Protein 8II9 (pdb70)

InterPro domains:
  IPR008949 Isoprenoid synthase domain superfamily [G3DSA:1.10.600.10] (59-367)
  IPR008949 Isoprenoid synthase domain superfamily [SSF48576] (102-368)

Nearest PDB structures (foldseek):
  8ii9-assembly2_C-3  TM=1.003E+00  e=9.341E-48  Hypoxylon sp. E7406B
  8ijt-assembly2_C-3  TM=1.002E+00  e=6.542E-44  Hypoxylon sp. E7406B
  8ii9-assembly2_B  TM=9.890E-01  e=2.618E-42  Hypoxylon sp. E7406B
  8ii9-assembly1_D-2  TM=9.942E-01  e=1.199E-41  Hypoxylon sp. E7406B
  8ijt-assembly2_B  TM=9.877E-01  e=7.220E-42  Hypoxylon sp. E7406B

Organism: NCBI:txid1489628

Structure (mmCIF, N/CA/C/O backbone):
data_8II9
#
_entry.id   8II9
#
_cell.length_a   45.848
_cell.length_b   86.155
_cell.length_c   102.173
_cell.angle_alpha   77.490
_cell.angle_beta   85.950
_cell.angle_gamma   87.720
#
_symmetry.space_group_name_H-M   'P 1'
#
loop_
_entity.id
_entity.type
_entity.pdbx_description
1 polymer 'Terpene synthase'
2 water water
#
loop_
_atom_site.group_PDB
_atom_site.id
_atom_site.type_symbol
_atom_site.label_atom_id
_atom_site.label_alt_id
_atom_site.label_comp_id
_atom_site.label_asym_id
_atom_site.label_entity_id
_atom_site.label_seq_id
_atom_site.pdbx_PDB_ins_code
_atom_site.Cartn_x
_atom_site.Cartn_y
_atom_site.Cartn_z
_atom_site.occupancy
_atom_site.B_iso_or_equiv
_atom_site.auth_seq_id
_atom_site.auth_comp_id
_atom_site.auth_asym_id
_atom_site.auth_atom_id
_atom_site.pdbx_PDB_model_num
ATOM 1 N N . MET A 1 1 ? -20.230 -1.400 -3.783 1.00 53.60 1 MET A N 1
ATOM 2 C CA . MET A 1 1 ? -18.967 -2.157 -3.633 1.00 56.74 1 MET A CA 1
ATOM 3 C C . MET A 1 1 ? -18.425 -2.672 -4.967 1.00 46.92 1 MET A C 1
ATOM 4 O O . MET A 1 1 ? -19.186 -3.096 -5.829 1.00 49.57 1 MET A O 1
ATOM 9 N N . ARG A 1 2 ? -17.108 -2.620 -5.136 1.00 46.18 2 ARG A N 1
ATOM 10 C CA . ARG A 1 2 ? -16.514 -2.949 -6.426 1.00 48.63 2 ARG A CA 1
ATOM 11 C C . ARG A 1 2 ? -16.713 -4.425 -6.764 1.00 49.11 2 ARG A C 1
ATOM 12 O O . ARG A 1 2 ? -16.485 -5.295 -5.915 1.00 54.89 2 ARG A O 1
ATOM 20 N N . PRO A 1 3 ? -17.106 -4.738 -8.001 1.00 50.41 3 PRO A N 1
ATOM 21 C CA . PRO A 1 3 ? -17.276 -6.143 -8.393 1.00 52.97 3 PRO A CA 1
ATOM 22 C C . PRO A 1 3 ? -15.994 -6.946 -8.230 1.00 53.21 3 PRO A C 1
ATOM 23 O O . PRO A 1 3 ? -14.889 -6.453 -8.476 1.00 55.29 3 PRO A O 1
ATOM 27 N N . ILE A 1 4 ? -16.164 -8.223 -7.897 1.00 52.63 4 ILE A N 1
ATOM 28 C CA . ILE A 1 4 ? -15.061 -9.142 -7.645 1.00 57.01 4 ILE A CA 1
ATOM 29 C C . ILE A 1 4 ? -14.961 -10.082 -8.837 1.00 59.25 4 ILE A C 1
ATOM 30 O O . ILE A 1 4 ? -15.968 -10.641 -9.285 1.00 63.43 4 ILE A O 1
ATOM 35 N N . THR A 1 5 ? -13.768 -10.172 -9.419 1.00 62.94 5 THR A N 1
ATOM 36 C CA . THR A 1 5 ? -13.579 -11.068 -10.555 1.00 67.31 5 THR A CA 1
ATOM 37 C C . THR A 1 5 ? -13.390 -12.526 -10.116 1.00 73.68 5 THR A C 1
ATOM 38 O O . THR A 1 5 ? -14.105 -13.421 -10.584 1.00 73.30 5 THR A O 1
ATOM 42 N N . CYS A 1 6 ? -12.458 -12.773 -9.193 1.00 69.31 6 CYS A N 1
ATOM 43 C CA . CYS A 1 6 ? -12.039 -14.106 -8.786 1.00 60.37 6 CYS A CA 1
ATOM 44 C C . CYS A 1 6 ? -11.773 -14.099 -7.292 1.00 58.67 6 CYS A C 1
ATOM 45 O O . CYS A 1 6 ? -11.698 -13.045 -6.661 1.00 64.46 6 CYS A O 1
ATOM 48 N N . SER A 1 7 ? -11.682 -15.289 -6.719 1.00 57.05 7 SER A N 1
ATOM 49 C CA . SER A 1 7 ? -11.327 -15.446 -5.316 1.00 57.15 7 SER A CA 1
ATOM 50 C C . SER A 1 7 ? -10.507 -16.718 -5.176 1.00 53.01 7 SER A C 1
ATOM 51 O O . SER A 1 7 ? -10.832 -17.742 -5.781 1.00 53.76 7 SER A O 1
ATOM 54 N N . PHE A 1 8 ? -9.421 -16.644 -4.426 1.00 50.54 8 PHE A N 1
ATOM 55 C CA . PHE A 1 8 ? -8.578 -17.811 -4.248 1.00 46.70 8 PHE A CA 1
ATOM 56 C C . PHE A 1 8 ? -7.812 -17.672 -2.948 1.00 49.71 8 PHE A C 1
ATOM 57 O O . PHE A 1 8 ? -7.722 -16.582 -2.366 1.00 42.24 8 PHE A O 1
ATOM 65 N N . ASP A 1 9 ? -7.367 -18.822 -2.447 1.00 44.17 9 ASP A N 1
ATOM 66 C CA . ASP A 1 9 ? -6.449 -18.912 -1.318 1.00 47.38 9 ASP A CA 1
ATOM 67 C C . ASP A 1 9 ? -5.371 -19.934 -1.670 1.00 48.58 9 ASP A C 1
ATOM 68 O O . ASP A 1 9 ? -5.695 -21.119 -1.891 1.00 46.61 9 ASP A O 1
ATOM 73 N N . PRO A 1 10 ? -4.089 -19.551 -1.700 1.00 44.18 10 PRO A N 1
ATOM 74 C CA . PRO A 1 10 ? -3.036 -20.526 -2.048 1.00 48.11 10 PRO A CA 1
ATOM 75 C C . PRO A 1 10 ? -2.971 -21.729 -1.125 1.00 49.97 10 PRO A C 1
ATOM 76 O O . PRO A 1 10 ? -2.763 -22.853 -1.592 1.00 50.87 10 PRO A O 1
ATOM 80 N N . VAL A 1 11 ? -3.036 -21.501 0.190 1.00 43.83 11 VAL A N 1
ATOM 81 C CA . VAL A 1 11 ? -2.875 -22.580 1.163 1.00 42.35 11 VAL A CA 1
ATOM 82 C C . VAL A 1 11 ? -4.129 -23.449 1.228 1.00 47.98 11 VAL A C 1
ATOM 83 O O . VAL A 1 11 ? -4.041 -24.682 1.238 1.00 49.82 11 VAL A O 1
ATOM 87 N N . GLY A 1 12 ? -5.295 -22.841 1.422 1.00 44.12 12 GLY A N 1
ATOM 88 C CA . GLY A 1 12 ? -6.500 -23.632 1.426 1.00 45.52 12 GLY A CA 1
ATOM 89 C C . GLY A 1 12 ? -7.054 -23.926 2.795 1.00 51.07 12 GLY A C 1
ATOM 90 O O . GLY A 1 12 ? -7.952 -24.768 2.907 1.00 52.82 12 GLY A O 1
ATOM 91 N N . ILE A 1 13 ? -6.435 -23.405 3.847 1.00 46.69 13 ILE A N 1
ATOM 92 C CA . ILE A 1 13 ? -6.866 -23.663 5.210 1.00 47.18 13 ILE A CA 1
ATOM 93 C C . ILE A 1 13 ? -7.260 -22.365 5.890 1.00 42.41 13 ILE A C 1
ATOM 94 O O . ILE A 1 13 ? -6.502 -21.394 5.879 1.00 50.33 13 ILE A O 1
ATOM 99 N N . SER A 1 14 ? -8.400 -22.390 6.565 1.00 48.71 14 SER A N 1
ATOM 100 C CA . SER A 1 14 ? -8.895 -21.273 7.352 1.00 44.25 14 SER A CA 1
ATOM 101 C C . SER A 1 14 ? -8.847 -21.659 8.826 1.00 42.74 14 SER A C 1
ATOM 102 O O . SER A 1 14 ? -8.535 -22.803 9.173 1.00 44.28 14 SER A O 1
ATOM 105 N N . PHE A 1 15 ? -9.057 -20.675 9.702 1.00 42.54 15 PHE A N 1
ATOM 106 C CA . PHE A 1 15 ? -8.924 -20.891 11.139 1.00 37.20 15 PHE A CA 1
ATOM 107 C C . PHE A 1 15 ? -9.754 -19.891 11.921 1.00 42.50 15 PHE A C 1
ATOM 108 O O . PHE A 1 15 ? -10.300 -18.924 11.381 1.00 43.78 15 PHE A O 1
ATOM 116 N N . GLN A 1 16 ? -9.854 -20.164 13.215 1.00 39.98 16 GLN A N 1
ATOM 117 C CA . GLN A 1 16 ? -10.495 -19.296 14.185 1.00 44.35 16 GLN A CA 1
ATOM 118 C C . GLN A 1 16 ? -9.584 -19.144 15.394 1.00 43.53 16 GLN A C 1
ATOM 119 O O . GLN A 1 16 ? -8.984 -20.122 15.861 1.00 42.72 16 GLN A O 1
ATOM 125 N N . THR A 1 17 ? -9.515 -17.919 15.914 1.00 41.87 17 THR A N 1
ATOM 126 C CA . THR A 1 17 ? -8.626 -17.628 17.064 1.00 42.93 17 THR A CA 1
ATOM 127 C C . THR A 1 17 ? -9.159 -18.270 18.343 1.00 46.01 17 THR A C 1
ATOM 128 O O . THR A 1 17 ? -10.383 -18.450 18.453 1.00 46.41 17 THR A O 1
ATOM 132 N N . GLU A 1 18 ? -8.260 -18.581 19.274 1.00 52.93 18 GLU A N 1
ATOM 133 C CA . GLU A 1 18 ? -8.656 -19.159 20.582 1.00 59.50 18 GLU A CA 1
ATOM 134 C C . GLU A 1 18 ? -9.519 -18.145 21.332 1.00 62.56 18 GLU A C 1
ATOM 135 O O . GLU A 1 18 ? -10.500 -18.566 21.967 1.00 69.59 18 GLU A O 1
ATOM 141 N N . SER A 1 19 ? -9.174 -16.859 21.249 1.00 54.00 19 SER A N 1
ATOM 142 C CA . SER A 1 19 ? -9.893 -15.834 22.048 1.00 57.20 19 SER A CA 1
ATOM 143 C C . SER A 1 19 ? -10.440 -14.736 21.136 1.00 56.08 19 SER A C 1
ATOM 144 O O . SER A 1 19 ? -9.868 -14.524 20.053 1.00 54.86 19 SER A O 1
ATOM 147 N N . LYS A 1 20 ? -11.534 -14.101 21.555 1.00 52.37 20 LYS A N 1
ATOM 148 C CA . LYS A 1 20 ? -12.174 -13.058 20.716 1.00 57.80 20 LYS A CA 1
ATOM 149 C C . LYS A 1 20 ? -11.205 -11.890 20.544 1.00 54.17 20 LYS A C 1
ATOM 150 O O . LYS A 1 20 ? -10.516 -11.542 21.518 1.00 58.00 20 LYS A O 1
ATOM 156 N N . GLN A 1 21 ? -11.166 -11.314 19.344 1.00 52.19 21 GLN A N 1
ATOM 157 C CA . GLN A 1 21 ? -10.250 -10.180 19.070 1.00 48.02 21 GLN A CA 1
ATOM 158 C C . GLN A 1 21 ? -11.021 -8.870 19.254 1.00 49.21 21 GLN A C 1
ATOM 159 O O . GLN A 1 21 ? -11.346 -8.232 18.243 1.00 46.75 21 GLN A O 1
ATOM 165 N N . GLU A 1 22 ? -11.284 -8.482 20.504 1.00 42.83 22 GLU A N 1
ATOM 166 C CA . GLU A 1 22 ? -12.056 -7.270 20.754 1.00 46.29 22 GLU A CA 1
ATOM 167 C C . GLU A 1 22 ? -11.505 -6.096 19.951 1.00 44.64 22 GLU A C 1
ATOM 168 O O . GLU A 1 22 ? -12.276 -5.260 19.471 1.00 46.32 22 GLU A O 1
ATOM 170 N N . ASN A 1 23 ? -10.174 -5.956 19.913 1.00 37.22 23 ASN A N 1
ATOM 171 C CA . ASN A 1 23 ? -9.501 -4.883 19.179 1.00 44.45 23 ASN A CA 1
ATOM 172 C C . ASN A 1 23 ? -9.836 -4.841 17.683 1.00 46.96 23 ASN A C 1
ATOM 173 O O . ASN A 1 23 ? -9.666 -3.787 17.054 1.00 43.54 23 ASN A O 1
ATOM 178 N N . PHE A 1 24 ? -10.138 -5.988 17.063 1.00 40.25 24 PHE A N 1
ATOM 179 C CA . PHE A 1 24 ? -10.582 -6.025 15.669 1.00 38.99 24 PHE A CA 1
ATOM 180 C C . PHE A 1 24 ? -12.091 -5.887 15.532 1.00 40.69 24 PHE A C 1
ATOM 181 O O . PHE A 1 24 ? -12.606 -5.893 14.411 1.00 39.27 24 PHE A O 1
ATOM 189 N N . GLU A 1 25 ? -12.814 -5.821 16.646 1.00 44.90 25 GLU A N 1
ATOM 190 C CA . GLU A 1 25 ? -14.270 -5.848 16.579 1.00 46.68 25 GLU A CA 1
ATOM 191 C C . GLU A 1 25 ? -14.811 -4.668 15.787 1.00 47.17 25 GLU A C 1
ATOM 192 O O . GLU A 1 25 ? -15.855 -4.791 15.135 1.00 48.21 25 GLU A O 1
ATOM 198 N N . PHE A 1 26 ? -14.107 -3.530 15.806 1.00 43.69 26 PHE A N 1
ATOM 199 C CA . PHE A 1 26 ? -14.601 -2.350 15.098 1.00 44.13 26 PHE A CA 1
ATOM 200 C C . PHE A 1 26 ? -14.825 -2.638 13.617 1.00 45.76 26 PHE A C 1
ATOM 201 O O . PHE A 1 26 ? -15.795 -2.148 13.024 1.00 45.73 26 PHE A O 1
ATOM 209 N N . LEU A 1 27 ? -13.973 -3.474 13.012 1.00 43.71 27 LEU A N 1
ATOM 210 C CA . LEU A 1 27 ? -14.216 -3.866 11.627 1.00 45.25 27 LEU A CA 1
ATOM 211 C C . LEU A 1 27 ? -15.530 -4.623 11.486 1.00 44.79 27 LEU A C 1
ATOM 212 O O . LEU A 1 27 ? -16.305 -4.363 10.554 1.00 41.16 27 LEU A O 1
ATOM 217 N N . ARG A 1 28 ? -15.795 -5.575 12.390 1.00 44.04 28 ARG A N 1
ATOM 218 C CA . ARG A 1 28 ? -17.044 -6.319 12.305 1.00 42.71 28 ARG A CA 1
ATOM 219 C C . ARG A 1 28 ? -18.244 -5.404 12.485 1.00 36.46 28 ARG A C 1
ATOM 220 O O . ARG A 1 28 ? -19.203 -5.477 11.713 1.00 42.06 28 ARG A O 1
ATOM 228 N N . GLU A 1 29 ? -18.194 -4.506 13.471 1.00 36.74 29 GLU A N 1
ATOM 229 C CA . GLU A 1 29 ? -19.315 -3.601 13.702 1.00 43.80 29 GLU A CA 1
ATOM 230 C C . GLU A 1 29 ? -19.573 -2.708 12.494 1.00 47.73 29 GLU A C 1
ATOM 231 O O . GLU A 1 29 ? -20.727 -2.378 12.200 1.00 42.76 29 GLU A O 1
ATOM 233 N N . ALA A 1 30 ? -18.511 -2.318 11.781 1.00 43.39 30 ALA A N 1
ATOM 234 C CA . ALA A 1 30 ? -18.646 -1.386 10.670 1.00 45.52 30 ALA A CA 1
ATOM 235 C C . ALA A 1 30 ? -19.537 -1.952 9.572 1.00 53.89 30 ALA A C 1
ATOM 236 O O . ALA A 1 30 ? -20.089 -1.183 8.765 1.00 51.85 30 ALA A O 1
ATOM 238 N N . ILE A 1 31 ? -19.639 -3.284 9.479 1.00 40.85 31 ILE A N 1
ATOM 239 C CA . ILE A 1 31 ? -20.529 -3.878 8.481 1.00 49.71 31 ILE A CA 1
ATOM 240 C C . ILE A 1 31 ? -21.979 -3.449 8.717 1.00 49.86 31 ILE A C 1
ATOM 241 O O . ILE A 1 31 ? -22.721 -3.169 7.769 1.00 51.43 31 ILE A O 1
ATOM 246 N N . SER A 1 32 ? -22.426 -3.470 9.978 1.00 55.49 32 SER A N 1
ATOM 247 C CA . SER A 1 32 ? -23.826 -3.166 10.294 1.00 57.17 32 SER A CA 1
ATOM 248 C C . SER A 1 32 ? -24.096 -1.666 10.476 1.00 56.12 32 SER A C 1
ATOM 249 O O . SER A 1 32 ? -25.150 -1.174 10.057 1.00 58.62 32 SER A O 1
ATOM 252 N N . ARG A 1 33 ? -23.193 -0.936 11.132 1.00 52.75 33 ARG A N 1
ATOM 253 C CA . ARG A 1 33 ? -23.446 0.444 11.537 1.00 55.32 33 ARG A CA 1
ATOM 254 C C . ARG A 1 33 ? -22.188 1.298 11.353 1.00 56.96 33 ARG A C 1
ATOM 255 O O . ARG A 1 33 ? -21.071 0.787 11.256 1.00 50.71 33 ARG A O 1
ATOM 263 N N . SER A 1 34 ? -22.387 2.616 11.292 1.00 61.53 34 SER A N 1
ATOM 264 C CA . SER A 1 34 ? -21.274 3.556 11.185 1.00 57.76 34 SER A CA 1
ATOM 265 C C . SER A 1 34 ? -20.385 3.528 12.424 1.00 59.16 34 SER A C 1
ATOM 266 O O . SER A 1 34 ? -20.876 3.500 13.557 1.00 63.87 34 SER A O 1
ATOM 269 N N . VAL A 1 35 ? -19.074 3.481 12.203 1.00 54.02 35 VAL A N 1
ATOM 270 C CA . VAL A 1 35 ? -18.087 3.451 13.284 1.00 56.76 35 VAL A CA 1
ATOM 271 C C . VAL A 1 35 ? -17.060 4.531 12.966 1.00 59.17 35 VAL A C 1
ATOM 272 O O . VAL A 1 35 ? -16.851 4.852 11.788 1.00 59.51 35 VAL A O 1
ATOM 276 N N . PRO A 1 36 ? -16.431 5.141 13.968 1.00 61.39 36 PRO A N 1
ATOM 277 C CA . PRO A 1 36 ? -15.513 6.256 13.697 1.00 66.32 36 PRO A CA 1
ATOM 278 C C . PRO A 1 36 ? -14.347 5.857 12.795 1.00 64.30 36 PRO A C 1
ATOM 279 O O . PRO A 1 36 ? -13.699 4.828 13.000 1.00 63.33 36 PRO A O 1
ATOM 283 N N . GLY A 1 37 ? -14.067 6.710 11.807 1.00 61.03 37 GLY A N 1
ATOM 284 C CA . GLY A 1 37 ? -13.009 6.500 10.841 1.00 55.93 37 GLY A CA 1
ATOM 285 C C . GLY A 1 37 ? -13.365 5.677 9.621 1.00 57.79 37 GLY A C 1
ATOM 286 O O . GLY A 1 37 ? -12.572 5.651 8.666 1.00 51.47 37 GLY A O 1
ATOM 287 N N . LEU A 1 38 ? -14.566 5.089 9.571 1.00 53.03 38 LEU A N 1
ATOM 288 C CA . LEU A 1 38 ? -14.974 4.236 8.458 1.00 53.52 38 LEU A CA 1
ATOM 289 C C . LEU A 1 38 ? -16.172 4.804 7.696 1.00 49.16 38 LEU A C 1
ATOM 290 O O . LEU A 1 38 ? -16.763 4.102 6.866 1.00 45.59 38 LEU A O 1
ATOM 295 N N . GLU A 1 39 ? -16.514 6.075 7.922 1.00 52.14 39 GLU A N 1
ATOM 296 C CA . GLU A 1 39 ? -17.681 6.672 7.271 1.00 52.81 39 GLU A CA 1
ATOM 297 C C . GLU A 1 39 ? -17.576 6.620 5.746 1.00 49.13 39 GLU A C 1
ATOM 298 O O . GLU A 1 39 ? -18.598 6.579 5.054 1.00 52.54 39 GLU A O 1
ATOM 304 N N . ASN A 1 40 ? -16.366 6.618 5.207 1.00 45.22 40 ASN A N 1
ATOM 305 C CA . ASN A 1 40 ? -16.150 6.569 3.767 1.00 48.32 40 ASN A CA 1
ATOM 306 C C . ASN A 1 40 ? -16.055 5.146 3.204 1.00 47.46 40 ASN A C 1
ATOM 307 O O . ASN A 1 40 ? -15.736 4.991 2.021 1.00 48.70 40 ASN A O 1
ATOM 312 N N . CYS A 1 41 ? -16.257 4.102 3.999 1.00 42.43 41 CYS A N 1
ATOM 313 C CA . CYS A 1 41 ? -15.990 2.750 3.517 1.00 46.56 41 CYS A CA 1
ATOM 314 C C . CYS A 1 41 ? -17.236 1.882 3.516 1.00 48.13 41 CYS A C 1
ATOM 315 O O . CYS A 1 41 ? -18.120 2.042 4.362 1.00 47.49 41 CYS A O 1
ATOM 318 N N . ASN A 1 42 ? -17.329 1.013 2.511 1.00 47.93 42 ASN A N 1
ATOM 319 C CA . ASN A 1 42 ? -18.153 -0.186 2.624 1.00 43.12 42 ASN A CA 1
ATOM 320 C C . ASN A 1 42 ? -17.330 -1.265 3.317 1.00 43.60 42 ASN A C 1
ATOM 321 O O . ASN A 1 42 ? -16.248 -1.631 2.840 1.00 39.76 42 ASN A O 1
ATOM 326 N N . VAL A 1 43 ? -17.834 -1.765 4.437 1.00 44.39 43 VAL A N 1
ATOM 327 C CA . VAL A 1 43 ? -17.181 -2.815 5.210 1.00 45.24 43 VAL A CA 1
ATOM 328 C C . VAL A 1 43 ? -18.005 -4.085 5.098 1.00 48.43 43 VAL A C 1
ATOM 329 O O . VAL A 1 43 ? -19.223 -4.067 5.316 1.00 48.85 43 VAL A O 1
ATOM 333 N N . PHE A 1 44 ? -17.342 -5.191 4.778 1.00 46.68 44 PHE A N 1
ATOM 334 C CA . PHE A 1 44 ? -18.043 -6.424 4.463 1.00 41.39 44 PHE A CA 1
ATOM 335 C C . PHE A 1 44 ? -17.223 -7.601 4.959 1.00 45.20 44 PHE A C 1
ATOM 336 O O . PHE A 1 44 ? -16.001 -7.509 5.115 1.00 39.88 44 PHE A O 1
ATOM 344 N N . ASP A 1 45 ? -17.908 -8.736 5.158 1.00 44.95 45 ASP A N 1
ATOM 345 C CA . ASP A 1 45 ? -17.232 -9.989 5.463 1.00 41.36 45 ASP A CA 1
ATOM 346 C C . ASP A 1 45 ? -16.995 -10.723 4.156 1.00 45.40 45 ASP A C 1
ATOM 347 O O . ASP A 1 45 ? -17.967 -11.131 3.509 1.00 46.89 45 ASP A O 1
ATOM 352 N N . PRO A 1 46 ? -15.744 -10.914 3.736 1.00 44.02 46 PRO A N 1
ATOM 353 C CA . PRO A 1 46 ? -15.491 -11.530 2.423 1.00 44.02 46 PRO A CA 1
ATOM 354 C C . PRO A 1 46 ? -16.077 -12.924 2.292 1.00 45.95 46 PRO A C 1
ATOM 355 O O . PRO A 1 46 ? -16.377 -13.366 1.176 1.00 46.73 46 PRO A O 1
ATOM 359 N N . ARG A 1 47 ? -16.243 -13.641 3.400 1.00 48.37 47 ARG A N 1
ATOM 360 C CA . ARG A 1 47 ? -16.801 -14.985 3.308 1.00 52.39 47 ARG A CA 1
ATOM 361 C C . ARG A 1 47 ? -18.209 -14.951 2.731 1.00 57.59 47 ARG A C 1
ATOM 362 O O . ARG A 1 47 ? -18.576 -15.822 1.934 1.00 60.00 47 ARG A O 1
ATOM 370 N N . SER A 1 48 ? -19.002 -13.934 3.095 1.00 49.39 48 SER A N 1
ATOM 371 C CA . SER A 1 48 ? -20.330 -13.775 2.508 1.00 56.39 48 SER A CA 1
ATOM 372 C C . SER A 1 48 ? -20.259 -13.595 0.992 1.00 61.16 48 SER A C 1
ATOM 373 O O . SER A 1 48 ? -21.180 -13.994 0.272 1.00 65.34 48 SER A O 1
ATOM 376 N N . LEU A 1 49 ? -19.205 -12.940 0.490 1.00 58.79 49 LEU A N 1
ATOM 377 C CA . LEU A 1 49 ? -19.017 -12.835 -0.956 1.00 56.69 49 LEU A CA 1
ATOM 378 C C . LEU A 1 49 ? -18.506 -14.125 -1.581 1.00 55.04 49 LEU A C 1
ATOM 379 O O . LEU A 1 49 ? -18.408 -14.197 -2.809 1.00 57.30 49 LEU A O 1
ATOM 384 N N . GLY A 1 50 ? -18.109 -15.109 -0.778 1.00 59.72 50 GLY A N 1
ATOM 385 C CA . GLY A 1 50 ? -17.548 -16.341 -1.294 1.00 55.20 50 GLY A CA 1
ATOM 386 C C . GLY A 1 50 ? -16.043 -16.335 -1.407 1.00 52.15 50 GLY A C 1
ATOM 387 O O . GLY A 1 50 ? -15.458 -17.334 -1.847 1.00 52.73 50 GLY A O 1
ATOM 388 N N . VAL A 1 51 ? -15.402 -15.239 -1.051 1.00 52.74 51 VAL A N 1
ATOM 389 C CA . VAL A 1 51 ? -13.947 -15.151 -1.119 1.00 49.73 51 VAL A CA 1
ATOM 390 C C . VAL A 1 51 ? -13.358 -15.897 0.072 1.00 44.48 51 VAL A C 1
ATOM 391 O O . VAL A 1 51 ? -13.817 -15.692 1.203 1.00 44.79 51 VAL A O 1
ATOM 395 N N . PRO A 1 52 ? -12.361 -16.752 -0.124 1.00 45.37 52 PRO A N 1
ATOM 396 C CA . PRO A 1 52 ? -11.740 -17.405 1.038 1.00 44.43 52 PRO A CA 1
ATOM 397 C C . PRO A 1 52 ? -11.062 -16.364 1.918 1.00 48.38 52 PRO A C 1
ATOM 398 O O . PRO A 1 52 ? -10.366 -15.457 1.435 1.00 45.88 52 PRO A O 1
ATOM 402 N N . TRP A 1 53 ? -11.295 -16.480 3.218 1.00 39.91 53 TRP A N 1
ATOM 403 C CA . TRP A 1 53 ? -10.891 -15.460 4.182 1.00 42.63 53 TRP A CA 1
ATOM 404 C C . TRP A 1 53 ? -10.138 -16.121 5.334 1.00 39.67 53 TRP A C 1
ATOM 405 O O . TRP A 1 53 ? -10.633 -16.173 6.466 1.00 41.74 53 TRP A O 1
ATOM 416 N N . PRO A 1 54 ? -8.891 -16.604 5.086 1.00 43.16 54 PRO A N 1
ATOM 417 C CA . PRO A 1 54 ? -8.127 -17.311 6.141 1.00 42.79 54 PRO A CA 1
ATOM 418 C C . PRO A 1 54 ? -7.329 -16.358 7.024 1.00 36.08 54 PRO A C 1
ATOM 419 O O . PRO A 1 54 ? -6.081 -16.353 7.035 1.00 35.11 54 PRO A O 1
ATOM 423 N N . THR A 1 55 ? -8.040 -15.560 7.818 1.00 37.03 55 THR A N 1
ATOM 424 C CA . THR A 1 55 ? -7.388 -14.533 8.614 1.00 31.86 55 THR A CA 1
ATOM 425 C C . THR A 1 55 ? -8.221 -14.250 9.854 1.00 32.21 55 THR A C 1
ATOM 426 O O . THR A 1 55 ? -9.438 -14.477 9.892 1.00 30.63 55 THR A O 1
ATOM 430 N N . SER A 1 56 ? -7.541 -13.700 10.858 1.00 33.20 56 SER A N 1
ATOM 431 C CA . SER A 1 56 ? -8.186 -13.234 12.083 1.00 30.76 56 SER A CA 1
ATOM 432 C C . SER A 1 56 ? -9.044 -11.970 11.870 1.00 40.07 56 SER A C 1
ATOM 433 O O . SER A 1 56 ? -9.946 -11.709 12.679 1.00 33.60 56 SER A O 1
ATOM 436 N N . PHE A 1 57 ? -8.731 -11.118 10.862 1.00 35.57 57 PHE A N 1
ATOM 437 C CA . PHE A 1 57 ? -9.523 -9.901 10.659 1.00 35.49 57 PHE A CA 1
ATOM 438 C C . PHE A 1 57 ? -10.963 -10.275 10.322 1.00 35.54 57 PHE A C 1
ATOM 439 O O . PHE A 1 57 ? -11.199 -11.014 9.349 1.00 34.40 57 PHE A O 1
ATOM 447 N N . PRO A 1 58 ? -11.947 -9.774 11.077 1.00 39.58 58 PRO A N 1
ATOM 448 C CA . PRO A 1 58 ? -13.347 -10.174 10.848 1.00 42.70 58 PRO A CA 1
ATOM 449 C C . PRO A 1 58 ? -13.982 -9.576 9.605 1.00 42.45 58 PRO A C 1
ATOM 450 O O . PRO A 1 58 ? -15.059 -10.042 9.209 1.00 43.48 58 PRO A O 1
ATOM 454 N N . ALA A 1 59 ? -13.459 -8.480 9.066 1.00 39.78 59 ALA A N 1
ATOM 455 C CA . ALA A 1 59 ? -14.058 -7.897 7.872 1.00 39.92 59 ALA A CA 1
ATOM 456 C C . ALA A 1 59 ? -12.981 -7.193 7.061 1.00 36.84 59 ALA A C 1
ATOM 457 O O . ALA A 1 59 ? -11.872 -6.933 7.538 1.00 37.93 59 ALA A O 1
ATOM 459 N N . ALA A 1 60 ? -13.335 -6.865 5.829 1.00 36.80 60 ALA A N 1
ATOM 460 C CA . ALA A 1 60 ? -12.516 -6.027 4.971 1.00 41.32 60 ALA A CA 1
ATOM 461 C C . ALA A 1 60 ? -13.301 -4.761 4.648 1.00 43.76 60 ALA A C 1
ATOM 462 O O . ALA A 1 60 ? -14.536 -4.785 4.540 1.00 42.19 60 ALA A O 1
ATOM 464 N N . ALA A 1 61 ? -12.583 -3.648 4.551 1.00 41.49 61 ALA A N 1
ATOM 465 C CA . ALA A 1 61 ? -13.162 -2.337 4.289 1.00 41.53 61 ALA A CA 1
ATOM 466 C C . ALA A 1 61 ? -12.704 -1.845 2.924 1.00 43.37 61 ALA A C 1
ATOM 467 O O . ALA A 1 61 ? -11.543 -2.022 2.551 1.00 43.76 61 ALA A O 1
ATOM 469 N N . GLN A 1 62 ? -13.623 -1.268 2.164 1.00 36.44 62 GLN A N 1
ATOM 470 C CA . GLN A 1 62 ? -13.301 -0.723 0.861 1.00 38.91 62 GLN A CA 1
ATOM 471 C C . GLN A 1 62 ? -13.907 0.668 0.738 1.00 37.59 62 GLN A C 1
ATOM 472 O O . GLN A 1 62 ? -15.053 0.899 1.150 1.00 38.67 62 GLN A O 1
ATOM 478 N N . SER A 1 63 ? -13.139 1.603 0.183 1.00 37.22 63 SER A N 1
ATOM 479 C CA . SER A 1 63 ? -13.662 2.956 0.033 1.00 36.25 63 SER A CA 1
ATOM 480 C C . SER A 1 63 ? -14.914 2.910 -0.826 1.00 38.86 63 SER A C 1
ATOM 481 O O . SER A 1 63 ? -14.963 2.197 -1.839 1.00 36.06 63 SER A O 1
ATOM 484 N N . LYS A 1 64 ? -15.941 3.668 -0.417 1.00 40.27 64 LYS A N 1
ATOM 485 C CA . LYS A 1 64 ? -17.151 3.707 -1.236 1.00 48.94 64 LYS A CA 1
ATOM 486 C C . LYS A 1 64 ? -16.959 4.533 -2.501 1.00 43.98 64 LYS A C 1
ATOM 487 O O . LYS A 1 64 ? -17.813 4.476 -3.386 1.00 47.62 64 LYS A O 1
ATOM 493 N N . TYR A 1 65 ? -15.854 5.269 -2.621 1.00 43.54 65 TYR A N 1
ATOM 494 C CA . TYR A 1 65 ? -15.632 6.179 -3.742 1.00 48.58 65 TYR A CA 1
ATOM 495 C C . TYR A 1 65 ? -14.725 5.570 -4.813 1.00 49.47 65 TYR A C 1
ATOM 496 O O . TYR A 1 65 ? -13.959 6.283 -5.471 1.00 45.22 65 TYR A O 1
ATOM 505 N N . TRP A 1 66 ? -14.773 4.245 -4.971 1.00 48.10 66 TRP A N 1
ATOM 506 C CA . TRP A 1 66 ? -13.945 3.581 -5.976 1.00 52.21 66 TRP A CA 1
ATOM 507 C C . TRP A 1 66 ? -14.310 3.985 -7.402 1.00 48.79 66 TRP A C 1
ATOM 508 O O . TRP A 1 66 ? -13.476 3.866 -8.309 1.00 43.49 66 TRP A O 1
ATOM 519 N N . LYS A 1 67 ? -15.562 4.378 -7.641 1.00 49.97 67 LYS A N 1
ATOM 520 C CA . LYS A 1 67 ? -15.943 4.749 -9.000 1.00 50.69 67 LYS A CA 1
ATOM 521 C C . LYS A 1 67 ? -15.171 5.974 -9.467 1.00 51.93 67 LYS A C 1
ATOM 522 O O . LYS A 1 67 ? -14.692 6.017 -10.608 1.00 52.14 67 LYS A O 1
ATOM 528 N N . ASP A 1 68 ? -14.997 6.956 -8.575 1.00 51.89 68 ASP A N 1
ATOM 529 C CA . ASP A 1 68 ? -14.182 8.122 -8.890 1.00 53.49 68 ASP A CA 1
ATOM 530 C C . ASP A 1 68 ? -12.737 7.728 -9.143 1.00 55.52 68 ASP A C 1
ATOM 531 O O . ASP A 1 68 ? -12.080 8.281 -10.038 1.00 50.46 68 ASP A O 1
ATOM 536 N N . ALA A 1 69 ? -12.223 6.778 -8.355 1.00 45.49 69 ALA A N 1
ATOM 537 C CA . ALA A 1 69 ? -10.846 6.351 -8.520 1.00 45.88 69 ALA A CA 1
ATOM 538 C C . ALA A 1 69 ? -10.629 5.775 -9.904 1.00 48.50 69 ALA A C 1
ATOM 539 O O . ALA A 1 69 ? -9.575 5.992 -10.517 1.00 49.39 69 ALA A O 1
ATOM 541 N N . GLU A 1 70 ? -11.627 5.046 -10.419 1.00 49.30 70 GLU A N 1
ATOM 542 C CA . GLU A 1 70 ? -11.522 4.514 -11.773 1.00 52.61 70 GLU A CA 1
ATOM 543 C C . GLU A 1 70 ? -11.437 5.629 -12.803 1.00 53.26 70 GLU A C 1
ATOM 544 O O . GLU A 1 70 ? -10.601 5.569 -13.713 1.00 56.37 70 GLU A O 1
ATOM 550 N N . GLU A 1 71 ? -12.280 6.664 -12.668 1.00 49.25 71 GLU A N 1
ATOM 551 C CA . GLU A 1 71 ? -12.203 7.792 -13.593 1.00 55.25 71 GLU A CA 1
ATOM 552 C C . GLU A 1 71 ? -10.851 8.461 -13.492 1.00 54.69 71 GLU A C 1
ATOM 553 O O . GLU A 1 71 ? -10.209 8.741 -14.510 1.00 57.52 71 GLU A O 1
ATOM 559 N N . ALA A 1 72 ? -10.377 8.670 -12.263 1.00 55.50 72 ALA A N 1
ATOM 560 C CA . ALA A 1 72 ? -9.101 9.343 -12.064 1.00 53.45 72 ALA A CA 1
ATOM 561 C C . ALA A 1 72 ? -7.973 8.562 -12.708 1.00 54.04 72 ALA A C 1
ATOM 562 O O . ALA A 1 72 ? -7.165 9.123 -13.456 1.00 53.63 72 ALA A O 1
ATOM 564 N N . ALA A 1 73 ? -7.928 7.251 -12.457 1.00 49.98 73 ALA A N 1
ATOM 565 C CA . ALA A 1 73 ? -6.874 6.430 -13.032 1.00 47.16 73 ALA A CA 1
ATOM 566 C C . ALA A 1 73 ? -6.964 6.408 -14.553 1.00 49.71 73 ALA A C 1
ATOM 567 O O . ALA A 1 73 ? -5.947 6.529 -15.244 1.00 51.05 73 ALA A O 1
ATOM 569 N N . ALA A 1 74 ? -8.180 6.301 -15.094 1.00 53.50 74 ALA A N 1
ATOM 570 C CA . ALA A 1 74 ? -8.360 6.330 -16.544 1.00 55.00 74 ALA A CA 1
ATOM 571 C C . ALA A 1 74 ? -7.956 7.683 -17.137 1.00 57.68 74 ALA A C 1
ATOM 572 O O . ALA A 1 74 ? -7.381 7.743 -18.232 1.00 54.22 74 ALA A O 1
ATOM 574 N N . GLU A 1 75 ? -8.292 8.780 -16.454 1.00 54.67 75 GLU A N 1
ATOM 575 C CA . GLU A 1 75 ? -7.892 10.105 -16.919 1.00 55.59 75 GLU A CA 1
ATOM 576 C C . GLU A 1 75 ? -6.377 10.227 -16.980 1.00 61.15 75 GLU A C 1
ATOM 577 O O . GLU A 1 75 ? -5.814 10.726 -17.965 1.00 61.60 75 GLU A O 1
ATOM 583 N N . LEU A 1 76 ? -5.694 9.810 -15.916 1.00 56.29 76 LEU A N 1
ATOM 584 C CA . LEU A 1 76 ? -4.243 9.897 -15.940 1.00 53.15 76 LEU A CA 1
ATOM 585 C C . LEU A 1 76 ? -3.676 9.025 -17.050 1.00 56.61 76 LEU A C 1
ATOM 586 O O . LEU A 1 76 ? -2.774 9.453 -17.775 1.00 59.39 76 LEU A O 1
ATOM 591 N N . MET A 1 77 ? -4.239 7.828 -17.246 1.00 52.68 77 MET A N 1
ATOM 592 C CA . MET A 1 77 ? -3.738 6.934 -18.290 1.00 59.09 77 MET A CA 1
ATOM 593 C C . MET A 1 77 ? -3.792 7.586 -19.666 1.00 60.61 77 MET A C 1
ATOM 594 O O . MET A 1 77 ? -2.886 7.395 -20.487 1.00 62.50 77 MET A O 1
ATOM 599 N N . ASP A 1 78 ? -4.860 8.335 -19.943 1.00 60.54 78 ASP A N 1
ATOM 600 C CA . ASP A 1 78 ? -4.994 8.992 -21.238 1.00 67.14 78 ASP A CA 1
ATOM 601 C C . ASP A 1 78 ? -3.902 10.036 -21.446 1.00 67.39 78 ASP A C 1
ATOM 602 O O . ASP A 1 78 ? -3.382 10.185 -22.557 1.00 68.55 78 ASP A O 1
ATOM 607 N N . GLN A 1 79 ? -3.550 10.779 -20.392 1.00 65.98 79 GLN A N 1
ATOM 608 C CA . GLN A 1 79 ? -2.433 11.716 -20.493 1.00 66.87 79 GLN A CA 1
ATOM 609 C C . GLN A 1 79 ? -1.112 11.003 -20.769 1.00 66.78 79 GLN A C 1
ATOM 610 O O . GLN A 1 79 ? -0.302 11.477 -21.573 1.00 72.13 79 GLN A O 1
ATOM 616 N N . ILE A 1 80 ? -0.866 9.874 -20.102 1.00 66.20 80 ILE A N 1
ATOM 617 C CA . ILE A 1 80 ? 0.431 9.211 -20.228 1.00 65.93 80 ILE A CA 1
ATOM 618 C C . ILE A 1 80 ? 0.650 8.712 -21.651 1.00 70.59 80 ILE A C 1
ATOM 619 O O . ILE A 1 80 ? 1.737 8.872 -22.220 1.00 70.28 80 ILE A O 1
ATOM 624 N N . VAL A 1 81 ? -0.373 8.082 -22.243 1.00 68.32 81 VAL A N 1
ATOM 625 C CA . VAL A 1 81 ? -0.218 7.550 -23.595 1.00 72.92 81 VAL A CA 1
ATOM 626 C C . VAL A 1 81 ? -0.002 8.677 -24.596 1.00 79.37 81 VAL A C 1
ATOM 627 O O . VAL A 1 81 ? 0.710 8.503 -25.594 1.00 86.81 81 VAL A O 1
ATOM 631 N N . ALA A 1 82 ? -0.622 9.832 -24.365 1.00 79.42 82 ALA A N 1
ATOM 632 C CA . ALA A 1 82 ? -0.437 11.015 -25.202 1.00 75.92 82 ALA A CA 1
ATOM 633 C C . ALA A 1 82 ? 0.997 11.532 -25.133 1.00 75.91 82 ALA A C 1
ATOM 634 O O . ALA A 1 82 ? 1.924 10.904 -25.640 1.00 75.26 82 ALA A O 1
ATOM 636 N N . LYS A 1 100 ? -3.255 -6.768 -27.653 1.00 92.85 100 LYS A N 1
ATOM 637 C CA . LYS A 1 100 ? -3.020 -7.229 -26.258 1.00 94.51 100 LYS A CA 1
ATOM 638 C C . LYS A 1 100 ? -2.582 -6.037 -25.402 1.00 93.18 100 LYS A C 1
ATOM 639 O O . LYS A 1 100 ? -2.578 -6.168 -24.162 1.00 89.11 100 LYS A O 1
ATOM 645 N N . LYS A 1 101 ? -2.241 -4.918 -26.048 1.00 90.61 101 LYS A N 1
ATOM 646 C CA . LYS A 1 101 ? -1.814 -3.702 -25.309 1.00 87.38 101 LYS A CA 1
ATOM 647 C C . LYS A 1 101 ? -2.982 -3.229 -24.446 1.00 85.70 101 LYS A C 1
ATOM 648 O O . LYS A 1 101 ? -2.743 -2.837 -23.290 1.00 88.45 101 LYS A O 1
ATOM 654 N N . ALA A 1 102 ? -4.197 -3.288 -24.991 1.00 85.95 102 ALA A N 1
ATOM 655 C CA . ALA A 1 102 ? -5.393 -2.862 -24.233 1.00 84.96 102 ALA A CA 1
ATOM 656 C C . ALA A 1 102 ? -5.551 -3.768 -23.012 1.00 86.24 102 ALA A C 1
ATOM 657 O O . ALA A 1 102 ? -5.910 -3.256 -21.940 1.00 91.37 102 ALA A O 1
ATOM 659 N N . ALA A 1 103 ? -5.297 -5.066 -23.182 1.00 87.11 103 ALA A N 1
ATOM 660 C CA . ALA A 1 103 ? -5.449 -6.017 -22.060 1.00 85.87 103 ALA A CA 1
ATOM 661 C C . ALA A 1 103 ? -4.466 -5.649 -20.947 1.00 81.34 103 ALA A C 1
ATOM 662 O O . ALA A 1 103 ? -4.869 -5.676 -19.769 1.00 85.95 103 ALA A O 1
ATOM 664 N N . LYS A 1 104 ? -3.236 -5.287 -21.312 1.00 81.87 104 LYS A N 1
ATOM 665 C CA . LYS A 1 104 ? -2.260 -4.845 -20.284 1.00 81.89 104 LYS A CA 1
ATOM 666 C C . LYS A 1 104 ? -2.792 -3.574 -19.621 1.00 77.31 104 LYS A C 1
ATOM 667 O O . LYS A 1 104 ? -2.706 -3.465 -18.385 1.00 76.22 104 LYS A O 1
ATOM 673 N N . ARG A 1 105 ? -3.356 -2.671 -20.423 1.00 76.41 105 ARG A N 1
ATOM 674 C CA . ARG A 1 105 ? -3.878 -1.398 -19.870 1.00 76.20 105 ARG A CA 1
ATOM 675 C C . ARG A 1 105 ? -5.014 -1.720 -18.899 1.00 73.15 105 ARG A C 1
ATOM 676 O O . ARG A 1 105 ? -5.065 -1.100 -17.826 1.00 71.05 105 ARG A O 1
ATOM 684 N N . ARG A 1 106 ? -5.874 -2.675 -19.259 1.00 75.09 106 ARG A N 1
ATOM 685 C CA . ARG A 1 106 ? -7.036 -2.983 -18.392 1.00 73.88 106 ARG A CA 1
ATOM 686 C C . ARG A 1 106 ? -6.539 -3.498 -17.043 1.00 69.35 106 ARG A C 1
ATOM 687 O O . ARG A 1 106 ? -7.083 -3.071 -16.011 1.00 65.59 106 ARG A O 1
ATOM 695 N N . GLU A 1 107 ? -5.526 -4.365 -17.064 1.00 72.66 107 GLU A N 1
ATOM 696 C CA . GLU A 1 107 ? -4.960 -4.897 -15.800 1.00 69.44 107 GLU A CA 1
ATOM 697 C C . GLU A 1 107 ? -4.350 -3.739 -15.012 1.00 62.76 107 GLU A C 1
ATOM 698 O O . GLU A 1 107 ? -4.561 -3.680 -13.790 1.00 58.47 107 GLU A O 1
ATOM 704 N N . LEU A 1 108 ? -3.659 -2.837 -15.710 1.00 64.76 108 LEU A N 1
ATOM 705 C CA . LEU A 1 108 ? -2.982 -1.710 -15.025 1.00 59.14 108 LEU A CA 1
ATOM 706 C C . LEU A 1 108 ? -4.051 -0.871 -14.331 1.00 55.64 108 LEU A C 1
ATOM 707 O O . LEU A 1 108 ? -3.880 -0.561 -13.142 1.00 53.83 108 LEU A O 1
ATOM 712 N N . LEU A 1 109 ? -5.119 -0.540 -15.057 1.00 56.16 109 LEU A N 1
ATOM 713 C CA . LEU A 1 109 ? -6.148 0.305 -14.456 1.00 51.40 109 LEU A CA 1
ATOM 714 C C . LEU A 1 109 ? -6.904 -0.426 -13.351 1.00 55.19 109 LEU A C 1
ATOM 715 O O . LEU A 1 109 ? -7.286 0.187 -12.346 1.00 50.29 109 LEU A O 1
ATOM 720 N N . ASP A 1 110 ? -7.163 -1.727 -13.538 1.00 53.52 110 ASP A N 1
ATOM 721 C CA . ASP A 1 110 ? -7.861 -2.509 -12.519 1.00 53.96 110 ASP A CA 1
ATOM 722 C C . ASP A 1 110 ? -7.041 -2.592 -11.236 1.00 49.79 110 ASP A C 1
ATOM 723 O O . ASP A 1 110 ? -7.574 -2.430 -10.131 1.00 49.84 110 ASP A O 1
ATOM 728 N N . THR A 1 111 ? -5.743 -2.871 -11.365 1.00 46.22 111 THR A N 1
ATOM 729 C CA . THR A 1 111 ? -4.866 -2.914 -10.197 1.00 48.45 111 THR A CA 1
ATOM 730 C C . THR A 1 111 ? -4.715 -1.542 -9.554 1.00 48.47 111 THR A C 1
ATOM 731 O O . THR A 1 111 ? -4.669 -1.430 -8.323 1.00 44.08 111 THR A O 1
ATOM 735 N N . SER A 1 112 ? -4.632 -0.485 -10.373 1.00 49.85 112 SER A N 1
ATOM 736 C CA . SER A 1 112 ? -4.486 0.869 -9.845 1.00 47.63 112 SER A CA 1
ATOM 737 C C . SER A 1 112 ? -5.686 1.279 -9.004 1.00 42.87 112 SER A C 1
ATOM 738 O O . SER A 1 112 ? -5.572 2.167 -8.149 1.00 47.40 112 SER A O 1
ATOM 741 N N . VAL A 1 113 ? -6.857 0.727 -9.281 1.00 42.76 113 VAL A N 1
ATOM 742 C CA . VAL A 1 113 ? -8.014 1.008 -8.441 1.00 48.37 113 VAL A CA 1
ATOM 743 C C . VAL A 1 113 ? -8.120 0.020 -7.281 1.00 43.60 113 VAL A C 1
ATOM 744 O O . VAL A 1 113 ? -8.230 0.416 -6.112 1.00 42.34 113 VAL A O 1
ATOM 748 N N . SER A 1 114 ? -8.031 -1.279 -7.573 1.00 41.98 114 SER A N 1
ATOM 749 C CA . SER A 1 114 ? -8.343 -2.275 -6.552 1.00 40.61 114 SER A CA 1
ATOM 750 C C . SER A 1 114 ? -7.429 -2.149 -5.340 1.00 36.47 114 SER A C 1
ATOM 751 O O . SER A 1 114 ? -7.895 -2.258 -4.196 1.00 35.74 114 SER A O 1
ATOM 754 N N . ALA A 1 115 ? -6.121 -1.944 -5.567 1.00 37.74 115 ALA A N 1
ATOM 755 C CA . ALA A 1 115 ? -5.163 -1.895 -4.460 1.00 34.18 115 ALA A CA 1
ATOM 756 C C . ALA A 1 115 ? -5.415 -0.745 -3.487 1.00 36.32 115 ALA A C 1
ATOM 757 O O . ALA A 1 115 ? -5.637 -1.012 -2.292 1.00 41.36 115 ALA A O 1
ATOM 759 N N . PRO A 1 116 ? -5.384 0.534 -3.895 1.00 41.76 116 PRO A N 1
ATOM 760 C CA . PRO A 1 116 ? -5.591 1.588 -2.884 1.00 36.25 116 PRO A CA 1
ATOM 761 C C . PRO A 1 116 ? -7.003 1.627 -2.319 1.00 32.43 116 PRO A C 1
ATOM 762 O O . PRO A 1 116 ? -7.176 1.964 -1.138 1.00 33.61 116 PRO A O 1
ATOM 766 N N . MET A 1 117 ? -8.025 1.338 -3.127 1.00 26.48 117 MET A N 1
ATOM 767 C CA . MET A 1 117 ? -9.390 1.335 -2.596 1.00 36.63 117 MET A CA 1
ATOM 768 C C . MET A 1 117 ? -9.549 0.322 -1.460 1.00 36.49 117 MET A C 1
ATOM 769 O O . MET A 1 117 ? -10.377 0.522 -0.556 1.00 35.45 117 MET A O 1
ATOM 774 N N . ASN A 1 118 ? -8.820 -0.801 -1.530 1.00 35.86 118 ASN A N 1
ATOM 775 C CA . ASN A 1 118 ? -8.855 -1.803 -0.460 1.00 41.04 118 ASN A CA 1
ATOM 776 C C . ASN A 1 118 ? -7.864 -1.501 0.662 1.00 38.68 118 ASN A C 1
ATOM 777 O O . ASN A 1 118 ? -8.211 -1.622 1.842 1.00 37.04 118 ASN A O 1
ATOM 782 N N . MET A 1 119 ? -6.631 -1.114 0.323 1.00 38.65 119 MET A N 1
ATOM 783 C CA . MET A 1 119 ? -5.627 -0.895 1.360 1.00 34.67 119 MET A CA 1
ATOM 784 C C . MET A 1 119 ? -5.856 0.400 2.131 1.00 40.07 119 MET A C 1
ATOM 785 O O . MET A 1 119 ? -5.457 0.501 3.294 1.00 39.03 119 MET A O 1
ATOM 790 N N . PHE A 1 120 ? -6.420 1.427 1.501 1.00 39.18 120 PHE A N 1
ATOM 791 C CA . PHE A 1 120 ? -6.637 2.705 2.168 1.00 38.61 120 PHE A CA 1
ATOM 792 C C . PHE A 1 120 ? -8.096 3.091 2.003 1.00 43.97 120 PHE A C 1
ATOM 793 O O . PHE A 1 120 ? -8.424 4.072 1.315 1.00 41.34 120 PHE A O 1
ATOM 801 N N . PRO A 1 121 ? -8.999 2.342 2.660 1.00 42.65 121 PRO A N 1
ATOM 802 C CA . PRO A 1 121 ? -10.442 2.488 2.398 1.00 39.08 121 PRO A CA 1
ATOM 803 C C . PRO A 1 121 ? -11.050 3.765 2.938 1.00 38.87 121 PRO A C 1
ATOM 804 O O . PRO A 1 121 ? -12.180 4.098 2.559 1.00 43.10 121 PRO A O 1
ATOM 808 N N . ALA A 1 122 ? -10.410 4.422 3.901 1.00 38.14 122 ALA A N 1
ATOM 809 C CA . ALA A 1 122 ? -10.985 5.628 4.485 1.00 42.35 122 ALA A CA 1
ATOM 810 C C . ALA A 1 122 ? -11.096 6.780 3.484 1.00 43.93 122 ALA A C 1
ATOM 811 O O . ALA A 1 122 ? -11.653 7.826 3.837 1.00 43.98 122 ALA A O 1
ATOM 813 N N . ALA A 1 123 ? -10.601 6.601 2.254 1.00 41.25 123 ALA A N 1
ATOM 814 C CA . ALA A 1 123 ? -10.500 7.680 1.271 1.00 42.25 123 ALA A CA 1
ATOM 815 C C . ALA A 1 123 ? -11.863 8.245 0.888 1.00 46.72 123 ALA A C 1
ATOM 816 O O . ALA A 1 123 ? -12.775 7.494 0.515 1.00 45.62 123 ALA A O 1
ATOM 818 N N . ASN A 1 124 ? -11.988 9.577 0.939 1.00 41.58 124 ASN A N 1
ATOM 819 C CA . ASN A 1 124 ? -13.172 10.215 0.376 1.00 47.33 124 ASN A CA 1
ATOM 820 C C . ASN A 1 124 ? -13.022 10.283 -1.143 1.00 44.98 124 ASN A C 1
ATOM 821 O O . ASN A 1 124 ? -12.034 9.813 -1.715 1.00 46.36 124 ASN A O 1
ATOM 826 N N . ALA A 1 125 ? -13.977 10.925 -1.811 1.00 43.69 125 ALA A N 1
ATOM 827 C CA . ALA A 1 125 ? -13.923 10.977 -3.272 1.00 47.43 125 ALA A CA 1
ATOM 828 C C . ALA A 1 125 ? -12.679 11.693 -3.816 1.00 47.05 125 ALA A C 1
ATOM 829 O O . ALA A 1 125 ? -12.014 11.133 -4.708 1.00 48.86 125 ALA A O 1
ATOM 831 N N . PRO A 1 126 ? -12.311 12.900 -3.365 1.00 43.30 126 PRO A N 1
ATOM 832 C CA . PRO A 1 126 ? -11.093 13.523 -3.927 1.00 47.84 126 PRO A CA 1
ATOM 833 C C . PRO A 1 126 ? -9.824 12.757 -3.605 1.00 47.35 126 PRO A C 1
ATOM 834 O O . PRO A 1 126 ? -8.955 12.576 -4.472 1.00 41.87 126 PRO A O 1
ATOM 838 N N . ARG A 1 127 ? -9.679 12.316 -2.357 1.00 50.39 127 ARG A N 1
ATOM 839 C CA . ARG A 1 127 ? -8.477 11.581 -2.002 1.00 45.71 127 ARG A CA 1
ATOM 840 C C . ARG A 1 127 ? -8.457 10.211 -2.664 1.00 38.19 127 ARG A C 1
ATOM 841 O O . ARG A 1 127 ? -7.381 9.707 -2.994 1.00 42.35 127 ARG A O 1
ATOM 849 N N . ALA A 1 128 ? -9.614 9.604 -2.917 1.00 43.56 128 ALA A N 1
ATOM 850 C CA . ALA A 1 128 ? -9.576 8.354 -3.676 1.00 46.70 128 ALA A CA 1
ATOM 851 C C . ALA A 1 128 ? -8.994 8.594 -5.063 1.00 45.54 128 ALA A C 1
ATOM 852 O O . ALA A 1 128 ? -8.183 7.800 -5.554 1.00 48.77 128 ALA A O 1
ATOM 854 N N . ARG A 1 129 ? -9.378 9.698 -5.703 1.00 49.10 129 ARG A N 1
ATOM 855 C CA . ARG A 1 129 ? -8.833 10.008 -7.020 1.00 45.20 129 ARG A CA 1
ATOM 856 C C . ARG A 1 129 ? -7.322 10.173 -6.956 1.00 41.30 129 ARG A C 1
ATOM 857 O O . ARG A 1 129 ? -6.592 9.628 -7.795 1.00 39.92 129 ARG A O 1
ATOM 865 N N . ILE A 1 130 ? -6.832 10.873 -5.932 1.00 36.92 130 ILE A N 1
ATOM 866 C CA . ILE A 1 130 ? -5.392 11.028 -5.767 1.00 37.86 130 ILE A CA 1
ATOM 867 C C . ILE A 1 130 ? -4.724 9.670 -5.605 1.00 42.64 130 ILE A C 1
ATOM 868 O O . ILE A 1 130 ? -3.721 9.378 -6.273 1.00 38.59 130 ILE A O 1
ATOM 873 N N . MET A 1 131 ? -5.306 8.795 -4.763 1.00 36.98 131 MET A N 1
ATOM 874 C CA . MET A 1 131 ? -4.699 7.499 -4.487 1.00 34.94 131 MET A CA 1
ATOM 875 C C . MET A 1 131 ? -4.591 6.648 -5.746 1.00 33.38 131 MET A C 1
ATOM 876 O O . MET A 1 131 ? -3.559 6.014 -5.993 1.00 38.22 131 MET A O 1
ATOM 881 N N . ALA A 1 132 ? -5.647 6.625 -6.552 1.00 30.11 132 ALA A N 1
ATOM 882 C CA . ALA A 1 132 ? -5.649 5.836 -7.780 1.00 35.47 132 ALA A CA 1
ATOM 883 C C . ALA A 1 132 ? -4.602 6.333 -8.771 1.00 41.85 132 ALA A C 1
ATOM 884 O O . ALA A 1 132 ? -3.941 5.522 -9.435 1.00 40.26 132 ALA A O 1
ATOM 886 N N . LYS A 1 133 ? -4.459 7.666 -8.919 1.00 37.75 133 LYS A N 1
ATOM 887 C CA . LYS A 1 133 ? -3.417 8.194 -9.800 1.00 42.08 133 LYS A CA 1
ATOM 888 C C . LYS A 1 133 ? -2.036 7.821 -9.278 1.00 40.38 133 LYS A C 1
ATOM 889 O O . LYS A 1 133 ? -1.153 7.411 -10.047 1.00 38.79 133 LYS A O 1
ATOM 895 N N . ALA A 1 134 ? -1.825 7.982 -7.963 1.00 34.24 134 ALA A N 1
ATOM 896 C CA . ALA A 1 134 ? -0.559 7.579 -7.361 1.00 42.11 134 ALA A CA 1
ATOM 897 C C . ALA A 1 134 ? -0.293 6.091 -7.577 1.00 43.09 134 ALA A C 1
ATOM 898 O O . ALA A 1 134 ? 0.837 5.694 -7.892 1.00 42.20 134 ALA A O 1
ATOM 900 N N . ALA A 1 135 ? -1.321 5.253 -7.402 1.00 42.45 135 ALA A N 1
ATOM 901 C CA . ALA A 1 135 ? -1.157 3.814 -7.608 1.00 42.74 135 ALA A CA 1
ATOM 902 C C . ALA A 1 135 ? -0.800 3.505 -9.058 1.00 43.11 135 ALA A C 1
ATOM 903 O O . ALA A 1 135 ? 0.052 2.649 -9.326 1.00 45.13 135 ALA A O 1
ATOM 905 N N . LEU A 1 136 ? -1.439 4.194 -10.009 1.00 43.63 136 LEU A N 1
ATOM 906 C CA . LEU A 1 136 ? -1.119 3.980 -11.423 1.00 48.34 136 LEU A CA 1
ATOM 907 C C . LEU A 1 136 ? 0.340 4.293 -11.717 1.00 45.52 136 LEU A C 1
ATOM 908 O O . LEU A 1 136 ? 1.011 3.536 -12.429 1.00 46.38 136 LEU A O 1
ATOM 913 N N . LEU A 1 137 ? 0.837 5.422 -11.193 1.00 46.90 137 LEU A N 1
ATOM 914 C CA . LEU A 1 137 ? 2.231 5.815 -11.389 1.00 42.77 137 LEU A CA 1
ATOM 915 C C . LEU A 1 137 ? 3.193 4.777 -10.822 1.00 44.57 137 LEU A C 1
ATOM 916 O O . LEU A 1 137 ? 4.204 4.440 -11.455 1.00 45.46 137 LEU A O 1
ATOM 921 N N . ILE A 1 138 ? 2.923 4.284 -9.607 1.00 44.69 138 ILE A N 1
ATOM 922 C CA . ILE A 1 138 ? 3.789 3.249 -9.033 1.00 45.96 138 ILE A CA 1
ATOM 923 C C . ILE A 1 138 ? 3.725 1.977 -9.874 1.00 41.46 138 ILE A C 1
ATOM 924 O O . ILE A 1 138 ? 4.754 1.410 -10.251 1.00 42.53 138 ILE A O 1
ATOM 929 N N . PHE A 1 139 ? 2.514 1.532 -10.209 1.00 44.48 139 PHE A N 1
ATOM 930 C CA . PHE A 1 139 ? 2.364 0.272 -10.934 1.00 50.15 139 PHE A CA 1
ATOM 931 C C . PHE A 1 139 ? 2.938 0.361 -12.345 1.00 50.43 139 PHE A C 1
ATOM 932 O O . PHE A 1 139 ? 3.492 -0.617 -12.853 1.00 54.54 139 PHE A O 1
ATOM 940 N N . MET A 1 140 ? 2.809 1.516 -13.005 1.00 53.30 140 MET A N 1
ATOM 941 C CA . MET A 1 140 ? 3.425 1.659 -14.321 1.00 53.50 140 MET A CA 1
ATOM 942 C C . MET A 1 140 ? 4.941 1.577 -14.227 1.00 57.05 140 MET A C 1
ATOM 943 O O . MET A 1 140 ? 5.585 0.904 -15.040 1.00 61.48 140 MET A O 1
ATOM 948 N N . HIS A 1 141 ? 5.518 2.235 -13.224 1.00 50.17 141 HIS A N 1
ATOM 949 C CA . HIS A 1 141 ? 6.989 2.166 -13.035 1.00 55.54 141 HIS A CA 1
ATOM 950 C C . HIS A 1 141 ? 7.398 0.729 -12.711 1.00 61.42 141 HIS A C 1
ATOM 951 O O . HIS A 1 141 ? 8.407 0.265 -13.267 1.00 64.32 141 HIS A O 1
ATOM 958 N N . ASP A 1 142 ? 6.639 0.060 -11.842 1.00 58.79 142 ASP A N 1
ATOM 959 C CA . ASP A 1 142 ? 7.017 -1.307 -11.402 1.00 64.17 142 ASP A CA 1
ATOM 960 C C . ASP A 1 142 ? 7.010 -2.252 -12.604 1.00 66.93 142 ASP A C 1
ATOM 961 O O . ASP A 1 142 ? 7.933 -3.077 -12.708 1.00 70.25 142 ASP A O 1
ATOM 966 N N . ASP A 1 143 ? 6.013 -2.119 -13.478 1.00 62.80 143 ASP A N 1
ATOM 967 C CA . ASP A 1 143 ? 5.957 -2.959 -14.700 1.00 71.63 143 ASP A CA 1
ATOM 968 C C . ASP A 1 143 ? 7.175 -2.644 -15.568 1.00 79.60 143 ASP A C 1
ATOM 969 O O . ASP A 1 143 ? 7.772 -3.591 -16.108 1.00 80.96 143 ASP A O 1
ATOM 974 N N . VAL A 1 144 ? 7.537 -1.363 -15.670 1.00 73.13 144 VAL A N 1
ATOM 975 C CA . VAL A 1 144 ? 8.666 -0.959 -16.559 1.00 78.91 144 VAL A CA 1
ATOM 976 C C . VAL A 1 144 ? 9.943 -1.620 -16.041 1.00 79.29 144 VAL A C 1
ATOM 977 O O . VAL A 1 144 ? 10.722 -2.127 -16.870 1.00 80.98 144 VAL A O 1
ATOM 981 N N . CYS A 1 145 ? 10.128 -1.653 -14.721 1.00 82.43 145 CYS A N 1
ATOM 982 C CA . CYS A 1 145 ? 11.303 -2.383 -14.185 1.00 91.44 145 CYS A CA 1
ATOM 983 C C . CYS A 1 145 ? 11.120 -3.859 -14.548 1.00 98.06 145 CYS A C 1
ATOM 984 O O . CYS A 1 145 ? 9.981 -4.350 -14.420 1.00 94.58 145 CYS A O 1
ATOM 987 N N . GLU A 1 146 ? 12.193 -4.539 -14.960 1.00 101.79 146 GLU A N 1
ATOM 988 C CA . GLU A 1 146 ? 12.076 -5.946 -15.427 1.00 101.38 146 GLU A CA 1
ATOM 989 C C . GLU A 1 146 ? 13.471 -6.481 -15.769 1.00 106.67 146 GLU A C 1
ATOM 990 O O . GLU A 1 146 ? 14.136 -5.837 -16.604 1.00 104.22 146 GLU A O 1
ATOM 996 N N . ASP A 1 171 ? 9.458 13.371 -24.967 1.00 68.97 171 ASP A N 1
ATOM 997 C CA . ASP A 1 171 ? 9.829 14.669 -24.424 1.00 59.85 171 ASP A CA 1
ATOM 998 C C . A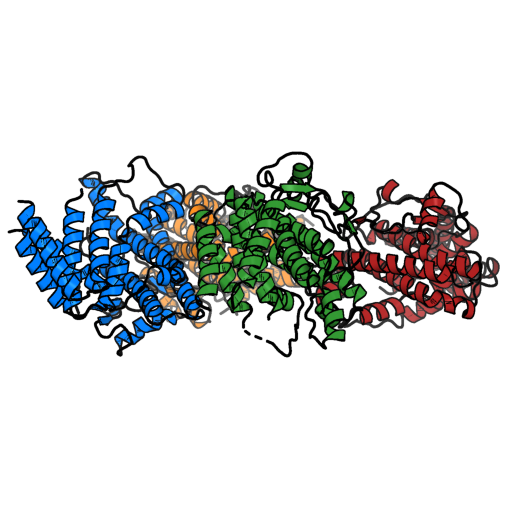SP A 1 171 ? 9.689 14.699 -22.910 1.00 58.30 171 ASP A C 1
ATOM 999 O O . ASP A 1 171 ? 8.582 14.643 -22.381 1.00 65.56 171 ASP A O 1
ATOM 1004 N N . ILE A 1 172 ? 10.818 14.880 -22.226 1.00 55.13 172 ILE A N 1
ATOM 1005 C CA . ILE A 1 172 ? 10.850 14.786 -20.768 1.00 58.19 172 ILE A CA 1
ATOM 1006 C C . ILE A 1 172 ? 9.980 15.871 -20.131 1.00 60.54 172 ILE A C 1
ATOM 1007 O O . ILE A 1 172 ? 9.255 15.615 -19.163 1.00 59.57 172 ILE A O 1
ATOM 1012 N N . LEU A 1 173 ? 10.045 17.100 -20.655 1.00 56.77 173 LEU A N 1
ATOM 1013 C CA . LEU A 1 173 ? 9.275 18.211 -20.087 1.00 58.77 173 LEU A CA 1
ATOM 1014 C C . LEU A 1 173 ? 7.758 17.992 -20.102 1.00 55.70 173 LEU A C 1
ATOM 1015 O O . LEU A 1 173 ? 7.062 18.506 -19.215 1.00 51.59 173 LEU A O 1
ATOM 1020 N N . TRP A 1 174 ? 7.215 17.317 -21.121 1.00 55.46 174 TRP A N 1
ATOM 1021 C CA . TRP A 1 174 ? 5.779 17.020 -21.153 1.00 64.66 174 TRP A CA 1
ATOM 1022 C C . TRP A 1 174 ? 5.400 16.090 -20.008 1.00 63.56 174 TRP A C 1
ATOM 1023 O O . TRP A 1 174 ? 4.473 16.346 -19.233 1.00 60.99 174 TRP A O 1
ATOM 1034 N N . GLN A 1 175 ? 6.154 15.010 -19.911 1.00 59.37 175 GLN A N 1
ATOM 1035 C CA . GLN A 1 175 ? 6.119 13.997 -18.869 1.00 65.49 175 GLN A CA 1
ATOM 1036 C C . GLN A 1 175 ? 6.374 14.563 -17.492 1.00 57.65 175 GLN A C 1
ATOM 1037 O O . GLN A 1 175 ? 5.609 14.278 -16.569 1.00 56.29 175 GLN A O 1
ATOM 1043 N N . ASN A 1 176 ? 7.344 15.464 -17.356 1.00 61.06 176 ASN A N 1
ATOM 1044 C CA . ASN A 1 176 ? 7.545 16.156 -16.090 1.00 59.18 176 ASN A CA 1
ATOM 1045 C C . ASN A 1 176 ? 6.350 17.036 -15.728 1.00 60.42 176 ASN A C 1
ATOM 1046 O O . ASN A 1 176 ? 6.053 17.245 -14.544 1.00 58.67 176 ASN A O 1
ATOM 1051 N N . ARG A 1 177 ? 5.695 17.622 -16.734 1.00 55.61 177 ARG A N 1
ATOM 1052 C CA . ARG A 1 177 ? 4.526 18.447 -16.454 1.00 56.97 177 ARG A CA 1
ATOM 1053 C C . ARG A 1 177 ? 3.386 17.614 -15.879 1.00 57.20 177 ARG A C 1
ATOM 1054 O O . ARG A 1 177 ? 2.726 18.038 -14.925 1.00 56.51 177 ARG A O 1
ATOM 1062 N N . ILE A 1 178 ? 3.152 16.422 -16.435 1.00 54.55 178 ILE A N 1
ATOM 1063 C CA . ILE A 1 178 ? 2.056 15.576 -15.962 1.00 54.05 178 ILE A CA 1
ATOM 1064 C C . ILE A 1 178 ? 2.195 15.312 -14.470 1.00 50.20 178 ILE A C 1
ATOM 1065 O O . ILE A 1 178 ? 1.246 15.495 -13.698 1.00 47.83 178 ILE A O 1
ATOM 1070 N N . PHE A 1 179 ? 3.404 14.954 -14.033 1.00 47.99 179 PHE A N 1
ATOM 1071 C CA . PHE A 1 179 ? 3.627 14.706 -12.612 1.00 50.58 179 PHE A CA 1
ATOM 1072 C C . PHE A 1 179 ? 3.427 15.972 -11.788 1.00 52.41 179 PHE A C 1
ATOM 1073 O O . PHE A 1 179 ? 2.892 15.916 -10.672 1.00 50.04 179 PHE A O 1
ATOM 1081 N N . LYS A 1 180 ? 3.876 17.117 -12.315 1.00 53.30 180 LYS A N 1
ATOM 1082 C CA . LYS A 1 180 ? 3.743 18.389 -11.609 1.00 49.48 180 LYS A CA 1
ATOM 1083 C C . LYS A 1 180 ? 2.280 18.759 -11.387 1.00 48.94 180 LYS A C 1
ATOM 1084 O O . LYS A 1 180 ? 1.927 19.321 -10.343 1.00 45.93 180 LYS A O 1
ATOM 1090 N N . GLU A 1 181 ? 1.418 18.490 -12.373 1.00 47.12 181 GLU A N 1
ATOM 1091 C CA . GLU A 1 181 ? -0.006 18.739 -12.185 1.00 47.99 181 GLU A CA 1
ATOM 1092 C C . GLU A 1 181 ? -0.570 17.828 -11.106 1.00 51.68 181 GLU A C 1
ATOM 1093 O O . GLU A 1 181 ? -1.379 18.259 -10.272 1.00 47.54 181 GLU A O 1
ATOM 1099 N N . PHE A 1 182 ? -0.122 16.565 -11.089 1.00 49.50 182 PHE A N 1
ATOM 1100 C CA . PHE A 1 182 ? -0.541 15.633 -10.049 1.00 43.89 182 PHE A CA 1
ATOM 1101 C C . PHE A 1 182 ? -0.117 16.116 -8.671 1.00 45.76 182 PHE A C 1
ATOM 1102 O O . PHE A 1 182 ? -0.876 15.998 -7.701 1.00 45.18 182 PHE A O 1
ATOM 1110 N N . SER A 1 183 ? 1.091 16.664 -8.558 1.00 44.77 183 SER A N 1
ATOM 1111 C CA . SER A 1 183 ? 1.535 17.177 -7.267 1.00 45.93 183 SER A CA 1
ATOM 1112 C C . SER A 1 183 ? 0.698 18.369 -6.815 1.00 52.27 183 SER A C 1
ATOM 1113 O O . SER A 1 183 ? 0.355 18.479 -5.630 1.00 51.14 183 SER A O 1
ATOM 1116 N N . GLU A 1 184 ? 0.357 19.233 -7.771 1.00 48.62 184 GLU A N 1
ATOM 1117 C CA . GLU A 1 184 ? -0.445 20.438 -7.446 1.00 52.11 184 GLU A CA 1
ATOM 1118 C C . GLU A 1 184 ? -1.807 19.997 -6.903 1.00 47.06 184 GLU A C 1
ATOM 1119 O O . GLU A 1 184 ? -2.212 20.504 -5.844 1.00 50.96 184 GLU A O 1
ATOM 1125 N N . GLU A 1 185 ? -2.478 19.087 -7.607 1.00 44.94 185 GLU A N 1
ATOM 1126 C CA . GLU A 1 185 ? -3.817 18.634 -7.159 1.00 53.21 185 GLU A CA 1
ATOM 1127 C C . GLU A 1 185 ? -3.703 17.942 -5.797 1.00 47.93 185 GLU A C 1
ATOM 1128 O O . GLU A 1 185 ? -4.543 18.219 -4.922 1.00 42.25 185 GLU A O 1
ATOM 1134 N N . THR A 1 186 ? -2.680 17.102 -5.623 1.00 50.36 186 THR A N 1
ATOM 1135 C CA . THR A 1 186 ? -2.491 16.409 -4.326 1.00 50.85 186 THR A CA 1
ATOM 1136 C C . THR A 1 186 ? -2.209 17.438 -3.230 1.00 51.34 186 THR A C 1
ATOM 1137 O O . THR A 1 186 ? -2.823 17.340 -2.151 1.00 45.23 186 THR A O 1
ATOM 1141 N N . ASN A 1 187 ? -1.354 18.418 -3.528 1.00 52.26 187 ASN A N 1
ATOM 1142 C CA . ASN A 1 187 ? -0.985 19.442 -2.515 1.00 50.57 187 ASN A CA 1
ATOM 1143 C C . ASN A 1 187 ? -2.223 20.262 -2.146 1.00 52.23 187 ASN A C 1
ATOM 1144 O O . ASN A 1 187 ? -2.390 20.585 -0.962 1.00 56.65 187 ASN A O 1
ATOM 1149 N N . ARG A 1 188 ? -3.033 20.609 -3.146 1.00 47.41 188 ARG A N 1
ATOM 1150 C CA . ARG A 1 188 ? -4.261 21.386 -2.867 1.00 56.00 188 ARG A CA 1
ATOM 1151 C C . ARG A 1 188 ? -5.213 20.564 -1.993 1.00 55.81 188 ARG A C 1
ATOM 1152 O O . ARG A 1 188 ? -5.772 21.147 -1.049 1.00 57.76 188 ARG A O 1
ATOM 1160 N N . GLU A 1 189 ? -5.392 19.270 -2.284 1.00 53.26 189 GLU A N 1
ATOM 1161 C CA . GLU A 1 189 ? -6.367 18.524 -1.453 1.00 52.14 189 GLU A CA 1
ATOM 1162 C C . GLU A 1 189 ? -5.856 18.479 -0.015 1.00 46.82 189 GLU A C 1
ATOM 1163 O O . GLU A 1 189 ? -6.655 18.738 0.899 1.00 46.93 189 GLU A O 1
ATOM 1169 N N . ASP A 1 190 ? -4.565 18.188 0.171 1.00 48.64 190 ASP A N 1
ATOM 1170 C CA . ASP A 1 190 ? -3.995 18.273 1.539 1.00 53.46 190 ASP A CA 1
ATOM 1171 C C . ASP A 1 190 ? -2.713 19.092 1.469 1.00 53.74 190 ASP A C 1
ATOM 1172 O O . ASP A 1 190 ? -1.727 18.584 0.907 1.00 53.60 190 ASP A O 1
ATOM 1177 N N . PRO A 1 191 ? -2.656 20.297 2.063 1.00 55.07 191 PRO A N 1
ATOM 1178 C CA . PRO A 1 191 ? -1.411 21.061 2.141 1.00 53.81 191 PRO A CA 1
ATOM 1179 C C . PRO A 1 191 ? -0.371 20.355 3.017 1.00 52.09 191 PRO A C 1
ATOM 1180 O O . PRO A 1 191 ? 0.791 20.380 2.674 1.00 51.19 191 PRO A O 1
ATOM 1184 N N . VAL A 1 192 ? -0.815 19.761 4.126 1.00 54.23 192 VAL A N 1
ATOM 1185 C CA . VAL A 1 192 ? 0.133 19.189 5.130 1.00 52.24 192 VAL A CA 1
ATOM 1186 C C . VAL A 1 192 ? 0.701 17.831 4.721 1.00 52.41 192 VAL A C 1
ATOM 1187 O O . VAL A 1 192 ? 1.919 17.677 4.834 1.00 52.35 192 VAL A O 1
ATOM 1191 N N . VAL A 1 193 ? -0.130 16.881 4.289 1.00 51.10 193 VAL A N 1
ATOM 1192 C CA . VAL A 1 193 ? 0.397 15.538 4.053 1.00 45.37 193 VAL A CA 1
ATOM 1193 C C . VAL A 1 193 ? 0.916 15.339 2.633 1.00 44.41 193 VAL A C 1
ATOM 1194 O O . VAL A 1 193 ? 1.840 14.544 2.424 1.00 42.66 193 VAL A O 1
ATOM 1198 N N . GLY A 1 194 ? 0.369 16.069 1.659 1.00 48.17 194 GLY A N 1
ATOM 1199 C CA . GLY A 1 194 ? 0.719 15.930 0.260 1.00 45.39 194 GLY A CA 1
ATOM 1200 C C . GLY A 1 194 ? 2.213 15.902 -0.052 1.00 47.37 194 GLY A C 1
ATOM 1201 O O . GLY A 1 194 ? 2.683 15.054 -0.825 1.00 43.77 194 GLY A O 1
ATOM 1202 N N . PRO A 1 195 ? 2.997 16.834 0.506 1.00 42.35 195 PRO A N 1
ATOM 1203 C CA . PRO A 1 195 ? 4.437 16.786 0.215 1.00 42.78 195 PRO A CA 1
ATOM 1204 C C . PRO A 1 195 ? 5.090 15.476 0.647 1.00 42.89 195 PRO A C 1
ATOM 1205 O O . PRO A 1 195 ? 5.885 14.930 -0.129 1.00 45.09 195 PRO A O 1
ATOM 1209 N N . GLN A 1 196 ? 4.784 14.948 1.849 1.00 41.71 196 GLN A N 1
ATOM 1210 C CA . GLN A 1 196 ? 5.308 13.630 2.239 1.00 41.53 196 GLN A CA 1
ATOM 1211 C C . GLN A 1 196 ? 4.773 12.544 1.316 1.00 39.06 196 GLN A C 1
ATOM 1212 O O . GLN A 1 196 ? 5.483 11.596 0.958 1.00 36.24 196 GLN A O 1
ATOM 1218 N N . PHE A 1 197 ? 3.504 12.666 0.947 1.00 34.99 197 PHE A N 1
ATOM 1219 C CA . PHE A 1 197 ? 2.868 11.688 0.085 1.00 37.21 197 PHE A CA 1
ATOM 1220 C C . PHE A 1 197 ? 3.649 11.538 -1.212 1.00 39.22 197 PHE A C 1
ATOM 1221 O O . PHE A 1 197 ? 4.116 10.442 -1.537 1.00 36.28 197 PHE A O 1
ATOM 1229 N N . LEU A 1 198 ? 3.901 12.665 -1.907 1.00 39.68 198 LEU A N 1
ATOM 1230 C CA . LEU A 1 198 ? 4.689 12.660 -3.142 1.00 37.44 198 LEU A CA 1
ATOM 1231 C C . LEU A 1 198 ? 6.144 12.275 -2.893 1.00 37.91 198 LEU A C 1
ATOM 1232 O O . LEU A 1 198 ? 6.734 11.525 -3.683 1.00 37.36 198 LEU A O 1
ATOM 1237 N N . GLN A 1 199 ? 6.751 12.788 -1.819 1.00 32.65 199 GLN A N 1
ATOM 1238 C CA . GLN A 1 199 ? 8.109 12.365 -1.502 1.00 38.29 199 GLN A CA 1
ATOM 1239 C C . GLN A 1 199 ? 8.164 10.854 -1.304 1.00 45.78 199 GLN A C 1
ATOM 1240 O O . GLN A 1 199 ? 9.175 10.216 -1.623 1.00 42.96 199 GLN A O 1
ATOM 1246 N N . GLY A 1 200 ? 7.091 10.275 -0.761 1.00 45.28 200 GLY A N 1
ATOM 1247 C CA . GLY A 1 200 ? 7.036 8.828 -0.610 1.00 44.41 200 GLY A CA 1
ATOM 1248 C C . GLY A 1 200 ? 7.053 8.111 -1.944 1.00 44.79 200 GLY A C 1
ATOM 1249 O O . GLY A 1 200 ? 7.652 7.042 -2.077 1.00 40.64 200 GLY A O 1
ATOM 1250 N N . ILE A 1 201 ? 6.386 8.683 -2.952 1.00 40.35 201 ILE A N 1
ATOM 1251 C CA . ILE A 1 201 ? 6.474 8.107 -4.291 1.00 45.75 201 ILE A CA 1
ATOM 1252 C C . ILE A 1 201 ? 7.906 8.159 -4.803 1.00 48.10 201 ILE A C 1
ATOM 1253 O O . ILE A 1 201 ? 8.438 7.162 -5.299 1.00 51.99 201 ILE A O 1
ATOM 1258 N N . LEU A 1 202 ? 8.556 9.316 -4.682 1.00 47.91 202 LEU A N 1
ATOM 1259 C CA . LEU A 1 202 ? 9.901 9.451 -5.236 1.00 50.60 202 LEU A CA 1
ATOM 1260 C C . LEU A 1 202 ? 10.899 8.584 -4.486 1.00 51.01 202 LEU A C 1
ATOM 1261 O O . LEU A 1 202 ? 11.807 8.011 -5.097 1.00 56.37 202 LEU A O 1
ATOM 1266 N N . ASN A 1 203 ? 10.762 8.483 -3.162 1.00 50.58 203 ASN A N 1
ATOM 1267 C CA . ASN A 1 203 ? 11.639 7.588 -2.408 1.00 54.31 203 ASN A CA 1
ATOM 1268 C C . ASN A 1 203 ? 11.522 6.156 -2.913 1.00 54.35 203 ASN A C 1
ATOM 1269 O O . ASN A 1 203 ? 12.506 5.405 -2.909 1.00 52.39 203 ASN A O 1
ATOM 1274 N N . TRP A 1 204 ? 10.318 5.752 -3.329 1.00 52.45 204 TRP A N 1
ATOM 1275 C CA . TRP A 1 204 ? 10.132 4.395 -3.824 1.00 57.04 204 TRP A CA 1
ATOM 1276 C C . TRP A 1 204 ? 10.876 4.169 -5.132 1.00 54.98 204 TRP A C 1
ATOM 1277 O O . TRP A 1 204 ? 11.493 3.116 -5.318 1.00 57.58 204 TRP A O 1
ATOM 1288 N N . VAL A 1 205 ? 10.844 5.150 -6.032 1.00 58.51 205 VAL A N 1
ATOM 1289 C CA . VAL A 1 205 ? 11.511 4.941 -7.349 1.00 60.60 205 VAL A CA 1
ATOM 1290 C C . VAL A 1 205 ? 13.008 4.742 -7.080 1.00 62.29 205 VAL A C 1
ATOM 1291 O O . VAL A 1 205 ? 13.604 3.860 -7.714 1.00 63.80 205 VAL A O 1
ATOM 1295 N N . GLU A 1 206 ? 13.574 5.502 -6.139 1.00 59.28 206 GLU A N 1
ATOM 1296 C CA . GLU A 1 206 ? 15.032 5.412 -5.858 1.00 65.71 206 GLU A CA 1
ATOM 1297 C C . GLU A 1 206 ? 15.374 4.009 -5.351 1.00 69.86 206 GLU A C 1
ATOM 1298 O O . GLU A 1 206 ? 16.414 3.472 -5.770 1.00 73.61 206 GLU A O 1
ATOM 1304 N N . HIS A 1 207 ? 14.534 3.444 -4.485 1.00 68.32 207 HIS A N 1
ATOM 1305 C CA . HIS A 1 207 ? 14.785 2.081 -3.955 1.00 66.36 207 HIS A CA 1
ATOM 1306 C C . HIS A 1 207 ? 14.736 1.069 -5.102 1.00 72.65 207 HIS A C 1
ATOM 1307 O O . HIS A 1 207 ? 15.567 0.145 -5.106 1.00 76.69 207 HIS A O 1
ATOM 1314 N N . THR A 1 208 ? 13.809 1.248 -6.043 1.00 72.89 208 THR A N 1
ATOM 1315 C CA . THR A 1 208 ? 13.635 0.256 -7.134 1.00 74.27 208 THR A CA 1
ATOM 1316 C C . THR A 1 208 ? 14.928 0.153 -7.939 1.00 76.10 208 THR A C 1
ATOM 1317 O O . THR A 1 208 ? 15.284 -0.972 -8.327 1.00 78.44 208 THR A O 1
ATOM 1321 N N . ARG A 1 209 ? 15.610 1.279 -8.146 1.00 78.06 209 ARG A N 1
ATOM 1322 C CA . ARG A 1 209 ? 16.875 1.279 -8.925 1.00 81.03 209 ARG A CA 1
ATOM 1323 C C . ARG A 1 209 ? 17.826 0.233 -8.334 1.00 81.49 209 ARG A C 1
ATOM 1324 O O . ARG A 1 209 ? 18.320 -0.610 -9.102 1.00 88.87 209 ARG A O 1
ATOM 1332 N N . LYS A 1 210 ? 18.061 0.284 -7.021 1.00 82.17 210 LYS A N 1
ATOM 1333 C CA . LYS A 1 210 ? 19.018 -0.653 -6.376 1.00 88.19 210 LYS A CA 1
ATOM 1334 C C . LYS A 1 210 ? 18.497 -2.089 -6.498 1.00 91.32 210 LYS A C 1
ATOM 1335 O O . LYS A 1 210 ? 17.279 -2.292 -6.335 1.00 88.80 210 LYS A O 1
ATOM 1337 N N . ALA A 1 211 ? 19.393 -3.043 -6.766 1.00 91.50 211 ALA A N 1
ATOM 1338 C CA . ALA A 1 211 ? 18.988 -4.463 -6.892 1.00 91.46 211 ALA A CA 1
ATOM 1339 C C . ALA A 1 211 ? 19.750 -5.330 -5.889 1.00 90.67 211 ALA A C 1
ATOM 1340 O O . ALA A 1 211 ? 20.987 -5.205 -5.826 1.00 92.89 211 ALA A O 1
ATOM 1342 N N . LEU A 1 212 ? 19.042 -6.178 -5.141 1.00 90.13 212 LEU A N 1
ATOM 1343 C CA . LEU A 1 212 ? 19.741 -7.127 -4.238 1.00 92.67 212 LEU A CA 1
ATOM 1344 C C . LEU A 1 212 ? 20.529 -8.111 -5.106 1.00 92.04 212 LEU A C 1
ATOM 1345 O O . LEU A 1 212 ? 20.018 -8.498 -6.173 1.00 91.65 212 LEU A O 1
ATOM 1347 N N . PRO A 1 213 ? 21.744 -8.530 -4.700 1.00 86.55 213 PRO A N 1
ATOM 1348 C CA . PRO A 1 213 ? 22.561 -9.419 -5.521 1.00 85.88 213 PRO A CA 1
ATOM 1349 C C . PRO A 1 213 ? 21.921 -10.801 -5.713 1.00 85.69 213 PRO A C 1
ATOM 1350 O O . PRO A 1 213 ? 21.338 -11.304 -4.775 1.00 83.73 213 PRO A O 1
ATOM 1354 N N . ALA A 1 214 ? 22.065 -11.380 -6.907 1.00 86.13 214 ALA A N 1
ATOM 1355 C CA . ALA A 1 214 ? 21.549 -12.741 -7.177 1.00 86.01 214 ALA A CA 1
ATOM 1356 C C . ALA A 1 214 ? 22.291 -13.698 -6.248 1.00 85.65 214 ALA A C 1
ATOM 1357 O O . ALA A 1 214 ? 21.661 -14.635 -5.726 1.00 88.86 214 ALA A O 1
ATOM 1359 N N . SER A 1 215 ? 23.579 -13.444 -6.041 1.00 84.29 215 SER A N 1
ATOM 1360 C CA . SER A 1 215 ? 24.423 -14.291 -5.163 1.00 80.75 215 SER A CA 1
ATOM 1361 C C . SER A 1 215 ? 23.871 -14.263 -3.737 1.00 76.78 215 SER A C 1
ATOM 1362 O O . SER A 1 215 ? 23.965 -15.303 -3.061 1.00 72.24 215 SER A O 1
ATOM 1365 N N . MET A 1 216 ? 23.339 -13.129 -3.282 1.00 72.77 216 MET A N 1
ATOM 1366 C CA . MET A 1 216 ? 22.949 -13.003 -1.852 1.00 74.53 216 MET A CA 1
ATOM 1367 C C . MET A 1 216 ? 21.900 -14.044 -1.448 1.00 70.45 216 MET A C 1
ATOM 1368 O O . MET A 1 216 ? 20.999 -14.333 -2.256 1.00 73.67 216 MET A O 1
ATOM 1373 N N . THR A 1 217 ? 22.062 -14.610 -0.246 1.00 60.91 217 THR A N 1
ATOM 1374 C CA . THR A 1 217 ? 21.121 -15.623 0.292 1.00 65.43 217 THR A CA 1
ATOM 1375 C C . THR A 1 217 ? 20.807 -15.243 1.737 1.00 64.05 217 THR A C 1
ATOM 1376 O O . THR A 1 217 ? 21.546 -14.410 2.289 1.00 66.16 217 THR A O 1
ATOM 1380 N N . PHE A 1 218 ? 19.781 -15.846 2.339 1.00 63.03 218 PHE A N 1
ATOM 1381 C CA . PHE A 1 218 ? 19.368 -15.449 3.679 1.00 59.62 218 PHE A CA 1
ATOM 1382 C C . PHE A 1 218 ? 19.574 -16.646 4.591 1.00 60.17 218 PHE A C 1
ATOM 1383 O O . PHE A 1 218 ? 19.143 -17.755 4.262 1.00 60.24 218 PHE A O 1
ATOM 1391 N N . ARG A 1 219 ? 20.295 -16.437 5.693 1.00 63.19 219 ARG A N 1
ATOM 1392 C CA . ARG A 1 219 ? 20.572 -17.524 6.625 1.00 59.58 219 ARG A CA 1
ATOM 1393 C C . ARG A 1 219 ? 19.429 -17.787 7.603 1.00 56.46 219 ARG A C 1
ATOM 1394 O O . ARG A 1 219 ? 19.283 -18.919 8.071 1.00 60.66 219 ARG A O 1
ATOM 1402 N N . SER A 1 220 ? 18.668 -16.763 7.974 1.00 53.58 220 SER A N 1
ATOM 1403 C CA . SER A 1 220 ? 17.582 -16.862 8.945 1.00 49.87 220 SER A CA 1
ATOM 1404 C C . SER A 1 220 ? 16.334 -16.200 8.361 1.00 50.55 220 SER A C 1
ATOM 1405 O O . SER A 1 220 ? 16.433 -15.283 7.536 1.00 49.30 220 SER A O 1
ATOM 1408 N N . PHE A 1 221 ? 15.155 -16.688 8.763 1.00 44.11 221 PHE A N 1
ATOM 1409 C CA . PHE A 1 221 ? 13.897 -16.114 8.263 1.00 47.48 221 PHE A CA 1
ATOM 1410 C C . PHE A 1 221 ? 13.744 -14.653 8.672 1.00 45.82 221 PHE A C 1
ATOM 1411 O O . PHE A 1 221 ? 13.183 -13.836 7.932 1.00 43.73 221 PHE A O 1
ATOM 1419 N N . ASN A 1 222 ? 14.176 -14.348 9.894 1.00 45.27 222 ASN A N 1
ATOM 1420 C CA . ASN A 1 222 ? 14.232 -12.999 10.444 1.00 45.66 222 ASN A CA 1
ATOM 1421 C C . ASN A 1 222 ? 15.087 -12.092 9.555 1.00 59.74 222 ASN A C 1
ATOM 1422 O O . ASN A 1 222 ? 14.723 -10.938 9.280 1.00 52.67 222 ASN A O 1
ATOM 1427 N N . GLU A 1 223 ? 16.217 -12.617 9.061 1.00 52.41 223 GLU A N 1
ATOM 1428 C CA . GLU A 1 223 ? 17.041 -11.884 8.115 1.00 52.95 223 GLU A CA 1
ATOM 1429 C C . GLU A 1 223 ? 16.300 -11.668 6.813 1.00 55.08 223 GLU A C 1
ATOM 1430 O O . GLU A 1 223 ? 16.444 -10.615 6.188 1.00 53.61 223 GLU A O 1
ATOM 1436 N N . TYR A 1 224 ? 15.531 -12.666 6.358 1.00 48.03 224 TYR A N 1
ATOM 1437 C CA . TYR A 1 224 ? 14.736 -12.437 5.155 1.00 49.74 224 TYR A CA 1
ATOM 1438 C C . TYR A 1 224 ? 13.692 -11.358 5.400 1.00 52.20 224 TYR A C 1
ATOM 1439 O O . TYR A 1 224 ? 13.429 -10.517 4.528 1.00 51.07 224 TYR A O 1
ATOM 1448 N N . ILE A 1 225 ? 13.089 -11.368 6.588 1.00 47.68 225 ILE A N 1
ATOM 1449 C CA . ILE A 1 225 ? 12.047 -10.399 6.899 1.00 52.18 225 ILE A CA 1
ATOM 1450 C C . ILE A 1 225 ? 12.602 -8.978 6.852 1.00 48.43 225 ILE A C 1
ATOM 1451 O O . ILE A 1 225 ? 11.977 -8.088 6.278 1.00 44.92 225 ILE A O 1
ATOM 1456 N N . ASP A 1 226 ? 13.790 -8.753 7.427 1.00 50.94 226 ASP A N 1
ATOM 1457 C CA . ASP A 1 226 ? 14.399 -7.421 7.430 1.00 56.34 226 ASP A CA 1
ATOM 1458 C C . ASP A 1 226 ? 14.643 -6.914 6.019 1.00 52.51 226 ASP A C 1
ATOM 1459 O O . ASP A 1 226 ? 14.407 -5.736 5.727 1.00 51.20 226 ASP A O 1
ATOM 1464 N N . TYR A 1 227 ? 15.115 -7.791 5.130 1.00 47.59 227 TYR A N 1
ATOM 1465 C CA . TYR A 1 227 ? 15.288 -7.416 3.731 1.00 54.57 227 TYR A CA 1
ATOM 1466 C C . TYR A 1 227 ? 13.949 -7.131 3.063 1.00 56.46 227 TYR A C 1
ATOM 1467 O O . TYR A 1 227 ? 13.781 -6.105 2.388 1.00 57.39 227 TYR A O 1
ATOM 1476 N N . ARG A 1 228 ? 12.990 -8.046 3.234 1.00 53.58 228 ARG A N 1
ATOM 1477 C CA . ARG A 1 228 ? 11.686 -7.938 2.585 1.00 54.42 228 ARG A CA 1
ATOM 1478 C C . ARG A 1 228 ? 10.936 -6.692 3.032 1.00 47.82 228 ARG A C 1
ATOM 1479 O O . ARG A 1 228 ? 10.201 -6.091 2.245 1.00 51.69 228 ARG A O 1
ATOM 1487 N N . ILE A 1 229 ? 11.079 -6.317 4.305 1.00 47.50 229 ILE A N 1
ATOM 1488 C CA . ILE A 1 229 ? 10.503 -5.075 4.809 1.00 55.74 229 ILE A CA 1
ATOM 1489 C C . ILE A 1 229 ? 11.006 -3.879 4.016 1.00 57.24 229 ILE A C 1
ATOM 1490 O O . ILE A 1 229 ? 10.276 -2.903 3.822 1.00 67.17 229 ILE A O 1
ATOM 1495 N N . GLY A 1 230 ? 12.266 -3.934 3.582 1.00 56.54 230 GLY A N 1
ATOM 1496 C CA . GLY A 1 230 ? 12.844 -2.822 2.802 1.00 64.77 230 GLY A CA 1
ATOM 1497 C C . GLY A 1 230 ? 12.113 -2.647 1.488 1.00 67.80 230 GLY A C 1
ATOM 1498 O O . GLY A 1 230 ? 12.025 -1.506 1.005 1.00 73.28 230 GLY A O 1
ATOM 1499 N N . ASP A 1 231 ? 11.586 -3.740 0.943 1.00 66.65 231 ASP A N 1
ATOM 1500 C CA . ASP A 1 231 ? 10.830 -3.694 -0.337 1.00 73.02 231 ASP A CA 1
ATOM 1501 C C . ASP A 1 231 ? 9.578 -2.826 -0.158 1.00 71.83 231 ASP A C 1
ATOM 1502 O O . ASP A 1 231 ? 9.179 -2.188 -1.124 1.00 74.54 231 ASP A O 1
ATOM 1507 N N . PHE A 1 232 ? 8.918 -2.889 0.997 1.00 74.77 232 PHE A N 1
ATOM 1508 C CA . PHE A 1 232 ? 7.649 -2.137 1.178 1.00 71.43 232 PHE A CA 1
ATOM 1509 C C . PHE A 1 232 ? 7.917 -0.632 1.057 1.00 69.98 232 PHE A C 1
ATOM 1510 O O . PHE A 1 232 ? 8.944 -0.168 1.583 1.00 77.61 232 PHE A O 1
ATOM 1518 N N . ALA A 1 233 ? 7.021 0.104 0.392 1.00 55.71 233 ALA A N 1
ATOM 1519 C CA . ALA A 1 233 ? 7.156 1.576 0.278 1.00 56.96 233 ALA A CA 1
ATOM 1520 C C . ALA A 1 233 ? 6.539 2.211 1.522 1.00 48.02 233 ALA A C 1
ATOM 1521 O O . ALA A 1 233 ? 5.431 2.766 1.416 1.00 42.98 233 ALA A O 1
ATOM 1523 N N . VAL A 1 234 ? 7.250 2.160 2.646 1.00 52.14 234 VAL A N 1
ATOM 1524 C CA . VAL A 1 234 ? 6.674 2.641 3.934 1.00 54.43 234 VAL A CA 1
ATOM 1525 C C . VAL A 1 234 ? 6.361 4.135 3.862 1.00 47.10 234 VAL A C 1
ATOM 1526 O O . VAL A 1 234 ? 5.280 4.523 4.330 1.00 48.94 234 VAL A O 1
ATOM 1530 N N . ASP A 1 235 ? 7.240 4.931 3.254 1.00 49.01 235 ASP A N 1
ATOM 1531 C CA . ASP A 1 235 ? 7.032 6.402 3.277 1.00 48.03 235 ASP A CA 1
ATOM 1532 C C . ASP A 1 235 ? 5.722 6.735 2.562 1.00 40.88 235 ASP A C 1
ATOM 1533 O O . ASP A 1 235 ? 4.965 7.569 3.079 1.00 37.48 235 ASP A O 1
ATOM 1538 N N . PHE A 1 236 ? 5.453 6.065 1.444 1.00 35.69 236 PHE A N 1
ATOM 1539 C CA . PHE A 1 236 ? 4.191 6.307 0.706 1.00 34.54 236 PHE A CA 1
ATOM 1540 C C . PHE A 1 236 ? 3.015 5.741 1.499 1.00 38.06 236 PHE A C 1
ATOM 1541 O O . PHE A 1 236 ? 2.029 6.466 1.693 1.00 33.73 236 PHE A O 1
ATOM 1549 N N . CYS A 1 237 ? 3.123 4.490 1.952 1.00 42.17 237 CYS A N 1
ATOM 1550 C CA . CYS A 1 237 ? 1.983 3.863 2.617 1.00 34.61 237 CYS A CA 1
ATOM 1551 C C . CYS A 1 237 ? 1.645 4.582 3.914 1.00 34.36 237 CYS A C 1
ATOM 1552 O O . CYS A 1 237 ? 0.467 4.803 4.224 1.00 32.33 237 CYS A O 1
ATOM 1555 N N . ASP A 1 238 ? 2.661 4.998 4.669 1.00 30.83 238 ASP A N 1
ATOM 1556 C CA . ASP A 1 238 ? 2.372 5.793 5.856 1.00 36.93 238 ASP A CA 1
ATOM 1557 C C . ASP A 1 238 ? 1.697 7.109 5.490 1.00 41.38 238 ASP A C 1
ATOM 1558 O O . ASP A 1 238 ? 0.702 7.490 6.122 1.00 42.23 238 ASP A O 1
ATOM 1563 N N . ALA A 1 239 ? 2.191 7.799 4.442 1.00 32.99 239 ALA A N 1
ATOM 1564 C CA . ALA A 1 239 ? 1.542 9.038 4.021 1.00 37.26 239 ALA A CA 1
ATOM 1565 C C . ALA A 1 239 ? 0.139 8.763 3.500 1.00 35.53 239 ALA A C 1
ATOM 1566 O O . ALA A 1 239 ? -0.771 9.577 3.696 1.00 37.80 239 ALA A O 1
ATOM 1568 N N . ALA A 1 240 ? -0.044 7.635 2.805 1.00 33.27 240 ALA A N 1
ATOM 1569 C CA . ALA A 1 240 ? -1.355 7.292 2.261 1.00 35.95 240 ALA A CA 1
ATOM 1570 C C . ALA A 1 240 ? -2.388 7.036 3.362 1.00 38.19 240 ALA A C 1
ATOM 1571 O O . ALA A 1 240 ? -3.589 7.242 3.147 1.00 41.27 240 ALA A O 1
ATOM 1573 N N . ILE A 1 241 ? -1.962 6.484 4.504 1.00 37.50 241 ILE A N 1
ATOM 1574 C CA . ILE A 1 241 ? -2.855 6.381 5.660 1.00 40.98 241 ILE A CA 1
ATOM 1575 C C . ILE A 1 241 ? -3.214 7.772 6.182 1.00 43.14 241 ILE A C 1
ATOM 1576 O O . ILE A 1 241 ? -4.395 8.107 6.388 1.00 38.84 241 ILE A O 1
ATOM 1581 N N . LEU A 1 242 ? -2.191 8.608 6.400 1.00 42.22 242 LEU A N 1
ATOM 1582 C CA . LEU A 1 242 ? -2.437 9.964 6.890 1.00 45.30 242 LEU A CA 1
ATOM 1583 C C . LEU A 1 242 ? -3.369 10.712 5.950 1.00 39.41 242 LEU A C 1
ATOM 1584 O O . LEU A 1 242 ? -4.294 11.405 6.395 1.00 44.32 242 LEU A O 1
ATOM 1589 N N . LEU A 1 243 ? -3.158 10.551 4.643 1.00 40.19 243 LEU A N 1
ATOM 1590 C CA . LEU A 1 243 ? -3.977 11.229 3.648 1.00 41.55 243 LEU A CA 1
ATOM 1591 C C . LEU A 1 243 ? -5.427 10.753 3.684 1.00 44.35 243 LEU A C 1
ATOM 1592 O O . LEU A 1 243 ? -6.360 11.566 3.765 1.00 40.38 243 LEU A O 1
ATOM 1597 N N . THR A 1 244 ? -5.639 9.434 3.570 1.00 41.29 244 THR A N 1
ATOM 1598 C CA . THR A 1 244 ? -7.000 8.906 3.496 1.00 36.86 244 THR A CA 1
ATOM 1599 C C . THR A 1 244 ? -7.738 9.079 4.815 1.00 38.42 244 THR A C 1
ATOM 1600 O O . THR A 1 244 ? -8.951 9.311 4.823 1.00 41.71 244 THR A O 1
ATOM 1604 N N . CYS A 1 245 ? -7.050 8.913 5.938 1.00 35.24 245 CYS A N 1
ATOM 1605 C CA . CYS A 1 245 ? -7.712 9.124 7.218 1.00 41.06 245 CYS A CA 1
ATOM 1606 C C . CYS A 1 245 ? -7.829 10.602 7.578 1.00 42.92 245 CYS A C 1
ATOM 1607 O O . CYS A 1 245 ? -8.433 10.923 8.612 1.00 44.93 245 CYS A O 1
ATOM 1610 N N . GLU A 1 246 ? -7.208 11.493 6.799 1.00 44.22 246 GLU A N 1
ATOM 1611 C CA . GLU A 1 246 ? -7.299 12.934 7.028 1.00 44.42 246 GLU A CA 1
ATOM 1612 C C . GLU A 1 246 ? -6.768 13.298 8.414 1.00 37.57 246 GLU A C 1
ATOM 1613 O O . GLU A 1 246 ? -7.429 13.963 9.208 1.00 40.27 246 GLU A O 1
ATOM 1619 N N . ILE A 1 247 ? -5.575 12.793 8.718 1.00 41.02 247 ILE A N 1
ATOM 1620 C CA . ILE A 1 247 ? -4.910 13.054 9.985 1.00 45.95 247 ILE A CA 1
ATOM 1621 C C . ILE A 1 247 ? -3.465 13.449 9.705 1.00 42.43 247 ILE A C 1
ATOM 1622 O O . ILE A 1 247 ? -2.928 13.215 8.620 1.00 43.67 247 ILE A O 1
ATOM 1627 N N . PHE A 1 248 ? -2.840 14.082 10.685 1.00 40.18 248 PHE A N 1
ATOM 1628 C CA . PHE A 1 248 ? -1.428 14.401 10.565 1.00 46.71 248 PHE A CA 1
ATOM 1629 C C . PHE A 1 248 ? -0.685 13.924 11.802 1.00 43.90 248 PHE A C 1
ATOM 1630 O O . PHE A 1 248 ? -1.167 14.089 12.930 1.00 45.91 248 PHE A O 1
ATOM 1638 N N . LEU A 1 249 ? 0.477 13.318 11.576 1.00 36.22 249 LEU A N 1
ATOM 1639 C CA . LEU A 1 249 ? 1.369 12.859 12.631 1.00 47.91 249 LEU A CA 1
ATOM 1640 C C . LEU A 1 249 ? 2.785 13.295 12.283 1.00 48.56 249 LEU A C 1
ATOM 1641 O O . LEU A 1 249 ? 3.240 13.081 11.155 1.00 46.98 249 LEU A O 1
ATOM 1646 N N . THR A 1 250 ? 3.479 13.897 13.243 1.00 51.66 250 THR A N 1
ATOM 1647 C CA . THR A 1 250 ? 4.891 14.159 13.062 1.00 53.10 250 THR A CA 1
ATOM 1648 C C . THR A 1 250 ? 5.643 12.839 13.175 1.00 51.78 250 THR A C 1
ATOM 1649 O O . THR A 1 250 ? 5.095 11.849 13.668 1.00 52.14 250 THR A O 1
ATOM 1653 N N . PRO A 1 251 ? 6.887 12.783 12.691 1.00 55.64 251 PRO A N 1
ATOM 1654 C CA . PRO A 1 251 ? 7.687 11.555 12.882 1.00 54.13 251 PRO A CA 1
ATOM 1655 C C . PRO A 1 251 ? 7.880 11.172 14.343 1.00 53.00 251 PRO A C 1
ATOM 1656 O O . PRO A 1 251 ? 7.955 9.976 14.662 1.00 55.52 251 PRO A O 1
ATOM 1660 N N . ALA A 1 252 ? 7.969 12.150 15.249 1.00 53.41 252 ALA A N 1
ATOM 1661 C CA . ALA A 1 252 ? 8.033 11.829 16.672 1.00 53.89 252 ALA A CA 1
ATOM 1662 C C . ALA A 1 252 ? 6.746 11.169 17.154 1.00 54.87 252 ALA A C 1
ATOM 1663 O O . ALA A 1 252 ? 6.788 10.275 18.008 1.00 58.41 252 ALA A O 1
ATOM 1665 N N . ASP A 1 253 ? 5.586 11.566 16.623 1.00 52.39 253 ASP A N 1
ATOM 1666 C CA . ASP A 1 253 ? 4.326 10.873 17.011 1.00 50.93 253 ASP A CA 1
ATOM 1667 C C . ASP A 1 253 ? 4.387 9.417 16.545 1.00 56.25 253 ASP A C 1
ATOM 1668 O O . ASP A 1 253 ? 3.716 8.577 17.166 1.00 60.66 253 ASP A O 1
ATOM 1673 N N . MET A 1 254 ? 5.245 9.092 15.581 1.00 52.77 254 MET A N 1
ATOM 1674 C CA . MET A 1 254 ? 5.250 7.708 15.036 1.00 54.74 254 MET A CA 1
ATOM 1675 C C . MET A 1 254 ? 6.102 6.768 15.900 1.00 53.74 254 MET A C 1
ATOM 1676 O O . MET A 1 254 ? 5.949 5.546 15.739 1.00 47.77 254 MET A O 1
ATOM 1681 N N . GLU A 1 255 ? 6.922 7.299 16.808 1.00 48.99 255 GLU A N 1
ATOM 1682 C CA . GLU A 1 255 ? 7.868 6.446 17.587 1.00 55.03 255 GLU A CA 1
ATOM 1683 C C . GLU A 1 255 ? 7.139 5.417 18.466 1.00 52.66 255 GLU A C 1
ATOM 1684 O O . GLU A 1 255 ? 7.598 4.264 18.508 1.00 57.84 255 GLU A O 1
ATOM 1690 N N . PRO A 1 256 ? 6.024 5.759 19.146 1.00 56.14 256 PRO A N 1
ATOM 1691 C CA . PRO A 1 256 ? 5.259 4.811 19.972 1.00 54.40 256 PRO A CA 1
ATOM 1692 C C . PRO A 1 256 ? 4.689 3.666 19.126 1.00 48.43 256 PRO A C 1
ATOM 1693 O O . PRO A 1 256 ? 4.637 2.562 19.624 1.00 50.08 256 PRO A O 1
ATOM 1697 N N . LEU A 1 257 ? 4.263 3.951 17.899 1.00 45.89 257 LEU A N 1
ATOM 1698 C CA . LEU A 1 257 ? 3.573 2.962 17.028 1.00 43.06 257 LEU A CA 1
ATOM 1699 C C . LEU A 1 257 ? 4.578 2.086 16.275 1.00 39.93 257 LEU A C 1
ATOM 1700 O O . LEU A 1 257 ? 4.127 1.242 15.485 1.00 41.85 257 LEU A O 1
ATOM 1705 N N . ARG A 1 258 ? 5.879 2.273 16.490 1.00 42.75 258 ARG A N 1
ATOM 1706 C CA . ARG A 1 258 ? 6.887 1.565 15.654 1.00 43.03 258 ARG A CA 1
ATOM 1707 C C . ARG A 1 258 ? 6.779 0.036 15.769 1.00 39.26 258 ARG A C 1
ATOM 1708 O O . ARG A 1 258 ? 6.892 -0.614 14.717 1.00 32.96 258 ARG A O 1
ATOM 1716 N N . LYS A 1 259 ? 6.557 -0.538 16.952 1.00 37.24 259 LYS A N 1
ATOM 1717 C CA . LYS A 1 259 ? 6.451 -2.022 16.970 1.00 35.14 259 LYS A CA 1
ATOM 1718 C C . LYS A 1 259 ? 5.246 -2.476 16.136 1.00 33.05 259 LYS A C 1
ATOM 1719 O O . LYS A 1 259 ? 5.401 -3.432 15.358 1.00 33.62 259 LYS A O 1
ATOM 1725 N N . LEU A 1 260 ? 4.109 -1.787 16.259 1.00 33.01 260 LEU A N 1
ATOM 1726 C CA . LEU A 1 260 ? 2.916 -2.131 15.445 1.00 31.13 260 LEU A CA 1
ATOM 1727 C C . LEU A 1 260 ? 3.254 -1.901 13.975 1.00 39.16 260 LEU A C 1
ATOM 1728 O O . LEU A 1 260 ? 2.880 -2.740 13.142 1.00 38.09 260 LEU A O 1
ATOM 1733 N N . HIS A 1 261 ? 3.962 -0.808 13.690 1.00 38.24 261 HIS A N 1
ATOM 1734 C CA . HIS A 1 261 ? 4.343 -0.478 12.295 1.00 37.25 261 HIS A CA 1
ATOM 1735 C C . HIS A 1 261 ? 5.201 -1.605 11.715 1.00 35.90 261 HIS A C 1
ATOM 1736 O O . HIS A 1 261 ? 4.919 -2.028 10.581 1.00 37.87 261 HIS A O 1
ATOM 1743 N N . ARG A 1 262 ? 6.199 -2.076 12.467 1.00 29.26 262 ARG A N 1
ATOM 1744 C CA . ARG A 1 262 ? 6.980 -3.205 11.960 1.00 38.37 262 ARG A CA 1
ATOM 1745 C C . ARG A 1 262 ? 6.103 -4.447 11.777 1.00 39.23 262 ARG A C 1
ATOM 1746 O O . ARG A 1 262 ? 6.257 -5.200 10.804 1.00 38.67 262 ARG A O 1
ATOM 1754 N N . LEU A 1 263 ? 5.189 -4.695 12.713 1.00 32.90 263 LEU A N 1
ATOM 1755 C CA . LEU A 1 263 ? 4.271 -5.820 12.544 1.00 35.02 263 LEU A CA 1
ATOM 1756 C C . LEU A 1 263 ? 3.424 -5.664 11.288 1.00 35.92 263 LEU A C 1
ATOM 1757 O O . LEU A 1 263 ? 3.215 -6.637 10.552 1.00 32.20 263 LEU A O 1
ATOM 1762 N N . TYR A 1 264 ? 2.928 -4.445 11.019 1.00 34.10 264 TYR A N 1
ATOM 1763 C CA . TYR A 1 264 ? 2.089 -4.251 9.841 1.00 33.53 264 TYR A CA 1
ATOM 1764 C C . TYR A 1 264 ? 2.883 -4.415 8.548 1.00 36.67 264 TYR A C 1
ATOM 1765 O O . TYR A 1 264 ? 2.386 -5.016 7.587 1.00 38.58 264 TYR A O 1
ATOM 1774 N N . MET A 1 265 ? 4.117 -3.902 8.496 1.00 36.11 265 MET A N 1
ATOM 1775 C CA . MET A 1 265 ? 4.951 -4.114 7.313 1.00 40.89 265 MET A CA 1
ATOM 1776 C C . MET A 1 265 ? 5.261 -5.583 7.096 1.00 37.10 265 MET A C 1
ATOM 1777 O O . MET A 1 265 ? 5.281 -6.070 5.956 1.00 38.23 265 MET A O 1
ATOM 1782 N N . THR A 1 266 ? 5.555 -6.298 8.168 1.00 36.62 266 THR A N 1
ATOM 1783 C CA . THR A 1 266 ? 5.814 -7.721 8.033 1.00 35.65 266 THR A CA 1
ATOM 1784 C C . THR A 1 266 ? 4.587 -8.453 7.495 1.00 36.03 266 THR A C 1
ATOM 1785 O O . THR A 1 266 ? 4.683 -9.217 6.518 1.00 30.89 266 THR A O 1
ATOM 1789 N N . HIS A 1 267 ? 3.410 -8.208 8.096 1.00 34.22 267 HIS A N 1
ATOM 1790 C CA . HIS A 1 267 ? 2.208 -8.917 7.645 1.00 36.07 267 HIS A CA 1
ATOM 1791 C C . HIS A 1 267 ? 1.890 -8.564 6.199 1.00 33.91 267 HIS A C 1
ATOM 1792 O O . HIS A 1 267 ? 1.606 -9.447 5.380 1.00 35.32 267 HIS A O 1
ATOM 1799 N N . PHE A 1 268 ? 1.976 -7.276 5.853 1.00 39.32 268 PHE A N 1
ATOM 1800 C CA . PHE A 1 268 ? 1.725 -6.851 4.479 1.00 33.74 268 PHE A CA 1
ATOM 1801 C C . PHE A 1 268 ? 2.672 -7.543 3.512 1.00 29.68 268 PHE A C 1
ATOM 1802 O O . PHE A 1 268 ? 2.247 -8.074 2.476 1.00 31.55 268 PHE A O 1
ATOM 1810 N N . SER A 1 269 ? 3.972 -7.522 3.823 1.00 33.94 269 SER A N 1
ATOM 1811 C CA . SER A 1 269 ? 4.964 -8.093 2.915 1.00 38.85 269 SER A CA 1
ATOM 1812 C C . SER A 1 269 ? 4.820 -9.606 2.797 1.00 37.90 269 SER A C 1
ATOM 1813 O O . SER A 1 269 ? 4.831 -10.153 1.685 1.00 39.31 269 SER A O 1
ATOM 1816 N N . LEU A 1 270 ? 4.696 -10.310 3.931 1.00 34.22 270 LEU A N 1
ATOM 1817 C CA . LEU A 1 270 ? 4.565 -11.763 3.858 1.00 33.89 270 LEU A CA 1
ATOM 1818 C C . LEU A 1 270 ? 3.269 -12.157 3.168 1.00 35.86 270 LEU A C 1
ATOM 1819 O O . LEU A 1 270 ? 3.248 -13.101 2.363 1.00 39.35 270 LEU A O 1
ATOM 1824 N N . THR A 1 271 ? 2.185 -11.418 3.422 1.00 33.88 271 THR A N 1
ATOM 1825 C CA . THR A 1 271 ? 0.958 -11.692 2.685 1.00 33.25 271 THR A CA 1
ATOM 1826 C C . THR A 1 271 ? 1.189 -11.533 1.191 1.00 36.84 271 THR A C 1
ATOM 1827 O O . THR A 1 271 ? 0.784 -12.397 0.406 1.00 32.73 271 THR A O 1
ATOM 1831 N N . ASN A 1 272 ? 1.887 -10.459 0.775 1.00 39.21 272 ASN A N 1
ATOM 1832 C CA . ASN A 1 272 ? 2.149 -10.287 -0.647 1.00 33.68 272 ASN A CA 1
ATOM 1833 C C . ASN A 1 272 ? 2.957 -11.451 -1.205 1.00 37.72 272 ASN A C 1
ATOM 1834 O O . ASN A 1 272 ? 2.649 -11.963 -2.288 1.00 40.66 272 ASN A O 1
ATOM 1839 N N . ASP A 1 273 ? 3.979 -11.900 -0.472 1.00 38.52 273 ASP A N 1
ATOM 1840 C CA . ASP A 1 273 ? 4.752 -13.063 -0.900 1.00 38.51 273 ASP A CA 1
ATOM 1841 C C . ASP A 1 273 ? 3.870 -14.308 -1.038 1.00 44.27 273 ASP A C 1
ATOM 1842 O O . ASP A 1 273 ? 3.953 -15.030 -2.041 1.00 47.41 273 ASP A O 1
ATOM 1847 N N . LEU A 1 274 ? 3.019 -14.584 -0.041 1.00 36.78 274 LEU A N 1
ATOM 1848 C CA . LEU A 1 274 ? 2.216 -15.812 -0.088 1.00 40.25 274 LEU A CA 1
ATOM 1849 C C . LEU A 1 274 ? 1.303 -15.834 -1.312 1.00 44.44 274 LEU A C 1
ATOM 1850 O O . LEU A 1 274 ? 1.236 -16.838 -2.033 1.00 40.52 274 LEU A O 1
ATOM 1855 N N . TYR A 1 275 ? 0.576 -14.737 -1.558 1.00 39.96 275 TYR A N 1
ATOM 1856 C CA . TYR A 1 275 ? -0.387 -14.737 -2.657 1.00 43.74 275 TYR A CA 1
ATOM 1857 C C . TYR A 1 275 ? 0.280 -14.639 -4.019 1.00 48.11 275 TYR A C 1
ATOM 1858 O O . TYR A 1 275 ? -0.278 -15.130 -5.010 1.00 51.01 275 TYR A O 1
ATOM 1867 N N . SER A 1 276 ? 1.446 -14.000 -4.098 1.00 46.60 276 SER A N 1
ATOM 1868 C CA . SER A 1 276 ? 2.128 -13.824 -5.374 1.00 52.65 276 SER A CA 1
ATOM 1869 C C . SER A 1 276 ? 3.019 -15.002 -5.742 1.00 53.13 276 SER A C 1
ATOM 1870 O O . SER A 1 276 ? 3.509 -15.046 -6.871 1.00 59.37 276 SER A O 1
ATOM 1873 N N . PHE A 1 277 ? 3.231 -15.957 -4.834 1.00 47.64 277 PHE A N 1
ATOM 1874 C CA . PHE A 1 277 ? 4.235 -16.988 -5.074 1.00 53.40 277 PHE A CA 1
ATOM 1875 C C . PHE A 1 277 ? 4.018 -17.704 -6.405 1.00 61.19 277 PHE A C 1
ATOM 1876 O O . PHE A 1 277 ? 4.957 -17.847 -7.196 1.00 66.67 277 PHE A O 1
ATOM 1884 N N . ASN A 1 278 ? 2.787 -18.152 -6.681 1.00 55.66 278 ASN A N 1
ATOM 1885 C CA . ASN A 1 278 ? 2.555 -18.911 -7.911 1.00 63.20 278 ASN A CA 1
ATOM 1886 C C . ASN A 1 278 ? 2.835 -18.080 -9.159 1.00 66.66 278 ASN A C 1
ATOM 1887 O O . ASN A 1 278 ? 3.388 -18.594 -10.137 1.00 70.18 278 ASN A O 1
ATOM 1892 N N . LYS A 1 279 ? 2.462 -16.796 -9.151 1.00 68.24 279 LYS A N 1
ATOM 1893 C CA . LYS A 1 279 ? 2.769 -15.937 -10.292 1.00 65.96 279 LYS A CA 1
ATOM 1894 C C . LYS A 1 279 ? 4.272 -15.877 -10.539 1.00 70.36 279 LYS A C 1
ATOM 1895 O O . LYS A 1 279 ? 4.721 -15.884 -11.691 1.00 75.97 279 LYS A O 1
ATOM 1901 N N . GLU A 1 280 ? 5.069 -15.814 -9.469 1.00 68.71 280 GLU A N 1
ATOM 1902 C CA . GLU A 1 280 ? 6.516 -15.715 -9.626 1.00 67.21 280 GLU A CA 1
ATOM 1903 C C . GLU A 1 280 ? 7.123 -16.994 -10.204 1.00 75.45 280 GLU A C 1
ATOM 1904 O O . GLU A 1 280 ? 8.044 -16.923 -11.028 1.00 79.40 280 GLU A O 1
ATOM 1910 N N . VAL A 1 281 ? 6.648 -18.169 -9.777 1.00 70.07 281 VAL A N 1
ATOM 1911 C CA . VAL A 1 281 ? 7.229 -19.418 -10.271 1.00 73.17 281 VAL A CA 1
ATOM 1912 C C . VAL A 1 281 ? 6.964 -19.599 -11.766 1.00 80.34 281 VAL A C 1
ATOM 1913 O O . VAL A 1 281 ? 7.839 -20.071 -12.503 1.00 85.05 281 VAL A O 1
ATOM 1917 N N . VAL A 1 282 ? 5.760 -19.254 -12.241 1.00 79.10 282 VAL A N 1
ATOM 1918 C CA . VAL A 1 282 ? 5.502 -19.343 -13.678 1.00 81.76 282 VAL A CA 1
ATOM 1919 C C . VAL A 1 282 ? 6.364 -18.339 -14.440 1.00 84.69 282 VAL A C 1
ATOM 1920 O O . VAL A 1 282 ? 6.872 -18.640 -15.526 1.00 90.76 282 VAL A O 1
ATOM 1924 N N . ALA A 1 283 ? 6.541 -17.132 -13.889 1.00 82.06 283 ALA A N 1
ATOM 1925 C CA . ALA A 1 283 ? 7.467 -16.166 -14.477 1.00 88.23 283 ALA A CA 1
ATOM 1926 C C . ALA A 1 283 ? 8.892 -16.697 -14.443 1.00 89.92 283 ALA A C 1
ATOM 1927 O O . ALA A 1 283 ? 9.675 -16.473 -15.374 1.00 92.41 283 ALA A O 1
ATOM 1929 N N . GLU A 1 284 ? 9.246 -17.387 -13.357 1.00 89.43 284 GLU A N 1
ATOM 1930 C CA . GLU A 1 284 ? 10.560 -18.009 -13.242 1.00 89.94 284 GLU A CA 1
ATOM 1931 C C . GLU A 1 284 ? 10.793 -19.027 -14.352 1.00 94.65 284 GLU A C 1
ATOM 1932 O O . GLU A 1 284 ? 11.886 -19.096 -14.921 1.00 96.56 284 GLU A O 1
ATOM 1938 N N . GLN A 1 285 ? 9.795 -19.860 -14.643 1.00 94.26 285 GLN A N 1
ATOM 1939 C CA . GLN A 1 285 ? 9.971 -20.853 -15.696 1.00 97.49 285 GLN A CA 1
ATOM 1940 C C . GLN A 1 285 ? 10.148 -20.207 -17.075 1.00 100.64 285 GLN A C 1
ATOM 1941 O O . GLN A 1 285 ? 11.033 -20.611 -17.841 1.00 104.42 285 GLN A O 1
ATOM 1947 N N . GLU A 1 286 ? 9.328 -19.205 -17.417 1.00 100.03 286 GLU A N 1
ATOM 1948 C CA . GLU A 1 286 ? 9.366 -18.649 -18.773 1.00 104.49 286 GLU A CA 1
ATOM 1949 C C . GLU A 1 286 ? 10.552 -17.717 -19.012 1.00 103.31 286 GLU A C 1
ATOM 1950 O O . GLU A 1 286 ? 11.394 -17.991 -19.881 1.00 108.65 286 GLU A O 1
ATOM 1956 N N . THR A 1 287 ? 10.626 -16.612 -18.269 1.00 97.41 287 THR A N 1
ATOM 1957 C CA . THR A 1 287 ? 11.738 -15.662 -18.342 1.00 99.06 287 THR A CA 1
ATOM 1958 C C . THR A 1 287 ? 12.916 -16.005 -17.437 1.00 101.58 287 THR A C 1
ATOM 1959 O O . THR A 1 287 ? 13.917 -15.308 -17.495 1.00 102.75 287 THR A O 1
ATOM 1963 N N . GLY A 1 288 ? 12.870 -17.073 -16.645 1.00 97.91 288 GLY A N 1
ATOM 1964 C CA . GLY A 1 288 ? 14.014 -17.334 -15.832 1.00 95.09 288 GLY A CA 1
ATOM 1965 C C . GLY A 1 288 ? 14.169 -16.387 -14.665 1.00 94.67 288 GLY A C 1
ATOM 1966 O O . GLY A 1 288 ? 15.248 -16.251 -14.088 1.00 93.32 288 GLY A O 1
ATOM 1967 N N . SER A 1 289 ? 13.086 -15.709 -14.341 1.00 94.69 289 SER A N 1
ATOM 1968 C CA . SER A 1 289 ? 12.911 -14.843 -13.191 1.00 92.93 289 SER A CA 1
ATOM 1969 C C . SER A 1 289 ? 13.546 -15.431 -11.906 1.00 88.36 289 SER A C 1
ATOM 1970 O O . SER A 1 289 ? 13.372 -16.613 -11.556 1.00 79.82 289 SER A O 1
ATOM 1973 N N . ALA A 1 290 ? 14.229 -14.580 -11.135 1.00 85.83 290 ALA A N 1
ATOM 1974 C CA . ALA A 1 290 ? 14.533 -15.056 -9.795 1.00 82.98 290 ALA A CA 1
ATOM 1975 C C . ALA A 1 290 ? 13.224 -15.059 -9.006 1.00 75.12 290 ALA A C 1
ATOM 1976 O O . ALA A 1 290 ? 12.313 -14.264 -9.281 1.00 81.59 290 ALA A O 1
ATOM 1978 N N . VAL A 1 291 ? 13.118 -15.977 -8.065 1.00 73.12 291 VAL A N 1
ATOM 1979 C CA . VAL A 1 291 ? 11.985 -16.056 -7.145 1.00 69.77 291 VAL A CA 1
ATOM 1980 C C . VAL A 1 291 ? 12.540 -15.701 -5.767 1.00 65.09 291 VAL A C 1
ATOM 1981 O O . VAL A 1 291 ? 13.127 -16.546 -5.077 1.00 68.91 291 VAL A O 1
ATOM 1985 N N . ILE A 1 292 ? 12.314 -14.460 -5.345 1.00 59.39 292 ILE A N 1
ATOM 1986 C CA . ILE A 1 292 ? 12.715 -13.982 -4.020 1.00 59.65 292 ILE A CA 1
ATOM 1987 C C . ILE A 1 292 ? 11.427 -13.929 -3.208 1.00 57.44 292 ILE A C 1
ATOM 1988 O O . ILE A 1 292 ? 10.725 -12.920 -3.170 1.00 57.38 292 ILE A O 1
ATOM 1993 N N . ASN A 1 293 ? 11.127 -15.024 -2.525 1.00 54.34 293 ASN A N 1
ATOM 1994 C CA . ASN A 1 293 ? 9.842 -15.166 -1.871 1.00 49.75 293 ASN A CA 1
ATOM 1995 C C . ASN A 1 293 ? 10.008 -15.892 -0.545 1.00 47.17 293 ASN A C 1
ATOM 1996 O O . ASN A 1 293 ? 10.804 -16.825 -0.435 1.00 40.90 293 ASN A O 1
ATOM 2001 N N . ALA A 1 294 ? 9.223 -15.476 0.451 1.00 46.60 294 ALA A N 1
ATOM 2002 C CA . ALA A 1 294 ? 9.315 -16.104 1.761 1.00 47.82 294 ALA A CA 1
ATOM 2003 C C . ALA A 1 294 ? 9.026 -17.601 1.680 1.00 45.43 294 ALA A C 1
ATOM 2004 O O . ALA A 1 294 ? 9.614 -18.385 2.433 1.00 44.51 294 ALA A O 1
ATOM 2006 N N . VAL A 1 295 ? 8.151 -18.016 0.755 1.00 48.26 295 VAL A N 1
ATOM 2007 C CA . VAL A 1 295 ? 7.852 -19.438 0.586 1.00 47.11 295 VAL A CA 1
ATOM 2008 C C . VAL A 1 295 ? 9.126 -20.205 0.261 1.00 49.01 295 VAL A C 1
ATOM 2009 O O . VAL A 1 295 ? 9.442 -21.226 0.887 1.00 46.70 295 VAL A O 1
ATOM 2013 N N . ARG A 1 296 ? 9.884 -19.705 -0.718 1.00 47.99 296 ARG A N 1
ATOM 2014 C CA . ARG A 1 296 ? 11.123 -20.354 -1.128 1.00 46.68 296 ARG A CA 1
ATOM 2015 C C . ARG A 1 296 ? 12.156 -20.317 -0.011 1.00 45.90 296 ARG A C 1
ATOM 2016 O O . ARG A 1 296 ? 12.877 -21.299 0.216 1.00 43.31 296 ARG A O 1
ATOM 2024 N N . VAL A 1 297 ? 12.238 -19.198 0.705 1.00 40.43 297 VAL A N 1
ATOM 2025 C CA . VAL A 1 297 ? 13.157 -19.119 1.837 1.00 38.79 297 VAL A CA 1
ATOM 2026 C C . VAL A 1 297 ? 12.789 -20.149 2.896 1.00 40.55 297 VAL A C 1
ATOM 2027 O O . VAL A 1 297 ? 13.659 -20.829 3.458 1.00 41.95 297 VAL A O 1
ATOM 2031 N N . LEU A 1 298 ? 11.494 -20.237 3.231 1.00 42.14 298 LEU A N 1
ATOM 2032 C CA . LEU A 1 298 ? 11.051 -21.210 4.228 1.00 40.68 298 LEU A CA 1
ATOM 2033 C C . LEU A 1 298 ? 11.338 -22.624 3.767 1.00 40.36 298 LEU A C 1
ATOM 2034 O O . LEU A 1 298 ? 11.841 -23.443 4.536 1.00 44.46 298 LEU A O 1
ATOM 2039 N N . GLU A 1 299 ? 11.074 -22.908 2.494 1.00 43.68 299 GLU A N 1
ATOM 2040 C CA . GLU A 1 299 ? 11.350 -24.226 1.944 1.00 42.74 299 GLU A CA 1
ATOM 2041 C C . GLU A 1 299 ? 12.810 -24.615 2.152 1.00 49.24 299 GLU A C 1
ATOM 2042 O O . GLU A 1 299 ? 13.109 -25.734 2.591 1.00 50.50 299 GLU A O 1
ATOM 2048 N N . GLN A 1 300 ? 13.728 -23.673 1.918 1.00 49.10 300 GLN A N 1
ATOM 2049 C CA . GLN A 1 300 ? 15.159 -23.924 2.091 1.00 48.26 300 GLN A CA 1
ATOM 2050 C C . GLN A 1 300 ? 15.552 -24.007 3.565 1.00 45.24 300 GLN A C 1
ATOM 2051 O O . GLN A 1 300 ? 16.257 -24.932 3.976 1.00 49.53 300 GLN A O 1
ATOM 2057 N N . LEU A 1 301 ? 15.132 -23.031 4.370 1.00 45.92 301 LEU A N 1
ATOM 2058 C CA . LEU A 1 301 ? 15.541 -22.985 5.774 1.00 41.20 301 LEU A CA 1
ATOM 2059 C C . LEU A 1 301 ? 14.952 -24.152 6.566 1.00 47.73 301 LEU A C 1
ATOM 2060 O O . LEU A 1 301 ? 15.625 -24.729 7.429 1.00 45.73 301 LEU A O 1
ATOM 2065 N N . VAL A 1 302 ? 13.686 -24.498 6.309 1.00 42.32 302 VAL A N 1
ATOM 2066 C CA . VAL A 1 302 ? 13.041 -25.585 7.040 1.00 47.77 302 VAL A CA 1
ATOM 2067 C C . VAL A 1 302 ? 13.238 -26.949 6.384 1.00 49.51 302 VAL A C 1
ATOM 2068 O O . VAL A 1 302 ? 13.044 -27.976 7.053 1.00 50.83 302 VAL A O 1
ATOM 2072 N N . ASP A 1 303 ? 13.693 -26.993 5.132 1.00 53.13 303 ASP A N 1
ATOM 2073 C CA . ASP A 1 303 ? 13.869 -28.240 4.374 1.00 54.77 303 ASP A CA 1
ATOM 2074 C C . ASP A 1 303 ? 12.574 -29.049 4.348 1.00 52.47 303 ASP A C 1
ATOM 2075 O O . ASP A 1 303 ? 12.465 -30.152 4.893 1.00 52.34 303 ASP A O 1
ATOM 2080 N N . THR A 1 304 ? 11.555 -28.423 3.781 1.00 51.46 304 THR A N 1
ATOM 2081 C CA . THR A 1 304 ? 10.232 -29.006 3.691 1.00 44.42 304 THR A CA 1
ATOM 2082 C C . THR A 1 304 ? 9.734 -28.871 2.261 1.00 46.49 304 THR A C 1
ATOM 2083 O O . THR A 1 304 ? 10.396 -28.284 1.401 1.00 50.43 304 THR A O 1
ATOM 2087 N N . SER A 1 305 ? 8.590 -29.488 1.992 1.00 43.29 305 SER A N 1
ATOM 2088 C CA . SER A 1 305 ? 7.942 -29.351 0.697 1.00 46.74 305 SER A CA 1
ATOM 2089 C C . SER A 1 305 ? 7.490 -27.908 0.455 1.00 44.48 305 SER A C 1
ATOM 2090 O O . SER A 1 305 ? 7.380 -27.096 1.381 1.00 39.21 305 SER A O 1
ATOM 2093 N N . THR A 1 306 ? 7.255 -27.583 -0.820 1.00 45.65 306 THR A N 1
ATOM 2094 C CA . THR A 1 306 ? 6.746 -26.256 -1.161 1.00 52.93 306 THR A CA 1
ATOM 2095 C C . THR A 1 306 ? 5.343 -26.055 -0.598 1.00 50.45 306 THR A C 1
ATOM 2096 O O . THR A 1 306 ? 5.026 -24.989 -0.051 1.00 48.95 306 THR A O 1
ATOM 2100 N N . ARG A 1 307 ? 4.484 -27.070 -0.727 1.00 48.53 307 ARG A N 1
ATOM 2101 C CA . ARG A 1 307 ? 3.142 -26.959 -0.166 1.00 44.60 307 ARG A CA 1
ATOM 2102 C C . ARG A 1 307 ? 3.204 -26.739 1.341 1.00 41.69 307 ARG A C 1
ATOM 2103 O O . ARG A 1 307 ? 2.450 -25.926 1.885 1.00 42.45 307 ARG A O 1
ATOM 2111 N N . SER A 1 308 ? 4.121 -27.428 2.031 1.00 40.52 308 SER A N 1
ATOM 2112 C CA . SER A 1 308 ? 4.272 -27.215 3.472 1.00 45.20 308 SER A CA 1
ATOM 2113 C C . SER A 1 308 ? 4.836 -25.841 3.788 1.00 38.16 308 SER A C 1
ATOM 2114 O O . SER A 1 308 ? 4.460 -25.233 4.800 1.00 40.63 308 SER A O 1
ATOM 2117 N N . ALA A 1 309 ? 5.779 -25.357 2.971 1.00 44.80 309 ALA A N 1
ATOM 2118 C CA . ALA A 1 309 ? 6.324 -24.022 3.185 1.00 40.20 309 ALA A CA 1
ATOM 2119 C C . ALA A 1 309 ? 5.217 -22.976 3.138 1.00 38.34 309 ALA A C 1
ATOM 2120 O O . ALA A 1 309 ? 5.177 -22.065 3.976 1.00 35.83 309 ALA A O 1
ATOM 2122 N N . LYS A 1 310 ? 4.286 -23.119 2.190 1.00 34.62 310 LYS A N 1
ATOM 2123 C CA . LYS A 1 310 ? 3.143 -22.212 2.130 1.00 36.14 310 LYS A CA 1
ATOM 2124 C C . LYS A 1 310 ? 2.290 -22.307 3.381 1.00 39.40 310 LYS A C 1
ATOM 2125 O O . LYS A 1 310 ? 1.842 -21.274 3.899 1.00 31.79 310 LYS A O 1
ATOM 2131 N N . VAL A 1 311 ? 2.065 -23.535 3.897 1.00 35.94 311 VAL A N 1
ATOM 2132 C CA . VAL A 1 311 ? 1.269 -23.684 5.109 1.00 29.28 311 VAL A CA 1
ATOM 2133 C C . VAL A 1 311 ? 1.954 -22.991 6.278 1.00 32.85 311 VAL A C 1
ATOM 2134 O O . VAL A 1 311 ? 1.312 -22.311 7.100 1.00 33.12 311 VAL A O 1
ATOM 2138 N N . LEU A 1 312 ? 3.272 -23.166 6.379 1.00 30.40 312 LEU A N 1
ATOM 2139 C CA . LEU A 1 312 ? 4.020 -22.536 7.458 1.00 32.10 312 LEU A CA 1
ATOM 2140 C C . LEU A 1 312 ? 3.963 -21.012 7.351 1.00 34.04 312 LEU A C 1
ATOM 2141 O O . LEU A 1 312 ? 3.812 -20.315 8.365 1.00 34.73 312 LEU A O 1
ATOM 2146 N N . LEU A 1 313 ? 4.074 -20.473 6.137 1.00 33.57 313 LEU A N 1
ATOM 2147 C CA . LEU A 1 313 ? 3.993 -19.023 5.978 1.00 35.39 313 LEU A CA 1
ATOM 2148 C C . LEU A 1 313 ? 2.618 -18.501 6.393 1.00 39.21 313 LEU A C 1
ATOM 2149 O O . LEU A 1 313 ? 2.510 -17.516 7.142 1.00 34.52 313 LEU A O 1
ATOM 2154 N N . ARG A 1 314 ? 1.551 -19.182 5.953 1.00 36.86 314 ARG A N 1
ATOM 2155 C CA . ARG A 1 314 ? 0.195 -18.783 6.337 1.00 34.92 314 ARG A CA 1
ATOM 2156 C C . ARG A 1 314 ? 0.023 -18.782 7.855 1.00 34.28 314 ARG A C 1
ATOM 2157 O O . ARG A 1 314 ? -0.628 -17.893 8.418 1.00 35.85 314 ARG A O 1
ATOM 2165 N N . ALA A 1 315 ? 0.583 -19.790 8.531 1.00 36.60 315 ALA A N 1
ATOM 2166 C CA . ALA A 1 315 ? 0.501 -19.871 9.987 1.00 37.74 315 ALA A CA 1
ATOM 2167 C C . ALA A 1 315 ? 1.343 -18.788 10.637 1.00 32.68 315 ALA A C 1
ATOM 2168 O O . ALA A 1 315 ? 0.990 -18.256 11.699 1.00 32.82 315 ALA A O 1
ATOM 2170 N N . PHE A 1 316 ? 2.514 -18.530 10.072 1.00 34.54 316 PHE A N 1
ATOM 2171 C CA . PHE A 1 316 ? 3.328 -17.426 10.554 1.00 37.87 316 PHE A CA 1
ATOM 2172 C C . PHE A 1 316 ? 2.531 -16.125 10.502 1.00 34.04 316 PHE A C 1
ATOM 2173 O O . PHE A 1 316 ? 2.546 -15.336 11.456 1.00 33.86 316 PHE A O 1
ATOM 2181 N N . LEU A 1 317 ? 1.757 -15.939 9.430 1.00 33.75 317 LEU A N 1
ATOM 2182 C CA . LEU A 1 317 ? 0.885 -14.769 9.304 1.00 34.99 317 LEU A CA 1
ATOM 2183 C C . LEU A 1 317 ? -0.209 -14.769 10.362 1.00 37.05 317 LEU A C 1
ATOM 2184 O O . LEU A 1 317 ? -0.571 -13.710 10.889 1.00 31.35 317 LEU A O 1
ATOM 2189 N N . TRP A 1 318 ? -0.767 -15.943 10.681 1.00 36.43 318 TRP A N 1
ATOM 2190 C CA . TRP A 1 318 ? -1.776 -15.979 11.733 1.00 32.80 318 TRP A CA 1
ATOM 2191 C C . TRP A 1 318 ? -1.203 -15.500 13.060 1.00 33.72 318 TRP A C 1
ATOM 2192 O O . TRP A 1 318 ? -1.839 -14.703 13.765 1.00 35.64 318 TRP A O 1
ATOM 2203 N N . ASP A 1 319 ? 0.004 -15.971 13.416 1.00 30.20 319 ASP A N 1
ATOM 2204 C CA . ASP A 1 319 ? 0.628 -15.513 14.653 1.00 34.21 319 ASP A CA 1
ATOM 2205 C C . ASP A 1 319 ? 0.945 -14.016 14.594 1.00 38.67 319 ASP A C 1
ATOM 2206 O O . ASP A 1 319 ? 0.799 -13.301 15.595 1.00 36.32 319 ASP A O 1
ATOM 2211 N N . LEU A 1 320 ? 1.347 -13.507 13.428 1.00 38.48 320 LEU A N 1
ATOM 2212 C CA . LEU A 1 320 ? 1.521 -12.061 13.314 1.00 37.27 320 LEU A CA 1
ATOM 2213 C C . LEU A 1 320 ? 0.225 -11.333 13.618 1.00 34.51 320 LEU A C 1
ATOM 2214 O O . LEU A 1 320 ? 0.222 -10.359 14.384 1.00 34.65 320 LEU A O 1
ATOM 2219 N N . GLU A 1 321 ? -0.905 -11.848 13.118 1.00 29.33 321 GLU A N 1
ATOM 2220 C CA . GLU A 1 321 ? -2.175 -11.174 13.393 1.00 32.01 321 GLU A CA 1
ATOM 2221 C C . GLU A 1 321 ? -2.453 -11.120 14.889 1.00 36.94 321 GLU A C 1
ATOM 2222 O O . GLU A 1 321 ? -2.903 -10.088 15.410 1.00 33.86 321 GLU A O 1
ATOM 2228 N N . LEU A 1 322 ? -2.148 -12.211 15.606 1.00 33.58 322 LEU A N 1
ATOM 2229 C CA . LEU A 1 322 ? -2.312 -12.204 17.052 1.00 36.99 322 LEU A CA 1
ATOM 2230 C C . LEU A 1 322 ? -1.345 -11.227 17.702 1.00 33.18 322 LEU A C 1
ATOM 2231 O O . LEU A 1 322 ? -1.715 -10.505 18.638 1.00 38.35 322 LEU A O 1
ATOM 2236 N N . GLN A 1 323 ? -0.103 -11.186 17.227 1.00 34.39 323 GLN A N 1
ATOM 2237 C CA . GLN A 1 323 ? 0.844 -10.193 17.741 1.00 42.00 323 GLN A CA 1
ATOM 2238 C C . GLN A 1 323 ? 0.363 -8.765 17.481 1.00 36.00 323 GLN A C 1
ATOM 2239 O O . GLN A 1 323 ? 0.544 -7.873 18.326 1.00 35.11 323 GLN A O 1
ATOM 2245 N N . ILE A 1 324 ? -0.226 -8.518 16.310 1.00 32.26 324 ILE A N 1
ATOM 2246 C CA . ILE A 1 324 ? -0.810 -7.200 16.062 1.00 35.79 324 ILE A CA 1
ATOM 2247 C C . ILE A 1 324 ? -1.905 -6.906 17.076 1.00 40.68 324 ILE A C 1
ATOM 2248 O O . ILE A 1 324 ? -2.019 -5.780 17.585 1.00 39.08 324 ILE A O 1
ATOM 2253 N N . HIS A 1 325 ? -2.755 -7.902 17.360 1.00 36.00 325 HIS A N 1
ATOM 2254 C CA . HIS A 1 325 ? -3.834 -7.677 18.311 1.00 32.01 325 HIS A CA 1
ATOM 2255 C C . HIS A 1 325 ? -3.301 -7.380 19.707 1.00 37.78 325 HIS A C 1
ATOM 2256 O O . HIS A 1 325 ? -3.815 -6.480 20.389 1.00 36.68 325 HIS A O 1
ATOM 2263 N N . ASP A 1 326 ? -2.255 -8.112 20.142 1.00 37.79 326 ASP A N 1
ATOM 2264 C CA . ASP A 1 326 ? -1.647 -7.873 21.451 1.00 36.28 326 ASP A CA 1
ATOM 2265 C C . ASP A 1 326 ? -1.055 -6.469 21.547 1.00 38.94 326 ASP A C 1
ATOM 2266 O O . ASP A 1 326 ? -1.241 -5.772 22.552 1.00 40.69 326 ASP A O 1
ATOM 2271 N N . GLU A 1 327 ? -0.319 -6.040 20.514 1.00 41.41 327 GLU A N 1
ATOM 2272 C CA . GLU A 1 327 ? 0.261 -4.702 20.544 1.00 39.82 327 GLU A CA 1
ATOM 2273 C C . GLU A 1 327 ? -0.835 -3.644 20.646 1.00 38.94 327 GLU A C 1
ATOM 2274 O O . GLU A 1 327 ? -0.728 -2.700 21.441 1.00 37.02 327 GLU A O 1
ATOM 2280 N N . LEU A 1 328 ? -1.939 -3.840 19.926 1.00 33.79 328 LEU A N 1
ATOM 2281 C CA . LEU A 1 328 ? -3.052 -2.906 20.043 1.00 38.33 328 LEU A CA 1
ATOM 2282 C C . LEU A 1 328 ? -3.565 -2.804 21.471 1.00 44.89 328 LEU A C 1
ATOM 2283 O O . LEU A 1 328 ? -3.856 -1.695 21.939 1.00 47.37 328 LEU A O 1
ATOM 2288 N N . THR A 1 329 ? -3.681 -3.943 22.181 1.00 40.53 329 THR A N 1
ATOM 2289 C CA . THR A 1 329 ? -4.117 -3.911 23.576 1.00 43.83 329 THR A CA 1
ATOM 2290 C C . THR A 1 329 ? -3.108 -3.181 24.447 1.00 44.25 329 THR A C 1
ATOM 2291 O O . THR A 1 329 ? -3.471 -2.292 25.228 1.00 46.20 329 THR A O 1
ATOM 2295 N N . ARG A 1 330 ? -1.824 -3.516 24.299 1.00 39.07 330 ARG A N 1
ATOM 2296 C CA . ARG A 1 330 ? -0.809 -2.803 25.065 1.00 45.57 330 ARG A CA 1
ATOM 2297 C C . ARG A 1 330 ? -0.819 -1.306 24.726 1.00 46.03 330 ARG A C 1
ATOM 2298 O O . ARG A 1 330 ? -0.730 -0.460 25.625 1.00 46.08 330 ARG A O 1
ATOM 2306 N N . LEU A 1 331 ? -0.985 -0.956 23.447 1.00 43.44 331 LEU A N 1
ATOM 2307 C CA . LEU A 1 331 ? -1.010 0.464 23.082 1.00 47.33 331 LEU A CA 1
ATOM 2308 C C . LEU A 1 331 ? -2.197 1.199 23.699 1.00 49.54 331 LEU A C 1
ATOM 2309 O O . LEU A 1 331 ? -2.070 2.372 24.063 1.00 50.12 331 LEU A O 1
ATOM 2314 N N . LYS A 1 332 ? -3.357 0.540 23.810 1.00 49.80 332 LYS A N 1
ATOM 2315 C CA . LYS A 1 332 ? -4.530 1.178 24.406 1.00 48.35 332 LYS A CA 1
ATOM 2316 C C . LYS A 1 332 ? -4.277 1.532 25.866 1.00 52.78 332 LYS A C 1
ATOM 2317 O O . LYS A 1 332 ? -4.916 2.447 26.402 1.00 44.22 332 LYS A O 1
ATOM 2323 N N . GLY A 1 333 ? -3.432 0.744 26.546 1.00 54.32 333 GLY A N 1
ATOM 2324 C CA . GLY A 1 333 ? -3.040 1.070 27.909 1.00 50.50 333 GLY A CA 1
ATOM 2325 C C . GLY A 1 333 ? -2.295 2.389 27.997 1.00 61.45 333 GLY A C 1
ATOM 2326 O O . GLY A 1 333 ? -2.507 3.171 28.927 1.00 68.49 333 GLY A O 1
ATOM 2327 N N . THR A 1 334 ? -1.390 2.639 27.050 1.00 56.51 334 THR A N 1
ATOM 2328 C CA . THR A 1 334 ? -0.665 3.902 27.009 1.00 59.37 334 THR A CA 1
ATOM 2329 C C . THR A 1 334 ? -1.580 5.043 26.566 1.00 65.08 334 THR A C 1
ATOM 2330 O O . THR A 1 334 ? -2.495 4.854 25.754 1.00 64.40 334 THR A O 1
ATOM 2334 N N . ASP A 1 335 ? -1.384 6.219 27.167 1.00 70.60 335 ASP A N 1
ATOM 2335 C CA . ASP A 1 335 ? -2.128 7.398 26.736 1.00 71.39 335 ASP A CA 1
ATOM 2336 C C . ASP A 1 335 ? -1.718 7.785 25.318 1.00 67.95 335 ASP A C 1
ATOM 2337 O O . ASP A 1 335 ? -0.709 8.474 25.122 1.00 69.61 335 ASP A O 1
ATOM 2342 N N . LEU A 1 336 ? -2.580 7.509 24.353 1.00 64.84 336 LEU A N 1
ATOM 2343 C CA . LEU A 1 336 ? -2.284 7.726 22.948 1.00 55.20 336 LEU A CA 1
ATOM 2344 C C . LEU A 1 336 ? -3.189 8.828 22.448 1.00 52.80 336 LEU A C 1
ATOM 2345 O O . LEU A 1 336 ? -4.310 9.008 22.927 1.00 58.14 336 LEU A O 1
ATOM 2350 N N . THR A 1 337 ? -2.665 9.584 21.509 1.00 49.65 337 THR A N 1
ATOM 2351 C CA . THR A 1 337 ? -3.425 10.630 20.874 1.00 51.05 337 THR A CA 1
ATOM 2352 C C . THR A 1 337 ? -4.510 10.034 19.978 1.00 50.92 337 THR A C 1
ATOM 2353 O O . THR A 1 337 ? -4.346 8.939 19.437 1.00 46.21 337 THR A O 1
ATOM 2357 N N . PRO A 1 338 ? -5.628 10.740 19.791 1.00 47.85 338 PRO A N 1
ATOM 2358 C CA . PRO A 1 338 ? -6.643 10.228 18.853 1.00 49.62 338 PRO A CA 1
ATOM 2359 C C . PRO A 1 338 ? -6.117 10.013 17.444 1.00 48.72 338 PRO A C 1
ATOM 2360 O O . PRO A 1 338 ? -6.413 8.971 16.842 1.00 49.11 338 PRO A O 1
ATOM 2364 N N . SER A 1 339 ? -5.296 10.940 16.921 1.00 47.72 339 SER A N 1
ATOM 2365 C CA . SER A 1 339 ? -4.679 10.741 15.613 1.00 46.94 339 SER A CA 1
ATOM 2366 C C . SER A 1 339 ? -3.713 9.558 15.633 1.00 42.44 339 SER A C 1
ATOM 2367 O O . SER A 1 339 ? -3.633 8.804 14.660 1.00 46.91 339 SER A O 1
ATOM 2370 N N . GLN A 1 340 ? -2.938 9.409 16.704 1.00 40.54 340 GLN A N 1
ATOM 2371 C CA . GLN A 1 340 ? -2.062 8.247 16.819 1.00 47.14 340 GLN A CA 1
ATOM 2372 C C . GLN A 1 340 ? -2.869 6.947 16.824 1.00 45.05 340 GLN A C 1
ATOM 2373 O O . GLN A 1 340 ? -2.502 5.973 16.158 1.00 44.91 340 GLN A O 1
ATOM 2379 N N . TRP A 1 341 ? -3.978 6.919 17.563 1.00 44.00 341 TRP A N 1
ATOM 2380 C CA . TRP A 1 341 ? -4.840 5.744 17.560 1.00 45.73 341 TRP A CA 1
ATOM 2381 C C . TRP A 1 341 ? -5.480 5.515 16.194 1.00 46.87 341 TRP A C 1
ATOM 2382 O O . TRP A 1 341 ? -5.604 4.368 15.743 1.00 41.04 341 TRP A O 1
ATOM 2393 N N . ARG A 1 342 ? -5.901 6.593 15.524 1.00 46.75 342 ARG A N 1
ATOM 2394 C CA . ARG A 1 342 ? -6.479 6.465 14.186 1.00 44.61 342 ARG A CA 1
ATOM 2395 C C . ARG A 1 342 ? -5.464 5.898 13.198 1.00 46.49 342 ARG A C 1
ATOM 2396 O O . ARG A 1 342 ? -5.827 5.151 12.278 1.00 43.06 342 ARG A O 1
ATOM 2404 N N . PHE A 1 343 ? -4.194 6.297 13.331 1.00 42.80 343 PHE A N 1
ATOM 2405 C CA . PHE A 1 343 ? -3.146 5.720 12.499 1.00 46.10 343 PHE A CA 1
ATOM 2406 C C . PHE A 1 343 ? -2.925 4.252 12.841 1.00 39.56 343 PHE A C 1
ATOM 2407 O O . PHE A 1 343 ? -2.831 3.406 11.947 1.00 40.03 343 PHE A O 1
ATOM 2415 N N . ALA A 1 344 ? -2.862 3.929 14.129 1.00 41.18 344 ALA A N 1
ATOM 2416 C CA . ALA A 1 344 ? -2.745 2.528 14.532 1.00 42.04 344 ALA A CA 1
ATOM 2417 C C . ALA A 1 344 ? -3.852 1.691 13.910 1.00 40.46 344 ALA A C 1
ATOM 2418 O O . ALA A 1 344 ? -3.595 0.601 13.384 1.00 41.07 344 ALA A O 1
ATOM 2420 N N . ARG A 1 345 ? -5.089 2.203 13.929 1.00 41.17 345 ARG A N 1
ATOM 2421 C CA . ARG A 1 345 ? -6.204 1.477 13.333 1.00 37.81 345 ARG A CA 1
ATOM 2422 C C . ARG A 1 345 ? -6.103 1.427 11.815 1.00 41.75 345 ARG A C 1
ATOM 2423 O O . ARG A 1 345 ? -6.487 0.424 11.197 1.00 40.92 345 ARG A O 1
ATOM 2431 N N . GLY A 1 346 ? -5.604 2.506 11.194 1.00 45.94 346 GLY A N 1
ATOM 2432 C CA . GLY A 1 346 ? -5.429 2.505 9.750 1.00 40.18 346 GLY A CA 1
ATOM 2433 C C . GLY A 1 346 ? -4.445 1.455 9.271 1.00 33.73 346 GLY A C 1
ATOM 2434 O O . GLY A 1 346 ? -4.629 0.849 8.211 1.00 34.50 346 GLY A O 1
ATOM 2435 N N . MET A 1 347 ? -3.380 1.226 10.034 1.00 32.18 347 MET A N 1
ATOM 2436 C CA . MET A 1 347 ? -2.467 0.150 9.675 1.00 39.00 347 MET A CA 1
ATOM 2437 C C . MET A 1 347 ? -3.185 -1.208 9.679 1.00 37.60 347 MET A C 1
ATOM 2438 O O . MET A 1 347 ? -2.989 -2.023 8.762 1.00 33.44 347 MET A O 1
ATOM 2443 N N . VAL A 1 348 ? -4.063 -1.450 10.666 1.00 34.04 348 VAL A N 1
ATOM 2444 C CA . VAL A 1 348 ? -4.828 -2.706 10.671 1.00 37.04 348 VAL A CA 1
ATOM 2445 C C . VAL A 1 348 ? -5.663 -2.836 9.396 1.00 40.79 348 VAL A C 1
ATOM 2446 O O . VAL A 1 348 ? -5.721 -3.913 8.783 1.00 39.03 348 VAL A O 1
ATOM 2450 N N . GLU A 1 349 ? -6.304 -1.735 8.968 1.00 39.54 349 GLU A N 1
ATOM 2451 C CA . GLU A 1 349 ? -7.134 -1.742 7.765 1.00 36.02 349 GLU A CA 1
ATOM 2452 C C . GLU A 1 349 ? -6.320 -1.999 6.504 1.00 34.14 349 GLU A C 1
ATOM 2453 O O . GLU A 1 349 ? -6.808 -2.671 5.585 1.00 38.66 349 GLU A O 1
ATOM 2459 N N . VAL A 1 350 ? -5.084 -1.494 6.431 1.00 33.38 350 VAL A N 1
ATOM 2460 C CA . VAL A 1 350 ? -4.224 -1.834 5.299 1.00 33.68 350 VAL A CA 1
ATOM 2461 C C . VAL A 1 350 ? -3.995 -3.341 5.242 1.00 34.39 350 VAL A C 1
ATOM 2462 O O . VAL A 1 350 ? -4.146 -3.978 4.185 1.00 34.47 350 VAL A O 1
ATOM 2466 N N . CYS A 1 351 ? -3.651 -3.945 6.383 1.00 35.98 351 CYS A N 1
ATOM 2467 C CA . CYS A 1 351 ? -3.382 -5.388 6.397 1.00 39.13 351 CYS A CA 1
ATOM 2468 C C . CYS A 1 351 ? -4.577 -6.187 5.902 1.00 34.46 351 CYS A C 1
ATOM 2469 O O . CYS A 1 351 ? -4.444 -7.025 4.999 1.00 33.15 351 CYS A O 1
ATOM 2472 N N . ALA A 1 352 ? -5.762 -5.919 6.458 1.00 32.63 352 ALA A N 1
ATOM 2473 C CA . ALA A 1 352 ? -6.949 -6.658 6.038 1.00 30.32 352 ALA A CA 1
ATOM 2474 C C . ALA A 1 352 ? -7.278 -6.399 4.572 1.00 34.95 352 ALA A C 1
ATOM 2475 O O . ALA A 1 352 ? -7.591 -7.336 3.821 1.00 33.11 352 ALA A O 1
ATOM 2477 N N . GLY A 1 353 ? -7.210 -5.132 4.140 1.00 35.02 353 GLY A N 1
ATOM 2478 C CA . GLY A 1 353 ? -7.495 -4.820 2.750 1.00 28.19 353 GLY A CA 1
ATOM 2479 C C . GLY A 1 353 ? -6.526 -5.465 1.792 1.00 29.92 353 GLY A C 1
ATOM 2480 O O . GLY A 1 353 ? -6.892 -5.827 0.673 1.00 41.24 353 GLY A O 1
ATOM 2481 N N . ASN A 1 354 ? -5.264 -5.570 2.206 1.00 29.18 354 ASN A N 1
ATOM 2482 C CA . ASN A 1 354 ? -4.245 -6.222 1.396 1.00 36.20 354 ASN A CA 1
ATOM 2483 C C . ASN A 1 354 ? -4.568 -7.708 1.187 1.00 35.96 354 ASN A C 1
ATOM 2484 O O . ASN A 1 354 ? -4.417 -8.243 0.075 1.00 32.71 354 ASN A O 1
ATOM 2489 N N . ILE A 1 355 ? -5.031 -8.392 2.234 1.00 35.19 355 ILE A N 1
ATOM 2490 C CA . ILE A 1 355 ? -5.473 -9.776 2.054 1.00 35.84 355 ILE A CA 1
ATOM 2491 C C . ILE A 1 355 ? -6.597 -9.842 1.028 1.00 33.36 355 ILE A C 1
ATOM 2492 O O . ILE A 1 355 ? -6.550 -10.636 0.075 1.00 30.89 355 ILE A O 1
ATOM 2497 N N . PHE A 1 356 ? -7.616 -8.992 1.191 1.00 35.15 356 PHE A N 1
ATOM 2498 C CA . PHE A 1 356 ? -8.735 -9.010 0.252 1.00 32.16 356 PHE A CA 1
ATOM 2499 C C . PHE A 1 356 ? -8.284 -8.702 -1.162 1.00 39.20 356 PHE A C 1
ATOM 2500 O O . PHE A 1 356 ? -8.717 -9.361 -2.114 1.00 41.93 356 PHE A O 1
ATOM 2508 N N . TYR A 1 357 ? -7.430 -7.686 -1.327 1.00 40.63 357 TYR A N 1
ATOM 2509 C CA . TYR A 1 357 ? -6.914 -7.364 -2.653 1.00 36.68 357 TYR A CA 1
ATOM 2510 C C . TYR A 1 357 ? -6.214 -8.565 -3.269 1.00 38.41 357 TYR A C 1
ATOM 2511 O O . TYR A 1 357 ? -6.465 -8.920 -4.429 1.00 36.96 357 TYR A O 1
ATOM 2520 N N . SER A 1 358 ? -5.330 -9.207 -2.496 1.00 32.87 358 SER A N 1
ATOM 2521 C CA . SER A 1 358 ? -4.572 -10.353 -3.003 1.00 42.66 358 SER A CA 1
ATOM 2522 C C . SER A 1 358 ? -5.461 -11.554 -3.328 1.00 40.76 358 SER A C 1
ATOM 2523 O O . SER A 1 358 ? -5.240 -12.232 -4.343 1.00 37.68 358 SER A O 1
ATOM 2526 N N . ALA A 1 359 ? -6.437 -11.862 -2.455 1.00 39.76 359 ALA A N 1
ATOM 2527 C CA . ALA A 1 359 ? -7.330 -13.001 -2.688 1.00 45.27 359 ALA A CA 1
ATOM 2528 C C . ALA A 1 359 ? -8.192 -12.820 -3.931 1.00 48.53 359 ALA A C 1
ATOM 2529 O O . ALA A 1 359 ? -8.548 -13.808 -4.579 1.00 48.92 359 ALA A O 1
ATOM 2531 N N . THR A 1 360 ? -8.584 -11.585 -4.243 1.00 46.85 360 THR A N 1
ATOM 2532 C CA . THR A 1 360 ? -9.423 -11.261 -5.394 1.00 51.48 360 THR A CA 1
ATOM 2533 C C . THR A 1 360 ? -8.626 -10.815 -6.618 1.00 57.49 360 THR A C 1
ATOM 2534 O O . THR A 1 360 ? -9.219 -10.283 -7.568 1.00 56.30 360 THR A O 1
ATOM 2538 N N . CYS A 1 361 ? -7.299 -10.901 -6.566 1.00 55.14 361 CYS A N 1
ATOM 2539 C CA . CYS A 1 361 ? -6.436 -10.391 -7.624 1.00 56.51 361 CYS A CA 1
ATOM 2540 C C . CYS A 1 361 ? -6.266 -11.427 -8.733 1.00 64.46 361 CYS A C 1
ATOM 2541 O O . CYS A 1 361 ? -5.849 -12.561 -8.478 1.00 65.29 361 CYS A O 1
ATOM 2544 N N . LEU A 1 362 ? -6.547 -11.018 -9.972 1.00 74.21 362 LEU A N 1
ATOM 2545 C CA . LEU A 1 362 ? -6.487 -11.955 -11.092 1.00 79.11 362 LEU A CA 1
ATOM 2546 C C . LEU A 1 362 ? -5.056 -12.360 -11.435 1.00 78.65 362 LEU A C 1
ATOM 2547 O O . LEU A 1 362 ? -4.842 -13.462 -11.952 1.00 77.83 362 LEU A O 1
ATOM 2552 N N . ARG A 1 363 ? -4.076 -11.475 -11.227 1.00 77.62 363 ARG A N 1
ATOM 2553 C CA . ARG A 1 363 ? -2.684 -11.850 -11.480 1.00 75.20 363 ARG A CA 1
ATOM 2554 C C . ARG A 1 363 ? -2.267 -13.022 -10.599 1.00 75.59 363 ARG A C 1
ATOM 2555 O O . ARG A 1 363 ? -1.567 -13.937 -11.053 1.00 76.60 363 ARG A O 1
ATOM 2563 N N . TYR A 1 364 ? -2.657 -12.989 -9.321 1.00 69.89 364 TYR A N 1
ATOM 2564 C CA . TYR A 1 364 ? -2.266 -14.038 -8.386 1.00 67.77 364 TYR A CA 1
ATOM 2565 C C . TYR A 1 364 ? -3.082 -15.310 -8.579 1.00 68.92 364 TYR A C 1
ATOM 2566 O O . TYR A 1 364 ? -2.522 -16.413 -8.613 1.00 71.68 364 TYR A O 1
ATOM 2575 N N . ALA A 1 365 ? -4.406 -15.185 -8.683 1.00 69.44 365 ALA A N 1
ATOM 2576 C CA . ALA A 1 365 ? -5.230 -16.351 -8.983 1.00 71.73 365 ALA A CA 1
ATOM 2577 C C . ALA A 1 365 ? -5.103 -16.720 -10.456 1.00 80.67 365 ALA A C 1
ATOM 2578 O O . ALA A 1 365 ? -4.983 -15.850 -11.322 1.00 84.01 365 ALA A O 1
ATOM 2580 N N . LYS A 1 366 ? -5.211 -18.015 -10.745 1.00 83.05 366 LYS A N 1
ATOM 2581 C CA . LYS A 1 366 ? -5.100 -18.553 -12.101 1.00 89.19 366 LYS A CA 1
ATOM 2582 C C . LYS A 1 366 ? -3.936 -17.858 -12.876 1.00 85.79 366 LYS A C 1
ATOM 2583 O O . LYS A 1 366 ? -4.181 -17.251 -13.889 1.00 87.05 366 LYS A O 1
ATOM 2589 N N . PRO A 1 367 ? -2.702 -17.964 -12.346 1.00 87.05 367 PRO A N 1
ATOM 2590 C CA . PRO A 1 367 ? -1.596 -17.143 -12.883 1.00 83.12 367 PRO A CA 1
ATOM 2591 C C . PRO A 1 367 ? -1.327 -17.336 -14.373 1.00 83.94 367 PRO A C 1
ATOM 2592 O O . PRO A 1 367 ? -0.250 -16.941 -14.824 1.00 84.19 367 PRO A O 1
ATOM 2596 N N . MET B 1 1 ? -20.263 -43.906 27.084 1.00 52.34 1 MET B N 1
ATOM 2597 C CA . MET B 1 1 ? -18.971 -43.332 26.692 1.00 52.41 1 MET B CA 1
ATOM 2598 C C . MET B 1 1 ? -18.102 -43.064 27.941 1.00 53.40 1 MET B C 1
ATOM 2599 O O . MET B 1 1 ? -18.613 -42.662 28.983 1.00 55.22 1 MET B O 1
ATOM 2604 N N . ARG B 1 2 ? -16.799 -43.310 27.830 1.00 50.07 2 ARG B N 1
ATOM 2605 C CA . ARG B 1 2 ? -15.914 -43.275 28.991 1.00 47.36 2 ARG B CA 1
ATOM 2606 C C . ARG B 1 2 ? -15.827 -41.868 29.590 1.00 52.46 2 ARG B C 1
ATOM 2607 O O . ARG B 1 2 ? -15.683 -40.882 28.851 1.00 51.37 2 ARG B O 1
ATOM 2615 N N . PRO B 1 3 ? -15.902 -41.735 30.921 1.00 49.95 3 PRO B N 1
ATOM 2616 C CA . PRO B 1 3 ? -15.757 -40.410 31.537 1.00 52.97 3 PRO B CA 1
ATOM 2617 C C . PRO B 1 3 ? -14.402 -39.785 31.230 1.00 56.61 3 PRO B C 1
ATOM 2618 O O . PRO B 1 3 ? -13.369 -40.459 31.213 1.00 57.17 3 PRO B O 1
ATOM 2622 N N . ILE B 1 4 ? -14.399 -38.463 31.080 1.00 56.85 4 ILE B N 1
ATOM 2623 C CA . ILE B 1 4 ? -13.207 -37.706 30.714 1.00 58.74 4 ILE B CA 1
ATOM 2624 C C . ILE B 1 4 ? -12.744 -36.921 31.934 1.00 62.54 4 ILE B C 1
ATOM 2625 O O . ILE B 1 4 ? -13.561 -36.325 32.647 1.00 62.38 4 ILE B O 1
ATOM 2630 N N . THR B 1 5 ? -11.448 -37.009 32.239 1.00 68.04 5 THR B N 1
ATOM 2631 C CA . THR B 1 5 ? -10.907 -36.270 33.381 1.00 71.14 5 THR B CA 1
ATOM 2632 C C . THR B 1 5 ? -10.692 -34.788 33.062 1.00 72.77 5 THR B C 1
ATOM 2633 O O . THR B 1 5 ? -11.156 -33.910 33.805 1.00 76.56 5 THR B O 1
ATOM 2637 N N . CYS B 1 6 ? -10.003 -34.491 31.956 1.00 66.25 6 CYS B N 1
ATOM 2638 C CA . CYS B 1 6 ? -9.589 -33.126 31.627 1.00 64.87 6 CYS B CA 1
ATOM 2639 C C . CYS B 1 6 ? -9.663 -32.917 30.113 1.00 64.95 6 CYS B C 1
ATOM 2640 O O . CYS B 1 6 ? -9.826 -33.869 29.337 1.00 70.81 6 CYS B O 1
ATOM 2643 N N . SER B 1 7 ? -9.550 -31.635 29.719 1.00 55.63 7 SER B N 1
ATOM 2644 C CA . SER B 1 7 ? -9.607 -31.147 28.343 1.00 51.68 7 SER B CA 1
ATOM 2645 C C . SER B 1 7 ? -8.501 -30.114 28.143 1.00 54.66 7 SER B C 1
ATOM 2646 O O . SER B 1 7 ? -8.360 -29.191 28.951 1.00 60.51 7 SER B O 1
ATOM 2649 N N . PHE B 1 8 ? -7.778 -30.182 27.023 1.00 50.07 8 PHE B N 1
ATOM 2650 C CA . PHE B 1 8 ? -6.776 -29.109 26.791 1.00 46.81 8 PHE B CA 1
ATOM 2651 C C . PHE B 1 8 ? -6.262 -29.080 25.353 1.00 52.32 8 PHE B C 1
ATOM 2652 O O . PHE B 1 8 ? -6.004 -30.156 24.787 1.00 47.85 8 PHE B O 1
ATOM 2660 N N . ASP B 1 9 ? -6.188 -27.888 24.756 1.00 50.15 9 ASP B N 1
ATOM 2661 C CA . ASP B 1 9 ? -5.528 -27.770 23.431 1.00 52.19 9 ASP B CA 1
ATOM 2662 C C . ASP B 1 9 ? -4.333 -26.844 23.654 1.00 51.78 9 ASP B C 1
ATOM 2663 O O . ASP B 1 9 ? -4.566 -25.699 24.074 1.00 55.64 9 ASP B O 1
ATOM 2668 N N . PRO B 1 10 ? -3.074 -27.253 23.395 1.00 47.91 10 PRO B N 1
ATOM 2669 C CA . PRO B 1 10 ? -1.971 -26.319 23.600 1.00 48.47 10 PRO B CA 1
ATOM 2670 C C . PRO B 1 10 ? -1.945 -25.073 22.695 1.00 50.63 10 PRO B C 1
ATOM 2671 O O . PRO B 1 10 ? -1.698 -24.006 23.213 1.00 53.01 10 PRO B O 1
ATOM 2675 N N . VAL B 1 11 ? -2.175 -25.233 21.387 1.00 49.72 11 VAL B N 1
ATOM 2676 C CA . VAL B 1 11 ? -2.240 -24.064 20.454 1.00 50.23 11 VAL B CA 1
ATOM 2677 C C . VAL B 1 11 ? -3.453 -23.177 20.744 1.00 55.93 11 VAL B C 1
ATOM 2678 O O . VAL B 1 11 ? -3.286 -21.948 20.788 1.00 56.40 11 VAL B O 1
ATOM 2682 N N . GLY B 1 12 ? -4.614 -23.789 20.976 1.00 55.40 12 GLY B N 1
ATOM 2683 C CA . GLY B 1 12 ? -5.865 -23.050 21.245 1.00 56.90 12 GLY B CA 1
ATOM 2684 C C . GLY B 1 12 ? -6.601 -22.564 20.000 1.00 52.30 12 GLY B C 1
ATOM 2685 O O . GLY B 1 12 ? -7.718 -22.065 20.165 1.00 53.64 12 GLY B O 1
ATOM 2686 N N . ILE B 1 13 ? -6.100 -22.820 18.790 1.00 50.31 13 ILE B N 1
ATOM 2687 C CA . ILE B 1 13 ? -6.764 -22.243 17.578 1.00 47.09 13 ILE B CA 1
ATOM 2688 C C . ILE B 1 13 ? -7.690 -23.294 16.961 1.00 49.52 13 ILE B C 1
ATOM 2689 O O . ILE B 1 13 ? -7.343 -24.484 17.028 1.00 46.56 13 ILE B O 1
ATOM 2694 N N . SER B 1 14 ? -8.823 -22.879 16.382 1.00 42.57 14 SER B N 1
ATOM 2695 C CA . SER B 1 14 ? -9.709 -23.902 15.861 1.00 41.26 14 SER B CA 1
ATOM 2696 C C . SER B 1 14 ? -9.658 -23.916 14.335 1.00 44.05 14 SER B C 1
ATOM 2697 O O . SER B 1 14 ? -9.259 -22.937 13.691 1.00 45.07 14 SER B O 1
ATOM 2700 N N . PHE B 1 15 ? -10.049 -25.052 13.754 1.00 41.75 15 PHE B N 1
ATOM 2701 C CA . PHE B 1 15 ? -10.005 -25.228 12.305 1.00 43.26 15 PHE B CA 1
ATOM 2702 C C . PHE B 1 15 ? -11.300 -24.686 11.707 1.00 44.53 15 PHE B C 1
ATOM 2703 O O . PHE B 1 15 ? -12.381 -24.882 12.270 1.00 47.90 15 PHE B O 1
ATOM 2711 N N . GLN B 1 16 ? -11.195 -24.051 10.539 1.00 45.77 16 GLN B N 1
ATOM 2712 C CA . GLN B 1 16 ? -12.358 -23.578 9.789 1.00 47.94 16 GLN B CA 1
ATOM 2713 C C . GLN B 1 16 ? -12.169 -24.037 8.355 1.00 47.37 16 GLN B C 1
ATOM 2714 O O . GLN B 1 16 ? -11.114 -23.796 7.762 1.00 48.60 16 GLN B O 1
ATOM 2720 N N . THR B 1 17 ? -13.156 -24.724 7.802 1.00 47.55 17 THR B N 1
ATOM 2721 C CA . THR B 1 17 ? -12.962 -25.324 6.490 1.00 55.44 17 THR B CA 1
ATOM 2722 C C . THR B 1 17 ? -13.317 -24.368 5.354 1.00 58.23 17 THR B C 1
ATOM 2723 O O . THR B 1 17 ? -14.345 -23.683 5.395 1.00 61.22 17 THR B O 1
ATOM 2727 N N . GLU B 1 18 ? -12.470 -24.352 4.329 1.00 60.87 18 GLU B N 1
ATOM 2728 C CA . GLU B 1 18 ? -12.815 -23.734 3.062 1.00 65.32 18 GLU B CA 1
ATOM 2729 C C . GLU B 1 18 ? -13.332 -24.764 2.067 1.00 72.63 18 GLU B C 1
ATOM 2730 O O . GLU B 1 18 ? -14.198 -24.452 1.243 1.00 77.86 18 GLU B O 1
ATOM 2736 N N . SER B 1 19 ? -12.877 -26.012 2.205 1.00 81.08 19 SER B N 1
ATOM 2737 C CA . SER B 1 19 ? -13.350 -27.107 1.316 1.00 78.35 19 SER B CA 1
ATOM 2738 C C . SER B 1 19 ? -13.902 -28.262 2.157 1.00 81.14 19 SER B C 1
ATOM 2739 O O . SER B 1 19 ? -13.171 -28.744 3.039 1.00 79.97 19 SER B O 1
ATOM 2742 N N . LYS B 1 20 ? -15.142 -28.681 1.895 1.00 82.43 20 LYS B N 1
ATOM 2743 C CA . LYS B 1 20 ? -15.764 -29.811 2.639 1.00 84.58 20 LYS B CA 1
ATOM 2744 C C . LYS B 1 20 ? -15.033 -31.115 2.306 1.00 86.41 20 LYS B C 1
ATOM 2745 O O . LYS B 1 20 ? -14.573 -31.248 1.157 1.00 88.04 20 LYS B O 1
ATOM 2751 N N . GLN B 1 21 ? -14.899 -32.026 3.278 1.00 87.54 21 GLN B N 1
ATOM 2752 C CA . GLN B 1 21 ? -14.294 -33.339 2.936 1.00 83.01 21 GLN B CA 1
ATOM 2753 C C . GLN B 1 21 ? -15.362 -34.431 3.001 1.00 76.67 21 GLN B C 1
ATOM 2754 O O . GLN B 1 21 ? -15.877 -34.682 4.105 1.00 74.40 21 GLN B O 1
ATOM 2760 N N . GLU B 1 22 ? -15.653 -35.073 1.868 1.00 75.81 22 GLU B N 1
ATOM 2761 C CA . GLU B 1 22 ? -16.612 -36.209 1.833 1.00 78.63 22 GLU B CA 1
ATOM 2762 C C . GLU B 1 22 ? -16.086 -37.414 2.621 1.00 70.24 22 GLU B C 1
ATOM 2763 O O . GLU B 1 22 ? -16.884 -38.034 3.344 1.00 73.82 22 GLU B O 1
ATOM 2765 N N . ASN B 1 23 ? -14.793 -37.719 2.495 1.00 65.19 23 ASN B N 1
ATOM 2766 C CA . ASN B 1 23 ? -14.216 -38.943 3.120 1.00 68.46 23 ASN B CA 1
ATOM 2767 C C . ASN B 1 23 ? -14.334 -38.866 4.643 1.00 64.98 23 ASN B C 1
ATOM 2768 O O . ASN B 1 23 ? -14.617 -39.905 5.256 1.00 72.41 23 ASN B O 1
ATOM 2773 N N . PHE B 1 24 ? -14.107 -37.690 5.219 1.00 62.73 24 PHE B N 1
ATOM 2774 C CA . PHE B 1 24 ? -14.201 -37.470 6.688 1.00 58.76 24 PHE B CA 1
ATOM 2775 C C . PHE B 1 24 ? -15.639 -37.691 7.179 1.00 59.48 24 PHE B C 1
ATOM 2776 O O . PHE B 1 24 ? -15.799 -38.111 8.336 1.00 55.30 24 PHE B O 1
ATOM 2784 N N . GLU B 1 25 ? -16.648 -37.437 6.344 1.00 61.91 25 GLU B N 1
ATOM 2785 C CA . GLU B 1 25 ? -18.061 -37.445 6.817 1.00 67.96 25 GLU B CA 1
ATOM 2786 C C . GLU B 1 25 ? -18.466 -38.804 7.397 1.00 64.03 25 GLU B C 1
ATOM 2787 O O . GLU B 1 25 ? -19.246 -38.791 8.361 1.00 62.32 25 GLU B O 1
ATOM 2793 N N . PHE B 1 26 ? -18.036 -39.920 6.812 1.00 63.40 26 PHE B N 1
ATOM 2794 C CA . PHE B 1 26 ? -18.329 -41.235 7.445 1.00 57.42 26 PHE B CA 1
ATOM 2795 C C . PHE B 1 26 ? -18.291 -41.091 8.975 1.00 58.57 26 PHE B C 1
ATOM 2796 O O . PHE B 1 26 ? -19.147 -41.695 9.642 1.00 59.98 26 PHE B O 1
ATOM 2804 N N . LEU B 1 27 ? -17.347 -40.310 9.512 1.00 50.91 27 LEU B N 1
ATOM 2805 C CA . LEU B 1 27 ? -17.267 -40.095 10.954 1.00 52.54 27 LEU B CA 1
ATOM 2806 C C . LEU B 1 27 ? -18.446 -39.272 11.468 1.00 57.51 27 LEU B C 1
ATOM 2807 O O . LEU B 1 27 ? -19.044 -39.610 12.496 1.00 59.24 27 LEU B O 1
ATOM 2812 N N . ARG B 1 28 ? -18.796 -38.180 10.770 1.00 56.37 28 ARG B N 1
ATOM 2813 C CA . ARG B 1 28 ? -19.907 -37.333 11.214 1.00 59.73 28 ARG B CA 1
ATOM 2814 C C . ARG B 1 28 ? -21.240 -38.082 11.185 1.00 63.89 28 ARG B C 1
ATOM 2815 O O . ARG B 1 28 ? -22.061 -37.956 12.105 1.00 56.60 28 ARG B O 1
ATOM 2823 N N . GLU B 1 29 ? -21.475 -38.858 10.130 1.00 63.12 29 GLU B N 1
ATOM 2824 C CA . GLU B 1 29 ? -22.706 -39.625 10.035 1.00 61.99 29 GLU B CA 1
ATOM 2825 C C . GLU B 1 29 ? -22.819 -40.630 11.176 1.00 65.14 29 GLU B C 1
ATOM 2826 O O . GLU B 1 29 ? -23.910 -40.852 11.710 1.00 62.26 29 GLU B O 1
ATOM 2832 N N . ALA B 1 30 ? -21.693 -41.220 11.590 1.00 62.79 30 ALA B N 1
ATOM 2833 C CA . ALA B 1 30 ? -21.732 -42.306 12.567 1.00 58.93 30 ALA B CA 1
ATOM 2834 C C . ALA B 1 30 ? -22.288 -41.863 13.914 1.00 61.02 30 ALA B C 1
ATOM 2835 O O . ALA B 1 30 ? -22.805 -42.701 14.665 1.00 62.68 30 ALA B O 1
ATOM 2837 N N . ILE B 1 31 ? -22.149 -40.580 14.268 1.00 59.57 31 ILE B N 1
ATOM 2838 C CA . ILE B 1 31 ? -22.743 -40.096 15.516 1.00 64.93 31 ILE B CA 1
ATOM 2839 C C . ILE B 1 31 ? -24.253 -40.289 15.494 1.00 61.92 31 ILE B C 1
ATOM 2840 O O . ILE B 1 31 ? -24.858 -40.732 16.475 1.00 71.20 31 ILE B O 1
ATOM 2845 N N . SER B 1 32 ? -24.885 -39.916 14.387 1.00 65.96 32 SER B N 1
ATOM 2846 C CA . SER B 1 32 ? -26.337 -39.958 14.256 1.00 68.59 32 SER B CA 1
ATOM 2847 C C . SER B 1 32 ? -26.859 -41.327 13.821 1.00 65.55 32 SER B C 1
ATOM 2848 O O . SER B 1 32 ? -27.854 -41.805 14.370 1.00 69.64 32 SER B O 1
ATOM 2851 N N . ARG B 1 33 ? -26.186 -41.993 12.887 1.00 62.46 33 ARG B N 1
ATOM 2852 C CA . ARG B 1 33 ? -26.725 -43.187 12.257 1.00 62.82 33 ARG B CA 1
ATOM 2853 C C . ARG B 1 33 ? -25.650 -44.265 12.206 1.00 67.41 33 ARG B C 1
ATOM 2854 O O . ARG B 1 33 ? -24.453 -43.987 12.307 1.00 66.24 33 ARG B O 1
ATOM 2862 N N . SER B 1 34 ? -26.097 -45.512 12.092 1.00 69.23 34 SER B N 1
ATOM 2863 C CA . SER B 1 34 ? -25.179 -46.639 11.986 1.00 64.71 34 SER B CA 1
ATOM 2864 C C . SER B 1 34 ? -24.363 -46.568 10.698 1.00 64.32 34 SER B C 1
ATOM 2865 O O . SER B 1 34 ? -24.909 -46.342 9.612 1.00 62.66 34 SER B O 1
ATOM 2868 N N . VAL B 1 35 ? -23.055 -46.778 10.814 1.00 56.61 35 VAL B N 1
ATOM 2869 C CA . VAL B 1 35 ? -22.177 -46.699 9.650 1.00 61.69 35 VAL B CA 1
ATOM 2870 C C . VAL B 1 35 ? -21.396 -48.006 9.587 1.00 58.30 35 VAL B C 1
ATOM 2871 O O . VAL B 1 35 ? -20.931 -48.488 10.626 1.00 58.79 35 VAL B O 1
ATOM 2875 N N . PRO B 1 36 ? -21.209 -48.598 8.407 1.00 58.20 36 PRO B N 1
ATOM 2876 C CA . PRO B 1 36 ? -20.475 -49.868 8.328 1.00 65.18 36 PRO B CA 1
ATOM 2877 C C . PRO B 1 36 ? -19.033 -49.711 8.795 1.00 65.86 36 PRO B C 1
ATOM 2878 O O . PRO B 1 36 ? -18.338 -48.758 8.423 1.00 63.35 36 PRO B O 1
ATOM 2882 N N . GLY B 1 37 ? -18.587 -50.679 9.601 1.00 58.11 37 GLY B N 1
ATOM 2883 C CA . GLY B 1 37 ? -17.267 -50.681 10.195 1.00 54.98 37 GLY B CA 1
ATOM 2884 C C . GLY B 1 37 ? -17.140 -49.959 11.520 1.00 56.63 37 GLY B C 1
ATOM 2885 O O . GLY B 1 37 ? -16.071 -50.025 12.143 1.00 53.63 37 GLY B O 1
ATOM 2886 N N . LEU B 1 38 ? -18.195 -49.295 11.985 1.00 52.01 38 LEU B N 1
ATOM 2887 C CA . LEU B 1 38 ? -18.175 -48.574 13.253 1.00 54.56 38 LEU B CA 1
ATOM 2888 C C . LEU B 1 38 ? -19.204 -49.132 14.238 1.00 55.81 38 LEU B C 1
ATOM 2889 O O . LEU B 1 38 ? -19.522 -48.475 15.241 1.00 51.11 38 LEU B O 1
ATOM 2894 N N . GLU B 1 39 ? -19.734 -50.333 13.976 1.00 56.12 39 GLU B N 1
ATOM 2895 C CA . GLU B 1 39 ? -20.784 -50.891 14.827 1.00 55.50 39 GLU B CA 1
ATOM 2896 C C . GLU B 1 39 ? -20.337 -51.053 16.275 1.00 55.08 39 GLU B C 1
ATOM 2897 O O . GLU B 1 39 ? -21.175 -50.974 17.181 1.00 53.72 39 GLU B O 1
ATOM 2903 N N . ASN B 1 40 ? -19.037 -51.252 16.525 1.00 53.04 40 ASN B N 1
ATOM 2904 C CA . ASN B 1 40 ? -18.554 -51.524 17.879 1.00 51.02 40 ASN B CA 1
ATOM 2905 C C . ASN B 1 40 ? -18.207 -50.279 18.689 1.00 51.66 40 ASN B C 1
ATOM 2906 O O . ASN B 1 40 ? -17.796 -50.408 19.850 1.00 51.96 40 ASN B O 1
ATOM 2911 N N . CYS B 1 41 ? -18.300 -49.095 18.109 1.00 51.49 41 CYS B N 1
ATOM 2912 C CA . CYS B 1 41 ? -17.833 -47.884 18.769 1.00 51.53 41 CYS B CA 1
ATOM 2913 C C . CYS B 1 41 ? -18.937 -46.838 18.855 1.00 48.31 41 CYS B C 1
ATOM 2914 O O . CYS B 1 41 ? -19.862 -46.821 18.036 1.00 48.71 41 CYS B O 1
ATOM 2917 N N . ASN B 1 42 ? -18.889 -46.057 19.943 1.00 40.12 42 ASN B N 1
ATOM 2918 C CA . ASN B 1 42 ? -19.599 -44.785 20.041 1.00 48.46 42 ASN B CA 1
ATOM 2919 C C . ASN B 1 42 ? -18.832 -43.679 19.323 1.00 48.73 42 ASN B C 1
ATOM 2920 O O . ASN B 1 42 ? -17.653 -43.438 19.612 1.00 42.24 42 ASN B O 1
ATOM 2925 N N . VAL B 1 43 ? -19.503 -43.005 18.393 1.00 48.90 43 VAL B N 1
ATOM 2926 C CA . VAL B 1 43 ? -18.918 -41.902 17.638 1.00 47.03 43 VAL B CA 1
ATOM 2927 C C . VAL B 1 43 ? -19.566 -40.606 18.104 1.00 54.59 43 VAL B C 1
ATOM 2928 O O . VAL B 1 43 ? -20.793 -40.532 18.239 1.00 57.50 43 VAL B O 1
ATOM 2932 N N . PHE B 1 44 ? -18.742 -39.595 18.376 1.00 53.82 44 PHE B N 1
ATOM 2933 C CA . PHE B 1 44 ? -19.214 -38.372 19.009 1.00 48.27 44 PHE B CA 1
ATOM 2934 C C . PHE B 1 44 ? -18.428 -37.173 18.492 1.00 53.19 44 PHE B C 1
ATOM 2935 O O . PHE B 1 44 ? -17.339 -37.314 17.926 1.00 50.37 44 PHE B O 1
ATOM 2943 N N . ASP B 1 45 ? -18.996 -35.978 18.699 1.00 52.10 45 ASP B N 1
ATOM 2944 C CA . ASP B 1 45 ? -18.267 -34.733 18.467 1.00 46.18 45 ASP B CA 1
ATOM 2945 C C . ASP B 1 45 ? -17.647 -34.307 19.786 1.00 49.83 45 ASP B C 1
ATOM 2946 O O . ASP B 1 45 ? -18.387 -34.042 20.743 1.00 55.49 45 ASP B O 1
ATOM 2951 N N . PRO B 1 46 ? -16.319 -34.250 19.901 1.00 46.76 46 PRO B N 1
ATOM 2952 C CA . PRO B 1 46 ? -15.723 -33.926 21.205 1.00 40.93 46 PRO B CA 1
ATOM 2953 C C . PRO B 1 46 ? -16.146 -32.576 21.741 1.00 47.65 46 PRO B C 1
ATOM 2954 O O . PRO B 1 46 ? -16.102 -32.365 22.960 1.00 45.88 46 PRO B O 1
ATOM 2958 N N . ARG B 1 47 ? -16.529 -31.643 20.861 1.00 51.69 47 ARG B N 1
ATOM 2959 C CA . ARG B 1 47 ? -16.963 -30.329 21.329 1.00 52.30 47 ARG B CA 1
ATOM 2960 C C . ARG B 1 47 ? -18.240 -30.429 22.149 1.00 58.16 47 ARG B C 1
ATOM 2961 O O . ARG B 1 47 ? -18.376 -29.757 23.177 1.00 61.39 47 ARG B O 1
ATOM 2969 N N . SER B 1 48 ? -19.167 -31.299 21.736 1.00 60.00 48 SER B N 1
ATOM 2970 C CA . SER B 1 48 ? -20.375 -31.533 22.524 1.00 61.07 48 SER B CA 1
ATOM 2971 C C . SER B 1 48 ? -20.032 -32.001 23.931 1.00 61.38 48 SER B C 1
ATOM 2972 O O . SER B 1 48 ? -20.799 -31.754 24.870 1.00 68.82 48 SER B O 1
ATOM 2975 N N . LEU B 1 49 ? -18.933 -32.739 24.085 1.00 57.46 49 LEU B N 1
ATOM 2976 C CA . LEU B 1 49 ? -18.417 -33.084 25.405 1.00 57.69 49 LEU B CA 1
ATOM 2977 C C . LEU B 1 49 ? -17.679 -31.927 26.073 1.00 57.79 49 LEU B C 1
ATOM 2978 O O . LEU B 1 49 ? -17.314 -32.048 27.249 1.00 63.58 49 LEU B O 1
ATOM 2983 N N . GLY B 1 50 ? -17.388 -30.845 25.343 1.00 59.22 50 GLY B N 1
ATOM 2984 C CA . GLY B 1 50 ? -16.635 -29.736 25.896 1.00 50.51 50 GLY B CA 1
ATOM 2985 C C . GLY B 1 50 ? -15.140 -29.797 25.660 1.00 57.89 50 GLY B C 1
ATOM 2986 O O . GLY B 1 50 ? -14.415 -28.918 26.146 1.00 58.75 50 GLY B O 1
ATOM 2987 N N . VAL B 1 51 ? -14.645 -30.830 24.988 1.00 48.27 51 VAL B N 1
ATOM 2988 C CA . VAL B 1 51 ? -13.228 -30.958 24.672 1.00 48.81 51 VAL B CA 1
ATOM 2989 C C . VAL B 1 51 ? -12.878 -30.077 23.479 1.00 49.11 51 VAL B C 1
ATOM 2990 O O . VAL B 1 51 ? -13.594 -30.109 22.465 1.00 51.36 51 VAL B O 1
ATOM 2994 N N . PRO B 1 52 ? -11.782 -29.318 23.525 1.00 44.93 52 PRO B N 1
ATOM 2995 C CA . PRO B 1 52 ? -11.367 -28.573 22.332 1.00 40.21 52 PRO B CA 1
ATOM 2996 C C . PRO B 1 52 ? -11.047 -29.537 21.209 1.00 43.16 52 PRO B C 1
ATOM 2997 O O . PRO B 1 52 ? -10.374 -30.553 21.406 1.00 52.36 52 PRO B O 1
ATOM 3001 N N . TRP B 1 53 ? -11.525 -29.216 20.022 1.00 38.57 53 TRP B N 1
ATOM 3002 C CA . TRP B 1 53 ? -11.445 -30.123 18.879 1.00 42.41 53 TRP B CA 1
ATOM 3003 C C . TRP B 1 53 ? -10.845 -29.389 17.680 1.00 39.88 53 TRP B C 1
ATOM 3004 O O . TRP B 1 53 ? -11.540 -29.098 16.702 1.00 37.12 53 TRP B O 1
ATOM 3015 N N . PRO B 1 54 ? -9.528 -29.108 17.713 1.00 40.63 54 PRO B N 1
ATOM 3016 C CA . PRO B 1 54 ? -8.853 -28.365 16.623 1.00 39.64 54 PRO B CA 1
ATOM 3017 C C . PRO B 1 54 ? -8.403 -29.227 15.449 1.00 35.03 54 PRO B C 1
ATOM 3018 O O . PRO B 1 54 ? -7.207 -29.453 15.224 1.00 38.30 54 PRO B O 1
ATOM 3022 N N . THR B 1 55 ? -9.361 -29.721 14.669 1.00 35.83 55 THR B N 1
ATOM 3023 C CA . THR B 1 55 ? -9.031 -30.620 13.569 1.00 36.24 55 THR B CA 1
ATOM 3024 C C . THR B 1 55 ? -10.130 -30.562 12.518 1.00 32.88 55 THR B C 1
ATOM 3025 O O . THR B 1 55 ? -11.262 -30.179 12.796 1.00 32.96 55 THR B O 1
ATOM 3029 N N . SER B 1 56 ? -9.790 -30.951 11.296 1.00 32.75 56 SER B N 1
ATOM 3030 C CA . SER B 1 56 ? -10.848 -31.145 10.315 1.00 33.28 56 SER B CA 1
ATOM 3031 C C . SER B 1 56 ? -11.700 -32.383 10.613 1.00 38.35 56 SER B C 1
ATOM 3032 O O . SER B 1 56 ? -12.816 -32.486 10.092 1.00 44.46 56 SER B O 1
ATOM 3035 N N . PHE B 1 57 ? -11.183 -33.375 11.357 1.00 38.94 57 PHE B N 1
ATOM 3036 C CA . PHE B 1 57 ? -11.985 -34.586 11.563 1.00 37.96 57 PHE B CA 1
ATOM 3037 C C . PHE B 1 57 ? -13.319 -34.208 12.196 1.00 35.93 57 PHE B C 1
ATOM 3038 O O . PHE B 1 57 ? -13.336 -33.615 13.290 1.00 38.93 57 PHE B O 1
ATOM 3046 N N . PRO B 1 58 ? -14.448 -34.564 11.584 1.00 38.31 58 PRO B N 1
ATOM 3047 C CA . PRO B 1 58 ? -15.739 -34.134 12.151 1.00 39.77 58 PRO B CA 1
ATOM 3048 C C . PRO B 1 58 ? -16.094 -34.831 13.449 1.00 46.26 58 PRO B C 1
ATOM 3049 O O . PRO B 1 58 ? -16.866 -34.270 14.235 1.00 51.75 58 PRO B O 1
ATOM 3053 N N . ALA B 1 59 ? -15.560 -36.026 13.712 1.00 42.53 59 ALA B N 1
ATOM 3054 C CA . ALA B 1 59 ? -15.916 -36.760 14.921 1.00 48.58 59 ALA B CA 1
ATOM 3055 C C . ALA B 1 59 ? -14.739 -37.601 15.405 1.00 41.90 59 ALA B C 1
ATOM 3056 O O . ALA B 1 59 ? -13.721 -37.745 14.723 1.00 42.00 59 ALA B O 1
ATOM 3058 N N . ALA B 1 60 ? -14.881 -38.115 16.624 1.00 39.36 60 ALA B N 1
ATOM 3059 C CA . ALA B 1 60 ? -13.980 -39.104 17.203 1.00 43.43 60 ALA B CA 1
ATOM 3060 C C . ALA B 1 60 ? -14.774 -40.353 17.594 1.00 40.55 60 ALA B C 1
ATOM 3061 O O . ALA B 1 60 ? -15.946 -40.264 17.968 1.00 40.20 60 ALA B O 1
ATOM 3063 N N . ALA B 1 61 ? -14.154 -41.519 17.454 1.00 35.36 61 ALA B N 1
ATOM 3064 C CA . ALA B 1 61 ? -14.789 -42.801 17.743 1.00 37.91 61 ALA B CA 1
ATOM 3065 C C . ALA B 1 61 ? -14.087 -43.519 18.892 1.00 45.43 61 ALA B C 1
ATOM 3066 O O . ALA B 1 61 ? -12.853 -43.621 18.915 1.00 40.94 61 ALA B O 1
ATOM 3068 N N . GLN B 1 62 ? -14.881 -44.058 19.816 1.00 46.98 62 GLN B N 1
ATOM 3069 C CA . GLN B 1 62 ? -14.380 -44.774 20.975 1.00 41.60 62 GLN B CA 1
ATOM 3070 C C . GLN B 1 62 ? -15.135 -46.087 21.129 1.00 45.42 62 GLN B C 1
ATOM 3071 O O . GLN B 1 62 ? -16.355 -46.144 20.935 1.00 45.84 62 GLN B O 1
ATOM 3077 N N . SER B 1 63 ? -14.402 -47.145 21.469 1.00 43.06 63 SER B N 1
ATOM 3078 C CA . SER B 1 63 ? -15.002 -48.467 21.576 1.00 47.55 63 SER B CA 1
ATOM 3079 C C . SER B 1 63 ? -16.087 -48.488 22.653 1.00 41.43 63 SER B C 1
ATOM 3080 O O . SER B 1 63 ? -15.911 -47.950 23.750 1.00 39.10 63 SER B O 1
ATOM 3083 N N . LYS B 1 64 ? -17.205 -49.148 22.358 1.00 41.46 64 LYS B N 1
ATOM 3084 C CA . LYS B 1 64 ? -18.217 -49.235 23.410 1.00 50.21 64 LYS B CA 1
ATOM 3085 C C . LYS B 1 64 ? -17.795 -50.151 24.547 1.00 50.41 64 LYS B C 1
ATOM 3086 O O . LYS B 1 64 ? -18.393 -50.088 25.625 1.00 53.99 64 LYS B O 1
ATOM 3092 N N . TYR B 1 65 ? -16.744 -50.949 24.358 1.00 48.00 65 TYR B N 1
ATOM 3093 C CA . TYR B 1 65 ? -16.349 -51.981 25.308 1.00 48.74 65 TYR B CA 1
ATOM 3094 C C . TYR B 1 65 ? -15.187 -51.557 26.192 1.00 48.65 65 TYR B C 1
ATOM 3095 O O . TYR B 1 65 ? -14.378 -52.394 26.604 1.00 45.46 65 TYR B O 1
ATOM 3104 N N . TRP B 1 66 ? -15.086 -50.258 26.478 1.00 44.68 66 TRP B N 1
ATOM 3105 C CA . TRP B 1 66 ? -14.015 -49.764 27.335 1.00 44.38 66 TRP B CA 1
ATOM 3106 C C . TRP B 1 66 ? -14.108 -50.305 28.757 1.00 43.06 66 TRP B C 1
ATOM 3107 O O . TRP B 1 66 ? -13.091 -50.398 29.454 1.00 43.44 66 TRP B O 1
ATOM 3118 N N . LYS B 1 67 ? -15.314 -50.601 29.234 1.00 46.88 67 LYS B N 1
ATOM 3119 C CA . LYS B 1 67 ? -15.426 -51.136 30.589 1.00 53.66 67 LYS B CA 1
ATOM 3120 C C . LYS B 1 67 ? -14.800 -52.530 30.692 1.00 51.08 67 LYS B C 1
ATOM 3121 O O . LYS B 1 67 ? -14.119 -52.838 31.683 1.00 45.57 67 LYS B O 1
ATOM 3127 N N . ASP B 1 68 ? -14.986 -53.373 29.666 1.00 49.76 68 ASP B N 1
ATOM 3128 C CA . ASP B 1 68 ? -14.308 -54.671 29.652 1.00 48.23 68 ASP B CA 1
ATOM 3129 C C . ASP B 1 68 ? -12.802 -54.493 29.623 1.00 52.71 68 ASP B C 1
ATOM 3130 O O . ASP B 1 68 ? -12.067 -55.272 30.243 1.00 52.09 68 ASP B O 1
ATOM 3135 N N . ALA B 1 69 ? -12.326 -53.495 28.867 1.00 49.74 69 ALA B N 1
ATOM 3136 C CA . ALA B 1 69 ? -10.900 -53.216 28.798 1.00 45.64 69 ALA B CA 1
ATOM 3137 C C . ALA B 1 69 ? -10.361 -52.816 30.158 1.00 44.31 69 ALA B C 1
ATOM 3138 O O . ALA B 1 69 ? -9.199 -53.083 30.477 1.00 45.58 69 ALA B O 1
ATOM 3140 N N . GLU B 1 70 ? -11.165 -52.093 30.937 1.00 46.87 70 GLU B N 1
ATOM 3141 C CA . GLU B 1 70 ? -10.764 -51.742 32.295 1.00 49.86 70 GLU B CA 1
ATOM 3142 C C . GLU B 1 70 ? -10.631 -52.985 33.170 1.00 49.85 70 GLU B C 1
ATOM 3143 O O . GLU B 1 70 ? -9.683 -53.098 33.960 1.00 50.76 70 GLU B O 1
ATOM 3149 N N . GLU B 1 71 ? -11.569 -53.930 33.047 1.00 49.53 71 GLU B N 1
ATOM 3150 C CA . GLU B 1 71 ? -11.481 -55.164 33.829 1.00 50.89 71 GLU B CA 1
ATOM 3151 C C . GLU B 1 71 ? -10.205 -55.930 33.485 1.00 51.76 71 GLU B C 1
ATOM 3152 O O . GLU B 1 71 ? -9.435 -56.319 34.374 1.00 44.72 71 GLU B O 1
ATOM 3158 N N . ALA B 1 72 ? -9.926 -56.081 32.186 1.00 47.66 72 ALA B N 1
ATOM 3159 C CA . ALA B 1 72 ? -8.756 -56.837 31.773 1.00 46.06 72 ALA B CA 1
ATOM 3160 C C . ALA B 1 72 ? -7.473 -56.186 32.275 1.00 54.40 72 ALA B C 1
ATOM 3161 O O . ALA B 1 72 ? -6.604 -56.871 32.832 1.00 56.09 72 ALA B O 1
ATOM 3163 N N . ALA B 1 73 ? -7.358 -54.857 32.127 1.00 44.07 73 ALA B N 1
ATOM 3164 C CA . ALA B 1 73 ? -6.149 -54.156 32.552 1.00 48.26 73 ALA B CA 1
ATOM 3165 C C . ALA B 1 73 ? -5.929 -54.254 34.060 1.00 47.74 73 ALA B C 1
ATOM 3166 O O . ALA B 1 73 ? -4.799 -54.468 34.518 1.00 48.75 73 ALA B O 1
ATOM 3168 N N . ALA B 1 74 ? -6.990 -54.100 34.851 1.00 45.61 74 ALA B N 1
ATOM 3169 C CA . ALA B 1 74 ? -6.840 -54.263 36.295 1.00 50.60 74 ALA B CA 1
ATOM 3170 C C . ALA B 1 74 ? -6.441 -55.695 36.636 1.00 52.07 74 ALA B C 1
ATOM 3171 O O . ALA B 1 74 ? -5.600 -55.923 37.517 1.00 50.29 74 ALA B O 1
ATOM 3173 N N . GLU B 1 75 ? -7.033 -56.669 35.936 1.00 49.49 75 GLU B N 1
ATOM 3174 C CA . GLU B 1 75 ? -6.682 -58.079 36.120 1.00 56.40 75 GLU B CA 1
ATOM 3175 C C . GLU B 1 75 ? -5.202 -58.319 35.852 1.00 56.91 75 GLU B C 1
ATOM 3176 O O . GLU B 1 75 ? -4.493 -58.900 36.682 1.00 54.35 75 GLU B O 1
ATOM 3182 N N . LEU B 1 76 ? -4.710 -57.848 34.701 1.00 52.80 76 LEU B N 1
ATOM 3183 C CA . LEU B 1 76 ? -3.303 -58.045 34.375 1.00 49.13 76 LEU B CA 1
ATOM 3184 C C . LEU B 1 76 ? -2.404 -57.351 35.386 1.00 52.09 76 LEU B C 1
ATOM 3185 O O . LEU B 1 76 ? -1.385 -57.907 35.800 1.00 55.26 76 LEU B O 1
ATOM 3190 N N . MET B 1 77 ? -2.768 -56.136 35.805 1.00 51.33 77 MET B N 1
ATOM 3191 C CA . MET B 1 77 ? -1.958 -55.435 36.796 1.00 51.46 77 MET B CA 1
ATOM 3192 C C . MET B 1 77 ? -1.838 -56.244 38.075 1.00 56.61 77 MET B C 1
ATOM 3193 O O . MET B 1 77 ? -0.751 -56.337 38.656 1.00 56.47 77 MET B O 1
ATOM 3198 N N . ASP B 1 78 ? -2.941 -56.870 38.502 1.00 59.97 78 ASP B N 1
ATOM 3199 C CA . ASP B 1 78 ? -2.942 -57.639 39.742 1.00 61.85 78 ASP B CA 1
ATOM 3200 C C . ASP B 1 78 ? -1.993 -58.830 39.667 1.00 61.38 78 ASP B C 1
ATOM 3201 O O . ASP B 1 78 ? -1.325 -59.158 40.655 1.00 61.24 78 ASP B O 1
ATOM 3206 N N . GLN B 1 79 ? -1.945 -59.517 38.520 1.00 62.49 79 GLN B N 1
ATOM 3207 C CA . GLN B 1 79 ? -0.959 -60.581 38.353 1.00 59.45 79 GLN B CA 1
ATOM 3208 C C . GLN B 1 79 ? 0.457 -60.030 38.410 1.00 61.96 79 GLN B C 1
ATOM 3209 O O . GLN B 1 79 ? 1.339 -60.624 39.036 1.00 68.55 79 GLN B O 1
ATOM 3215 N N . ILE B 1 80 ? 0.697 -58.895 37.758 1.00 60.01 80 ILE B N 1
ATOM 3216 C CA . ILE B 1 80 ? 2.042 -58.340 37.723 1.00 61.74 80 ILE B CA 1
ATOM 3217 C C . ILE B 1 80 ? 2.486 -57.933 39.125 1.00 63.34 80 ILE B C 1
ATOM 3218 O O . ILE B 1 80 ? 3.641 -58.149 39.508 1.00 69.12 80 ILE B O 1
ATOM 3223 N N . VAL B 1 81 ? 1.589 -57.331 39.910 1.00 65.01 81 VAL B N 1
ATOM 3224 C CA . VAL B 1 81 ? 1.961 -56.937 41.271 1.00 67.69 81 VAL B CA 1
ATOM 3225 C C . VAL B 1 81 ? 2.295 -58.170 42.110 1.00 66.84 81 VAL B C 1
ATOM 3226 O O . VAL B 1 81 ? 3.148 -58.115 43.003 1.00 65.11 81 VAL B O 1
ATOM 3230 N N . ALA B 1 82 ? 1.632 -59.293 41.844 1.00 66.19 82 ALA B N 1
ATOM 3231 C CA . ALA B 1 82 ? 1.916 -60.542 42.562 1.00 71.96 82 ALA B CA 1
ATOM 3232 C C . ALA B 1 82 ? 3.347 -61.053 42.329 1.00 72.28 82 ALA B C 1
ATOM 3233 O O . ALA B 1 82 ? 3.753 -61.337 41.197 1.00 72.27 82 ALA B O 1
ATOM 3235 N N . LYS B 1 100 ? 0.917 -41.346 46.111 1.00 95.39 100 LYS B N 1
ATOM 3236 C CA . LYS B 1 100 ? 2.142 -42.145 46.180 1.00 97.13 100 LYS B CA 1
ATOM 3237 C C . LYS B 1 100 ? 2.217 -43.150 45.021 1.00 96.29 100 LYS B C 1
ATOM 3238 O O . LYS B 1 100 ? 1.581 -42.949 43.979 1.00 92.94 100 LYS B O 1
ATOM 3244 N N . LYS B 1 101 ? 3.002 -44.219 45.193 1.00 95.25 101 LYS B N 1
ATOM 3245 C CA . LYS B 1 101 ? 3.112 -45.239 44.152 1.00 93.32 101 LYS B CA 1
ATOM 3246 C C . LYS B 1 101 ? 1.762 -45.852 43.784 1.00 94.97 101 LYS B C 1
ATOM 3247 O O . LYS B 1 101 ? 1.621 -46.384 42.676 1.00 95.23 101 LYS B O 1
ATOM 3249 N N . ALA B 1 102 ? 0.775 -45.814 44.687 1.00 90.07 102 ALA B N 1
ATOM 3250 C CA . ALA B 1 102 ? -0.557 -46.312 44.346 1.00 90.67 102 ALA B CA 1
ATOM 3251 C C . ALA B 1 102 ? -1.223 -45.456 43.272 1.00 93.84 102 ALA B C 1
ATOM 3252 O O . ALA B 1 102 ? -1.989 -45.971 42.449 1.00 99.84 102 ALA B O 1
ATOM 3254 N N . ALA B 1 103 ? -0.963 -44.144 43.281 1.00 91.79 103 ALA B N 1
ATOM 3255 C CA . ALA B 1 103 ? -1.554 -43.256 42.282 1.00 88.85 103 ALA B CA 1
ATOM 3256 C C . ALA B 1 103 ? -1.043 -43.563 40.878 1.00 84.83 103 ALA B C 1
ATOM 3257 O O . ALA B 1 103 ? -1.813 -43.516 39.909 1.00 79.63 103 ALA B O 1
ATOM 3259 N N . LYS B 1 104 ? 0.248 -43.888 40.748 1.00 84.27 104 LYS B N 1
ATOM 3260 C CA . LYS B 1 104 ? 0.804 -44.172 39.429 1.00 79.63 104 LYS B CA 1
ATOM 3261 C C . LYS B 1 104 ? 0.122 -45.373 38.795 1.00 77.77 104 LYS B C 1
ATOM 3262 O O . LYS B 1 104 ? -0.142 -45.376 37.587 1.00 74.69 104 LYS B O 1
ATOM 3268 N N . ARG B 1 105 ? -0.188 -46.398 39.594 1.00 78.74 105 ARG B N 1
ATOM 3269 C CA . ARG B 1 105 ? -0.869 -47.567 39.047 1.00 77.08 105 ARG B CA 1
ATOM 3270 C C . ARG B 1 105 ? -2.240 -47.182 38.504 1.00 71.45 105 ARG B C 1
ATOM 3271 O O . ARG B 1 105 ? -2.642 -47.635 37.425 1.00 66.26 105 ARG B O 1
ATOM 3279 N N . ARG B 1 106 ? -2.963 -46.324 39.226 1.00 75.52 106 ARG B N 1
ATOM 3280 C CA . ARG B 1 106 ? -4.250 -45.840 38.735 1.00 76.14 106 ARG B CA 1
ATOM 3281 C C . ARG B 1 106 ? -4.073 -45.004 37.473 1.00 65.84 106 ARG B C 1
ATOM 3282 O O . ARG B 1 106 ? -4.871 -45.106 36.534 1.00 59.62 106 ARG B O 1
ATOM 3290 N N . GLU B 1 107 ? -3.052 -44.148 37.445 1.00 67.56 107 GLU B N 1
ATOM 3291 C CA . GLU B 1 107 ? -2.784 -43.385 36.231 1.00 69.12 107 GLU B CA 1
ATOM 3292 C C . GLU B 1 107 ? -2.377 -44.320 35.102 1.00 67.06 107 GLU B C 1
ATOM 3293 O O . GLU B 1 107 ? -2.800 -44.152 33.950 1.00 61.99 107 GLU B O 1
ATOM 3299 N N . LEU B 1 108 ? -1.553 -45.317 35.425 1.00 67.66 108 LEU B N 1
ATOM 3300 C CA . LEU B 1 108 ? -1.114 -46.288 34.434 1.00 61.63 108 LEU B CA 1
ATOM 3301 C C . LEU B 1 108 ? -2.303 -47.037 33.846 1.00 56.18 108 LEU B C 1
ATOM 3302 O O . LEU B 1 108 ? -2.403 -47.205 32.625 1.00 50.39 108 LEU B O 1
ATOM 3307 N N . LEU B 1 109 ? -3.223 -47.481 34.707 1.00 53.16 109 LEU B N 1
ATOM 3308 C CA . LEU B 1 109 ? -4.399 -48.200 34.232 1.00 53.52 109 LEU B CA 1
ATOM 3309 C C . LEU B 1 109 ? -5.291 -47.302 33.399 1.00 52.63 109 LEU B C 1
ATOM 3310 O O . LEU B 1 109 ? -5.823 -47.733 32.370 1.00 52.09 109 LEU B O 1
ATOM 3315 N N . ASP B 1 110 ? -5.438 -46.037 33.805 1.00 57.91 110 ASP B N 1
ATOM 3316 C CA . ASP B 1 110 ? -6.265 -45.114 33.036 1.00 55.21 110 ASP B CA 1
ATOM 3317 C C . ASP B 1 110 ? -5.681 -44.906 31.647 1.00 51.53 110 ASP B C 1
ATOM 3318 O O . ASP B 1 110 ? -6.393 -45.001 30.642 1.00 51.29 110 ASP B O 1
ATOM 3323 N N . THR B 1 111 ? -4.371 -44.660 31.568 1.00 48.83 111 THR B N 1
ATOM 3324 C CA . THR B 1 111 ? -3.747 -44.476 30.261 1.00 53.01 111 THR B CA 1
ATOM 3325 C C . THR B 1 111 ? -3.826 -45.754 29.434 1.00 50.00 111 THR B C 1
ATOM 3326 O O . THR B 1 111 ? -4.115 -45.708 28.232 1.00 48.15 111 THR B O 1
ATOM 3330 N N . SER B 1 112 ? -3.642 -46.912 30.083 1.00 52.03 112 SER B N 1
ATOM 3331 C CA . SER B 1 112 ? -3.691 -48.194 29.384 1.00 47.69 112 SER B CA 1
ATOM 3332 C C . SER B 1 112 ? -5.063 -48.465 28.776 1.00 46.11 112 SER B C 1
ATOM 3333 O O . SER B 1 112 ? -5.178 -49.285 27.858 1.00 46.70 112 SER B O 1
ATOM 3336 N N . VAL B 1 113 ? -6.121 -47.888 29.333 1.00 40.64 113 VAL B N 1
ATOM 3337 C CA . VAL B 1 113 ? -7.442 -47.993 28.714 1.00 41.39 113 VAL B CA 1
ATOM 3338 C C . VAL B 1 113 ? -7.681 -46.868 27.711 1.00 44.32 113 VAL B C 1
ATOM 3339 O O . VAL B 1 113 ? -8.159 -47.095 26.591 1.00 40.14 113 VAL B O 1
ATOM 3343 N N . SER B 1 114 ? -7.374 -45.629 28.100 1.00 38.41 114 SER B N 1
ATOM 3344 C CA . SER B 1 114 ? -7.758 -44.490 27.275 1.00 45.98 114 SER B CA 1
ATOM 3345 C C . SER B 1 114 ? -7.110 -44.552 25.891 1.00 42.55 114 SER B C 1
ATOM 3346 O O . SER B 1 114 ? -7.777 -44.325 24.872 1.00 42.66 114 SER B O 1
ATOM 3349 N N . ALA B 1 115 ? -5.807 -44.865 25.824 1.00 43.18 115 ALA B N 1
ATOM 3350 C CA . ALA B 1 115 ? -5.135 -44.895 24.524 1.00 41.08 115 ALA B CA 1
ATOM 3351 C C . ALA B 1 115 ? -5.729 -45.933 23.573 1.00 39.67 115 ALA B C 1
ATOM 3352 O O . ALA B 1 115 ? -6.159 -45.556 22.470 1.00 39.68 115 ALA B O 1
ATOM 3354 N N . PRO B 1 116 ? -5.786 -47.230 23.903 1.00 42.48 116 PRO B N 1
ATOM 3355 C CA . PRO B 1 116 ? -6.314 -48.166 22.896 1.00 39.12 116 PRO B CA 1
ATOM 3356 C C . PRO B 1 116 ? -7.800 -47.993 22.593 1.00 38.03 116 PRO B C 1
ATOM 3357 O O . PRO B 1 116 ? -8.183 -48.118 21.422 1.00 41.44 116 PRO B O 1
ATOM 3361 N N . MET B 1 117 ? -8.651 -47.703 23.592 1.00 35.66 117 MET B N 1
ATOM 3362 C CA . MET B 1 117 ? -10.090 -47.553 23.323 1.00 44.51 117 MET B CA 1
ATOM 3363 C C . MET B 1 117 ? -10.372 -46.399 22.356 1.00 43.73 117 MET B C 1
ATOM 3364 O O . MET B 1 117 ? -11.318 -46.459 21.555 1.00 43.42 117 MET B O 1
ATOM 3369 N N . ASN B 1 118 ? -9.593 -45.324 22.443 1.00 41.83 118 ASN B N 1
ATOM 3370 C CA . ASN B 1 118 ? -9.735 -44.218 21.501 1.00 38.87 118 ASN B CA 1
ATOM 3371 C C . ASN B 1 118 ? -8.970 -44.459 20.193 1.00 41.21 118 ASN B C 1
ATOM 3372 O O . ASN B 1 118 ? -9.435 -44.048 19.121 1.00 40.03 118 ASN B O 1
ATOM 3377 N N . MET B 1 119 ? -7.759 -45.040 20.251 1.00 41.80 119 MET B N 1
ATOM 3378 C CA . MET B 1 119 ? -6.975 -45.207 19.019 1.00 43.44 119 MET B CA 1
ATOM 3379 C C . MET B 1 119 ? -7.512 -46.337 18.131 1.00 42.12 119 MET B C 1
ATOM 3380 O O . MET B 1 119 ? -7.391 -46.268 16.899 1.00 41.23 119 MET B O 1
ATOM 3385 N N . PHE B 1 120 ? -8.079 -47.388 18.715 1.00 37.20 120 PHE B N 1
ATOM 3386 C CA . PHE B 1 120 ? -8.558 -48.542 17.956 1.00 40.13 120 PHE B CA 1
ATOM 3387 C C . PHE B 1 120 ? -10.017 -48.799 18.320 1.00 45.12 120 PHE B C 1
ATOM 3388 O O . PHE B 1 120 ? -10.344 -49.762 19.020 1.00 42.85 120 PHE B O 1
ATOM 3396 N N . PRO B 1 121 ? -10.926 -47.932 17.862 1.00 49.76 121 PRO B N 1
ATOM 3397 C CA . PRO B 1 121 ? -12.303 -47.970 18.373 1.00 44.27 121 PRO B CA 1
ATOM 3398 C C . PRO B 1 121 ? -13.112 -49.170 17.925 1.00 44.44 121 PRO B C 1
ATOM 3399 O O . PRO B 1 121 ? -14.113 -49.489 18.574 1.00 47.05 121 PRO B O 1
ATOM 3403 N N . ALA B 1 122 ? -12.766 -49.810 16.813 1.00 47.16 122 ALA B N 1
ATOM 3404 C CA . ALA B 1 122 ? -13.576 -50.924 16.327 1.00 46.22 122 ALA B CA 1
ATOM 3405 C C . ALA B 1 122 ? -13.561 -52.141 17.255 1.00 45.60 122 ALA B C 1
ATOM 3406 O O . ALA B 1 122 ? -14.234 -53.128 16.953 1.00 47.49 122 ALA B O 1
ATOM 3408 N N . ALA B 1 123 ? -12.792 -52.116 18.344 1.00 43.78 123 ALA B N 1
ATOM 3409 C CA . ALA B 1 123 ? -12.602 -53.308 19.170 1.00 47.97 123 ALA B CA 1
ATOM 3410 C C . ALA B 1 123 ? -13.906 -53.763 19.831 1.00 48.03 123 ALA B C 1
ATOM 3411 O O . ALA B 1 123 ? -14.592 -52.968 20.490 1.00 44.56 123 ALA B O 1
ATOM 3413 N N . ASN B 1 124 ? -14.222 -55.060 19.690 1.00 45.48 124 ASN B N 1
ATOM 3414 C CA . ASN B 1 124 ? -15.330 -55.681 20.419 1.00 44.80 124 ASN B CA 1
ATOM 3415 C C . ASN B 1 124 ? -14.891 -55.980 21.850 1.00 49.08 124 ASN B C 1
ATOM 3416 O O . ASN B 1 124 ? -13.756 -55.693 22.242 1.00 46.33 124 ASN B O 1
ATOM 3421 N N . ALA B 1 125 ? -15.760 -56.642 22.632 1.00 46.79 125 ALA B N 1
ATOM 3422 C CA . ALA B 1 125 ? -15.408 -56.920 24.027 1.00 48.78 125 ALA B CA 1
ATOM 3423 C C . ALA B 1 125 ? -14.158 -57.783 24.157 1.00 46.22 125 ALA B C 1
ATOM 3424 O O . ALA B 1 125 ? -13.278 -57.431 24.964 1.00 48.15 125 ALA B O 1
ATOM 3426 N N . PRO B 1 126 ? -14.013 -58.913 23.449 1.00 48.35 126 PRO B N 1
ATOM 3427 C CA . PRO B 1 126 ? -12.763 -59.684 23.599 1.00 48.70 126 PRO B CA 1
ATOM 3428 C C . PRO B 1 126 ? -11.538 -58.931 23.101 1.00 44.60 126 PRO B C 1
ATOM 3429 O O . PRO B 1 126 ? -10.498 -58.921 23.775 1.00 43.85 126 PRO B O 1
ATOM 3433 N N . ARG B 1 127 ? -11.625 -58.298 21.931 1.00 45.93 127 ARG B N 1
ATOM 3434 C CA . ARG B 1 127 ? -10.455 -57.591 21.415 1.00 46.12 127 ARG B CA 1
ATOM 3435 C C . ARG B 1 127 ? -10.142 -56.353 22.253 1.00 38.06 127 ARG B C 1
ATOM 3436 O O . ARG B 1 127 ? -8.971 -55.983 22.396 1.00 43.51 127 ARG B O 1
ATOM 3444 N N . ALA B 1 128 ? -11.158 -55.730 22.853 1.00 38.10 128 ALA B N 1
ATOM 3445 C CA . ALA B 1 128 ? -10.895 -54.612 23.757 1.00 41.04 128 ALA B CA 1
ATOM 3446 C C . ALA B 1 128 ? -10.062 -55.048 24.943 1.00 39.60 128 ALA B C 1
ATOM 3447 O O . ALA B 1 128 ? -9.170 -54.319 25.377 1.00 39.38 128 ALA B O 1
ATOM 3449 N N . ARG B 1 129 ? -10.361 -56.224 25.507 1.00 46.64 129 ARG B N 1
ATOM 3450 C CA . ARG B 1 129 ? -9.582 -56.713 26.637 1.00 38.94 129 ARG B CA 1
ATOM 3451 C C . ARG B 1 129 ? -8.132 -56.941 26.254 1.00 34.83 129 ARG B C 1
ATOM 3452 O O . ARG B 1 129 ? -7.218 -56.649 27.037 1.00 37.45 129 ARG B O 1
ATOM 3460 N N . ILE B 1 130 ? -7.905 -57.538 25.085 1.00 32.62 130 ILE B N 1
ATOM 3461 C CA . ILE B 1 130 ? -6.545 -57.769 24.616 1.00 41.61 130 ILE B CA 1
ATOM 3462 C C . ILE B 1 130 ? -5.827 -56.446 24.374 1.00 39.46 130 ILE B C 1
ATOM 3463 O O . ILE B 1 130 ? -4.663 -56.272 24.762 1.00 37.26 130 ILE B O 1
ATOM 3468 N N . MET B 1 131 ? -6.516 -55.482 23.762 1.00 36.78 131 MET B N 1
ATOM 3469 C CA . MET B 1 131 ? -5.874 -54.196 23.500 1.00 38.36 131 MET B CA 1
ATOM 3470 C C . MET B 1 131 ? -5.417 -53.530 24.795 1.00 39.49 131 MET B C 1
ATOM 3471 O O . MET B 1 131 ? -4.280 -53.055 24.883 1.00 37.33 131 MET B O 1
ATOM 3476 N N . ALA B 1 132 ? -6.255 -53.553 25.839 1.00 41.70 132 ALA B N 1
ATOM 3477 C CA . ALA B 1 132 ? -5.874 -52.912 27.100 1.00 42.88 132 ALA B CA 1
ATOM 3478 C C . ALA B 1 132 ? -4.699 -53.618 27.768 1.00 41.13 132 ALA B C 1
ATOM 3479 O O . ALA B 1 132 ? -3.816 -52.964 28.335 1.00 43.00 132 ALA B O 1
ATOM 3481 N N . LYS B 1 133 ? -4.693 -54.950 27.760 1.00 41.83 133 LYS B N 1
ATOM 3482 C CA . LYS B 1 133 ? -3.571 -55.668 28.354 1.00 41.54 133 LYS B CA 1
ATOM 3483 C C . LYS B 1 133 ? -2.284 -55.378 27.598 1.00 36.26 133 LYS B C 1
ATOM 3484 O O . LYS B 1 133 ? -1.229 -55.171 28.211 1.00 37.81 133 LYS B O 1
ATOM 3490 N N . ALA B 1 134 ? -2.342 -55.384 26.263 1.00 34.00 134 ALA B N 1
ATOM 3491 C CA . ALA B 1 134 ? -1.161 -55.025 25.486 1.00 39.81 134 ALA B CA 1
ATOM 3492 C C . ALA B 1 134 ? -0.708 -53.614 25.811 1.00 38.60 134 ALA B C 1
ATOM 3493 O O . ALA B 1 134 ? 0.493 -53.363 25.984 1.00 38.72 134 ALA B O 1
ATOM 3495 N N . ALA B 1 135 ? -1.658 -52.682 25.907 1.00 38.04 135 ALA B N 1
ATOM 3496 C CA . ALA B 1 135 ? -1.303 -51.298 26.202 1.00 44.30 135 ALA B CA 1
ATOM 3497 C C . ALA B 1 135 ? -0.643 -51.192 27.567 1.00 43.10 135 ALA B C 1
ATOM 3498 O O . ALA B 1 135 ? 0.333 -50.455 27.738 1.00 43.71 135 ALA B O 1
ATOM 3500 N N . LEU B 1 136 ? -1.156 -51.928 28.550 1.00 38.70 136 LEU B N 1
ATOM 3501 C CA . LEU B 1 136 ? -0.578 -51.865 29.884 1.00 44.40 136 LEU B CA 1
ATOM 3502 C C . LEU B 1 136 ? 0.866 -52.339 29.868 1.00 46.38 136 LEU B C 1
ATOM 3503 O O . LEU B 1 136 ? 1.743 -51.704 30.462 1.00 47.80 136 LEU B O 1
ATOM 3508 N N . LEU B 1 137 ? 1.130 -53.466 29.192 1.00 46.84 137 LEU B N 1
ATOM 3509 C CA . LEU B 1 137 ? 2.494 -53.989 29.111 1.00 48.08 137 LEU B CA 1
ATOM 3510 C C . LEU B 1 137 ? 3.424 -52.987 28.437 1.00 46.53 137 LEU B C 1
ATOM 3511 O O . LEU B 1 137 ? 4.552 -52.760 28.894 1.00 49.26 137 LEU B O 1
ATOM 3516 N N . ILE B 1 138 ? 2.970 -52.392 27.338 1.00 49.02 138 ILE B N 1
ATOM 3517 C CA . ILE B 1 138 ? 3.758 -51.364 26.664 1.00 45.26 138 ILE B CA 1
ATOM 3518 C C . ILE B 1 138 ? 3.966 -50.168 27.590 1.00 48.44 138 ILE B C 1
ATOM 3519 O O . ILE B 1 138 ? 5.094 -49.711 27.806 1.00 48.11 138 ILE B O 1
ATOM 3524 N N . PHE B 1 139 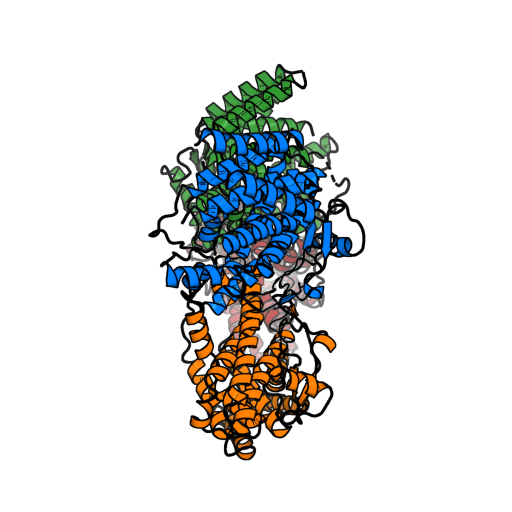? 2.888 -49.680 28.203 1.00 48.27 139 PHE B N 1
ATOM 3525 C CA . PHE B 1 139 ? 3.001 -48.483 29.034 1.00 48.17 139 PHE B CA 1
ATOM 3526 C C . PHE B 1 139 ? 3.852 -48.728 30.276 1.00 53.41 139 PHE B C 1
ATOM 3527 O O . PHE B 1 139 ? 4.542 -47.815 30.744 1.00 49.72 139 PHE B O 1
ATOM 3535 N N . MET B 1 140 ? 3.769 -49.929 30.863 1.00 47.64 140 MET B N 1
ATOM 3536 C CA . MET B 1 140 ? 4.615 -50.257 32.009 1.00 54.22 140 MET B CA 1
ATOM 3537 C C . MET B 1 140 ? 6.083 -50.308 31.605 1.00 56.14 140 MET B C 1
ATOM 3538 O O . MET B 1 140 ? 6.956 -49.843 32.345 1.00 62.72 140 MET B O 1
ATOM 3543 N N . HIS B 1 141 ? 6.381 -50.911 30.453 1.00 52.04 141 HIS B N 1
ATOM 3544 C CA . HIS B 1 141 ? 7.754 -50.902 29.962 1.00 61.38 141 HIS B CA 1
ATOM 3545 C C . HIS B 1 141 ? 8.205 -49.477 29.634 1.00 64.20 141 HIS B C 1
ATOM 3546 O O . HIS B 1 141 ? 9.379 -49.136 29.828 1.00 71.09 141 HIS B O 1
ATOM 3553 N N . ASP B 1 142 ? 7.284 -48.636 29.145 1.00 62.14 142 ASP B N 1
ATOM 3554 C CA . ASP B 1 142 ? 7.602 -47.249 28.799 1.00 63.88 142 ASP B CA 1
ATOM 3555 C C . ASP B 1 142 ? 7.968 -46.442 30.040 1.00 71.38 142 ASP B C 1
ATOM 3556 O O . ASP B 1 142 ? 8.826 -45.552 29.986 1.00 71.74 142 ASP B O 1
ATOM 3561 N N . ASP B 1 143 ? 7.302 -46.734 31.160 1.00 70.35 143 ASP B N 1
ATOM 3562 C CA . ASP B 1 143 ? 7.612 -46.101 32.436 1.00 73.26 143 ASP B CA 1
ATOM 3563 C C . ASP B 1 143 ? 9.031 -46.432 32.885 1.00 80.85 143 ASP B C 1
ATOM 3564 O O . ASP B 1 143 ? 9.731 -45.574 33.436 1.00 84.91 143 ASP B O 1
ATOM 3569 N N . VAL B 1 144 ? 9.472 -47.674 32.661 1.00 83.72 144 VAL B N 1
ATOM 3570 C CA . VAL B 1 144 ? 10.779 -48.121 33.142 1.00 83.73 144 VAL B CA 1
ATOM 3571 C C . VAL B 1 144 ? 11.916 -47.376 32.442 1.00 89.72 144 VAL B C 1
ATOM 3572 O O . VAL B 1 144 ? 12.917 -47.020 33.076 1.00 97.11 144 VAL B O 1
ATOM 3576 N N . CYS B 1 145 ? 11.808 -47.159 31.127 1.00 87.12 145 CYS B N 1
ATOM 3577 C CA . CYS B 1 145 ? 12.805 -46.336 30.443 1.00 90.28 145 CYS B CA 1
ATOM 3578 C C . CYS B 1 145 ? 12.759 -44.879 30.902 1.00 95.33 145 CYS B C 1
ATOM 3579 O O . CYS B 1 145 ? 13.742 -44.157 30.704 1.00 97.73 145 CYS B O 1
ATOM 3582 N N . GLU B 1 146 ? 11.629 -44.445 31.475 1.00 92.29 146 GLU B N 1
ATOM 3583 C CA . GLU B 1 146 ? 11.371 -43.091 31.986 1.00 93.44 146 GLU B CA 1
ATOM 3584 C C . GLU B 1 146 ? 12.010 -41.990 31.151 1.00 98.52 146 GLU B C 1
ATOM 3585 O O . GLU B 1 146 ? 11.944 -42.018 29.924 1.00 102.71 146 GLU B O 1
ATOM 3591 N N . ASP B 1 171 ? 10.391 -66.959 39.724 1.00 56.99 171 ASP B N 1
ATOM 3592 C CA . ASP B 1 171 ? 10.248 -65.493 39.694 1.00 68.89 171 ASP B CA 1
ATOM 3593 C C . ASP B 1 171 ? 10.177 -65.086 38.209 1.00 59.81 171 ASP B C 1
ATOM 3594 O O . ASP B 1 171 ? 9.132 -64.662 37.743 1.00 62.54 171 ASP B O 1
ATOM 3599 N N . ILE B 1 172 ? 11.289 -65.206 37.479 1.00 58.26 172 ILE B N 1
ATOM 3600 C CA . ILE B 1 172 ? 11.308 -64.840 36.061 1.00 56.91 172 ILE B CA 1
ATOM 3601 C C . ILE B 1 172 ? 10.387 -65.754 35.263 1.00 55.56 172 ILE B C 1
ATOM 3602 O O . ILE B 1 172 ? 9.714 -65.315 34.321 1.00 51.45 172 ILE B O 1
ATOM 3607 N N . LEU B 1 173 ? 10.416 -67.056 35.568 1.00 50.84 173 LEU B N 1
ATOM 3608 C CA . LEU B 1 173 ? 9.508 -68.000 34.926 1.00 50.92 173 LEU B CA 1
ATOM 3609 C C . LEU B 1 173 ? 8.055 -67.630 35.187 1.00 50.28 173 LEU B C 1
ATOM 3610 O O . LEU B 1 173 ? 7.193 -67.883 34.339 1.00 51.00 173 LEU B O 1
ATOM 3615 N N . TRP B 1 174 ? 7.763 -67.071 36.366 1.00 54.80 174 TRP B N 1
ATOM 3616 C CA . TRP B 1 174 ? 6.407 -66.614 36.677 1.00 62.85 174 TRP B CA 1
ATOM 3617 C C . TRP B 1 174 ? 5.974 -65.494 35.735 1.00 57.02 174 TRP B C 1
ATOM 3618 O O . TRP B 1 174 ? 4.912 -65.566 35.104 1.00 55.34 174 TRP B O 1
ATOM 3629 N N . GLN B 1 175 ? 6.814 -64.467 35.591 1.00 55.97 175 GLN B N 1
ATOM 3630 C CA . GLN B 1 175 ? 6.460 -63.345 34.731 1.00 55.83 175 GLN B CA 1
ATOM 3631 C C . GLN B 1 175 ? 6.335 -63.792 33.284 1.00 52.57 175 GLN B C 1
ATOM 3632 O O . GLN B 1 175 ? 5.463 -63.307 32.546 1.00 50.49 175 GLN B O 1
ATOM 3638 N N . ASN B 1 176 ? 7.186 -64.733 32.864 1.00 51.19 176 ASN B N 1
ATOM 3639 C CA . ASN B 1 176 ? 7.057 -65.299 31.527 1.00 50.99 176 ASN B CA 1
ATOM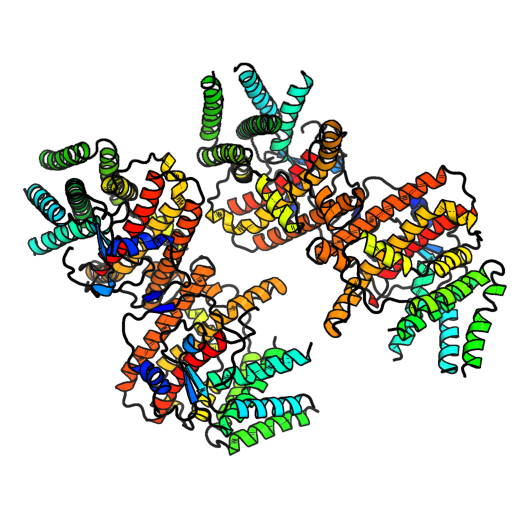 3640 C C . ASN B 1 176 ? 5.728 -66.013 31.348 1.00 48.86 176 ASN B C 1
ATOM 3641 O O . ASN B 1 176 ? 5.154 -66.001 30.251 1.00 48.58 176 ASN B O 1
ATOM 3646 N N . ARG B 1 177 ? 5.229 -66.661 32.407 1.00 48.21 177 ARG B N 1
ATOM 3647 C CA . ARG B 1 177 ? 3.937 -67.333 32.303 1.00 53.05 177 ARG B CA 1
ATOM 3648 C C . ARG B 1 177 ? 2.832 -66.324 32.030 1.00 49.45 177 ARG B C 1
ATOM 3649 O O . ARG B 1 177 ? 1.964 -66.555 31.180 1.00 46.76 177 ARG B O 1
ATOM 3651 N N . ILE B 1 178 ? 2.864 -65.182 32.720 1.00 52.76 178 ILE B N 1
ATOM 3652 C CA . ILE B 1 178 ? 1.846 -64.156 32.496 1.00 51.90 178 ILE B CA 1
ATOM 3653 C C . ILE B 1 178 ? 1.825 -63.744 31.029 1.00 41.98 178 ILE B C 1
ATOM 3654 O O . ILE B 1 178 ? 0.761 -63.679 30.403 1.00 45.29 178 ILE B O 1
ATOM 3659 N N . PHE B 1 179 ? 2.997 -63.533 30.434 1.00 41.66 179 PHE B N 1
ATOM 3660 C CA . PHE B 1 179 ? 3.013 -63.141 29.029 1.00 48.81 179 PHE B CA 1
ATOM 3661 C C . PHE B 1 179 ? 2.491 -64.253 28.129 1.00 49.34 179 PHE B C 1
ATOM 3662 O O . PHE B 1 179 ? 1.694 -63.996 27.217 1.00 45.53 179 PHE B O 1
ATOM 3670 N N . LYS B 1 180 ? 2.897 -65.498 28.395 1.00 50.42 180 LYS B N 1
ATOM 3671 C CA . LYS B 1 180 ? 2.454 -66.611 27.563 1.00 48.81 180 LYS B CA 1
ATOM 3672 C C . LYS B 1 180 ? 0.944 -66.785 27.639 1.00 49.19 180 LYS B C 1
ATOM 3673 O O . LYS B 1 180 ? 0.293 -67.046 26.618 1.00 48.05 180 LYS B O 1
ATOM 3679 N N . GLU B 1 181 ? 0.361 -66.616 28.833 1.00 47.23 181 GLU B N 1
ATOM 3680 C CA . GLU B 1 181 ? -1.094 -66.696 28.954 1.00 56.00 181 GLU B CA 1
ATOM 3681 C C . GLU B 1 181 ? -1.781 -65.568 28.192 1.00 50.37 181 GLU B C 1
ATOM 3682 O O . GLU B 1 181 ? -2.796 -65.794 27.518 1.00 47.91 181 GLU B O 1
ATOM 3688 N N . PHE B 1 182 ? -1.228 -64.354 28.258 1.00 53.73 182 PHE B N 1
ATOM 3689 C CA . PHE B 1 182 ? -1.749 -63.271 27.430 1.00 46.44 182 PHE B CA 1
ATOM 3690 C C . PHE B 1 182 ? -1.587 -63.602 25.951 1.00 43.77 182 PHE B C 1
ATOM 3691 O O . PHE B 1 182 ? -2.507 -63.388 25.151 1.00 41.37 182 PHE B O 1
ATOM 3699 N N . SER B 1 183 ? -0.434 -64.166 25.575 1.00 43.92 183 SER B N 1
ATOM 3700 C CA . SER B 1 183 ? -0.229 -64.547 24.179 1.00 43.41 183 SER B CA 1
ATOM 3701 C C . SER B 1 183 ? -1.214 -65.631 23.751 1.00 48.99 183 SER B C 1
ATOM 3702 O O . SER B 1 183 ? -1.812 -65.543 22.668 1.00 46.52 183 SER B O 1
ATOM 3705 N N . GLU B 1 184 ? -1.438 -66.628 24.621 1.00 46.99 184 GLU B N 1
ATOM 3706 C CA . GLU B 1 184 ? -2.399 -67.691 24.341 1.00 50.08 184 GLU B CA 1
ATOM 3707 C C . GLU B 1 184 ? -3.807 -67.136 24.158 1.00 45.26 184 GLU B C 1
ATOM 3708 O O . GLU B 1 184 ? -4.516 -67.500 23.212 1.00 44.58 184 GLU B O 1
ATOM 3714 N N . GLU B 1 185 ? -4.248 -66.281 25.078 1.00 43.77 185 GLU B N 1
ATOM 3715 C CA . GLU B 1 185 ? -5.545 -65.638 24.903 1.00 46.39 185 GLU B CA 1
ATOM 3716 C C . GLU B 1 185 ? -5.599 -64.861 23.588 1.00 46.34 185 GLU B C 1
ATOM 3717 O O . GLU B 1 185 ? -6.583 -64.942 22.844 1.00 43.84 185 GLU B O 1
ATOM 3723 N N . THR B 1 186 ? -4.525 -64.150 23.245 1.00 47.13 186 THR B N 1
ATOM 3724 C CA . THR B 1 186 ? -4.545 -63.385 22.000 1.00 45.83 186 THR B CA 1
ATOM 3725 C C . THR B 1 186 ? -4.675 -64.297 20.784 1.00 48.01 186 THR B C 1
ATOM 3726 O O . THR B 1 186 ? -5.536 -64.078 19.918 1.00 44.85 186 THR B O 1
ATOM 3730 N N . ASN B 1 187 ? -3.854 -65.354 20.725 1.00 42.82 187 ASN B N 1
ATOM 3731 C CA . ASN B 1 187 ? -3.866 -66.252 19.570 1.00 45.93 187 ASN B CA 1
ATOM 3732 C C . ASN B 1 187 ? -5.171 -67.035 19.457 1.00 47.26 187 ASN B C 1
ATOM 3733 O O . ASN B 1 187 ? -5.606 -67.344 18.341 1.00 50.87 187 ASN B O 1
ATOM 3738 N N . ARG B 1 188 ? -5.795 -67.386 20.583 1.00 42.07 188 ARG B N 1
ATOM 3739 C CA . ARG B 1 188 ? -7.085 -68.066 20.529 1.00 45.60 188 ARG B CA 1
ATOM 3740 C C . ARG B 1 188 ? -8.174 -67.134 20.007 1.00 51.33 188 ARG B C 1
ATOM 3741 O O . ARG B 1 188 ? -9.078 -67.561 19.274 1.00 48.34 188 ARG B O 1
ATOM 3749 N N . GLU B 1 189 ? -8.125 -65.858 20.393 1.00 49.96 189 GLU B N 1
ATOM 3750 C CA . GLU B 1 189 ? -9.091 -64.905 19.857 1.00 48.86 189 GLU B CA 1
ATOM 3751 C C . GLU B 1 189 ? -8.916 -64.747 18.352 1.00 48.92 189 GLU B C 1
ATOM 3752 O O . GLU B 1 189 ? -9.884 -64.847 17.589 1.00 47.36 189 GLU B O 1
ATOM 3758 N N . ASP B 1 190 ? -7.683 -64.497 17.909 1.00 56.46 190 ASP B N 1
ATOM 3759 C CA . ASP B 1 190 ? -7.356 -64.354 16.489 1.00 52.17 190 ASP B CA 1
ATOM 3760 C C . ASP B 1 190 ? -6.087 -65.145 16.175 1.00 56.01 190 ASP B C 1
ATOM 3761 O O . ASP B 1 190 ? -4.971 -64.671 16.452 1.00 55.55 190 ASP B O 1
ATOM 3766 N N . PRO B 1 191 ? -6.212 -66.349 15.597 1.00 58.91 191 PRO B N 1
ATOM 3767 C CA . PRO B 1 191 ? -5.001 -67.102 15.218 1.00 59.43 191 PRO B CA 1
ATOM 3768 C C . PRO B 1 191 ? -4.223 -66.465 14.075 1.00 53.09 191 PRO B C 1
ATOM 3769 O O . PRO B 1 191 ? -3.004 -66.662 13.986 1.00 53.67 191 PRO B O 1
ATOM 3773 N N . VAL B 1 192 ? -4.895 -65.748 13.174 1.00 50.23 192 VAL B N 1
ATOM 3774 C CA . VAL B 1 192 ? -4.207 -65.150 12.031 1.00 57.58 192 VAL B CA 1
ATOM 3775 C C . VAL B 1 192 ? -3.395 -63.922 12.448 1.00 55.72 192 VAL B C 1
ATOM 3776 O O . VAL B 1 192 ? -2.199 -63.819 12.137 1.00 48.61 192 VAL B O 1
ATOM 3780 N N . VAL B 1 193 ? -4.040 -62.957 13.111 1.00 49.61 193 VAL B N 1
ATOM 3781 C CA . VAL B 1 193 ? -3.355 -61.658 13.397 1.00 49.32 193 VAL B CA 1
ATOM 3782 C C . VAL B 1 193 ? -2.671 -61.661 14.763 1.00 46.86 193 VAL B C 1
ATOM 3783 O O . VAL B 1 193 ? -1.776 -60.822 14.970 1.00 44.65 193 VAL B O 1
ATOM 3787 N N . GLY B 1 194 ? -3.026 -62.593 15.642 1.00 47.92 194 GLY B N 1
ATOM 3788 C CA . GLY B 1 194 ? -2.463 -62.527 17.002 1.00 47.46 194 GLY B CA 1
ATOM 3789 C C . GLY B 1 194 ? -0.950 -62.656 17.009 1.00 44.68 194 GLY B C 1
ATOM 3790 O O . GLY B 1 194 ? -0.316 -61.893 17.752 1.00 43.95 194 GLY B O 1
ATOM 3791 N N . PRO B 1 195 ? -0.317 -63.545 16.214 1.00 47.41 195 PRO B N 1
ATOM 3792 C CA . PRO B 1 195 ? 1.130 -63.690 16.291 1.00 47.70 195 PRO B CA 1
ATOM 3793 C C . PRO B 1 195 ? 1.848 -62.393 15.894 1.00 44.72 195 PRO B C 1
ATOM 3794 O O . PRO B 1 195 ? 2.786 -62.025 16.566 1.00 42.28 195 PRO B O 1
ATOM 3798 N N . GLN B 1 196 ? 1.371 -61.725 14.839 1.00 45.58 196 GLN B N 1
ATOM 3799 C CA . GLN B 1 196 ? 1.986 -60.442 14.408 1.00 46.35 196 GLN B CA 1
ATOM 3800 C C . GLN B 1 196 ? 1.817 -59.395 15.508 1.00 49.07 196 GLN B C 1
ATOM 3801 O O . GLN B 1 196 ? 2.765 -58.634 15.747 1.00 43.69 196 GLN B O 1
ATOM 3807 N N . PHE B 1 197 ? 0.639 -59.359 16.129 1.00 43.33 197 PHE B N 1
ATOM 3808 C CA . PHE B 1 197 ? 0.372 -58.334 17.165 1.00 41.49 197 PHE B CA 1
ATOM 3809 C C . PHE B 1 197 ? 1.336 -58.544 18.329 1.00 45.22 197 PHE B C 1
ATOM 3810 O O . PHE B 1 197 ? 1.911 -57.557 18.815 1.00 42.45 197 PHE B O 1
ATOM 3818 N N . LEU B 1 198 ? 1.529 -59.801 18.733 1.00 44.11 198 LEU B N 1
ATOM 3819 C CA . LEU B 1 198 ? 2.499 -60.114 19.813 1.00 45.61 198 LEU B CA 1
ATOM 3820 C C . LEU B 1 198 ? 3.914 -59.761 19.343 1.00 41.22 198 LEU B C 1
ATOM 3821 O O . LEU B 1 198 ? 4.677 -59.179 20.131 1.00 39.02 198 LEU B O 1
ATOM 3826 N N . GLN B 1 199 ? 4.221 -60.078 18.085 1.00 40.05 199 GLN B N 1
ATOM 3827 C CA . GLN B 1 199 ? 5.570 -59.787 17.543 1.00 49.03 199 GLN B CA 1
ATOM 3828 C C . GLN B 1 199 ? 5.710 -58.272 17.451 1.00 47.53 199 GLN B C 1
ATOM 3829 O O . GLN B 1 199 ? 6.815 -57.763 17.703 1.00 44.56 199 GLN B O 1
ATOM 3835 N N . GLY B 1 200 ? 4.612 -57.588 17.126 1.00 46.34 200 GLY B N 1
ATOM 3836 C CA . GLY B 1 200 ? 4.673 -56.133 17.097 1.00 46.55 200 GLY B CA 1
ATOM 3837 C C . GLY B 1 200 ? 5.047 -55.536 18.443 1.00 48.69 200 GLY B C 1
ATOM 3838 O O . GLY B 1 200 ? 5.774 -54.539 18.511 1.00 40.78 200 GLY B O 1
ATOM 3839 N N . ILE B 1 201 ? 4.552 -56.132 19.535 1.00 43.80 201 ILE B N 1
ATOM 3840 C CA . ILE B 1 201 ? 4.975 -55.692 20.864 1.00 48.51 201 ILE B CA 1
ATOM 3841 C C . ILE B 1 201 ? 6.466 -55.924 21.046 1.00 54.57 201 ILE B C 1
ATOM 3842 O O . ILE B 1 201 ? 7.204 -55.020 21.460 1.00 50.14 201 ILE B O 1
ATOM 3847 N N . LEU B 1 202 ? 6.934 -57.139 20.722 1.00 54.21 202 LEU B N 1
ATOM 3848 C CA . LEU B 1 202 ? 8.338 -57.473 20.948 1.00 50.96 202 LEU B CA 1
ATOM 3849 C C . LEU B 1 202 ? 9.265 -56.662 20.048 1.00 50.70 202 LEU B C 1
ATOM 3850 O O . LEU B 1 202 ? 10.317 -56.195 20.503 1.00 53.44 202 LEU B O 1
ATOM 3855 N N . ASN B 1 203 ? 8.894 -56.465 18.780 1.00 46.88 203 ASN B N 1
ATOM 3856 C CA . ASN B 1 203 ? 9.722 -55.623 17.914 1.00 51.46 203 ASN B CA 1
ATOM 3857 C C . ASN B 1 203 ? 9.853 -54.225 18.483 1.00 51.41 203 ASN B C 1
ATOM 3858 O O . ASN B 1 203 ? 10.926 -53.613 18.427 1.00 60.98 203 ASN B O 1
ATOM 3863 N N . TRP B 1 204 ? 8.758 -53.703 19.032 1.00 50.16 204 TRP B N 1
ATOM 3864 C CA . TRP B 1 204 ? 8.797 -52.345 19.634 1.00 56.40 204 TRP B CA 1
ATOM 3865 C C . TRP B 1 204 ? 9.795 -52.333 20.793 1.00 59.42 204 TRP B C 1
ATOM 3866 O O . TRP B 1 204 ? 10.538 -51.349 20.917 1.00 59.45 204 TRP B O 1
ATOM 3877 N N . VAL B 1 205 ? 9.819 -53.403 21.588 1.00 57.62 205 VAL B N 1
ATOM 3878 C CA . VAL B 1 205 ? 10.718 -53.453 22.776 1.00 59.87 205 VAL B CA 1
ATOM 3879 C C . VAL B 1 205 ? 12.165 -53.374 22.287 1.00 66.37 205 VAL B C 1
ATOM 3880 O O . VAL B 1 205 ? 12.968 -52.668 22.920 1.00 68.94 205 VAL B O 1
ATOM 3884 N N . GLU B 1 206 ? 12.472 -54.066 21.190 1.00 66.05 206 GLU B N 1
ATOM 3885 C CA . GLU B 1 206 ? 13.846 -54.041 20.627 1.00 73.10 206 GLU B CA 1
ATOM 3886 C C . GLU B 1 206 ? 14.187 -52.615 20.187 1.00 75.78 206 GLU B C 1
ATOM 3887 O O . GLU B 1 206 ? 15.328 -52.183 20.424 1.00 80.84 206 GLU B O 1
ATOM 3893 N N . HIS B 1 207 ? 13.227 -51.913 19.582 1.00 72.81 207 HIS B N 1
ATOM 3894 C CA . HIS B 1 207 ? 13.479 -50.530 19.100 1.00 75.11 207 HIS B CA 1
ATOM 3895 C C . HIS B 1 207 ? 13.754 -49.617 20.295 1.00 80.38 207 HIS B C 1
ATOM 3896 O O . HIS B 1 207 ? 14.582 -48.708 20.162 1.00 85.80 207 HIS B O 1
ATOM 3903 N N . THR B 1 208 ? 13.084 -49.857 21.421 1.00 81.47 208 THR B N 1
ATOM 3904 C CA . THR B 1 208 ? 13.374 -49.049 22.630 1.00 84.75 208 THR B CA 1
ATOM 3905 C C . THR B 1 208 ? 14.829 -49.306 23.021 1.00 91.74 208 THR B C 1
ATOM 3906 O O . THR B 1 208 ? 15.520 -48.337 23.385 1.00 92.82 208 THR B O 1
ATOM 3910 N N . ARG B 1 209 ? 15.273 -50.562 22.932 1.00 98.91 209 ARG B N 1
ATOM 3911 C CA . ARG B 1 209 ? 16.695 -50.881 23.220 1.00 97.36 209 ARG B CA 1
ATOM 3912 C C . ARG B 1 209 ? 17.565 -50.156 22.193 1.00 100.82 209 ARG B C 1
ATOM 3913 O O . ARG B 1 209 ? 18.600 -49.589 22.589 1.00 100.35 209 ARG B O 1
ATOM 3915 N N . LYS B 1 210 ? 17.134 -50.145 20.929 1.00 99.91 210 LYS B N 1
ATOM 3916 C CA . LYS B 1 210 ? 17.885 -49.405 19.884 1.00 97.99 210 LYS B CA 1
ATOM 3917 C C . LYS B 1 210 ? 17.416 -47.952 19.928 1.00 98.74 210 LYS B C 1
ATOM 3918 O O . LYS B 1 210 ? 16.649 -47.549 19.033 1.00 88.82 210 LYS B O 1
ATOM 3920 N N . ALA B 1 211 ? 17.899 -47.187 20.908 1.00 101.48 211 ALA B N 1
ATOM 3921 C CA . ALA B 1 211 ? 17.398 -45.806 21.056 1.00 99.01 211 ALA B CA 1
ATOM 3922 C C . ALA B 1 211 ? 18.479 -44.839 20.586 1.00 100.71 211 ALA B C 1
ATOM 3923 O O . ALA B 1 211 ? 19.602 -44.895 21.117 1.00 102.82 211 ALA B O 1
ATOM 3925 N N . LEU B 1 212 ? 18.133 -43.982 19.626 1.00 101.25 212 LEU B N 1
ATOM 3926 C CA . LEU B 1 212 ? 19.105 -43.006 19.076 1.00 96.06 212 LEU B CA 1
ATOM 3927 C C . LEU B 1 212 ? 19.428 -41.949 20.131 1.00 101.51 212 LEU B C 1
ATOM 3928 O O . LEU B 1 212 ? 18.527 -41.612 20.923 1.00 99.38 212 LEU B O 1
ATOM 3930 N N . PRO B 1 213 ? 20.670 -41.423 20.187 1.00 104.78 213 PRO B N 1
ATOM 3931 C CA . PRO B 1 213 ? 20.997 -40.321 21.093 1.00 102.56 213 PRO B CA 1
ATOM 3932 C C . PRO B 1 213 ? 20.229 -39.071 20.640 1.00 101.35 213 PRO B C 1
ATOM 3933 O O . PRO B 1 213 ? 20.036 -38.904 19.451 1.00 99.55 213 PRO B O 1
ATOM 3937 N N . ALA B 1 214 ? 19.798 -38.236 21.586 1.00 100.22 214 ALA B N 1
ATOM 3938 C CA . ALA B 1 214 ? 19.001 -37.040 21.238 1.00 95.42 214 ALA B CA 1
ATOM 3939 C C . ALA B 1 214 ? 19.829 -36.083 20.380 1.00 93.68 214 ALA B C 1
ATOM 3940 O O . ALA B 1 214 ? 21.012 -35.887 20.711 1.00 92.31 214 ALA B O 1
ATOM 3942 N N . SER B 1 215 ? 19.249 -35.626 19.272 1.00 91.69 215 SER B N 1
ATOM 3943 C CA . SER B 1 215 ? 19.931 -34.605 18.444 1.00 92.44 215 SER B CA 1
ATOM 3944 C C . SER B 1 215 ? 19.359 -33.259 18.872 1.00 88.85 215 SER B C 1
ATOM 3945 O O . SER B 1 215 ? 18.195 -32.978 18.535 1.00 85.99 215 SER B O 1
ATOM 3948 N N . MET B 1 216 ? 20.154 -32.461 19.577 1.00 88.56 216 MET B N 1
ATOM 3949 C CA . MET B 1 216 ? 19.634 -31.179 20.101 1.00 91.18 216 MET B CA 1
ATOM 3950 C C . MET B 1 216 ? 19.234 -30.349 18.886 1.00 92.62 216 MET B C 1
ATOM 3951 O O . MET B 1 216 ? 18.180 -29.687 18.934 1.00 90.58 216 MET B O 1
ATOM 3953 N N . THR B 1 217 ? 20.046 -30.412 17.833 1.00 86.07 217 THR B N 1
ATOM 3954 C CA . THR B 1 217 ? 19.747 -29.603 16.634 1.00 80.94 217 THR B CA 1
ATOM 3955 C C . THR B 1 217 ? 19.364 -30.520 15.475 1.00 76.26 217 THR B C 1
ATOM 3956 O O . THR B 1 217 ? 20.144 -31.439 15.177 1.00 75.81 217 THR B O 1
ATOM 3960 N N . PHE B 1 218 ? 18.216 -30.263 14.845 1.00 71.79 218 PHE B N 1
ATOM 3961 C CA . PHE B 1 218 ? 17.848 -31.028 13.630 1.00 62.80 218 PHE B CA 1
ATOM 3962 C C . PHE B 1 218 ? 17.934 -30.045 12.464 1.00 59.33 218 PHE B C 1
ATOM 3963 O O . PHE B 1 218 ? 17.266 -29.000 12.517 1.00 63.67 218 PHE B O 1
ATOM 3971 N N . ARG B 1 219 ? 18.743 -30.364 11.456 1.00 60.07 219 ARG B N 1
ATOM 3972 C CA . ARG B 1 219 ? 18.914 -29.474 10.278 1.00 65.55 219 ARG B CA 1
ATOM 3973 C C . ARG B 1 219 ? 17.600 -29.340 9.508 1.00 62.68 219 ARG B C 1
ATOM 3974 O O . ARG B 1 219 ? 17.309 -28.225 9.043 1.00 66.46 219 ARG B O 1
ATOM 3976 N N . SER B 1 220 ? 16.855 -30.438 9.361 1.00 57.03 220 SER B N 1
ATOM 3977 C CA . SER B 1 220 ? 15.640 -30.418 8.505 1.00 52.11 220 SER B CA 1
ATOM 3978 C C . SER B 1 220 ? 14.390 -30.886 9.247 1.00 52.21 220 SER B C 1
ATOM 3979 O O . SER B 1 220 ? 14.483 -31.872 9.997 1.00 46.08 220 SER B O 1
ATOM 3982 N N . PHE B 1 221 ? 13.264 -30.202 9.036 1.00 47.18 221 PHE B N 1
ATOM 3983 C CA . PHE B 1 221 ? 11.985 -30.681 9.615 1.00 46.29 221 PHE B CA 1
ATOM 3984 C C . PHE B 1 221 ? 11.678 -32.044 8.996 1.00 46.42 221 PHE B C 1
ATOM 3985 O O . PHE B 1 221 ? 11.216 -32.943 9.712 1.00 44.74 221 PHE B O 1
ATOM 3993 N N . ASN B 1 222 ? 11.944 -32.180 7.696 1.00 45.46 222 ASN B N 1
ATOM 3994 C CA . ASN B 1 222 ? 11.666 -33.456 6.991 1.00 46.55 222 ASN B CA 1
ATOM 3995 C C . ASN B 1 222 ? 12.524 -34.563 7.614 1.00 51.36 222 ASN B C 1
ATOM 3996 O O . ASN B 1 222 ? 12.002 -35.675 7.802 1.00 45.22 222 ASN B O 1
ATOM 4001 N N . GLU B 1 223 ? 13.781 -34.254 7.937 1.00 54.61 223 GLU B N 1
ATOM 4002 C CA . GLU B 1 223 ? 14.665 -35.250 8.592 1.00 58.36 223 GLU B CA 1
ATOM 4003 C C . GLU B 1 223 ? 14.085 -35.623 9.957 1.00 51.19 223 GLU B C 1
ATOM 4004 O O . GLU B 1 223 ? 14.099 -36.817 10.300 1.00 46.67 223 GLU B O 1
ATOM 4010 N N . TYR B 1 224 ? 13.583 -34.630 10.693 1.00 45.08 224 TYR B N 1
ATOM 4011 C CA . TYR B 1 224 ? 12.992 -34.898 12.027 1.00 50.50 224 TYR B CA 1
ATOM 4012 C C . TYR B 1 224 ? 11.773 -35.802 11.860 1.00 47.50 224 TYR B C 1
ATOM 4013 O O . TYR B 1 224 ? 11.580 -36.718 12.676 1.00 51.30 224 TYR B O 1
ATOM 4022 N N . ILE B 1 225 ? 10.978 -35.538 10.824 1.00 47.76 225 ILE B N 1
ATOM 4023 C CA . ILE B 1 225 ? 9.740 -36.336 10.610 1.00 50.34 225 ILE B CA 1
ATOM 4024 C C . ILE B 1 225 ? 10.168 -37.781 10.363 1.00 50.20 225 ILE B C 1
ATOM 4025 O O . ILE B 1 225 ? 9.533 -38.692 10.918 1.00 48.49 225 ILE B O 1
ATOM 4030 N N . ASP B 1 226 ? 11.237 -37.964 9.589 1.00 47.92 226 ASP B N 1
ATOM 4031 C CA . ASP B 1 226 ? 11.702 -39.335 9.268 1.00 52.79 226 ASP B CA 1
ATOM 4032 C C . ASP B 1 226 ? 12.128 -40.038 10.559 1.00 47.16 226 ASP B C 1
ATOM 4033 O O . ASP B 1 226 ? 11.788 -41.223 10.727 1.00 49.57 226 ASP B O 1
ATOM 4038 N N . TYR B 1 227 ? 12.827 -39.323 11.442 1.00 49.31 227 TYR B N 1
ATOM 4039 C CA . TYR B 1 227 ? 13.234 -39.915 12.741 1.00 46.89 227 TYR B CA 1
ATOM 4040 C C . TYR B 1 227 ? 12.000 -40.260 13.584 1.00 48.10 227 TYR B C 1
ATOM 4041 O O . TYR B 1 227 ? 11.968 -41.352 14.174 1.00 51.79 227 TYR B O 1
ATOM 4050 N N . ARG B 1 228 ? 11.010 -39.365 13.615 1.00 48.67 228 ARG B N 1
ATOM 4051 C CA . ARG B 1 228 ? 9.763 -39.605 14.391 1.00 49.99 228 ARG B CA 1
ATOM 4052 C C . ARG B 1 228 ? 9.013 -40.806 13.810 1.00 49.34 228 ARG B C 1
ATOM 4053 O O . ARG B 1 228 ? 8.487 -41.612 14.597 1.00 56.11 228 ARG B O 1
ATOM 4061 N N . ILE B 1 229 ? 8.976 -40.911 12.482 1.00 46.31 229 ILE B N 1
ATOM 4062 C CA . ILE B 1 229 ? 8.244 -42.026 11.816 1.00 51.74 229 ILE B CA 1
ATOM 4063 C C . ILE B 1 229 ? 8.910 -43.339 12.235 1.00 55.34 229 ILE B C 1
ATOM 4064 O O . ILE B 1 229 ? 8.178 -44.304 12.515 1.00 60.32 229 ILE B O 1
ATOM 4069 N N . GLY B 1 230 ? 10.243 -43.360 12.304 1.00 58.22 230 GLY B N 1
ATOM 4070 C CA . GLY B 1 230 ? 10.979 -44.555 12.765 1.00 60.76 230 GLY B CA 1
ATOM 4071 C C . GLY B 1 230 ? 10.630 -44.882 14.205 1.00 62.04 230 GLY B C 1
ATOM 4072 O O . GLY B 1 230 ? 10.490 -46.074 14.526 1.00 68.45 230 GLY B O 1
ATOM 4073 N N . ASP B 1 231 ? 10.479 -43.857 15.039 1.00 60.37 231 ASP B N 1
ATOM 4074 C CA . ASP B 1 231 ? 10.161 -44.046 16.478 1.00 63.59 231 ASP B CA 1
ATOM 4075 C C . ASP B 1 231 ? 8.808 -44.747 16.601 1.00 66.75 231 ASP B C 1
ATOM 4076 O O . ASP B 1 231 ? 8.658 -45.562 17.527 1.00 64.47 231 ASP B O 1
ATOM 4081 N N . PHE B 1 232 ? 7.855 -44.423 15.727 1.00 65.15 232 PHE B N 1
ATOM 4082 C CA . PHE B 1 232 ? 6.476 -44.962 15.862 1.00 66.31 232 PHE B CA 1
ATOM 4083 C C . PHE B 1 232 ? 6.469 -46.492 15.764 1.00 56.73 232 PHE B C 1
ATOM 4084 O O . PHE B 1 232 ? 7.182 -47.045 14.907 1.00 55.99 232 PHE B O 1
ATOM 4092 N N . ALA B 1 233 ? 5.660 -47.146 16.608 1.00 55.26 233 ALA B N 1
ATOM 4093 C CA . ALA B 1 233 ? 5.577 -48.626 16.627 1.00 52.03 233 ALA B CA 1
ATOM 4094 C C . ALA B 1 233 ? 4.586 -49.074 15.556 1.00 47.59 233 ALA B C 1
ATOM 4095 O O . ALA B 1 233 ? 3.468 -49.486 15.914 1.00 48.15 233 ALA B O 1
ATOM 4097 N N . VAL B 1 234 ? 4.999 -49.018 14.293 1.00 54.88 234 VAL B N 1
ATOM 4098 C CA . VAL B 1 234 ? 4.056 -49.319 13.178 1.00 56.79 234 VAL B CA 1
ATOM 4099 C C . VAL B 1 234 ? 3.559 -50.762 13.241 1.00 44.58 234 VAL B C 1
ATOM 4100 O O . VAL B 1 234 ? 2.352 -50.967 13.039 1.00 44.38 234 VAL B O 1
ATOM 4104 N N . ASP B 1 235 ? 4.436 -51.720 13.536 1.00 48.12 235 ASP B N 1
ATOM 4105 C CA . ASP B 1 235 ? 3.978 -53.130 13.443 1.00 49.58 235 ASP B CA 1
ATOM 4106 C C . ASP B 1 235 ? 2.853 -53.416 14.440 1.00 43.39 235 ASP B C 1
ATOM 4107 O O . ASP B 1 235 ? 1.844 -54.007 14.026 1.00 37.02 235 ASP B O 1
ATOM 4112 N N . PHE B 1 236 ? 2.990 -52.951 15.681 1.00 37.23 236 PHE B N 1
ATOM 4113 C CA . PHE B 1 236 ? 1.884 -53.156 16.643 1.00 36.92 236 PHE B CA 1
ATOM 4114 C C . PHE B 1 236 ? 0.629 -52.402 16.205 1.00 45.07 236 PHE B C 1
ATOM 4115 O O . PHE B 1 236 ? -0.463 -52.988 16.254 1.00 38.46 236 PHE B O 1
ATOM 4123 N N . CYS B 1 237 ? 0.793 -51.150 15.770 1.00 37.86 237 CYS B N 1
ATOM 4124 C CA . CYS B 1 237 ? -0.394 -50.325 15.424 1.00 36.32 237 CYS B CA 1
ATOM 4125 C C . CYS B 1 237 ? -1.141 -50.921 14.225 1.00 36.10 237 CYS B C 1
ATOM 4126 O O . CYS B 1 237 ? -2.381 -50.973 14.266 1.00 36.68 237 CYS B O 1
ATOM 4129 N N . ASP B 1 238 ? -0.400 -51.365 13.211 1.00 34.94 238 ASP B N 1
ATOM 4130 C CA . ASP B 1 238 ? -1.046 -51.982 12.025 1.00 39.84 238 ASP B CA 1
ATOM 4131 C C . ASP B 1 238 ? -1.754 -53.268 12.453 1.00 42.87 238 ASP B C 1
ATOM 4132 O O . ASP B 1 238 ? -2.898 -53.485 12.024 1.00 41.12 238 ASP B O 1
ATOM 4137 N N . ALA B 1 239 ? -1.095 -54.063 13.299 1.00 41.06 239 ALA B N 1
ATOM 4138 C CA . ALA B 1 239 ? -1.695 -55.322 13.794 1.00 45.49 239 ALA B CA 1
ATOM 4139 C C . ALA B 1 239 ? -2.935 -54.996 14.624 1.00 42.91 239 ALA B C 1
ATOM 4140 O O . ALA B 1 239 ? -3.942 -55.707 14.490 1.00 39.61 239 ALA B O 1
ATOM 4142 N N . ALA B 1 240 ? -2.846 -53.949 15.445 1.00 39.79 240 ALA B N 1
ATOM 4143 C CA . ALA B 1 240 ? -3.976 -53.561 16.315 1.00 42.25 240 ALA B CA 1
ATOM 4144 C C . ALA B 1 240 ? -5.172 -53.151 15.452 1.00 43.37 240 ALA B C 1
ATOM 4145 O O . ALA B 1 240 ? -6.304 -53.539 15.783 1.00 44.90 240 ALA B O 1
ATOM 4147 N N . ILE B 1 241 ? -4.913 -52.414 14.371 1.00 41.33 241 ILE B N 1
ATOM 4148 C CA . ILE B 1 241 ? -6.029 -52.010 13.476 1.00 45.05 241 ILE B CA 1
ATOM 4149 C C . ILE B 1 241 ? -6.645 -53.278 12.887 1.00 44.62 241 ILE B C 1
ATOM 4150 O O . ILE B 1 241 ? -7.879 -53.391 12.890 1.00 40.64 241 ILE B O 1
ATOM 4155 N N . LEU B 1 242 ? -5.797 -54.216 12.460 1.00 41.67 242 LEU B N 1
ATOM 4156 C CA . LEU B 1 242 ? -6.323 -55.463 11.853 1.00 44.17 242 LEU B CA 1
ATOM 4157 C C . LEU B 1 242 ? -7.119 -56.256 12.894 1.00 42.44 242 LEU B C 1
ATOM 4158 O O . LEU B 1 242 ? -8.202 -56.753 12.549 1.00 45.50 242 LEU B O 1
ATOM 4163 N N . LEU B 1 243 ? -6.590 -56.367 14.117 1.00 42.28 243 LEU B N 1
ATOM 4164 C CA . LEU B 1 243 ? -7.285 -57.169 15.156 1.00 42.98 243 LEU B CA 1
ATOM 4165 C C . LEU B 1 243 ? -8.632 -56.545 15.529 1.00 50.37 243 LEU B C 1
ATOM 4166 O O . LEU B 1 243 ? -9.622 -57.291 15.596 1.00 39.60 243 LEU B O 1
ATOM 4171 N N . THR B 1 244 ? -8.661 -55.222 15.730 1.00 44.79 244 THR B N 1
ATOM 4172 C CA . THR B 1 244 ? -9.922 -54.511 16.073 1.00 41.45 244 THR B CA 1
ATOM 4173 C C . THR B 1 244 ? -10.890 -54.601 14.897 1.00 44.64 244 THR B C 1
ATOM 4174 O O . THR B 1 244 ? -12.090 -54.813 15.131 1.00 39.94 244 THR B O 1
ATOM 4178 N N . CYS B 1 245 ? -10.367 -54.421 13.687 1.00 44.94 245 CYS B N 1
ATOM 4179 C CA . CYS B 1 245 ? -11.175 -54.500 12.439 1.00 47.90 245 CYS B CA 1
ATOM 4180 C C . CYS B 1 245 ? -11.635 -55.939 12.197 1.00 48.23 245 CYS B C 1
ATOM 4181 O O . CYS B 1 245 ? -12.624 -56.109 11.467 1.00 48.72 245 CYS B O 1
ATOM 4184 N N . GLU B 1 246 ? -10.924 -56.926 12.751 1.00 49.46 246 GLU B N 1
ATOM 4185 C CA . GLU B 1 246 ? -11.227 -58.349 12.436 1.00 52.54 246 GLU B CA 1
ATOM 4186 C C . GLU B 1 246 ? -11.020 -58.545 10.933 1.00 46.66 246 GLU B C 1
ATOM 4187 O O . GLU B 1 246 ? -11.826 -59.250 10.307 1.00 47.03 246 GLU B O 1
ATOM 4193 N N . ILE B 1 247 ? -9.983 -57.902 10.390 1.00 47.48 247 ILE B N 1
ATOM 4194 C CA . ILE B 1 247 ? -9.629 -58.041 8.949 1.00 42.94 247 ILE B CA 1
ATOM 4195 C C . ILE B 1 247 ? -8.151 -58.433 8.882 1.00 44.23 247 ILE B C 1
ATOM 4196 O O . ILE B 1 247 ? -7.418 -58.101 9.829 1.00 39.88 247 ILE B O 1
ATOM 4201 N N . PHE B 1 248 ? -7.750 -59.186 7.855 1.00 42.47 248 PHE B N 1
ATOM 4202 C CA . PHE B 1 248 ? -6.315 -59.531 7.681 1.00 45.62 248 PHE B CA 1
ATOM 4203 C C . PHE B 1 248 ? -5.797 -58.983 6.349 1.00 45.12 248 PHE B C 1
ATOM 4204 O O . PHE B 1 248 ? -6.455 -59.188 5.315 1.00 44.64 248 PHE B O 1
ATOM 4212 N N . LEU B 1 249 ? -4.651 -58.302 6.384 1.00 45.17 249 LEU B N 1
ATOM 4213 C CA . LEU B 1 249 ? -4.051 -57.759 5.139 1.00 46.62 249 LEU B CA 1
ATOM 4214 C C . LEU B 1 249 ? -2.624 -58.278 4.956 1.00 47.69 249 LEU B C 1
ATOM 4215 O O . LEU B 1 249 ? -1.867 -58.273 5.939 1.00 47.47 249 LEU B O 1
ATOM 4220 N N . THR B 1 250 ? -2.291 -58.742 3.753 1.00 52.89 250 THR B N 1
ATOM 4221 C CA . THR B 1 250 ? -0.903 -59.162 3.425 1.00 51.88 250 THR B CA 1
ATOM 4222 C C . THR B 1 250 ? -0.027 -57.914 3.270 1.00 56.87 250 THR B C 1
ATOM 4223 O O . THR B 1 250 ? -0.581 -56.821 3.063 1.00 55.39 250 THR B O 1
ATOM 4227 N N . PRO B 1 251 ? 1.313 -58.034 3.349 1.00 56.92 251 PRO B N 1
ATOM 4228 C CA . PRO B 1 251 ? 2.211 -56.891 3.204 1.00 53.99 251 PRO B CA 1
ATOM 4229 C C . PRO B 1 251 ? 1.989 -56.297 1.807 1.00 58.21 251 PRO B C 1
ATOM 4230 O O . PRO B 1 251 ? 2.003 -55.091 1.680 1.00 62.40 251 PRO B O 1
ATOM 4234 N N . ALA B 1 252 ? 1.767 -57.148 0.807 1.00 54.82 252 ALA B N 1
ATOM 4235 C CA . ALA B 1 252 ? 1.497 -56.668 -0.567 1.00 59.32 252 ALA B CA 1
ATOM 4236 C C . ALA B 1 252 ? 0.220 -55.822 -0.562 1.00 62.04 252 ALA B C 1
ATOM 4237 O O . ALA B 1 252 ? 0.198 -54.798 -1.264 1.00 63.43 252 ALA B O 1
ATOM 4239 N N . ASP B 1 253 ? -0.790 -56.221 0.213 1.00 58.88 253 ASP B N 1
ATOM 4240 C CA . ASP B 1 253 ? -2.061 -55.453 0.319 1.00 55.53 253 ASP B CA 1
ATOM 4241 C C . ASP B 1 253 ? -1.736 -54.071 0.885 1.00 54.09 253 ASP B C 1
ATOM 4242 O O . ASP B 1 253 ? -2.411 -53.110 0.488 1.00 60.08 253 ASP B O 1
ATOM 4247 N N . MET B 1 254 ? -0.800 -53.992 1.826 1.00 56.47 254 MET B N 1
ATOM 4248 C CA . MET B 1 254 ? -0.368 -52.720 2.475 1.00 58.85 254 MET B CA 1
ATOM 4249 C C . MET B 1 254 ? 0.251 -51.737 1.469 1.00 64.32 254 MET B C 1
ATOM 4250 O O . MET B 1 254 ? 0.034 -50.526 1.652 1.00 57.44 254 MET B O 1
ATOM 4255 N N . GLU B 1 255 ? 0.981 -52.205 0.450 1.00 66.41 255 GLU B N 1
ATOM 4256 C CA . GLU B 1 255 ? 1.775 -51.305 -0.442 1.00 67.84 255 GLU B CA 1
ATOM 4257 C C . GLU B 1 255 ? 0.914 -50.254 -1.161 1.00 68.62 255 GLU B C 1
ATOM 4258 O O . GLU B 1 255 ? 1.404 -49.122 -1.299 1.00 57.44 255 GLU B O 1
ATOM 4264 N N . PRO B 1 256 ? -0.317 -50.536 -1.628 1.00 61.50 256 PRO B N 1
ATOM 4265 C CA . PRO B 1 256 ? -1.171 -49.504 -2.227 1.00 64.08 256 PRO B CA 1
ATOM 4266 C C . PRO B 1 256 ? -1.463 -48.395 -1.203 1.00 61.69 256 PRO B C 1
ATOM 4267 O O . PRO B 1 256 ? -1.542 -47.255 -1.613 1.00 60.83 256 PRO B O 1
ATOM 4271 N N . LEU B 1 257 ? -1.537 -48.725 0.087 1.00 52.87 257 LEU B N 1
ATOM 4272 C CA . LEU B 1 257 ? -1.911 -47.708 1.106 1.00 49.67 257 LEU B CA 1
ATOM 4273 C C . LEU B 1 257 ? -0.658 -47.087 1.732 1.00 45.67 257 LEU B C 1
ATOM 4274 O O . LEU B 1 257 ? -0.783 -46.491 2.815 1.00 47.09 257 LEU B O 1
ATOM 4279 N N . ARG B 1 258 ? 0.497 -47.204 1.077 1.00 44.62 258 ARG B N 1
ATOM 4280 C CA . ARG B 1 258 ? 1.757 -46.720 1.701 1.00 49.71 258 ARG B CA 1
ATOM 4281 C C . ARG B 1 258 ? 1.727 -45.205 1.944 1.00 49.82 258 ARG B C 1
ATOM 4282 O O . ARG B 1 258 ? 2.181 -44.777 3.019 1.00 44.77 258 ARG B O 1
ATOM 4290 N N . LYS B 1 259 ? 1.228 -44.428 0.980 1.00 47.99 259 LYS B N 1
ATOM 4291 C CA . LYS B 1 259 ? 1.219 -42.951 1.137 1.00 43.75 259 LYS B CA 1
ATOM 4292 C C . LYS B 1 259 ? 0.318 -42.561 2.310 1.00 46.86 259 LYS B C 1
ATOM 4293 O O . LYS B 1 259 ? 0.731 -41.703 3.108 1.00 45.30 259 LYS B O 1
ATOM 4299 N N . LEU B 1 260 ? -0.849 -43.199 2.421 1.00 45.64 260 LEU B N 1
ATOM 4300 C CA . LEU B 1 260 ? -1.760 -42.927 3.561 1.00 45.37 260 LEU B CA 1
ATOM 4301 C C . LEU B 1 260 ? -1.061 -43.351 4.849 1.00 40.30 260 LEU B C 1
ATOM 4302 O O . LEU B 1 260 ? -1.155 -42.612 5.841 1.00 37.61 260 LEU B O 1
ATOM 4307 N N . HIS B 1 261 ? -0.370 -44.490 4.806 1.00 39.68 261 HIS B N 1
ATOM 4308 C CA . HIS B 1 261 ? 0.303 -45.016 6.020 1.00 42.99 261 HIS B CA 1
ATOM 4309 C C . HIS B 1 261 ? 1.327 -43.993 6.513 1.00 41.91 261 HIS B C 1
ATOM 4310 O O . HIS B 1 261 ? 1.388 -43.752 7.730 1.00 35.76 261 HIS B O 1
ATOM 4317 N N . ARG B 1 262 ? 2.094 -43.419 5.587 1.00 38.24 262 ARG B N 1
ATOM 4318 C CA . ARG B 1 262 ? 3.121 -42.430 5.992 1.00 39.47 262 ARG B CA 1
ATOM 4319 C C . ARG B 1 262 ? 2.448 -41.185 6.576 1.00 40.28 262 ARG B C 1
ATOM 4320 O O . ARG B 1 262 ? 2.911 -40.703 7.621 1.00 34.72 262 ARG B O 1
ATOM 4328 N N . LEU B 1 263 ? 1.368 -40.724 5.939 1.00 41.30 263 LEU B N 1
ATOM 4329 C CA . LEU B 1 263 ? 0.646 -39.529 6.442 1.00 38.53 263 LEU B CA 1
ATOM 4330 C C . LEU B 1 263 ? 0.066 -39.836 7.823 1.00 37.86 263 LEU B C 1
ATOM 4331 O O . LEU B 1 263 ? 0.162 -38.975 8.713 1.00 34.51 263 LEU B O 1
ATOM 4336 N N . TYR B 1 264 ? -0.503 -41.031 7.985 1.00 34.86 264 TYR B N 1
ATOM 4337 C CA . TYR B 1 264 ? -1.119 -41.395 9.284 1.00 38.50 264 TYR B CA 1
ATOM 4338 C C . TYR B 1 264 ? -0.040 -41.437 10.368 1.00 37.26 264 TYR B C 1
ATOM 4339 O O . TYR B 1 264 ? -0.267 -40.900 11.464 1.00 36.31 264 TYR B O 1
ATOM 4348 N N . MET B 1 265 ? 1.116 -42.020 10.042 1.00 36.51 265 MET B N 1
ATOM 4349 C CA . MET B 1 265 ? 2.222 -42.069 11.029 1.00 38.35 265 MET B CA 1
ATOM 4350 C C . MET B 1 265 ? 2.691 -40.647 11.344 1.00 38.21 265 MET B C 1
ATOM 4351 O O . MET B 1 265 ? 2.888 -40.337 12.531 1.00 37.17 265 MET B O 1
ATOM 4356 N N . THR B 1 266 ? 2.828 -39.814 10.311 1.00 32.80 266 THR B N 1
ATOM 4357 C CA . THR B 1 266 ? 3.327 -38.437 10.536 1.00 35.68 266 THR B CA 1
ATOM 4358 C C . THR B 1 266 ? 2.332 -37.663 11.401 1.00 38.37 266 THR B C 1
ATOM 4359 O O . THR B 1 266 ? 2.769 -37.007 12.362 1.00 34.41 266 THR B O 1
ATOM 4363 N N . HIS B 1 267 ? 1.039 -37.801 11.100 1.00 33.26 267 HIS B N 1
ATOM 4364 C CA . HIS B 1 267 ? 0.018 -37.049 11.869 1.00 36.92 267 HIS B CA 1
ATOM 4365 C C . HIS B 1 267 ? 0.032 -37.515 13.325 1.00 39.37 267 HIS B C 1
ATOM 4366 O O . HIS B 1 267 ? -0.020 -36.657 14.220 1.00 35.20 267 HIS B O 1
ATOM 4373 N N . PHE B 1 268 ? 0.121 -38.832 13.532 1.00 36.99 268 PHE B N 1
ATOM 4374 C CA . PHE B 1 268 ? 0.102 -39.367 14.912 1.00 35.32 268 PHE B CA 1
ATOM 4375 C C . PHE B 1 268 ? 1.325 -38.887 15.692 1.00 34.22 268 PHE B C 1
ATOM 4376 O O . PHE B 1 268 ? 1.171 -38.420 16.832 1.00 37.99 268 PHE B O 1
ATOM 4384 N N . SER B 1 269 ? 2.499 -38.960 15.064 1.00 33.57 269 SER B N 1
ATOM 4385 C CA . SER B 1 269 ? 3.741 -38.525 15.750 1.00 38.29 269 SER B CA 1
ATOM 4386 C C . SER B 1 269 ? 3.730 -37.020 16.032 1.00 38.20 269 SER B C 1
ATOM 4387 O O . SER B 1 269 ? 4.081 -36.626 17.159 1.00 38.62 269 SER B O 1
ATOM 4390 N N . LEU B 1 270 ? 3.315 -36.222 15.043 1.00 33.72 270 LEU B N 1
ATOM 4391 C CA . LEU B 1 270 ? 3.278 -34.744 15.207 1.00 37.95 270 LEU B CA 1
ATOM 4392 C C . LEU B 1 270 ? 2.252 -34.366 16.276 1.00 38.86 270 LEU B C 1
ATOM 4393 O O . LEU B 1 270 ? 2.546 -33.478 17.093 1.00 35.68 270 LEU B O 1
ATOM 4398 N N . THR B 1 271 ? 1.101 -35.044 16.262 1.00 36.18 271 THR B N 1
ATOM 4399 C CA . THR B 1 271 ? 0.039 -34.743 17.249 1.00 36.14 271 THR B CA 1
ATOM 4400 C C . THR B 1 271 ? 0.592 -35.052 18.637 1.00 36.78 271 THR B C 1
ATOM 4401 O O . THR B 1 271 ? 0.396 -34.233 19.552 1.00 31.87 271 THR B O 1
ATOM 4405 N N . ASN B 1 272 ? 1.319 -36.165 18.751 1.00 38.53 272 ASN B N 1
ATOM 4406 C CA . ASN B 1 272 ? 1.876 -36.553 20.069 1.00 42.44 272 ASN B CA 1
ATOM 4407 C C . ASN B 1 272 ? 2.850 -35.461 20.502 1.00 42.22 272 ASN B C 1
ATOM 4408 O O . ASN B 1 272 ? 2.794 -35.058 21.668 1.00 43.05 272 ASN B O 1
ATOM 4413 N N . ASP B 1 273 ? 3.666 -34.970 19.568 1.00 37.23 273 ASP B N 1
ATOM 4414 C CA . ASP B 1 273 ? 4.669 -33.951 19.948 1.00 41.12 273 ASP B CA 1
ATOM 4415 C C . ASP B 1 273 ? 3.968 -32.684 20.439 1.00 40.89 273 ASP B C 1
ATOM 4416 O O . ASP B 1 273 ? 4.382 -32.153 21.480 1.00 37.86 273 ASP B O 1
ATOM 4421 N N . LEU B 1 274 ? 2.917 -32.244 19.739 1.00 35.88 274 LEU B N 1
ATOM 4422 C CA . LEU B 1 274 ? 2.285 -30.959 20.132 1.00 39.14 274 LEU B CA 1
ATOM 4423 C C . LEU B 1 274 ? 1.673 -31.063 21.531 1.00 41.26 274 LEU B C 1
ATOM 4424 O O . LEU B 1 274 ? 1.887 -30.136 22.326 1.00 34.12 274 LEU B O 1
ATOM 4429 N N . TYR B 1 275 ? 0.953 -32.150 21.819 1.00 41.65 275 TYR B N 1
ATOM 4430 C CA . TYR B 1 275 ? 0.397 -32.382 23.184 1.00 42.19 275 TYR B CA 1
ATOM 4431 C C . TYR B 1 275 ? 1.533 -32.618 24.187 1.00 47.05 275 TYR B C 1
ATOM 4432 O O . TYR B 1 275 ? 1.427 -32.130 25.319 1.00 50.25 275 TYR B O 1
ATOM 4441 N N . SER B 1 276 ? 2.559 -33.364 23.784 1.00 41.59 276 SER B N 1
ATOM 4442 C CA . SER B 1 276 ? 3.733 -33.711 24.636 1.00 48.54 276 SER B CA 1
ATOM 4443 C C . SER B 1 276 ? 4.571 -32.501 25.051 1.00 48.51 276 SER B C 1
ATOM 4444 O O . SER B 1 276 ? 5.092 -32.526 26.180 1.00 50.45 276 SER B O 1
ATOM 4447 N N . PHE B 1 277 ? 4.707 -31.483 24.202 1.00 47.01 277 PHE B N 1
ATOM 4448 C CA . PHE B 1 277 ? 5.718 -30.417 24.428 1.00 47.91 277 PHE B CA 1
ATOM 4449 C C . PHE B 1 277 ? 5.557 -29.668 25.751 1.00 51.53 277 PHE B C 1
ATOM 4450 O O . PHE B 1 277 ? 6.600 -29.422 26.379 1.00 54.25 277 PHE B O 1
ATOM 4458 N N . ASN B 1 278 ? 4.349 -29.334 26.191 1.00 48.60 278 ASN B N 1
ATOM 4459 C CA . ASN B 1 278 ? 4.299 -28.571 27.464 1.00 50.86 278 ASN B CA 1
ATOM 4460 C C . ASN B 1 278 ? 4.888 -29.446 28.576 1.00 62.47 278 ASN B C 1
ATOM 4461 O O . ASN B 1 278 ? 5.686 -28.926 29.379 1.00 62.70 278 ASN B O 1
ATOM 4466 N N . LYS B 1 279 ? 4.544 -30.736 28.585 1.00 60.62 279 LYS B N 1
ATOM 4467 C CA . LYS B 1 279 ? 5.090 -31.658 29.612 1.00 67.04 279 LYS B CA 1
ATOM 4468 C C . LYS B 1 279 ? 6.611 -31.782 29.472 1.00 66.56 279 LYS B C 1
ATOM 4469 O O . LYS B 1 279 ? 7.306 -31.733 30.502 1.00 65.95 279 LYS B O 1
ATOM 4475 N N . GLU B 1 280 ? 7.102 -31.910 28.238 1.00 61.80 280 GLU B N 1
ATOM 4476 C CA . GLU B 1 280 ? 8.561 -32.090 28.031 1.00 64.39 280 GLU B CA 1
ATOM 4477 C C . GLU B 1 280 ? 9.299 -30.841 28.509 1.00 70.09 280 GLU B C 1
ATOM 4478 O O . GLU B 1 280 ? 10.354 -30.985 29.147 1.00 74.25 280 GLU B O 1
ATOM 4484 N N . VAL B 1 281 ? 8.757 -29.662 28.197 1.00 69.39 281 VAL B N 1
ATOM 4485 C CA . VAL B 1 281 ? 9.465 -28.403 28.560 1.00 70.71 281 VAL B CA 1
ATOM 4486 C C . VAL B 1 281 ? 9.552 -28.313 30.084 1.00 75.05 281 VAL B C 1
ATOM 4487 O O . VAL B 1 281 ? 10.632 -27.975 30.594 1.00 80.22 281 VAL B O 1
ATOM 4491 N N . VAL B 1 282 ? 8.461 -28.659 30.772 1.00 72.53 282 VAL B N 1
ATOM 4492 C CA . VAL B 1 282 ? 8.447 -28.577 32.260 1.00 75.80 282 VAL B CA 1
ATOM 4493 C C . VAL B 1 282 ? 9.488 -29.557 32.789 1.00 78.39 282 VAL B C 1
ATOM 4494 O O . VAL B 1 282 ? 10.269 -29.176 33.675 1.00 82.48 282 VAL B O 1
ATOM 4498 N N . ALA B 1 283 ? 9.539 -30.746 32.192 1.00 76.89 283 ALA B N 1
ATOM 4499 C CA . ALA B 1 283 ? 10.515 -31.760 32.634 1.00 75.68 283 ALA B CA 1
ATOM 4500 C C . ALA B 1 283 ? 11.906 -31.194 32.384 1.00 83.95 283 ALA B C 1
ATOM 4501 O O . ALA B 1 283 ? 12.789 -31.381 33.233 1.00 85.66 283 ALA B O 1
ATOM 4503 N N . GLU B 1 284 ? 12.079 -30.532 31.241 1.00 82.93 284 GLU B N 1
ATOM 4504 C CA . GLU B 1 284 ? 13.430 -30.033 30.906 1.00 81.10 284 GLU B CA 1
ATOM 4505 C C . GLU B 1 284 ? 13.857 -29.005 31.953 1.00 84.67 284 GLU B C 1
ATOM 4506 O O . GLU B 1 284 ? 15.012 -29.072 32.384 1.00 86.65 284 GLU B O 1
ATOM 4512 N N . GLN B 1 285 ? 12.975 -28.090 32.362 1.00 86.82 285 GLN B N 1
ATOM 4513 C CA . GLN B 1 285 ? 13.459 -27.159 33.413 1.00 88.72 285 GLN B CA 1
ATOM 4514 C C . GLN B 1 285 ? 13.749 -27.920 34.708 1.00 91.97 285 GLN B C 1
ATOM 4515 O O . GLN B 1 285 ? 14.807 -27.675 35.312 1.00 97.88 285 GLN B O 1
ATOM 4521 N N . GLU B 1 286 ? 12.838 -28.812 35.107 1.00 93.83 286 GLU B N 1
ATOM 4522 C CA . GLU B 1 286 ? 13.018 -29.519 36.402 1.00 93.60 286 GLU B CA 1
ATOM 4523 C C . GLU B 1 286 ? 14.230 -30.453 36.392 1.00 93.69 286 GLU B C 1
ATOM 4524 O O . GLU B 1 286 ? 14.986 -30.438 37.378 1.00 97.16 286 GLU B O 1
ATOM 4530 N N . THR B 1 287 ? 14.407 -31.225 35.317 1.00 91.23 287 THR B N 1
ATOM 4531 C CA . THR B 1 287 ? 15.495 -32.241 35.310 1.00 90.13 287 THR B CA 1
ATOM 4532 C C . THR B 1 287 ? 16.599 -31.903 34.311 1.00 93.17 287 THR B C 1
ATOM 4533 O O . THR B 1 287 ? 17.559 -32.691 34.226 1.00 97.52 287 THR B O 1
ATOM 4537 N N . GLY B 1 288 ? 16.470 -30.804 33.570 1.00 90.24 288 GLY B N 1
ATOM 4538 C CA . GLY B 1 288 ? 17.467 -30.538 32.516 1.00 89.44 288 GLY B CA 1
ATOM 4539 C C . GLY B 1 288 ? 17.273 -31.534 31.388 1.00 91.38 288 GLY B C 1
ATOM 4540 O O . GLY B 1 288 ? 18.208 -31.699 30.584 1.00 94.04 288 GLY B O 1
ATOM 4541 N N . SER B 1 289 ? 16.100 -32.172 31.324 1.00 88.65 289 SER B N 1
ATOM 4542 C CA . SER B 1 289 ? 15.866 -33.238 30.314 1.00 88.94 289 SER B CA 1
ATOM 4543 C C . SER B 1 289 ? 15.912 -32.670 28.895 1.00 85.39 289 SER B C 1
ATOM 4544 O O . SER B 1 289 ? 15.397 -31.561 28.685 1.00 86.81 289 SER B O 1
ATOM 4547 N N . ALA B 1 290 ? 16.505 -33.415 27.961 1.00 81.09 290 ALA B N 1
ATOM 4548 C CA . ALA B 1 290 ? 16.528 -32.979 26.548 1.00 76.65 290 ALA B CA 1
ATOM 4549 C C . ALA B 1 290 ? 15.100 -32.987 26.008 1.00 74.98 290 ALA B C 1
ATOM 4550 O O . ALA B 1 290 ? 14.338 -33.901 26.371 1.00 75.01 290 ALA B O 1
ATOM 4552 N N . VAL B 1 291 ? 14.751 -32.010 25.172 1.00 71.34 291 VAL B N 1
ATOM 4553 C CA . VAL B 1 291 ? 13.398 -32.062 24.555 1.00 67.38 291 VAL B CA 1
ATOM 4554 C C . VAL B 1 291 ? 13.559 -32.284 23.055 1.00 60.75 291 VAL B C 1
ATOM 4555 O O . VAL B 1 291 ? 14.234 -31.468 22.405 1.00 59.19 291 VAL B O 1
ATOM 4559 N N . ILE B 1 292 ? 12.953 -33.346 22.528 1.00 56.15 292 ILE B N 1
ATOM 4560 C CA . ILE B 1 292 ? 12.953 -33.495 21.052 1.00 53.59 292 ILE B CA 1
ATOM 4561 C C . ILE B 1 292 ? 11.489 -33.327 20.667 1.00 56.06 292 ILE B C 1
ATOM 4562 O O . ILE B 1 292 ? 10.672 -34.166 21.083 1.00 54.63 292 ILE B O 1
ATOM 4567 N N . ASN B 1 293 ? 11.182 -32.292 19.893 1.00 47.35 293 ASN B N 1
ATOM 4568 C CA . ASN B 1 293 ? 9.768 -32.029 19.532 1.00 47.99 293 ASN B CA 1
ATOM 4569 C C . ASN B 1 293 ? 9.733 -31.292 18.200 1.00 46.87 293 ASN B C 1
ATOM 4570 O O . ASN B 1 293 ? 10.702 -30.577 17.901 1.00 43.49 293 ASN B O 1
ATOM 4575 N N . ALA B 1 294 ? 8.629 -31.409 17.472 1.00 45.33 294 ALA B N 1
ATOM 4576 C CA . ALA B 1 294 ? 8.483 -30.633 16.225 1.00 45.37 294 ALA B CA 1
ATOM 4577 C C . ALA B 1 294 ? 8.484 -29.148 16.590 1.00 41.63 294 ALA B C 1
ATOM 4578 O O . ALA B 1 294 ? 9.084 -28.361 15.847 1.00 42.13 294 ALA B O 1
ATOM 4580 N N . VAL B 1 295 ? 7.829 -28.789 17.696 1.00 44.74 295 VAL B N 1
ATOM 4581 C CA . VAL B 1 295 ? 7.700 -27.346 18.050 1.00 48.47 295 VAL B CA 1
ATOM 4582 C C . VAL B 1 295 ? 9.085 -26.743 18.291 1.00 45.45 295 VAL B C 1
ATOM 4583 O O . VAL B 1 295 ? 9.338 -25.639 17.780 1.00 46.08 295 VAL B O 1
ATOM 4587 N N . ARG B 1 296 ? 9.954 -27.463 19.003 1.00 46.29 296 ARG B N 1
ATOM 4588 C CA . ARG B 1 296 ? 11.335 -26.966 19.235 1.00 48.74 296 ARG B CA 1
ATOM 4589 C C . ARG B 1 296 ? 12.086 -26.864 17.906 1.00 43.93 296 ARG B C 1
ATOM 4590 O O . ARG B 1 296 ? 12.763 -25.850 17.687 1.00 44.76 296 ARG B O 1
ATOM 4598 N N . VAL B 1 297 ? 11.933 -27.869 17.044 1.00 42.72 297 VAL B N 1
ATOM 4599 C CA . VAL B 1 297 ? 12.674 -27.867 15.753 1.00 43.23 297 VAL B CA 1
ATOM 4600 C C . VAL B 1 297 ? 12.201 -26.667 14.936 1.00 45.50 297 VAL B C 1
ATOM 4601 O O . VAL B 1 297 ? 13.052 -25.970 14.365 1.00 42.42 297 VAL B O 1
ATOM 4605 N N . LEU B 1 298 ? 10.888 -26.428 14.928 1.00 45.23 298 LEU B N 1
ATOM 4606 C CA . LEU B 1 298 ? 10.329 -25.290 14.159 1.00 46.29 298 LEU B CA 1
ATOM 4607 C C . LEU B 1 298 ? 10.855 -23.977 14.744 1.00 46.37 298 LEU B C 1
ATOM 4608 O O . LEU B 1 298 ? 11.228 -23.087 13.965 1.00 43.86 298 LEU B O 1
ATOM 4613 N N . GLU B 1 299 ? 10.896 -23.885 16.073 1.00 46.80 299 GLU B N 1
ATOM 4614 C CA . GLU B 1 299 ? 11.346 -22.624 16.695 1.00 46.09 299 GLU B CA 1
ATOM 4615 C C . GLU B 1 299 ? 12.798 -22.390 16.297 1.00 49.99 299 GLU B C 1
ATOM 4616 O O . GLU B 1 299 ? 13.135 -21.253 15.949 1.00 45.26 299 GLU B O 1
ATOM 4622 N N . GLN B 1 300 ? 13.615 -23.443 16.353 1.00 47.51 300 GLN B N 1
ATOM 4623 C CA . GLN B 1 300 ? 15.043 -23.345 15.953 1.00 45.02 300 GLN B CA 1
ATOM 4624 C C . GLN B 1 300 ? 15.195 -23.056 14.459 1.00 46.61 300 GLN B C 1
ATOM 4625 O O . GLN B 1 300 ? 16.034 -22.209 14.109 1.00 53.22 300 GLN B O 1
ATOM 4631 N N . LEU B 1 301 ? 14.391 -23.705 13.618 1.00 43.68 301 LEU B N 1
ATOM 4632 C CA . LEU B 1 301 ? 14.595 -23.583 12.150 1.00 44.09 301 LEU B CA 1
ATOM 4633 C C . LEU B 1 301 ? 14.071 -22.233 11.659 1.00 49.32 301 LEU B C 1
ATOM 4634 O O . LEU B 1 301 ? 14.754 -21.600 10.839 1.00 45.10 301 LEU B O 1
ATOM 4639 N N . VAL B 1 302 ? 12.904 -21.823 12.150 1.00 47.14 302 VAL B N 1
ATOM 4640 C CA . VAL B 1 302 ? 12.342 -20.532 11.738 1.00 49.59 302 VAL B CA 1
ATOM 4641 C C . VAL B 1 302 ? 12.795 -19.384 12.629 1.00 48.91 302 VAL B C 1
ATOM 4642 O O . VAL B 1 302 ? 12.559 -18.218 12.286 1.00 48.52 302 VAL B O 1
ATOM 4646 N N . ASP B 1 303 ? 13.449 -19.674 13.751 1.00 50.04 303 ASP B N 1
ATOM 4647 C CA . ASP B 1 303 ? 13.891 -18.664 14.715 1.00 53.32 303 ASP B CA 1
ATOM 4648 C C . ASP B 1 303 ? 12.716 -17.784 15.150 1.00 51.73 303 ASP B C 1
ATOM 4649 O O . ASP B 1 303 ? 12.734 -16.559 15.044 1.00 51.28 303 ASP B O 1
ATOM 4654 N N . THR B 1 304 ? 11.693 -18.453 15.681 1.00 49.07 304 THR B N 1
ATOM 4655 C CA . THR B 1 304 ? 10.428 -17.838 16.051 1.00 42.56 304 THR B CA 1
ATOM 4656 C C . THR B 1 304 ? 10.087 -18.187 17.495 1.00 45.89 304 THR B C 1
ATOM 4657 O O . THR B 1 304 ? 10.723 -19.034 18.123 1.00 52.40 304 THR B O 1
ATOM 4661 N N . SER B 1 305 ? 9.077 -17.505 18.022 1.00 46.11 305 SER B N 1
ATOM 4662 C CA . SER B 1 305 ? 8.604 -17.734 19.379 1.00 49.22 305 SER B CA 1
ATOM 4663 C C . SER B 1 305 ? 7.945 -19.106 19.521 1.00 46.28 305 SER B C 1
ATOM 4664 O O . SER B 1 305 ? 7.557 -19.752 18.540 1.00 44.53 305 SER B O 1
ATOM 4667 N N . THR B 1 306 ? 7.858 -19.568 20.769 1.00 45.68 306 THR B N 1
ATOM 4668 C CA . THR B 1 306 ? 7.223 -20.859 21.013 1.00 50.72 306 THR B CA 1
ATOM 4669 C C . THR B 1 306 ? 5.756 -20.820 20.626 1.00 47.40 306 THR B C 1
ATOM 4670 O O . THR B 1 306 ? 5.248 -21.757 19.995 1.00 47.70 306 THR B O 1
ATOM 4674 N N . ARG B 1 307 ? 5.056 -19.741 20.977 1.00 43.50 307 ARG B N 1
ATOM 4675 C CA . ARG B 1 307 ? 3.639 -19.673 20.624 1.00 46.65 307 ARG B CA 1
ATOM 4676 C C . ARG B 1 307 ? 3.452 -19.743 19.112 1.00 43.79 307 ARG B C 1
ATOM 4677 O O . ARG B 1 307 ? 2.516 -20.391 18.624 1.00 43.88 307 ARG B O 1
ATOM 4685 N N . SER B 1 308 ? 4.340 -19.091 18.353 1.00 44.19 308 SER B N 1
ATOM 4686 C CA . SER B 1 308 ? 4.253 -19.139 16.897 1.00 42.58 308 SER B CA 1
ATOM 4687 C C . SER B 1 308 ? 4.581 -20.529 16.363 1.00 38.60 308 SER B C 1
ATOM 4688 O O . SER B 1 308 ? 3.942 -21.003 15.412 1.00 37.90 308 SER B O 1
ATOM 4691 N N . ALA B 1 309 ? 5.587 -21.187 16.952 1.00 38.93 309 ALA B N 1
ATOM 4692 C CA . ALA B 1 309 ? 5.941 -22.553 16.560 1.00 40.43 309 ALA B CA 1
ATOM 4693 C C . ALA B 1 309 ? 4.781 -23.523 16.785 1.00 37.22 309 ALA B C 1
ATOM 4694 O O . ALA B 1 309 ? 4.511 -24.382 15.933 1.00 33.65 309 ALA B O 1
ATOM 4696 N N . LYS B 1 310 ? 4.072 -23.397 17.915 1.00 33.77 310 LYS B N 1
ATOM 4697 C CA . LYS B 1 310 ? 2.908 -24.258 18.148 1.00 38.12 310 LYS B CA 1
ATOM 4698 C C . LYS B 1 310 ? 1.844 -24.040 17.085 1.00 36.87 310 LYS B C 1
ATOM 4699 O O . LYS B 1 310 ? 1.199 -24.999 16.637 1.00 33.27 310 LYS B O 1
ATOM 4705 N N . VAL B 1 311 ? 1.625 -22.779 16.690 1.00 37.45 311 VAL B N 1
ATOM 4706 C CA . VAL B 1 311 ? 0.667 -22.485 15.627 1.00 36.49 311 VAL B CA 1
ATOM 4707 C C . VAL B 1 311 ? 1.140 -23.056 14.289 1.00 35.36 311 VAL B C 1
ATOM 4708 O O . VAL B 1 311 ? 0.322 -23.500 13.468 1.00 34.66 311 VAL B O 1
ATOM 4712 N N . LEU B 1 312 ? 2.447 -22.966 14.005 1.00 31.50 312 LEU B N 1
ATOM 4713 C CA . LEU B 1 312 ? 2.968 -23.563 12.777 1.00 32.01 312 LEU B CA 1
ATOM 4714 C C . LEU B 1 312 ? 2.761 -25.072 12.775 1.00 35.08 312 LEU B C 1
ATOM 4715 O O . LEU B 1 312 ? 2.303 -25.653 11.782 1.00 36.54 312 LEU B O 1
ATOM 4720 N N . LEU B 1 313 ? 3.050 -25.728 13.894 1.00 39.22 313 LEU B N 1
ATOM 4721 C CA . LEU B 1 313 ? 2.824 -27.163 13.945 1.00 35.77 313 LEU B CA 1
ATOM 4722 C C . LEU B 1 313 ? 1.342 -27.482 13.771 1.00 36.81 313 LEU B C 1
ATOM 4723 O O . LEU B 1 313 ? 0.983 -28.363 12.970 1.00 35.32 313 LEU B O 1
ATOM 4728 N N . ARG B 1 314 ? 0.461 -26.718 14.445 1.00 33.54 314 ARG B N 1
ATOM 4729 C CA . ARG B 1 314 ? -0.981 -26.980 14.332 1.00 34.16 314 ARG B CA 1
ATOM 4730 C C . ARG B 1 314 ? -1.468 -26.904 12.893 1.00 35.77 314 ARG B C 1
ATOM 4731 O O . ARG B 1 314 ? -2.267 -27.747 12.465 1.00 31.85 314 ARG B O 1
ATOM 4739 N N . ALA B 1 315 ? -0.994 -25.896 12.132 1.00 33.19 315 ALA B N 1
ATOM 4740 C CA . ALA B 1 315 ? -1.384 -25.740 10.734 1.00 31.77 315 ALA B CA 1
ATOM 4741 C C . ALA B 1 315 ? -0.803 -26.847 9.862 1.00 30.22 315 ALA B C 1
ATOM 4742 O O . ALA B 1 315 ? -1.447 -27.316 8.909 1.00 32.51 315 ALA B O 1
ATOM 4744 N N . PHE B 1 316 ? 0.450 -27.211 10.108 1.00 31.65 316 PHE B N 1
ATOM 4745 C CA . PHE B 1 316 ? 1.043 -28.331 9.386 1.00 38.23 316 PHE B CA 1
ATOM 4746 C C . PHE B 1 316 ? 0.220 -29.592 9.588 1.00 33.20 316 PHE B C 1
ATOM 4747 O O . PHE B 1 316 ? -0.016 -30.348 8.635 1.00 40.46 316 PHE B O 1
ATOM 4755 N N . LEU B 1 317 ? -0.266 -29.805 10.817 1.00 32.83 317 LEU B N 1
ATOM 4756 C CA . LEU B 1 317 ? -1.142 -30.944 11.099 1.00 38.31 317 LEU B CA 1
ATOM 4757 C C . LEU B 1 317 ? -2.455 -30.851 10.335 1.00 38.39 317 LEU B C 1
ATOM 4758 O O . LEU B 1 317 ? -2.922 -31.853 9.780 1.00 34.00 317 LEU B O 1
ATOM 4763 N N . TRP B 1 318 ? -3.049 -29.648 10.262 1.00 35.73 318 TRP B N 1
ATOM 4764 C CA . TRP B 1 318 ? -4.281 -29.479 9.488 1.00 35.89 318 TRP B CA 1
ATOM 4765 C C . TRP B 1 318 ? -4.048 -29.829 8.028 1.00 35.86 318 TRP B C 1
ATOM 4766 O O . TRP B 1 318 ? -4.878 -30.504 7.400 1.00 34.48 318 TRP B O 1
ATOM 4777 N N . ASP B 1 319 ? -2.916 -29.378 7.474 1.00 34.54 319 ASP B N 1
ATOM 4778 C CA . ASP B 1 319 ? -2.577 -29.692 6.091 1.00 35.81 319 ASP B CA 1
ATOM 4779 C C . ASP B 1 319 ? -2.346 -31.192 5.904 1.00 36.45 319 ASP B C 1
ATOM 4780 O O . ASP B 1 319 ? -2.632 -31.740 4.833 1.00 39.60 319 ASP B O 1
ATOM 4785 N N . LEU B 1 320 ? -1.787 -31.868 6.916 1.00 39.21 320 LEU B N 1
ATOM 4786 C CA . LEU B 1 320 ? -1.690 -33.331 6.862 1.00 35.31 320 LEU B CA 1
ATOM 4787 C C . LEU B 1 320 ? -3.069 -33.962 6.764 1.00 36.34 320 LEU B C 1
ATOM 4788 O O . LEU B 1 320 ? -3.278 -34.900 5.986 1.00 36.25 320 LEU B O 1
ATOM 4793 N N . GLU B 1 321 ? -4.036 -33.436 7.520 1.00 33.71 321 GLU B N 1
ATOM 4794 C CA . GLU B 1 321 ? -5.405 -33.944 7.424 1.00 38.52 321 GLU B CA 1
ATOM 4795 C C . GLU B 1 321 ? -5.984 -33.750 6.025 1.00 39.41 321 GLU B C 1
ATOM 4796 O O . GLU B 1 321 ? -6.739 -34.603 5.540 1.00 38.68 321 GLU B O 1
ATOM 4802 N N . LEU B 1 322 ? -5.658 -32.629 5.364 1.00 35.96 322 LEU B N 1
ATOM 4803 C CA . LEU B 1 322 ? -6.129 -32.416 3.999 1.00 36.69 322 LEU B CA 1
ATOM 4804 C C . LEU B 1 322 ? -5.516 -33.406 3.023 1.00 35.73 322 LEU B C 1
ATOM 4805 O O . LEU B 1 322 ? -6.191 -33.858 2.092 1.00 42.88 322 LEU B O 1
ATOM 4810 N N . GLN B 1 323 ? -4.211 -33.672 3.145 1.00 37.93 323 GLN B N 1
ATOM 4811 C CA . GLN B 1 323 ? -3.574 -34.668 2.279 1.00 41.56 323 GLN B CA 1
ATOM 4812 C C . GLN B 1 323 ? -4.145 -36.051 2.521 1.00 42.69 323 GLN B C 1
ATOM 4813 O O . GLN B 1 323 ? -4.316 -36.836 1.580 1.00 46.00 323 GLN B O 1
ATOM 4819 N N . ILE B 1 324 ? -4.422 -36.381 3.782 1.00 39.21 324 ILE B N 1
ATOM 4820 C CA . ILE B 1 324 ? -5.048 -37.667 4.059 1.00 43.52 324 ILE B CA 1
ATOM 4821 C C . ILE B 1 324 ? -6.372 -37.775 3.315 1.00 47.70 324 ILE B C 1
ATOM 4822 O O . ILE B 1 324 ? -6.620 -38.762 2.604 1.00 48.03 324 ILE B O 1
ATOM 4827 N N . HIS B 1 325 ? -7.201 -36.724 3.393 1.00 47.39 325 HIS B N 1
ATOM 4828 C CA . HIS B 1 325 ? -8.492 -36.748 2.711 1.00 49.19 325 HIS B CA 1
ATOM 4829 C C . HIS B 1 325 ? -8.324 -36.858 1.199 1.00 51.95 325 HIS B C 1
ATOM 4830 O O . HIS B 1 325 ? -9.108 -37.544 0.534 1.00 54.15 325 HIS B O 1
ATOM 4837 N N . ASP B 1 326 ? -7.339 -36.151 0.628 1.00 46.53 326 ASP B N 1
ATOM 4838 C CA . ASP B 1 326 ? -7.099 -36.280 -0.805 1.00 46.50 326 ASP B CA 1
ATOM 4839 C C . ASP B 1 326 ? -6.698 -37.707 -1.168 1.00 52.57 326 ASP B C 1
ATOM 4840 O O . ASP B 1 326 ? -7.154 -38.252 -2.181 1.00 52.99 326 ASP B O 1
ATOM 4845 N N . GLU B 1 327 ? -5.824 -38.322 -0.363 1.00 52.10 327 GLU B N 1
ATOM 4846 C CA . GLU B 1 327 ? -5.402 -39.688 -0.644 1.00 52.30 327 GLU B CA 1
ATOM 4847 C C . GLU B 1 327 ? -6.582 -40.649 -0.590 1.00 52.90 327 GLU B C 1
ATOM 4848 O O . GLU B 1 327 ? -6.697 -41.544 -1.435 1.00 52.07 327 GLU B O 1
ATOM 4854 N N . LEU B 1 328 ? -7.488 -40.461 0.375 1.00 51.04 328 LEU B N 1
ATOM 4855 C CA . LEU B 1 328 ? -8.694 -41.281 0.417 1.00 57.24 328 LEU B CA 1
ATOM 4856 C C . LEU B 1 328 ? -9.527 -41.108 -0.844 1.00 64.91 328 LEU B C 1
ATOM 4857 O O . LEU B 1 328 ? -10.084 -42.082 -1.366 1.00 69.18 328 LEU B O 1
ATOM 4862 N N . THR B 1 329 ? -9.608 -39.878 -1.350 1.00 59.04 329 THR B N 1
ATOM 4863 C CA . THR B 1 329 ? -10.357 -39.638 -2.612 1.00 62.75 329 THR B CA 1
ATOM 4864 C C . THR B 1 329 ? -9.710 -40.438 -3.746 1.00 59.02 329 THR B C 1
ATOM 4865 O O . THR B 1 329 ? -10.437 -41.168 -4.449 1.00 59.23 329 THR B O 1
ATOM 4869 N N . ARG B 1 330 ? -8.391 -40.317 -3.898 1.00 57.40 330 ARG B N 1
ATOM 4870 C CA . ARG B 1 330 ? -7.666 -41.025 -4.986 1.00 62.28 330 ARG B CA 1
ATOM 4871 C C . ARG B 1 330 ? -7.811 -42.535 -4.783 1.00 70.76 330 ARG B C 1
ATOM 4872 O O . ARG B 1 330 ? -8.029 -43.240 -5.781 1.00 75.95 330 ARG B O 1
ATOM 4880 N N . LEU B 1 331 ? -7.734 -42.997 -3.535 1.00 65.17 331 LEU B N 1
ATOM 4881 C CA . LEU B 1 331 ? -7.835 -44.446 -3.219 1.00 68.27 331 LEU B CA 1
ATOM 4882 C C . LEU B 1 331 ? -9.216 -44.951 -3.643 1.00 72.59 331 LEU B C 1
ATOM 4883 O O . LEU B 1 331 ? -9.294 -46.081 -4.152 1.00 73.61 331 LEU B O 1
ATOM 4888 N N . LYS B 1 332 ? -10.258 -44.141 -3.458 1.00 76.48 332 LYS B N 1
ATOM 4889 C CA . LYS B 1 332 ? -11.643 -44.599 -3.747 1.00 78.69 332 LYS B CA 1
ATOM 4890 C C . LYS B 1 332 ? -11.756 -44.965 -5.227 1.00 77.35 332 LYS B C 1
ATOM 4891 O O . LYS B 1 332 ? -12.425 -45.968 -5.529 1.00 77.78 332 LYS B O 1
ATOM 4897 N N . GLY B 1 333 ? -10.935 -44.377 -6.092 1.00 79.71 333 GLY B N 1
ATOM 4898 C CA . GLY B 1 333 ? -10.948 -44.832 -7.497 1.00 84.53 333 GLY B CA 1
ATOM 4899 C C . GLY B 1 333 ? -9.922 -45.924 -7.772 1.00 80.98 333 GLY B C 1
ATOM 4900 O O . GLY B 1 333 ? -9.769 -46.274 -8.955 1.00 83.84 333 GLY B O 1
ATOM 4901 N N . THR B 1 334 ? -9.260 -46.473 -6.742 1.00 80.98 334 THR B N 1
ATOM 4902 C CA . THR B 1 334 ? -8.158 -47.463 -6.953 1.00 82.81 334 THR B CA 1
ATOM 4903 C C . THR B 1 334 ? -8.643 -48.925 -6.953 1.00 87.64 334 THR B C 1
ATOM 4904 O O . THR B 1 334 ? -7.777 -49.806 -7.096 1.00 82.84 334 THR B O 1
ATOM 4908 N N . ASP B 1 335 ? -9.945 -49.186 -6.792 1.00 87.30 335 ASP B N 1
ATOM 4909 C CA . ASP B 1 335 ? -10.430 -50.594 -6.707 1.00 89.69 335 ASP B CA 1
ATOM 4910 C C . ASP B 1 335 ? -9.788 -51.357 -5.539 1.00 88.47 335 ASP B C 1
ATOM 4911 O O . ASP B 1 335 ? -9.411 -52.528 -5.733 1.00 98.89 335 ASP B O 1
ATOM 4916 N N . LEU B 1 336 ? -9.634 -50.713 -4.383 1.00 78.58 336 LEU B N 1
ATOM 4917 C CA . LEU B 1 336 ? -9.103 -51.392 -3.171 1.00 69.32 336 LEU B CA 1
ATOM 4918 C C . LEU B 1 336 ? -10.075 -52.482 -2.698 1.00 66.26 336 LEU B C 1
ATOM 4919 O O . LEU B 1 336 ? -11.293 -52.293 -2.865 1.00 69.77 336 LEU B O 1
ATOM 4924 N N . THR B 1 337 ? -9.560 -53.591 -2.156 1.00 61.90 337 THR B N 1
ATOM 4925 C CA . THR B 1 337 ? -10.431 -54.663 -1.597 1.00 60.16 337 THR B CA 1
ATOM 4926 C C . THR B 1 337 ? -11.167 -54.150 -0.354 1.00 61.81 337 THR B C 1
ATOM 4927 O O . THR B 1 337 ? -10.674 -53.192 0.268 1.00 61.19 337 THR B O 1
ATOM 4931 N N . PRO B 1 338 ? -12.318 -54.742 0.037 1.00 59.63 338 PRO B N 1
ATOM 4932 C CA . PRO B 1 338 ? -13.022 -54.322 1.248 1.00 57.03 338 PRO B CA 1
ATOM 4933 C C . PRO B 1 338 ? -12.072 -54.201 2.449 1.00 57.69 338 PRO B C 1
ATOM 4934 O O . PRO B 1 338 ? -12.070 -53.164 3.077 1.00 61.43 338 PRO B O 1
ATOM 4938 N N . SER B 1 339 ? -11.292 -55.250 2.734 1.00 58.94 339 SER B N 1
ATOM 4939 C CA . SER B 1 339 ? -10.342 -55.203 3.848 1.00 52.51 339 SER B CA 1
ATOM 4940 C C . SER B 1 339 ? -9.342 -54.061 3.697 1.00 52.26 339 SER B C 1
ATOM 4941 O O . SER B 1 339 ? -9.006 -53.389 4.679 1.00 49.10 339 SER B O 1
ATOM 4944 N N . GLN B 1 340 ? -8.839 -53.841 2.483 1.00 48.76 340 GLN B N 1
ATOM 4945 C CA . GLN B 1 340 ? -7.922 -52.729 2.249 1.00 57.06 340 GLN B CA 1
ATOM 4946 C C . GLN B 1 340 ? -8.588 -51.395 2.560 1.00 51.43 340 GLN B C 1
ATOM 4947 O O . GLN B 1 340 ? -7.971 -50.503 3.154 1.00 46.28 340 GLN B O 1
ATOM 4953 N N . TRP B 1 341 ? -9.846 -51.243 2.154 1.00 49.74 341 TRP B N 1
ATOM 4954 C CA . TRP B 1 341 ? -10.590 -50.037 2.477 1.00 53.74 341 TRP B CA 1
ATOM 4955 C C . TRP B 1 341 ? -10.802 -49.890 3.981 1.00 52.86 341 TRP B C 1
ATOM 4956 O O . TRP B 1 341 ? -10.735 -48.777 4.518 1.00 50.78 341 TRP B O 1
ATOM 4967 N N . ARG B 1 342 ? -11.083 -51.000 4.669 1.00 48.12 342 ARG B N 1
ATOM 4968 C CA . ARG B 1 342 ? -11.289 -50.986 6.117 1.00 44.77 342 ARG B CA 1
ATOM 4969 C C . ARG B 1 342 ? -10.017 -50.596 6.862 1.00 42.46 342 ARG B C 1
ATOM 4970 O O . ARG B 1 342 ? -10.070 -49.909 7.888 1.00 44.65 342 ARG B O 1
ATOM 4978 N N . PHE B 1 343 ? -8.866 -51.067 6.391 1.00 37.21 343 PHE B N 1
ATOM 4979 C CA . PHE B 1 343 ? -7.606 -50.642 6.986 1.00 41.82 343 PHE B CA 1
ATOM 4980 C C . PHE B 1 343 ? -7.363 -49.141 6.774 1.00 43.56 343 PHE B C 1
ATOM 4981 O O . PHE B 1 343 ? -7.024 -48.424 7.726 1.00 38.69 343 PHE B O 1
ATOM 4989 N N . ALA B 1 344 ? -7.582 -48.647 5.550 1.00 38.37 344 ALA B N 1
ATOM 4990 C CA . ALA B 1 344 ? -7.392 -47.225 5.262 1.00 43.46 344 ALA B CA 1
ATOM 4991 C C . ALA B 1 344 ? -8.227 -46.346 6.190 1.00 43.62 344 ALA B C 1
ATOM 4992 O O . ALA B 1 344 ? -7.718 -45.380 6.773 1.00 46.41 344 ALA B O 1
ATOM 4994 N N . ARG B 1 345 ? -9.509 -46.673 6.361 1.00 40.87 345 ARG B N 1
ATOM 4995 C CA . ARG B 1 345 ? -10.339 -45.874 7.257 1.00 42.32 345 ARG B CA 1
ATOM 4996 C C . ARG B 1 345 ? -9.933 -46.049 8.715 1.00 43.66 345 ARG B C 1
ATOM 4997 O O . ARG B 1 345 ? -10.081 -45.117 9.512 1.00 46.44 345 ARG B O 1
ATOM 5005 N N . GLY B 1 346 ? -9.472 -47.248 9.090 1.00 47.93 346 GLY B N 1
ATOM 5006 C CA . GLY B 1 346 ? -8.975 -47.468 10.439 1.00 43.38 346 GLY B CA 1
ATOM 5007 C C . GLY B 1 346 ? -7.773 -46.604 10.751 1.00 40.50 346 GLY B C 1
ATOM 5008 O O . GLY B 1 346 ? -7.596 -46.162 11.893 1.00 38.66 346 GLY B O 1
ATOM 5009 N N . MET B 1 347 ? -6.926 -46.351 9.749 1.00 41.85 347 MET B N 1
ATOM 5010 C CA . MET B 1 347 ? -5.826 -45.411 9.951 1.00 40.21 347 MET B CA 1
ATOM 5011 C C . MET B 1 347 ? -6.352 -44.028 10.316 1.00 36.98 347 MET B C 1
ATOM 5012 O O . MET B 1 347 ? -5.862 -43.393 11.263 1.00 34.36 347 MET B O 1
ATOM 5017 N N . VAL B 1 348 ? -7.399 -43.570 9.633 1.00 36.62 348 VAL B N 1
ATOM 5018 C CA . VAL B 1 348 ? -7.992 -42.288 10.009 1.00 39.09 348 VAL B CA 1
ATOM 5019 C C . VAL B 1 348 ? -8.530 -42.332 11.440 1.00 39.38 348 VAL B C 1
ATOM 5020 O O . VAL B 1 348 ? -8.315 -41.399 12.226 1.00 38.20 348 VAL B O 1
ATOM 5024 N N . GLU B 1 349 ? -9.187 -43.432 11.827 1.00 41.24 349 GLU B N 1
ATOM 5025 C CA . GLU B 1 349 ? -9.735 -43.498 13.181 1.00 35.00 349 GLU B CA 1
ATOM 5026 C C . GLU B 1 349 ? -8.638 -43.428 14.241 1.00 33.26 349 GLU B C 1
ATOM 5027 O O . GLU B 1 349 ? -8.825 -42.778 15.283 1.00 36.03 349 GLU B O 1
ATOM 5033 N N . VAL B 1 350 ? -7.464 -44.010 13.978 1.00 32.79 350 VAL B N 1
ATOM 5034 C CA . VAL B 1 350 ? -6.351 -43.851 14.914 1.00 34.15 350 VAL B CA 1
ATOM 5035 C C . VAL B 1 350 ? -5.979 -42.380 15.054 1.00 38.14 350 VAL B C 1
ATOM 5036 O O . VAL B 1 350 ? -5.829 -41.853 16.171 1.00 37.45 350 VAL B O 1
ATOM 5040 N N . CYS B 1 351 ? -5.840 -41.685 13.919 1.00 35.04 351 CYS B N 1
ATOM 5041 C CA . CYS B 1 351 ? -5.446 -40.282 13.967 1.00 35.48 351 CYS B CA 1
ATOM 5042 C C . CYS B 1 351 ? -6.423 -39.446 14.796 1.00 36.37 351 CYS B C 1
ATOM 5043 O O . CYS B 1 351 ? -6.012 -38.736 15.727 1.00 35.65 351 CYS B O 1
ATOM 5046 N N . ALA B 1 352 ? -7.726 -39.532 14.502 1.00 36.30 352 ALA B N 1
ATOM 5047 C CA . ALA B 1 352 ? -8.684 -38.740 15.271 1.00 33.32 352 ALA B CA 1
ATOM 5048 C C . ALA B 1 352 ? -8.703 -39.168 16.724 1.00 37.63 352 ALA B C 1
ATOM 5049 O O . ALA B 1 352 ? -8.711 -38.319 17.630 1.00 34.48 352 ALA B O 1
ATOM 5051 N N . GLY B 1 353 ? -8.702 -40.490 16.968 1.00 35.61 353 GLY B N 1
ATOM 5052 C CA . GLY B 1 353 ? -8.703 -40.988 18.331 1.00 29.49 353 GLY B CA 1
ATOM 5053 C C . GLY B 1 353 ? -7.471 -40.573 19.105 1.00 35.29 353 GLY B C 1
ATOM 5054 O O . GLY B 1 353 ? -7.535 -40.333 20.319 1.00 35.64 353 GLY B O 1
ATOM 5055 N N . ASN B 1 354 ? -6.323 -40.509 18.422 1.00 32.62 354 ASN B N 1
ATOM 5056 C CA . ASN B 1 354 ? -5.124 -39.998 19.069 1.00 34.89 354 ASN B CA 1
ATOM 5057 C C . ASN B 1 354 ? -5.296 -38.545 19.519 1.00 36.07 354 ASN B C 1
ATOM 5058 O O . ASN B 1 354 ? -4.866 -38.183 20.623 1.00 35.20 354 ASN B O 1
ATOM 5063 N N . ILE B 1 355 ? -5.917 -37.691 18.690 1.00 37.08 355 ILE B N 1
ATOM 5064 C CA . ILE B 1 355 ? -6.197 -36.315 19.123 1.00 35.33 355 ILE B CA 1
ATOM 5065 C C . ILE B 1 355 ? -7.048 -36.314 20.387 1.00 36.13 355 ILE B C 1
ATOM 5066 O O . ILE B 1 355 ? -6.727 -35.647 21.380 1.00 34.60 355 ILE B O 1
ATOM 5071 N N . PHE B 1 356 ? -8.151 -37.060 20.370 1.00 37.09 356 PHE B N 1
ATOM 5072 C CA . PHE B 1 356 ? -9.015 -37.099 21.549 1.00 40.34 356 PHE B CA 1
ATOM 5073 C C . PHE B 1 356 ? -8.259 -37.615 22.769 1.00 37.33 356 PHE B C 1
ATOM 5074 O O . PHE B 1 356 ? -8.307 -37.010 23.848 1.00 39.24 356 PHE B O 1
ATOM 5082 N N . TYR B 1 357 ? -7.508 -38.704 22.601 1.00 37.92 357 TYR B N 1
ATOM 5083 C CA . TYR B 1 357 ? -6.713 -39.234 23.706 1.00 35.53 357 TYR B CA 1
ATOM 5084 C C . TYR B 1 357 ? -5.744 -38.188 24.240 1.00 40.88 357 TYR B C 1
ATOM 5085 O O . TYR B 1 357 ? -5.588 -38.030 25.457 1.00 35.73 357 TYR B O 1
ATOM 5094 N N . SER B 1 358 ? -5.029 -37.502 23.338 1.00 39.57 358 SER B N 1
ATOM 5095 C CA . SER B 1 358 ? -4.061 -36.500 23.778 1.00 43.26 358 SER B CA 1
ATOM 5096 C C . SER B 1 358 ? -4.740 -35.309 24.445 1.00 40.87 358 SER B C 1
ATOM 5097 O O . SER B 1 358 ? -4.224 -34.770 25.434 1.00 42.99 358 SER B O 1
ATOM 5100 N N . ALA B 1 359 ? -5.869 -34.854 23.888 1.00 40.55 359 ALA B N 1
ATOM 5101 C CA . ALA B 1 359 ? -6.559 -33.688 24.444 1.00 44.28 359 ALA B CA 1
ATOM 5102 C C . ALA B 1 359 ? -7.131 -33.963 25.833 1.00 51.82 359 ALA B C 1
ATOM 5103 O O . ALA B 1 359 ? -7.228 -33.039 26.651 1.00 50.41 359 ALA B O 1
ATOM 5105 N N . THR B 1 360 ? -7.567 -35.200 26.099 1.00 46.97 360 THR B N 1
ATOM 5106 C CA . THR B 1 360 ? -8.158 -35.571 27.377 1.00 51.22 360 THR B CA 1
ATOM 5107 C C . THR B 1 360 ? -7.183 -36.244 28.340 1.00 57.17 360 THR B C 1
ATOM 5108 O O . THR B 1 360 ? -7.624 -36.807 29.345 1.00 58.41 360 THR B O 1
ATOM 5112 N N . CYS B 1 361 ? -5.894 -36.290 28.010 1.00 58.34 361 CYS B N 1
ATOM 5113 C CA . CYS B 1 361 ? -4.911 -37.005 28.817 1.00 57.42 361 CYS B CA 1
ATOM 5114 C C . CYS B 1 361 ? -4.393 -36.118 29.949 1.00 66.54 361 CYS B C 1
ATOM 5115 O O . CYS B 1 361 ? -3.977 -34.978 29.717 1.00 68.75 361 CYS B O 1
ATOM 5118 N N . LEU B 1 362 ? -4.410 -36.651 31.174 1.00 72.65 362 LEU B N 1
ATOM 5119 C CA . LEU B 1 362 ? -3.998 -35.878 32.346 1.00 72.07 362 LEU B CA 1
ATOM 5120 C C . LEU B 1 362 ? -2.497 -35.594 32.343 1.00 75.16 362 LEU B C 1
ATOM 5121 O O . LEU B 1 362 ? -2.065 -34.599 32.933 1.00 75.79 362 LEU B O 1
ATOM 5126 N N . ARG B 1 363 ? -1.675 -36.472 31.756 1.00 77.42 363 ARG B N 1
ATOM 5127 C CA . ARG B 1 363 ? -0.240 -36.189 31.688 1.00 79.13 363 ARG B CA 1
ATOM 5128 C C . ARG B 1 363 ? 0.032 -34.901 30.926 1.00 74.45 363 ARG B C 1
ATOM 5129 O O . ARG B 1 363 ? 0.839 -34.066 31.353 1.00 75.64 363 ARG B O 1
ATOM 5137 N N . TYR B 1 364 ? -0.641 -34.729 29.786 1.00 73.79 364 TYR B N 1
ATOM 5138 C CA . TYR B 1 364 ? -0.339 -33.614 28.894 1.00 69.70 364 TYR B CA 1
ATOM 5139 C C . TYR B 1 364 ? -0.886 -32.294 29.424 1.00 70.94 364 TYR B C 1
ATOM 5140 O O . TYR B 1 364 ? -0.171 -31.284 29.442 1.00 73.06 364 TYR B O 1
ATOM 5149 N N . ALA B 1 365 ? -2.145 -32.276 29.863 1.00 74.22 365 ALA B N 1
ATOM 5150 C CA . ALA B 1 365 ? -2.656 -31.103 30.555 1.00 73.23 365 ALA B CA 1
ATOM 5151 C C . ALA B 1 365 ? -2.062 -31.061 31.957 1.00 84.76 365 ALA B C 1
ATOM 5152 O O . ALA B 1 365 ? -1.720 -32.098 32.529 1.00 96.00 365 ALA B O 1
ATOM 5154 N N . LYS B 1 366 ? -1.940 -29.854 32.512 1.00 86.49 366 LYS B N 1
ATOM 5155 C CA . LYS B 1 366 ? -1.373 -29.610 33.843 1.00 93.03 366 LYS B CA 1
ATOM 5156 C C . LYS B 1 366 ? -0.147 -30.503 34.102 1.00 91.41 366 LYS B C 1
ATOM 5157 O O . LYS B 1 366 ? -0.208 -31.325 35.067 1.00 86.90 366 LYS B O 1
ATOM 5163 N N . PRO B 1 367 ? 0.913 -30.423 33.309 1.00 88.42 367 PRO B N 1
ATOM 5164 C CA . PRO B 1 367 ? 2.079 -31.323 33.497 1.00 88.50 367 PRO B CA 1
ATOM 5165 C C . PRO B 1 367 ? 2.696 -31.231 34.894 1.00 89.57 367 PRO B C 1
ATOM 5166 O O . PRO B 1 367 ? 3.448 -32.138 35.264 1.00 89.33 367 PRO B O 1
ATOM 5170 N N . MET C 1 1 ? 41.709 6.516 41.117 1.00 52.33 1 MET C N 1
ATOM 5171 C CA . MET C 1 1 ? 40.504 5.873 41.598 1.00 52.44 1 MET C CA 1
ATOM 5172 C C . MET C 1 1 ? 39.831 6.941 42.462 1.00 52.52 1 MET C C 1
ATOM 5173 O O . MET C 1 1 ? 40.531 7.673 43.164 1.00 55.80 1 MET C O 1
ATOM 5178 N N . ARG C 1 2 ? 38.515 7.073 42.425 1.00 45.02 2 ARG C N 1
ATOM 5179 C CA . ARG C 1 2 ? 37.885 8.129 43.204 1.00 53.59 2 ARG C CA 1
ATOM 5180 C C . ARG C 1 2 ? 38.085 7.863 44.694 1.00 53.42 2 ARG C C 1
ATOM 5181 O O . ARG C 1 2 ? 37.871 6.728 45.144 1.00 52.78 2 ARG C O 1
ATOM 5189 N N . PRO C 1 3 ? 38.460 8.871 45.489 1.00 52.69 3 PRO C N 1
ATOM 5190 C CA . PRO C 1 3 ? 38.629 8.659 46.933 1.00 53.31 3 PRO C CA 1
ATOM 5191 C C . PRO C 1 3 ? 37.349 8.177 47.588 1.00 57.73 3 PRO C C 1
ATOM 5192 O O . PRO C 1 3 ? 36.242 8.560 47.205 1.00 61.03 3 PRO C O 1
ATOM 5196 N N . ILE C 1 4 ? 37.512 7.356 48.615 1.00 60.70 4 ILE C N 1
ATOM 5197 C CA . ILE C 1 4 ? 36.396 6.745 49.321 1.00 63.51 4 ILE C CA 1
ATOM 5198 C C . ILE C 1 4 ? 36.291 7.410 50.685 1.00 64.13 4 ILE C C 1
ATOM 5199 O O . ILE C 1 4 ? 37.279 7.488 51.424 1.00 66.38 4 ILE C O 1
ATOM 5204 N N . THR C 1 5 ? 35.102 7.929 50.997 1.00 66.56 5 THR C N 1
ATOM 5205 C CA . THR C 1 5 ? 34.886 8.604 52.274 1.00 68.55 5 THR C CA 1
ATOM 5206 C C . THR C 1 5 ? 34.722 7.596 53.410 1.00 73.25 5 THR C C 1
ATOM 5207 O O . THR C 1 5 ? 35.422 7.671 54.425 1.00 78.54 5 THR C O 1
ATOM 5211 N N . CYS C 1 6 ? 33.817 6.636 53.247 1.00 66.23 6 CYS C N 1
ATOM 5212 C CA . CYS C 1 6 ? 33.472 5.706 54.309 1.00 64.82 6 CYS C CA 1
ATOM 5213 C C . CYS C 1 6 ? 33.182 4.334 53.712 1.00 65.03 6 CYS C C 1
ATOM 5214 O O . CYS C 1 6 ? 33.022 4.182 52.501 1.00 67.32 6 CYS C O 1
ATOM 5217 N N . SER C 1 7 ? 33.139 3.325 54.574 1.00 60.20 7 SER C N 1
ATOM 5218 C CA . SER C 1 7 ? 32.770 1.981 54.154 1.00 62.57 7 SER C CA 1
ATOM 5219 C C . SER C 1 7 ? 31.944 1.332 55.255 1.00 60.95 7 SER C C 1
ATOM 5220 O O . SER C 1 7 ? 32.322 1.391 56.429 1.00 59.35 7 SER C O 1
ATOM 5223 N N . PHE C 1 8 ? 30.828 0.710 54.881 1.00 60.52 8 PHE C N 1
ATOM 5224 C CA . PHE C 1 8 ? 29.970 0.076 55.872 1.00 59.59 8 PHE C CA 1
ATOM 5225 C C . PHE C 1 8 ? 29.171 -1.059 55.250 1.00 55.11 8 PHE C C 1
ATOM 5226 O O . PHE C 1 8 ? 28.950 -1.104 54.036 1.00 50.08 8 PHE C O 1
ATOM 5234 N N . ASP C 1 9 ? 28.771 -1.995 56.108 1.00 55.54 9 ASP C N 1
ATOM 5235 C CA . ASP C 1 9 ? 27.879 -3.082 55.730 1.00 56.40 9 ASP C CA 1
ATOM 5236 C C . ASP C 1 9 ? 26.808 -3.215 56.805 1.00 56.90 9 ASP C C 1
ATOM 5237 O O . ASP C 1 9 ? 27.137 -3.506 57.974 1.00 55.11 9 ASP C O 1
ATOM 5242 N N . PRO C 1 10 ? 25.528 -3.046 56.466 1.00 53.87 10 PRO C N 1
ATOM 5243 C CA . PRO C 1 10 ? 24.482 -3.116 57.507 1.00 57.84 10 PRO C CA 1
ATOM 5244 C C . PRO C 1 10 ? 24.432 -4.439 58.250 1.00 54.22 10 PRO C C 1
ATOM 5245 O O . PRO C 1 10 ? 24.316 -4.453 59.479 1.00 57.67 10 PRO C O 1
ATOM 5249 N N . VAL C 1 11 ? 24.485 -5.560 57.534 1.00 56.82 11 VAL C N 1
ATOM 5250 C CA . VAL C 1 11 ? 24.324 -6.863 58.180 1.00 56.68 11 VAL C CA 1
ATOM 5251 C C . VAL C 1 11 ? 25.580 -7.243 58.958 1.00 60.28 11 VAL C C 1
ATOM 5252 O O . VAL C 1 11 ? 25.504 -7.606 60.136 1.00 60.71 11 VAL C O 1
ATOM 5256 N N . GLY C 1 12 ? 26.737 -7.253 58.302 1.00 57.66 12 GLY C N 1
ATOM 5257 C CA . GLY C 1 12 ? 27.959 -7.559 59.006 1.00 54.90 12 GLY C CA 1
ATOM 5258 C C . GLY C 1 12 ? 28.502 -8.939 58.749 1.00 62.14 12 GLY C C 1
ATOM 5259 O O . GLY C 1 12 ? 29.395 -9.378 59.481 1.00 66.70 12 GLY C O 1
ATOM 5260 N N . ILE C 1 13 ? 27.895 -9.691 57.840 1.00 60.28 13 ILE C N 1
ATOM 5261 C CA . ILE C 1 13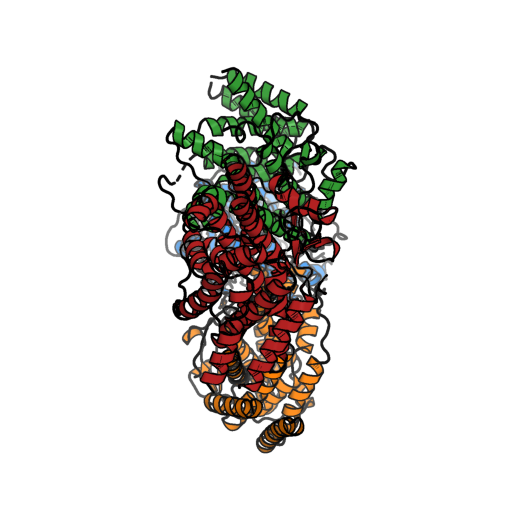 ? 28.312 -11.053 57.549 1.00 55.42 13 ILE C CA 1
ATOM 5262 C C . ILE C 1 13 ? 28.714 -11.156 56.093 1.00 53.30 13 ILE C C 1
ATOM 5263 O O . ILE C 1 13 ? 27.958 -10.747 55.206 1.00 50.95 13 ILE C O 1
ATOM 5268 N N . SER C 1 14 ? 29.858 -11.776 55.847 1.00 57.18 14 SER C N 1
ATOM 5269 C CA . SER C 1 14 ? 30.345 -12.030 54.506 1.00 51.75 14 SER C CA 1
ATOM 5270 C C . SER C 1 14 ? 30.337 -13.529 54.253 1.00 52.72 14 SER C C 1
ATOM 5271 O O . SER C 1 14 ? 30.214 -14.338 55.179 1.00 51.21 14 SER C O 1
ATOM 5274 N N . PHE C 1 15 ? 30.426 -13.898 52.984 1.00 50.15 15 PHE C N 1
ATOM 5275 C CA . PHE C 1 15 ? 30.323 -15.298 52.610 1.00 48.47 15 PHE C CA 1
ATOM 5276 C C . PHE C 1 15 ? 31.212 -15.581 51.414 1.00 49.84 15 PHE C C 1
ATOM 5277 O O . PHE C 1 15 ? 31.676 -14.676 50.729 1.00 48.61 15 PHE C O 1
ATOM 5285 N N . GLN C 1 16 ? 31.479 -16.858 51.202 1.00 49.49 16 GLN C N 1
ATOM 5286 C CA . GLN C 1 16 ? 32.183 -17.325 50.023 1.00 52.47 16 GLN C CA 1
ATOM 5287 C C . GLN C 1 16 ? 31.378 -18.464 49.418 1.00 53.40 16 GLN C C 1
ATOM 5288 O O . GLN C 1 16 ? 30.813 -19.284 50.147 1.00 50.03 16 GLN C O 1
ATOM 5294 N N . THR C 1 17 ? 31.275 -18.479 48.091 1.00 51.07 17 THR C N 1
ATOM 5295 C CA . THR C 1 17 ? 30.470 -19.491 47.417 1.00 55.89 17 THR C CA 1
ATOM 5296 C C . THR C 1 17 ? 31.192 -20.846 47.446 1.00 56.13 17 THR C C 1
ATOM 5297 O O . THR C 1 17 ? 32.413 -20.923 47.573 1.00 54.82 17 THR C O 1
ATOM 5301 N N . GLU C 1 18 ? 30.406 -21.922 47.389 1.00 57.44 18 GLU C N 1
ATOM 5302 C CA . GLU C 1 18 ? 30.988 -23.288 47.439 1.00 69.47 18 GLU C CA 1
ATOM 5303 C C . GLU C 1 18 ? 31.841 -23.505 46.194 1.00 72.06 18 GLU C C 1
ATOM 5304 O O . GLU C 1 18 ? 32.946 -24.059 46.321 1.00 81.63 18 GLU C O 1
ATOM 5310 N N . SER C 1 19 ? 31.346 -23.053 45.044 1.00 73.46 19 SER C N 1
ATOM 5311 C CA . SER C 1 19 ? 32.066 -23.256 43.764 1.00 69.46 19 SER C CA 1
ATOM 5312 C C . SER C 1 19 ? 32.454 -21.891 43.197 1.00 70.54 19 SER C C 1
ATOM 5313 O O . SER C 1 19 ? 31.596 -20.993 43.187 1.00 68.70 19 SER C O 1
ATOM 5316 N N . LYS C 1 20 ? 33.705 -21.745 42.764 1.00 72.56 20 LYS C N 1
ATOM 5317 C CA . LYS C 1 20 ? 34.177 -20.433 42.258 1.00 70.36 20 LYS C CA 1
ATOM 5318 C C . LYS C 1 20 ? 33.358 -20.093 41.016 1.00 65.00 20 LYS C C 1
ATOM 5319 O O . LYS C 1 20 ? 33.062 -21.019 40.240 1.00 69.00 20 LYS C O 1
ATOM 5321 N N . GLN C 1 21 ? 33.004 -18.817 40.835 1.00 68.16 21 GLN C N 1
ATOM 5322 C CA . GLN C 1 21 ? 32.102 -18.481 39.705 1.00 64.83 21 GLN C CA 1
ATOM 5323 C C . GLN C 1 21 ? 32.933 -18.061 38.493 1.00 59.40 21 GLN C C 1
ATOM 5324 O O . GLN C 1 21 ? 33.528 -16.970 38.530 1.00 57.17 21 GLN C O 1
ATOM 5330 N N . GLU C 1 22 ? 32.934 -18.894 37.451 1.00 62.85 22 GLU C N 1
ATOM 5331 C CA . GLU C 1 22 ? 33.682 -18.596 36.202 1.00 66.81 22 GLU C CA 1
ATOM 5332 C C . GLU C 1 22 ? 33.112 -17.361 35.506 1.00 64.56 22 GLU C C 1
ATOM 5333 O O . GLU C 1 22 ? 33.906 -16.563 34.984 1.00 67.00 22 GLU C O 1
ATOM 5335 N N . ASN C 1 23 ? 31.784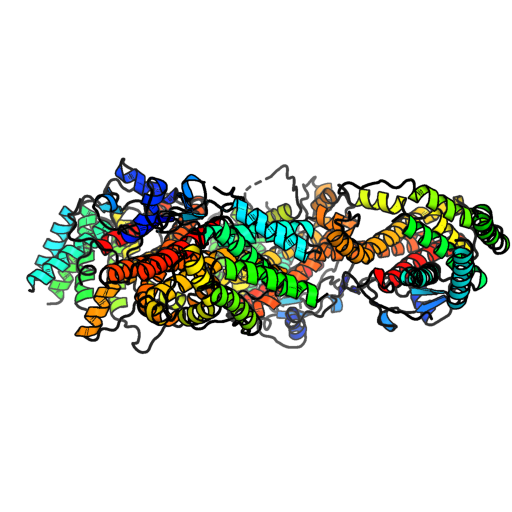 -17.230 35.480 1.00 59.74 23 ASN C N 1
ATOM 5336 C CA . ASN C 1 23 ? 31.134 -16.099 34.767 1.00 56.31 23 ASN C CA 1
ATOM 5337 C C . ASN C 1 23 ? 31.564 -14.772 35.391 1.00 54.80 23 ASN C C 1
ATOM 5338 O O . ASN C 1 23 ? 31.549 -13.763 34.674 1.00 55.59 23 ASN C O 1
ATOM 5343 N N . PHE C 1 24 ? 31.901 -14.777 36.680 1.00 53.22 24 PHE C N 1
ATOM 5344 C CA . PHE C 1 24 ? 32.320 -13.539 37.389 1.00 51.84 24 PHE C CA 1
ATOM 5345 C C . PHE C 1 24 ? 33.841 -13.381 37.298 1.00 58.32 24 PHE C C 1
ATOM 5346 O O . PHE C 1 24 ? 34.351 -12.348 37.757 1.00 55.61 24 PHE C O 1
ATOM 5354 N N . GLU C 1 25 ? 34.532 -14.322 36.653 1.00 53.08 25 GLU C N 1
ATOM 5355 C CA . GLU C 1 25 ? 36.023 -14.326 36.610 1.00 62.79 25 GLU C CA 1
ATOM 5356 C C . GLU C 1 25 ? 36.546 -13.063 35.922 1.00 62.09 25 GLU C C 1
ATOM 5357 O O . GLU C 1 25 ? 37.589 -12.552 36.363 1.00 57.78 25 GLU C O 1
ATOM 5363 N N . PHE C 1 26 ? 35.859 -12.574 34.893 1.00 56.77 26 PHE C N 1
ATOM 5364 C CA . PHE C 1 26 ? 36.399 -11.435 34.111 1.00 57.87 26 PHE C CA 1
ATOM 5365 C C . PHE C 1 26 ? 36.588 -10.233 35.037 1.00 56.32 26 PHE C C 1
ATOM 5366 O O . PHE C 1 26 ? 37.600 -9.531 34.872 1.00 56.30 26 PHE C O 1
ATOM 5374 N N . LEU C 1 27 ? 35.663 -9.993 35.964 1.00 52.96 27 LEU C N 1
ATOM 5375 C CA . LEU C 1 27 ? 35.877 -8.903 36.953 1.00 54.57 27 LEU C CA 1
ATOM 5376 C C . LEU C 1 27 ? 37.263 -9.063 37.593 1.00 56.96 27 LEU C C 1
ATOM 5377 O O . LEU C 1 27 ? 37.993 -8.062 37.665 1.00 57.28 27 LEU C O 1
ATOM 5382 N N . ARG C 1 28 ? 37.612 -10.274 38.029 1.00 57.03 28 ARG C N 1
ATOM 5383 C CA . ARG C 1 28 ? 38.919 -10.543 38.680 1.00 62.56 28 ARG C CA 1
ATOM 5384 C C . ARG C 1 28 ? 40.045 -10.292 37.677 1.00 57.69 28 ARG C C 1
ATOM 5385 O O . ARG C 1 28 ? 41.047 -9.663 38.059 1.00 65.23 28 ARG C O 1
ATOM 5393 N N . GLU C 1 29 ? 39.854 -10.732 36.433 1.00 59.01 29 GLU C N 1
ATOM 5394 C CA . GLU C 1 29 ? 40.884 -10.565 35.375 1.00 65.88 29 GLU C CA 1
ATOM 5395 C C . GLU C 1 29 ? 41.107 -9.079 35.112 1.00 66.56 29 GLU C C 1
ATOM 5396 O O . GLU C 1 29 ? 42.271 -8.684 34.919 1.00 72.51 29 GLU C O 1
ATOM 5402 N N . ALA C 1 30 ? 40.033 -8.292 35.117 1.00 65.56 30 ALA C N 1
ATOM 5403 C CA . ALA C 1 30 ? 40.145 -6.862 34.756 1.00 59.55 30 ALA C CA 1
ATOM 5404 C C . ALA C 1 30 ? 41.067 -6.137 35.740 1.00 63.44 30 ALA C C 1
ATOM 5405 O O . ALA C 1 30 ? 41.835 -5.272 35.289 1.00 72.69 30 ALA C O 1
ATOM 5407 N N . ILE C 1 31 ? 40.981 -6.455 37.030 1.00 61.50 31 ILE C N 1
ATOM 5408 C CA . ILE C 1 31 ? 41.930 -5.839 38.004 1.00 65.21 31 ILE C CA 1
ATOM 5409 C C . ILE C 1 31 ? 43.358 -6.042 37.489 1.00 68.46 31 ILE C C 1
ATOM 5410 O O . ILE C 1 31 ? 44.088 -5.043 37.377 1.00 62.22 31 ILE C O 1
ATOM 5415 N N . SER C 1 32 ? 43.728 -7.284 37.173 1.00 73.75 32 SER C N 1
ATOM 5416 C CA . SER C 1 32 ? 45.104 -7.626 36.724 1.00 73.48 32 SER C CA 1
ATOM 5417 C C . SER C 1 32 ? 45.436 -7.061 35.339 1.00 76.93 32 SER C C 1
ATOM 5418 O O . SER C 1 32 ? 46.561 -6.557 35.173 1.00 79.86 32 SER C O 1
ATOM 5421 N N . ARG C 1 33 ? 44.496 -7.133 34.390 1.00 72.57 33 ARG C N 1
ATOM 5422 C CA . ARG C 1 33 ? 44.816 -6.739 32.990 1.00 74.92 33 ARG C CA 1
ATOM 5423 C C . ARG C 1 33 ? 43.649 -6.007 32.330 1.00 78.32 33 ARG C C 1
ATOM 5424 O O . ARG C 1 33 ? 42.501 -6.246 32.737 1.00 72.75 33 ARG C O 1
ATOM 5426 N N . SER C 1 34 ? 43.931 -5.190 31.309 1.00 75.00 34 SER C N 1
ATOM 5427 C CA . SER C 1 34 ? 42.806 -4.560 30.574 1.00 69.86 34 SER C CA 1
ATOM 5428 C C . SER C 1 34 ? 42.006 -5.690 29.928 1.00 68.80 34 SER C C 1
ATOM 5429 O O . SER C 1 34 ? 42.635 -6.613 29.378 1.00 68.19 34 SER C O 1
ATOM 5432 N N . VAL C 1 35 ? 40.675 -5.613 29.978 1.00 68.08 35 VAL C N 1
ATOM 5433 C CA . VAL C 1 35 ? 39.844 -6.752 29.490 1.00 63.29 35 VAL C CA 1
ATOM 5434 C C . VAL C 1 35 ? 38.704 -6.217 28.622 1.00 57.83 35 VAL C C 1
ATOM 5435 O O . VAL C 1 35 ? 38.265 -5.076 28.848 1.00 54.47 35 VAL C O 1
ATOM 5439 N N . PRO C 1 36 ? 38.223 -6.997 27.634 1.00 59.36 36 PRO C N 1
ATOM 5440 C CA . PRO C 1 36 ? 37.113 -6.575 26.785 1.00 57.52 36 PRO C CA 1
ATOM 5441 C C . PRO C 1 36 ? 35.934 -5.992 27.571 1.00 57.60 36 PRO C C 1
ATOM 5442 O O . PRO C 1 36 ? 35.439 -6.662 28.456 1.00 57.91 36 PRO C O 1
ATOM 5446 N N . GLY C 1 37 ? 35.521 -4.774 27.228 1.00 47.98 37 GLY C N 1
ATOM 5447 C CA . GLY C 1 37 ? 34.412 -4.111 27.868 1.00 46.17 37 GLY C CA 1
ATOM 5448 C C . GLY C 1 37 ? 34.766 -3.364 29.136 1.00 47.40 37 GLY C C 1
ATOM 5449 O O . GLY C 1 37 ? 33.975 -2.524 29.585 1.00 47.34 37 GLY C O 1
ATOM 5450 N N . LEU C 1 38 ? 35.965 -3.556 29.676 1.00 44.43 38 LEU C N 1
ATOM 5451 C CA . LEU C 1 38 ? 36.359 -2.878 30.902 1.00 47.70 38 LEU C CA 1
ATOM 5452 C C . LEU C 1 38 ? 37.586 -1.986 30.713 1.00 52.31 38 LEU C C 1
ATOM 5453 O O . LEU C 1 38 ? 38.141 -1.487 31.699 1.00 50.10 38 LEU C O 1
ATOM 5458 N N . GLU C 1 39 ? 37.997 -1.739 29.466 1.00 48.96 39 GLU C N 1
ATOM 5459 C CA . GLU C 1 39 ? 39.190 -0.937 29.209 1.00 51.85 39 GLU C CA 1
ATOM 5460 C C . GLU C 1 39 ? 39.067 0.471 29.779 1.00 53.32 39 GLU C C 1
ATOM 5461 O O . GLU C 1 39 ? 40.083 1.087 30.119 1.00 49.01 39 GLU C O 1
ATOM 5467 N N . ASN C 1 40 ? 37.845 0.988 29.913 1.00 48.46 40 ASN C N 1
ATOM 5468 C CA . ASN C 1 40 ? 37.627 2.351 30.376 1.00 51.87 40 ASN C CA 1
ATOM 5469 C C . ASN C 1 40 ? 37.537 2.469 31.890 1.00 51.73 40 ASN C C 1
ATOM 5470 O O . ASN C 1 40 ? 37.329 3.573 32.399 1.00 51.12 40 ASN C O 1
ATOM 5475 N N . CYS C 1 41 ? 37.636 1.368 32.621 1.00 49.53 41 CYS C N 1
ATOM 5476 C CA . CYS C 1 41 ? 37.386 1.386 34.056 1.00 56.02 41 CYS C CA 1
ATOM 5477 C C . CYS C 1 41 ? 38.582 0.849 34.832 1.00 53.14 41 CYS C C 1
ATOM 5478 O O . CYS C 1 41 ? 39.333 -0.001 34.347 1.00 57.82 41 CYS C O 1
ATOM 5481 N N . ASN C 1 42 ? 38.791 1.423 36.018 1.00 50.81 42 ASN C N 1
ATOM 5482 C CA . ASN C 1 42 ? 39.612 0.792 37.040 1.00 45.19 42 ASN C CA 1
ATOM 5483 C C . ASN C 1 42 ? 38.791 -0.272 37.753 1.00 48.22 42 ASN C C 1
ATOM 5484 O O . ASN C 1 42 ? 37.729 0.020 38.316 1.00 49.08 42 ASN C O 1
ATOM 5489 N N . VAL C 1 43 ? 39.281 -1.499 37.732 1.00 51.29 43 VAL C N 1
ATOM 5490 C CA . VAL C 1 43 ? 38.633 -2.624 38.387 1.00 50.00 43 VAL C CA 1
ATOM 5491 C C . VAL C 1 43 ? 39.455 -2.982 39.608 1.00 53.06 43 VAL C C 1
ATOM 5492 O O . VAL C 1 43 ? 40.680 -3.120 39.520 1.00 50.74 43 VAL C O 1
ATOM 5496 N N . PHE C 1 44 ? 38.781 -3.072 40.750 1.00 54.01 44 PHE C N 1
ATOM 5497 C CA . PHE C 1 44 ? 39.519 -3.277 42.014 1.00 55.11 44 PHE C CA 1
ATOM 5498 C C . PHE C 1 44 ? 38.771 -4.249 42.912 1.00 54.56 44 PHE C C 1
ATOM 5499 O O . PHE C 1 44 ? 37.619 -4.595 42.598 1.00 52.15 44 PHE C O 1
ATOM 5507 N N . ASP C 1 45 ? 39.398 -4.633 44.021 1.00 57.44 45 ASP C N 1
ATOM 5508 C CA . ASP C 1 45 ? 38.690 -5.477 45.008 1.00 53.02 45 ASP C CA 1
ATOM 5509 C C . ASP C 1 45 ? 38.384 -4.557 46.186 1.00 55.93 45 ASP C C 1
ATOM 5510 O O . ASP C 1 45 ? 39.328 -3.981 46.752 1.00 57.69 45 ASP C O 1
ATOM 5515 N N . PRO C 1 46 ? 37.108 -4.426 46.590 1.00 50.88 46 PRO C N 1
ATOM 5516 C CA . PRO C 1 46 ? 36.715 -3.520 47.670 1.00 51.24 46 PRO C CA 1
ATOM 5517 C C . PRO C 1 46 ? 37.398 -3.966 48.966 1.00 59.11 46 PRO C C 1
ATOM 5518 O O . PRO C 1 46 ? 37.775 -3.120 49.744 1.00 55.14 46 PRO C O 1
ATOM 5522 N N . ARG C 1 47 ? 37.518 -5.276 49.167 1.00 56.53 47 ARG C N 1
ATOM 5523 C CA . ARG C 1 47 ? 38.101 -5.806 50.424 1.00 66.13 47 ARG C CA 1
ATOM 5524 C C . ARG C 1 47 ? 39.538 -5.293 50.534 1.00 65.80 47 ARG C C 1
ATOM 5525 O O . ARG C 1 47 ? 39.943 -4.918 51.647 1.00 65.06 47 ARG C O 1
ATOM 5527 N N . SER C 1 48 ? 40.259 -5.243 49.414 1.00 63.31 48 SER C N 1
ATOM 5528 C CA . SER C 1 48 ? 41.651 -4.731 49.430 1.00 68.67 48 SER C CA 1
ATOM 5529 C C . SER C 1 48 ? 41.635 -3.271 49.887 1.00 69.11 48 SER C C 1
ATOM 5530 O O . SER C 1 48 ? 42.529 -2.894 50.659 1.00 75.68 48 SER C O 1
ATOM 5533 N N . LEU C 1 49 ? 40.665 -2.486 49.423 1.00 61.45 49 LEU C N 1
ATOM 5534 C CA . LEU C 1 49 ? 40.521 -1.077 49.880 1.00 66.88 49 LEU C CA 1
ATOM 5535 C C . LEU C 1 49 ? 40.211 -1.062 51.379 1.00 62.60 49 LEU C C 1
ATOM 5536 O O . LEU C 1 49 ? 40.711 -0.162 52.071 1.00 64.85 49 LEU C O 1
ATOM 5541 N N . GLY C 1 50 ? 39.380 -1.994 51.844 1.00 66.61 50 GLY C N 1
ATOM 5542 C CA . GLY C 1 50 ? 38.966 -2.021 53.259 1.00 61.45 50 GLY C CA 1
ATOM 5543 C C . GLY C 1 50 ? 37.457 -1.932 53.333 1.00 60.57 50 GLY C C 1
ATOM 5544 O O . GLY C 1 50 ? 36.917 -1.863 54.450 1.00 62.69 50 GLY C O 1
ATOM 5545 N N . VAL C 1 51 ? 36.806 -1.932 52.170 1.00 57.10 51 VAL C N 1
ATOM 5546 C CA . VAL C 1 51 ? 35.323 -1.814 52.117 1.00 50.61 51 VAL C CA 1
ATOM 5547 C C . VAL C 1 51 ? 34.745 -3.207 52.367 1.00 56.52 51 VAL C C 1
ATOM 5548 O O . VAL C 1 51 ? 35.167 -4.143 51.665 1.00 54.17 51 VAL C O 1
ATOM 5552 N N . PRO C 1 52 ? 33.803 -3.400 53.316 1.00 53.37 52 PRO C N 1
ATOM 5553 C CA . PRO C 1 52 ? 33.157 -4.706 53.495 1.00 52.59 52 PRO C CA 1
ATOM 5554 C C . PRO C 1 52 ? 32.474 -5.120 52.200 1.00 52.08 52 PRO C C 1
ATOM 5555 O O . PRO C 1 52 ? 31.722 -4.351 51.589 1.00 50.25 52 PRO C O 1
ATOM 5559 N N . TRP C 1 53 ? 32.717 -6.359 51.799 1.00 48.99 53 TRP C N 1
ATOM 5560 C CA . TRP C 1 53 ? 32.338 -6.841 50.476 1.00 48.38 53 TRP C CA 1
ATOM 5561 C C . TRP C 1 53 ? 31.593 -8.168 50.580 1.00 49.29 53 TRP C C 1
ATOM 5562 O O . TRP C 1 53 ? 32.106 -9.205 50.151 1.00 47.84 53 TRP C O 1
ATOM 5573 N N . PRO C 1 54 ? 30.339 -8.161 51.091 1.00 48.70 54 PRO C N 1
ATOM 5574 C CA . PRO C 1 54 ? 29.551 -9.414 51.240 1.00 49.74 54 PRO C CA 1
ATOM 5575 C C . PRO C 1 54 ? 28.808 -9.816 49.968 1.00 49.15 54 PRO C C 1
ATOM 5576 O O . PRO C 1 54 ? 27.567 -9.782 49.877 1.00 46.19 54 PRO C O 1
ATOM 5580 N N . THR C 1 55 ? 29.567 -10.235 48.961 1.00 46.22 55 THR C N 1
ATOM 5581 C CA . THR C 1 55 ? 28.976 -10.564 47.678 1.00 46.81 55 THR C CA 1
ATOM 5582 C C . THR C 1 55 ? 29.829 -11.602 46.961 1.00 45.36 55 THR C C 1
ATOM 5583 O O . THR C 1 55 ? 31.037 -11.709 47.173 1.00 38.13 55 THR C O 1
ATOM 5587 N N . SER C 1 56 ? 29.171 -12.331 46.060 1.00 42.68 56 SER C N 1
ATOM 5588 C CA . SER C 1 56 ? 29.853 -13.266 45.177 1.00 43.51 56 SER C CA 1
ATOM 5589 C C . SER C 1 56 ? 30.716 -12.565 44.130 1.00 47.83 56 SER C C 1
ATOM 5590 O O . SER C 1 56 ? 31.657 -13.171 43.607 1.00 52.99 56 SER C O 1
ATOM 5593 N N . PHE C 1 57 ? 30.377 -11.336 43.751 1.00 46.34 57 PHE C N 1
ATOM 5594 C CA . PHE C 1 57 ? 31.129 -10.640 42.715 1.00 44.15 57 PHE C CA 1
ATOM 5595 C C . PHE C 1 57 ? 32.580 -10.463 43.144 1.00 42.40 57 PHE C C 1
ATOM 5596 O O . PHE C 1 57 ? 32.836 -9.921 44.228 1.00 49.25 57 PHE C O 1
ATOM 5604 N N . PRO C 1 58 ? 33.553 -10.907 42.337 1.00 44.46 58 PRO C N 1
ATOM 5605 C CA . PRO C 1 58 ? 34.962 -10.801 42.763 1.00 45.07 58 PRO C CA 1
ATOM 5606 C C . PRO C 1 58 ? 35.519 -9.386 42.760 1.00 49.71 58 PRO C C 1
ATOM 5607 O O . PRO C 1 58 ? 36.514 -9.138 43.451 1.00 55.61 58 PRO C O 1
ATOM 5611 N N . ALA C 1 59 ? 34.958 -8.459 41.983 1.00 47.75 59 ALA C N 1
ATOM 5612 C CA . ALA C 1 59 ? 35.494 -7.107 41.941 1.00 47.70 59 ALA C CA 1
ATOM 5613 C C . ALA C 1 59 ? 34.372 -6.118 41.643 1.00 47.22 59 ALA C C 1
ATOM 5614 O O . ALA C 1 59 ? 33.245 -6.499 41.328 1.00 46.09 59 ALA C O 1
ATOM 5616 N N . ALA C 1 60 ? 34.690 -4.834 41.793 1.00 48.29 60 ALA C N 1
ATOM 5617 C CA . ALA C 1 60 ? 33.840 -3.735 41.362 1.00 49.45 60 ALA C CA 1
ATOM 5618 C C . ALA C 1 60 ? 34.624 -2.881 40.370 1.00 52.04 60 ALA C C 1
ATOM 5619 O O . ALA C 1 60 ? 35.840 -2.712 40.510 1.00 51.01 60 ALA C O 1
ATOM 5621 N N . ALA C 1 61 ? 33.924 -2.347 39.369 1.00 44.95 61 ALA C N 1
ATOM 5622 C CA . ALA C 1 61 ? 34.521 -1.574 38.289 1.00 45.07 61 ALA C CA 1
ATOM 5623 C C . ALA C 1 61 ? 34.077 -0.125 38.397 1.00 46.54 61 ALA C C 1
ATOM 5624 O O . ALA C 1 61 ? 32.910 0.146 38.691 1.00 44.26 61 ALA C O 1
ATOM 5626 N N . GLN C 1 62 ? 35.020 0.802 38.203 1.00 39.74 62 GLN C N 1
ATOM 5627 C CA . GLN C 1 62 ? 34.724 2.224 38.249 1.00 42.99 62 GLN C CA 1
ATOM 5628 C C . GLN C 1 62 ? 35.367 2.920 37.052 1.00 43.78 62 GLN C C 1
ATOM 5629 O O . GLN C 1 62 ? 36.518 2.635 36.705 1.00 44.50 62 GLN C O 1
ATOM 5635 N N . SER C 1 63 ? 34.626 3.836 36.425 1.00 41.46 63 SER C N 1
ATOM 5636 C CA . SER C 1 63 ? 35.145 4.550 35.262 1.00 47.25 63 SER C CA 1
ATOM 5637 C C . SER C 1 63 ? 36.395 5.346 35.637 1.00 44.03 63 SER C C 1
ATOM 5638 O O . SER C 1 63 ? 36.464 5.947 36.714 1.00 42.21 63 SER C O 1
ATOM 5641 N N . LYS C 1 64 ? 37.409 5.324 34.761 1.00 47.17 64 LYS C N 1
ATOM 5642 C CA . LYS C 1 64 ? 38.592 6.144 35.024 1.00 52.91 64 LYS C CA 1
ATOM 5643 C C . LYS C 1 64 ? 38.331 7.619 34.790 1.00 48.38 64 LYS C C 1
ATOM 5644 O O . LYS C 1 64 ? 39.170 8.448 35.152 1.00 49.83 64 LYS C O 1
ATOM 5650 N N . TYR C 1 65 ? 37.203 7.962 34.182 1.00 49.86 65 TYR C N 1
ATOM 5651 C CA . TYR C 1 65 ? 36.910 9.327 33.767 1.00 48.78 65 TYR C CA 1
ATOM 5652 C C . TYR C 1 65 ? 35.996 10.042 34.750 1.00 47.68 65 TYR C C 1
ATOM 5653 O O . TYR C 1 65 ? 35.196 10.892 34.356 1.00 49.31 65 TYR C O 1
ATOM 5662 N N . TRP C 1 66 ? 36.081 9.672 36.030 1.00 49.78 66 TRP C N 1
ATOM 5663 C CA . TRP C 1 66 ? 35.260 10.316 37.050 1.00 51.29 66 TRP C CA 1
ATOM 5664 C C . TRP C 1 66 ? 35.616 11.789 37.239 1.00 51.88 66 TRP C C 1
ATOM 5665 O O . TRP C 1 66 ? 34.739 12.592 37.587 1.00 51.67 66 TRP C O 1
ATOM 5676 N N . LYS C 1 67 ? 36.879 12.172 37.019 1.00 53.95 67 LYS C N 1
ATOM 5677 C CA . LYS C 1 67 ? 37.227 13.584 37.161 1.00 59.02 67 LYS C CA 1
ATOM 5678 C C . LYS C 1 67 ? 36.484 14.413 36.122 1.00 52.41 67 LYS C C 1
ATOM 5679 O O . LYS C 1 67 ? 35.966 15.493 36.426 1.00 51.25 67 LYS C O 1
ATOM 5685 N N . ASP C 1 68 ? 36.359 13.875 34.911 1.00 50.81 68 ASP C N 1
ATOM 5686 C CA . ASP C 1 68 ? 35.550 14.511 33.884 1.00 50.19 68 ASP C CA 1
ATOM 5687 C C . ASP C 1 68 ? 34.096 14.592 34.314 1.00 53.40 68 ASP C C 1
ATOM 5688 O O . ASP C 1 68 ? 33.429 15.608 34.085 1.00 48.59 68 ASP C O 1
ATOM 5693 N N . ALA C 1 69 ? 33.587 13.532 34.955 1.00 50.45 69 ALA C N 1
ATOM 5694 C CA . ALA C 1 69 ? 32.203 13.540 35.405 1.00 47.87 69 ALA C CA 1
ATOM 5695 C C . ALA C 1 69 ? 31.959 14.634 36.435 1.00 49.92 69 ALA C C 1
ATOM 5696 O O . ALA C 1 69 ? 30.916 15.296 36.396 1.00 46.39 69 ALA C O 1
ATOM 5698 N N . GLU C 1 70 ? 32.910 14.815 37.352 1.00 52.49 70 GLU C N 1
ATOM 5699 C CA . GLU C 1 70 ? 32.752 15.839 38.416 1.00 54.98 70 GLU C CA 1
ATOM 5700 C C . GLU C 1 70 ? 32.565 17.209 37.762 1.00 53.44 70 GLU C C 1
ATOM 5701 O O . GLU C 1 70 ? 31.616 17.918 38.142 1.00 58.27 70 GLU C O 1
ATOM 5707 N N . GLU C 1 71 ? 33.425 17.554 36.803 1.00 52.62 71 GLU C N 1
ATOM 5708 C CA . GLU C 1 71 ? 33.350 18.902 36.188 1.00 54.14 71 GLU C CA 1
ATOM 5709 C C . GLU C 1 71 ? 32.010 19.073 35.477 1.00 56.28 71 GLU C C 1
ATOM 5710 O O . GLU C 1 71 ? 31.414 20.151 35.610 1.00 56.50 71 GLU C O 1
ATOM 5716 N N . ALA C 1 72 ? 31.550 18.043 34.765 1.00 52.00 72 ALA C N 1
ATOM 5717 C CA . ALA C 1 72 ? 30.301 18.199 33.988 1.00 55.81 72 ALA C CA 1
ATOM 5718 C C . ALA C 1 72 ? 29.126 18.462 34.932 1.00 54.27 72 ALA C C 1
ATOM 5719 O O . ALA C 1 72 ? 28.309 19.349 34.632 1.00 50.72 72 ALA C O 1
ATOM 5721 N N . ALA C 1 73 ? 29.073 17.735 36.048 1.00 54.74 73 ALA C N 1
ATOM 5722 C CA . ALA C 1 73 ? 27.988 17.938 37.032 1.00 54.29 73 ALA C CA 1
ATOM 5723 C C . ALA C 1 73 ? 28.092 19.351 37.603 1.00 49.18 73 ALA C C 1
ATOM 5724 O O . ALA C 1 73 ? 27.053 20.012 37.754 1.00 50.77 73 ALA C O 1
ATOM 5726 N N . ALA C 1 74 ? 29.317 19.786 37.891 1.00 54.12 74 ALA C N 1
ATOM 5727 C CA . ALA C 1 74 ? 29.522 21.132 38.461 1.00 56.92 74 ALA C CA 1
ATOM 5728 C C . ALA C 1 74 ? 29.056 22.181 37.453 1.00 56.01 74 ALA C C 1
ATOM 5729 O O . ALA C 1 74 ? 28.396 23.150 37.864 1.00 59.46 74 ALA C O 1
ATOM 5731 N N . GLU C 1 75 ? 29.378 21.969 36.176 1.00 61.85 75 GLU C N 1
ATOM 5732 C CA . GLU C 1 75 ? 28.983 22.946 35.136 1.00 62.21 75 GLU C CA 1
ATOM 5733 C C . GLU C 1 75 ? 27.458 23.012 35.056 1.00 62.35 75 GLU C C 1
ATOM 5734 O O . GLU C 1 75 ? 26.915 24.129 35.006 1.00 58.74 75 GLU C O 1
ATOM 5740 N N . LEU C 1 76 ? 26.804 21.851 35.101 1.00 55.53 76 LEU C N 1
ATOM 5741 C CA . LEU C 1 76 ? 25.323 21.826 35.031 1.00 55.96 76 LEU C CA 1
ATOM 5742 C C . LEU C 1 76 ? 24.765 22.541 36.259 1.00 55.60 76 LEU C C 1
ATOM 5743 O O . LEU C 1 76 ? 23.879 23.384 36.086 1.00 53.74 76 LEU C O 1
ATOM 5748 N N . MET C 1 77 ? 25.354 22.289 37.428 1.00 51.54 77 MET C N 1
ATOM 5749 C CA . MET C 1 77 ? 24.830 22.888 38.681 1.00 58.16 77 MET C CA 1
ATOM 5750 C C . MET C 1 77 ? 24.951 24.406 38.586 1.00 55.99 77 MET C C 1
ATOM 5751 O O . MET C 1 77 ? 23.995 25.098 38.967 1.00 61.03 77 MET C O 1
ATOM 5756 N N . ASP C 1 78 ? 26.069 24.889 38.047 1.00 58.18 78 ASP C N 1
ATOM 5757 C CA . ASP C 1 78 ? 26.298 26.353 37.961 1.00 62.40 78 ASP C CA 1
ATOM 5758 C C . ASP C 1 78 ? 25.219 26.960 37.063 1.00 61.67 78 ASP C C 1
ATOM 5759 O O . ASP C 1 78 ? 24.696 28.031 37.412 1.00 62.31 78 ASP C O 1
ATOM 5764 N N . GLN C 1 79 ? 24.887 26.282 35.966 1.00 59.07 79 GLN C N 1
ATOM 5765 C CA . GLN C 1 79 ? 23.797 26.770 35.088 1.00 57.31 79 GLN C CA 1
ATOM 5766 C C . GLN C 1 79 ? 22.469 26.652 35.834 1.00 63.29 79 GLN C C 1
ATOM 5767 O O . GLN C 1 79 ? 21.684 27.615 35.793 1.00 68.53 79 GLN C O 1
ATOM 5773 N N . ILE C 1 80 ? 22.231 25.519 36.497 1.00 61.44 80 ILE C N 1
ATOM 5774 C CA . ILE C 1 80 ? 20.930 25.331 37.130 1.00 63.78 80 ILE C CA 1
ATOM 5775 C C . ILE C 1 80 ? 20.669 26.439 38.142 1.00 66.28 80 ILE C C 1
ATOM 5776 O O . ILE C 1 80 ? 19.570 27.004 38.195 1.00 71.51 80 ILE C O 1
ATOM 5781 N N . VAL C 1 81 ? 21.672 26.757 38.971 1.00 65.14 81 VAL C N 1
ATOM 5782 C CA . VAL C 1 81 ? 21.505 27.802 39.983 1.00 66.17 81 VAL C CA 1
ATOM 5783 C C . VAL C 1 81 ? 21.293 29.164 39.334 1.00 74.24 81 VAL C C 1
ATOM 5784 O O . VAL C 1 81 ? 20.582 30.015 39.884 1.00 82.31 81 VAL C O 1
ATOM 5788 N N . ALA C 1 82 ? 21.900 29.401 38.168 1.00 70.13 82 ALA C N 1
ATOM 5789 C CA . ALA C 1 82 ? 21.702 30.663 37.457 1.00 78.33 82 ALA C CA 1
ATOM 5790 C C . ALA C 1 82 ? 20.253 30.880 37.014 1.00 82.58 82 ALA C C 1
ATOM 5791 O O . ALA C 1 82 ? 19.842 32.035 36.845 1.00 81.82 82 ALA C O 1
ATOM 5793 N N . ALA C 1 83 ? 19.469 29.809 36.848 1.00 80.62 83 ALA C N 1
ATOM 5794 C CA . ALA C 1 83 ? 18.132 29.869 36.259 1.00 85.50 83 ALA C CA 1
ATOM 5795 C C . ALA C 1 83 ? 17.040 30.012 37.319 1.00 88.07 83 ALA C C 1
ATOM 5796 O O . ALA C 1 83 ? 17.119 29.403 38.391 1.00 84.66 83 ALA C O 1
ATOM 5798 N N . ALA C 1 84 ? 16.007 30.796 36.992 1.00 90.10 84 ALA C N 1
ATOM 5799 C CA . ALA C 1 84 ? 14.883 31.097 37.899 1.00 94.41 84 ALA C CA 1
ATOM 5800 C C . ALA C 1 84 ? 15.317 31.395 39.339 1.00 90.74 84 ALA C C 1
ATOM 5801 O O . ALA C 1 84 ? 14.734 30.871 40.296 1.00 85.98 84 ALA C O 1
ATOM 5803 N N . LYS C 1 101 ? 23.201 25.875 52.171 1.00 94.19 101 LYS C N 1
ATOM 5804 C CA . LYS C 1 101 ? 24.116 24.927 52.743 1.00 94.76 101 LYS C CA 1
ATOM 5805 C C . LYS C 1 101 ? 25.154 24.578 51.597 1.00 94.70 101 LYS C C 1
ATOM 5806 O O . LYS C 1 101 ? 24.804 24.094 50.470 1.00 90.73 101 LYS C O 1
ATOM 5812 N N . ALA C 1 102 ? 26.413 24.993 51.779 1.00 92.88 102 ALA C N 1
ATOM 5813 C CA . ALA C 1 102 ? 27.435 24.547 50.835 1.00 89.42 102 ALA C CA 1
ATOM 5814 C C . ALA C 1 102 ? 27.578 23.027 50.897 1.00 87.78 102 ALA C C 1
ATOM 5815 O O . ALA C 1 102 ? 27.918 22.393 49.891 1.00 87.40 102 ALA C O 1
ATOM 5817 N N . ALA C 1 103 ? 27.327 22.414 52.061 1.00 84.93 103 ALA C N 1
ATOM 5818 C CA . ALA C 1 103 ? 27.415 20.953 52.146 1.00 88.90 103 ALA C CA 1
ATOM 5819 C C . ALA C 1 103 ? 26.332 20.257 51.316 1.00 86.92 103 ALA C C 1
ATOM 5820 O O . ALA C 1 103 ? 26.570 19.176 50.763 1.00 84.67 103 ALA C O 1
ATOM 5822 N N . LYS C 1 104 ? 25.137 20.845 51.276 1.00 85.43 104 LYS C N 1
ATOM 5823 C CA . LYS C 1 104 ? 24.048 20.250 50.463 1.00 81.27 104 LYS C CA 1
ATOM 5824 C C . LYS C 1 104 ? 24.543 20.124 49.025 1.00 78.04 104 LYS C C 1
ATOM 5825 O O . LYS C 1 104 ? 24.550 19.000 48.493 1.00 77.27 104 LYS C O 1
ATOM 5831 N N . ARG C 1 105 ? 24.949 21.248 48.433 1.00 82.08 105 ARG C N 1
ATOM 5832 C CA . ARG C 1 105 ? 25.394 21.226 47.015 1.00 77.54 105 ARG C CA 1
ATOM 5833 C C . ARG C 1 105 ? 26.485 20.166 46.861 1.00 70.19 105 ARG C C 1
ATOM 5834 O O . ARG C 1 105 ? 26.408 19.375 45.905 1.00 68.13 105 ARG C O 1
ATOM 5842 N N . ARG C 1 106 ? 27.450 20.149 47.781 1.00 72.82 106 ARG C N 1
ATOM 5843 C CA . ARG C 1 106 ? 28.587 19.202 47.668 1.00 76.05 106 ARG C CA 1
ATOM 5844 C C . ARG C 1 106 ? 28.056 17.770 47.744 1.00 74.97 106 ARG C C 1
ATOM 5845 O O . ARG C 1 106 ? 28.517 16.925 46.957 1.00 70.45 106 ARG C O 1
ATOM 5853 N N . GLU C 1 107 ? 27.100 17.529 48.640 1.00 75.36 107 GLU C N 1
ATOM 5854 C CA . GLU C 1 107 ? 26.528 16.171 48.794 1.00 73.12 107 GLU C CA 1
ATOM 5855 C C . GLU C 1 107 ? 25.866 15.776 47.476 1.00 69.55 107 GLU C C 1
ATOM 5856 O O . GLU C 1 107 ? 26.141 14.666 46.983 1.00 62.78 107 GLU C O 1
ATOM 5862 N N . LEU C 1 108 ? 25.032 16.662 46.933 1.00 65.53 108 LEU C N 1
ATOM 5863 C CA . LEU C 1 108 ? 24.309 16.341 45.703 1.00 62.56 108 LEU C CA 1
ATOM 5864 C C . LEU C 1 108 ? 25.257 16.048 44.544 1.00 62.53 108 LEU C C 1
ATOM 5865 O O . LEU C 1 108 ? 25.053 15.094 43.781 1.00 60.51 108 LEU C O 1
ATOM 5870 N N . LEU C 1 109 ? 26.285 16.880 44.376 1.00 61.36 109 LEU C N 1
ATOM 5871 C CA . LEU C 1 109 ? 27.241 16.662 43.296 1.00 60.92 109 LEU C CA 1
ATOM 5872 C C . LEU C 1 109 ? 28.029 15.377 43.508 1.00 58.67 109 LEU C C 1
ATOM 5873 O O . LEU C 1 109 ? 28.389 14.691 42.542 1.00 53.14 109 LEU C O 1
ATOM 5878 N N . ASP C 1 110 ? 28.318 15.049 44.767 1.00 60.80 110 ASP C N 1
ATOM 5879 C CA . ASP C 1 110 ? 29.054 13.829 45.087 1.00 61.54 110 ASP C CA 1
ATOM 5880 C C . ASP C 1 110 ? 28.287 12.584 44.657 1.00 55.56 110 ASP C C 1
ATOM 5881 O O . ASP C 1 110 ? 28.857 11.668 44.051 1.00 54.21 110 ASP C O 1
ATOM 5886 N N . THR C 1 111 ? 26.993 12.524 44.986 1.00 55.74 111 THR C N 1
ATOM 5887 C CA . THR C 1 111 ? 26.172 11.381 44.590 1.00 55.98 111 THR C CA 1
ATOM 5888 C C . THR C 1 111 ? 26.007 11.313 43.076 1.00 51.17 111 THR C C 1
ATOM 5889 O O . THR C 1 111 ? 25.923 10.222 42.498 1.00 51.39 111 THR C O 1
ATOM 5893 N N . SER C 1 112 ? 25.920 12.474 42.426 1.00 54.69 112 SER C N 1
ATOM 5894 C CA . SER C 1 112 ? 25.764 12.535 40.977 1.00 48.13 112 SER C CA 1
ATOM 5895 C C . SER C 1 112 ? 26.956 11.943 40.245 1.00 48.17 112 SER C C 1
ATOM 5896 O O . SER C 1 112 ? 26.821 11.494 39.103 1.00 53.12 112 SER C O 1
ATOM 5899 N N . VAL C 1 113 ? 28.141 11.998 40.835 1.00 44.78 113 VAL C N 1
ATOM 5900 C CA . VAL C 1 113 ? 29.297 11.359 40.227 1.00 46.72 113 VAL C CA 1
ATOM 5901 C C . VAL C 1 113 ? 29.423 9.906 40.676 1.00 48.81 113 VAL C C 1
ATOM 5902 O O . VAL C 1 113 ? 29.574 8.991 39.859 1.00 47.27 113 VAL C O 1
ATOM 5906 N N . SER C 1 114 ? 29.336 9.671 41.985 1.00 46.86 114 SER C N 1
ATOM 5907 C CA . SER C 1 114 ? 29.627 8.347 42.525 1.00 50.07 114 SER C CA 1
ATOM 5908 C C . SER C 1 114 ? 28.677 7.283 41.971 1.00 50.14 114 SER C C 1
ATOM 5909 O O . SER C 1 114 ? 29.101 6.151 41.690 1.00 44.19 114 SER C O 1
ATOM 5912 N N . ALA C 1 115 ? 27.378 7.604 41.856 1.00 47.62 115 ALA C N 1
ATOM 5913 C CA . ALA C 1 115 ? 26.419 6.611 41.368 1.00 43.62 115 ALA C CA 1
ATOM 5914 C C . ALA C 1 115 ? 26.710 6.153 39.942 1.00 44.28 115 ALA C C 1
ATOM 5915 O O . ALA C 1 115 ? 26.940 4.949 39.737 1.00 40.12 115 ALA C O 1
ATOM 5917 N N . PRO C 1 116 ? 26.716 7.021 38.918 1.00 40.41 116 PRO C N 1
ATOM 5918 C CA . PRO C 1 116 ? 26.941 6.476 37.566 1.00 39.60 116 PRO C CA 1
ATOM 5919 C C . PRO C 1 116 ? 28.354 5.935 37.347 1.00 41.60 116 PRO C C 1
ATOM 5920 O O . PRO C 1 116 ? 28.511 4.907 36.668 1.00 42.31 116 PRO C O 1
ATOM 5924 N N . MET C 1 117 ? 29.385 6.574 37.917 1.00 38.85 117 MET C N 1
ATOM 5925 C CA . MET C 1 117 ? 30.753 6.111 37.691 1.00 41.23 117 MET C CA 1
ATOM 5926 C C . MET C 1 117 ? 30.966 4.685 38.197 1.00 44.82 117 MET C C 1
ATOM 5927 O O . MET C 1 117 ? 31.768 3.932 37.625 1.00 45.18 117 MET C O 1
ATOM 5932 N N . ASN C 1 118 ? 30.313 4.313 39.304 1.00 44.62 118 ASN C N 1
ATOM 5933 C CA . ASN C 1 118 ? 30.403 2.934 39.784 1.00 41.04 118 ASN C CA 1
ATOM 5934 C C . ASN C 1 118 ? 29.397 2.021 39.090 1.00 42.81 118 ASN C C 1
ATOM 5935 O O . ASN C 1 118 ? 29.716 0.864 38.782 1.00 42.10 118 ASN C O 1
ATOM 5940 N N . MET C 1 119 ? 28.163 2.499 38.886 1.00 40.31 119 MET C N 1
ATOM 5941 C CA . MET C 1 119 ? 27.115 1.654 38.310 1.00 40.59 119 MET C CA 1
ATOM 5942 C C . MET C 1 119 ? 27.304 1.412 36.816 1.00 43.61 119 MET C C 1
ATOM 5943 O O . MET C 1 119 ? 26.931 0.347 36.305 1.00 38.54 119 MET C O 1
ATOM 5948 N N . PHE C 1 120 ? 27.839 2.385 36.086 1.00 44.53 120 PHE C N 1
ATOM 5949 C CA . PHE C 1 120 ? 28.016 2.265 34.644 1.00 39.17 120 PHE C CA 1
ATOM 5950 C C . PHE C 1 120 ? 29.465 2.576 34.334 1.00 46.61 120 PHE C C 1
ATOM 5951 O O . PHE C 1 120 ? 29.781 3.581 33.687 1.00 44.54 120 PHE C O 1
ATOM 5959 N N . PRO C 1 121 ? 30.374 1.682 34.743 1.00 48.87 121 PRO C N 1
ATOM 5960 C CA . PRO C 1 121 ? 31.812 1.997 34.722 1.00 44.04 121 PRO C CA 1
ATOM 5961 C C . PRO C 1 121 ? 32.429 2.067 33.340 1.00 46.17 121 PRO C C 1
ATOM 5962 O O . PRO C 1 121 ? 33.527 2.619 33.203 1.00 49.72 121 PRO C O 1
ATOM 5966 N N . ALA C 1 122 ? 31.811 1.457 32.332 1.00 42.54 122 ALA C N 1
ATOM 5967 C CA . ALA C 1 122 ? 32.419 1.374 31.013 1.00 45.57 122 ALA C CA 1
ATOM 5968 C C . ALA C 1 122 ? 32.573 2.733 30.332 1.00 46.16 122 ALA C C 1
ATOM 5969 O O . ALA C 1 122 ? 33.176 2.785 29.259 1.00 46.85 122 ALA C O 1
ATOM 5971 N N . ALA C 1 123 ? 32.047 3.810 30.930 1.00 43.98 123 ALA C N 1
ATOM 5972 C CA . ALA C 1 123 ? 31.990 5.127 30.302 1.00 47.90 123 ALA C CA 1
ATOM 5973 C C . ALA C 1 123 ? 33.375 5.721 30.067 1.00 45.91 123 ALA C C 1
ATOM 5974 O O . ALA C 1 123 ? 34.199 5.789 30.991 1.00 44.80 123 ALA C O 1
ATOM 5976 N N . ASN C 1 124 ? 33.612 6.189 28.838 1.00 45.06 124 ASN C N 1
ATOM 5977 C CA . ASN C 1 124 ? 34.785 7.001 28.518 1.00 48.60 124 ASN C CA 1
ATOM 5978 C C . ASN C 1 124 ? 34.534 8.441 28.981 1.00 48.10 124 ASN C C 1
ATOM 5979 O O . ASN C 1 124 ? 33.521 8.754 29.611 1.00 42.95 124 ASN C O 1
ATOM 5984 N N . ALA C 1 125 ? 35.440 9.352 28.633 1.00 51.29 125 ALA C N 1
ATOM 5985 C CA . ALA C 1 125 ? 35.308 10.735 29.094 1.00 48.92 125 ALA C CA 1
ATOM 5986 C C . ALA C 1 125 ? 34.033 11.420 28.608 1.00 45.55 125 ALA C C 1
ATOM 5987 O O . ALA C 1 125 ? 33.302 11.966 29.452 1.00 49.62 125 ALA C O 1
ATOM 5989 N N . PRO C 1 126 ? 33.684 11.420 27.311 1.00 47.38 126 PRO C N 1
ATOM 5990 C CA . PRO C 1 126 ? 32.432 12.099 26.906 1.00 48.38 126 PRO C CA 1
ATOM 5991 C C . PRO C 1 126 ? 31.183 11.469 27.503 1.00 43.05 126 PRO C C 1
ATOM 5992 O O . PRO C 1 126 ? 30.251 12.176 27.903 1.00 42.49 126 PRO C O 1
ATOM 5996 N N . ARG C 1 127 ? 31.110 10.143 27.510 1.00 47.46 127 ARG C N 1
ATOM 5997 C CA . ARG C 1 127 ? 29.929 9.491 28.060 1.00 45.91 127 ARG C CA 1
ATOM 5998 C C . ARG C 1 127 ? 29.867 9.635 29.580 1.00 41.92 127 ARG C C 1
ATOM 5999 O O . ARG C 1 127 ? 28.777 9.719 30.149 1.00 43.41 127 ARG C O 1
ATOM 6007 N N . ALA C 1 128 ? 31.015 9.693 30.255 1.00 43.19 128 ALA C N 1
ATOM 6008 C CA . ALA C 1 128 ? 30.988 9.940 31.692 1.00 44.58 128 ALA C CA 1
ATOM 6009 C C . ALA C 1 128 ? 30.380 11.296 31.999 1.00 43.21 128 ALA C C 1
ATOM 6010 O O . ALA C 1 128 ? 29.593 11.426 32.941 1.00 45.51 128 ALA C O 1
ATOM 6012 N N . ARG C 1 129 ? 30.737 12.321 31.214 1.00 43.14 129 ARG C N 1
ATOM 6013 C CA . ARG C 1 129 ? 30.172 13.651 31.420 1.00 46.16 129 ARG C CA 1
ATOM 6014 C C . ARG C 1 129 ? 28.661 13.629 31.255 1.00 42.09 129 ARG C C 1
ATOM 6015 O O . ARG C 1 129 ? 27.933 14.242 32.046 1.00 40.83 129 ARG C O 1
ATOM 6023 N N . ILE C 1 130 ? 28.173 12.931 30.227 1.00 40.14 130 ILE C N 1
ATOM 6024 C CA . ILE C 1 130 ? 26.734 12.805 30.020 1.00 42.21 130 ILE C CA 1
ATOM 6025 C C . ILE C 1 130 ? 26.082 12.071 31.185 1.00 42.67 130 ILE C C 1
ATOM 6026 O O . ILE C 1 130 ? 25.011 12.462 31.664 1.00 39.70 130 ILE C O 1
ATOM 6031 N N . MET C 1 131 ? 26.699 10.973 31.639 1.00 42.64 131 MET C N 1
ATOM 6032 C CA . MET C 1 131 ? 26.107 10.201 32.731 1.00 39.77 131 MET C CA 1
ATOM 6033 C C . MET C 1 131 ? 26.019 11.030 34.011 1.00 41.20 131 MET C C 1
ATOM 6034 O O . MET C 1 131 ? 25.023 10.959 34.742 1.00 41.77 131 MET C O 1
ATOM 6039 N N . ALA C 1 132 ? 27.064 11.806 34.311 1.00 38.84 132 ALA C N 1
ATOM 6040 C CA . ALA C 1 132 ? 27.058 12.633 35.517 1.00 43.26 132 ALA C CA 1
ATOM 6041 C C . ALA C 1 132 ? 25.983 13.712 35.450 1.00 44.06 132 ALA C C 1
ATOM 6042 O O . ALA C 1 132 ? 25.362 14.042 36.469 1.00 43.16 132 ALA C O 1
ATOM 6044 N N . LYS C 1 133 ? 25.809 14.336 34.277 1.00 40.54 133 LYS C N 1
ATOM 6045 C CA . LYS C 1 133 ? 24.743 15.324 34.124 1.00 48.04 133 LYS C CA 1
ATOM 6046 C C . LYS C 1 133 ? 23.368 14.684 34.242 1.00 45.93 133 LYS C C 1
ATOM 6047 O O . LYS C 1 133 ? 22.459 15.273 34.840 1.00 41.69 133 LYS C O 1
ATOM 6053 N N . ALA C 1 134 ? 23.174 13.517 33.612 1.00 41.45 134 ALA C N 1
ATOM 6054 C CA . ALA C 1 134 ? 21.902 12.813 33.752 1.00 44.66 134 ALA C CA 1
ATOM 6055 C C . ALA C 1 134 ? 21.631 12.466 35.206 1.00 40.51 134 ALA C C 1
ATOM 6056 O O . ALA C 1 134 ? 20.508 12.631 35.695 1.00 45.81 134 ALA C O 1
ATOM 6058 N N . ALA C 1 135 ? 22.649 11.977 35.912 1.00 44.11 135 ALA C N 1
ATOM 6059 C CA . ALA C 1 135 ? 22.466 11.613 37.315 1.00 48.22 135 ALA C CA 1
ATOM 6060 C C . ALA C 1 135 ? 22.116 12.836 38.151 1.00 47.06 135 ALA C C 1
ATOM 6061 O O . ALA C 1 135 ? 21.251 12.763 39.037 1.00 41.38 135 ALA C O 1
ATOM 6063 N N . LEU C 1 136 ? 22.770 13.974 37.879 1.00 41.35 136 LEU C N 1
ATOM 6064 C CA . LEU C 1 136 ? 22.456 15.192 38.625 1.00 44.35 136 LEU C CA 1
ATOM 6065 C C . LEU C 1 136 ? 20.995 15.576 38.446 1.00 46.02 136 LEU C C 1
ATOM 6066 O O . LEU C 1 136 ? 20.314 15.913 39.423 1.00 49.84 136 LEU C O 1
ATOM 6071 N N . LEU C 1 137 ? 20.495 15.523 37.205 1.00 42.63 137 LEU C N 1
ATOM 6072 C CA . LEU C 1 137 ? 19.096 15.852 36.941 1.00 42.34 137 LEU C CA 1
ATOM 6073 C C . LEU C 1 137 ? 18.149 14.925 37.688 1.00 45.83 137 LEU C C 1
ATOM 6074 O O . LEU C 1 137 ? 17.181 15.376 38.314 1.00 48.61 137 LEU C O 1
ATOM 6079 N N . ILE C 1 138 ? 18.411 13.619 37.625 1.00 47.40 138 ILE C N 1
ATOM 6080 C CA . ILE C 1 138 ? 17.562 12.642 38.305 1.00 45.42 138 ILE C CA 1
ATOM 6081 C C . ILE C 1 138 ? 17.596 12.856 39.813 1.00 47.81 138 ILE C C 1
ATOM 6082 O O . ILE C 1 138 ? 16.555 12.881 40.481 1.00 50.44 138 ILE C O 1
ATOM 6087 N N . PHE C 1 139 ? 18.792 13.017 40.370 1.00 47.66 139 PHE C N 1
ATOM 6088 C CA . PHE C 1 139 ? 18.929 13.169 41.813 1.00 47.57 139 PHE C CA 1
ATOM 6089 C C . PHE C 1 139 ? 18.306 14.472 42.306 1.00 54.27 139 PHE C C 1
ATOM 6090 O O . PHE C 1 139 ? 17.724 14.512 43.398 1.00 57.90 139 PHE C O 1
ATOM 6098 N N . MET C 1 140 ? 18.412 15.547 41.519 1.00 47.45 140 MET C N 1
ATOM 6099 C CA . MET C 1 140 ? 17.752 16.792 41.891 1.00 52.18 140 MET C CA 1
ATOM 6100 C C . MET C 1 140 ? 16.235 16.633 41.901 1.00 56.31 140 MET C C 1
ATOM 6101 O O . MET C 1 140 ? 15.553 17.154 42.793 1.00 59.81 140 MET C O 1
ATOM 6106 N N . HIS C 1 141 ? 15.682 15.949 40.900 1.00 49.09 141 HIS C N 1
ATOM 6107 C CA . HIS C 1 141 ? 14.244 15.704 40.890 1.00 53.36 141 HIS C CA 1
ATOM 6108 C C . HIS C 1 141 ? 13.828 14.769 42.027 1.00 66.17 141 HIS C C 1
ATOM 6109 O O . HIS C 1 141 ? 12.739 14.913 42.591 1.00 69.35 141 HIS C O 1
ATOM 6116 N N . ASP C 1 142 ? 14.675 13.796 42.366 1.00 65.69 142 ASP C N 1
ATOM 6117 C CA . ASP C 1 142 ? 14.319 12.826 43.400 1.00 68.75 142 ASP C CA 1
ATOM 6118 C C . ASP C 1 142 ? 14.238 13.480 44.776 1.00 71.13 142 ASP C C 1
ATOM 6119 O O . ASP C 1 142 ? 13.370 13.134 45.586 1.00 79.24 142 ASP C O 1
ATOM 6124 N N . ASP C 1 143 ? 15.127 14.434 45.054 1.00 70.11 143 ASP C N 1
ATOM 6125 C CA . ASP C 1 143 ? 15.065 15.168 46.313 1.00 77.26 143 ASP C CA 1
ATOM 6126 C C . ASP C 1 143 ? 13.778 15.988 46.413 1.00 82.36 143 ASP C C 1
ATOM 6127 O O . ASP C 1 143 ? 13.112 15.989 47.458 1.00 87.00 143 ASP C O 1
ATOM 6132 N N . VAL C 1 144 ? 13.381 16.645 45.320 1.00 79.25 144 VAL C N 1
ATOM 6133 C CA . VAL C 1 144 ? 12.221 17.537 45.357 1.00 84.43 144 VAL C CA 1
ATOM 6134 C C . VAL C 1 144 ? 10.929 16.761 45.614 1.00 86.71 144 VAL C C 1
ATOM 6135 O O . VAL C 1 144 ? 10.071 17.208 46.387 1.00 91.27 144 VAL C O 1
ATOM 6139 N N . CYS C 1 145 ? 10.783 15.575 45.014 1.00 83.29 145 CYS C N 1
ATOM 6140 C CA . CYS C 1 145 ? 9.573 14.783 45.226 1.00 89.31 145 CYS C CA 1
ATOM 6141 C C . CYS C 1 145 ? 9.413 14.395 46.692 1.00 96.30 145 CYS C C 1
ATOM 6142 O O . CYS C 1 145 ? 8.370 14.651 47.306 1.00 98.52 145 CYS C O 1
ATOM 6145 N N . ASP C 1 171 ? 12.844 32.163 31.371 1.00 59.92 171 ASP C N 1
ATOM 6146 C CA . ASP C 1 171 ? 12.425 31.556 32.632 1.00 72.47 171 ASP C CA 1
ATOM 6147 C C . ASP C 1 171 ? 11.342 30.547 32.274 1.00 78.00 171 ASP C C 1
ATOM 6148 O O . ASP C 1 171 ? 10.389 30.884 31.553 1.00 80.18 171 ASP C O 1
ATOM 6153 N N . ILE C 1 172 ? 11.561 29.307 32.727 1.00 65.70 172 ILE C N 1
ATOM 6154 C CA . ILE C 1 172 ? 10.859 28.085 32.325 1.00 64.49 172 ILE C CA 1
ATOM 6155 C C . ILE C 1 172 ? 11.346 27.784 30.919 1.00 66.22 172 ILE C C 1
ATOM 6156 O O . ILE C 1 172 ? 11.806 26.669 30.639 1.00 53.60 172 ILE C O 1
ATOM 6161 N N . LEU C 1 173 ? 11.259 28.790 30.033 1.00 54.70 173 LEU C N 1
ATOM 6162 C CA . LEU C 1 173 ? 11.857 28.671 28.710 1.00 59.72 173 LEU C CA 1
ATOM 6163 C C . LEU C 1 173 ? 13.371 28.541 28.819 1.00 61.12 173 LEU C C 1
ATOM 6164 O O . LEU C 1 173 ? 14.001 27.807 28.046 1.00 60.61 173 LEU C O 1
ATOM 6169 N N . TRP C 1 174 ? 13.965 29.243 29.787 1.00 60.16 174 TRP C N 1
ATOM 6170 C CA . TRP C 1 174 ? 15.397 29.128 30.033 1.00 64.90 174 TRP C CA 1
ATOM 6171 C C . TRP C 1 174 ? 15.758 27.720 30.497 1.00 65.63 174 TRP C C 1
ATOM 6172 O O . TRP C 1 174 ? 16.678 27.091 29.965 1.00 67.13 174 TRP C O 1
ATOM 6183 N N . GLN C 1 175 ? 15.042 27.211 31.497 1.00 65.05 175 GLN C N 1
ATOM 6184 C CA . GLN C 1 175 ? 15.324 25.875 32.005 1.00 63.32 175 GLN C CA 1
ATOM 6185 C C . GLN C 1 175 ? 14.998 24.798 30.975 1.00 56.78 175 GLN C C 1
ATOM 6186 O O . GLN C 1 175 ? 15.700 23.785 30.910 1.00 58.57 175 GLN C O 1
ATOM 6192 N N . ASN C 1 176 ? 13.962 24.991 30.156 1.00 54.73 176 ASN C N 1
ATOM 6193 C CA . ASN C 1 176 ? 13.762 24.091 29.024 1.00 54.65 176 ASN C CA 1
ATOM 6194 C C . ASN C 1 176 ? 14.966 24.104 28.089 1.00 58.77 176 ASN C C 1
ATOM 6195 O O . ASN C 1 176 ? 15.299 23.073 27.490 1.00 56.81 176 ASN C O 1
ATOM 6200 N N . ARG C 1 177 ? 15.616 25.267 27.938 1.00 58.42 177 ARG C N 1
ATOM 6201 C CA . ARG C 1 177 ? 16.799 25.373 27.088 1.00 59.55 177 ARG C CA 1
ATOM 6202 C C . ARG C 1 177 ? 17.966 24.550 27.628 1.00 57.87 177 ARG C C 1
ATOM 6203 O O . ARG C 1 177 ? 18.710 23.936 26.853 1.00 53.22 177 ARG C O 1
ATOM 6211 N N . ILE C 1 178 ? 18.184 24.584 28.944 1.00 54.09 178 ILE C N 1
ATOM 6212 C CA . ILE C 1 178 ? 19.280 23.823 29.541 1.00 57.18 178 ILE C CA 1
ATOM 6213 C C . ILE C 1 178 ? 19.140 22.338 29.219 1.00 52.09 178 ILE C C 1
ATOM 6214 O O . ILE C 1 178 ? 20.121 21.670 28.863 1.00 47.68 178 ILE C O 1
ATOM 6219 N N . PHE C 1 179 ? 17.918 21.803 29.327 1.00 49.37 179 PHE C N 1
ATOM 6220 C CA . PHE C 1 179 ? 17.675 20.403 28.986 1.00 50.20 179 PHE C CA 1
ATOM 6221 C C . PHE C 1 179 ? 17.882 20.139 27.496 1.00 50.20 179 PHE C C 1
ATOM 6222 O O . PHE C 1 179 ? 18.387 19.072 27.111 1.00 48.83 179 PHE C O 1
ATOM 6230 N N . LYS C 1 180 ? 17.466 21.081 26.642 1.00 53.59 180 LYS C N 1
ATOM 6231 C CA . LYS C 1 180 ? 17.638 20.922 25.196 1.00 56.68 180 LYS C CA 1
ATOM 6232 C C . LYS C 1 180 ? 19.111 20.852 24.809 1.00 51.07 180 LYS C C 1
ATOM 6233 O O . LYS C 1 180 ? 19.498 20.053 23.945 1.00 49.77 180 LYS C O 1
ATOM 6239 N N . GLU C 1 181 ? 19.942 21.690 25.425 1.00 48.55 181 GLU C N 1
ATOM 6240 C CA . GLU C 1 181 ? 21.374 21.626 25.168 1.00 53.61 181 GLU C CA 1
ATOM 6241 C C . GLU C 1 181 ? 21.956 20.324 25.697 1.00 45.96 181 GLU C C 1
ATOM 6242 O O . GLU C 1 181 ? 22.834 19.725 25.069 1.00 44.51 181 GLU C O 1
ATOM 6248 N N . PHE C 1 182 ? 21.472 19.869 26.849 1.00 48.74 182 PHE C N 1
ATOM 6249 C CA . PHE C 1 182 ? 21.880 18.562 27.339 1.00 46.06 182 PHE C CA 1
ATOM 6250 C C . PHE C 1 182 ? 21.467 17.465 26.361 1.00 43.24 182 PHE C C 1
ATOM 6251 O O . PHE C 1 182 ? 22.262 16.576 26.044 1.00 43.38 182 PHE C O 1
ATOM 6259 N N . SER C 1 183 ? 20.250 17.550 25.818 1.00 44.67 183 SER C N 1
ATOM 6260 C CA . SER C 1 183 ? 19.810 16.556 24.846 1.00 41.16 183 SER C CA 1
ATOM 6261 C C . SER C 1 183 ? 20.648 16.589 23.574 1.00 50.07 183 SER C C 1
ATOM 6262 O O . SER C 1 183 ? 21.041 15.533 23.059 1.00 49.51 183 SER C O 1
ATOM 6265 N N . GLU C 1 184 ? 20.953 17.794 23.066 1.00 50.16 184 GLU C N 1
ATOM 6266 C CA . GLU C 1 184 ? 21.786 17.909 21.875 1.00 49.69 184 GLU C CA 1
ATOM 6267 C C . GLU C 1 184 ? 23.164 17.314 22.097 1.00 48.33 184 GLU C C 1
ATOM 6268 O O . GLU C 1 184 ? 23.710 16.648 21.211 1.00 52.05 184 GLU C O 1
ATOM 6274 N N . GLU C 1 185 ? 23.760 17.579 23.255 1.00 41.85 185 GLU C N 1
ATOM 6275 C CA . GLU C 1 185 ? 25.058 16.995 23.558 1.00 48.17 185 GLU C CA 1
ATOM 6276 C C . GLU C 1 185 ? 24.970 15.470 23.632 1.00 47.72 185 GLU C C 1
ATOM 6277 O O . GLU C 1 185 ? 25.860 14.766 23.141 1.00 47.33 185 GLU C O 1
ATOM 6283 N N . THR C 1 186 ? 23.905 14.938 24.242 1.00 41.44 186 THR C N 1
ATOM 6284 C CA . THR C 1 186 ? 23.750 13.486 24.320 1.00 48.03 186 THR C CA 1
ATOM 6285 C C . THR C 1 186 ? 23.565 12.874 22.933 1.00 51.25 186 THR C C 1
ATOM 6286 O O . THR C 1 186 ? 24.232 11.891 22.583 1.00 48.24 186 THR C O 1
ATOM 6290 N N . ASN C 1 187 ? 22.674 13.458 22.119 1.00 46.49 187 ASN C N 1
ATOM 6291 C CA . ASN C 1 187 ? 22.430 12.910 20.785 1.00 47.18 187 ASN C CA 1
ATOM 6292 C C . ASN C 1 187 ? 23.658 13.054 19.888 1.00 49.67 187 ASN C C 1
ATOM 6293 O O . ASN C 1 187 ? 23.868 12.237 18.981 1.00 48.30 187 ASN C O 1
ATOM 6298 N N . ARG C 1 188 ? 24.457 14.102 20.099 1.00 47.54 188 ARG C N 1
ATOM 6299 C CA . ARG C 1 188 ? 25.677 14.260 19.319 1.00 50.53 188 ARG C CA 1
ATOM 6300 C C . ARG C 1 188 ? 26.693 13.182 19.668 1.00 49.43 188 ARG C C 1
ATOM 6301 O O . ARG C 1 188 ? 27.374 12.653 18.782 1.00 49.98 188 ARG C O 1
ATOM 6309 N N . GLU C 1 189 ? 26.831 12.860 20.956 1.00 51.13 189 GLU C N 1
ATOM 6310 C CA . GLU C 1 189 ? 27.756 11.800 21.365 1.00 57.74 189 GLU C CA 1
ATOM 6311 C C . GLU C 1 189 ? 27.324 10.436 20.834 1.00 50.10 189 GLU C C 1
ATOM 6312 O O . GLU C 1 189 ? 28.143 9.693 20.280 1.00 48.25 189 GLU C O 1
ATOM 6318 N N . ASP C 1 190 ? 26.055 10.075 21.033 1.00 48.93 190 ASP C N 1
ATOM 6319 C CA . ASP C 1 190 ? 25.499 8.812 20.543 1.00 53.24 190 ASP C CA 1
ATOM 6320 C C . ASP C 1 190 ? 24.151 9.061 19.872 1.00 51.86 190 ASP C C 1
ATOM 6321 O O . ASP C 1 190 ? 23.129 9.224 20.562 1.00 50.31 190 ASP C O 1
ATOM 6326 N N . PRO C 1 191 ? 24.101 9.104 18.539 1.00 54.00 191 PRO C N 1
ATOM 6327 C CA . PRO C 1 191 ? 22.804 9.285 17.870 1.00 49.71 191 PRO C CA 1
ATOM 6328 C C . PRO C 1 191 ? 21.899 8.074 17.998 1.00 49.85 191 PRO C C 1
ATOM 6329 O O . PRO C 1 191 ? 20.668 8.219 18.007 1.00 52.22 191 PRO C O 1
ATOM 6333 N N . VAL C 1 192 ? 22.474 6.877 18.107 1.00 55.49 192 VAL C N 1
ATOM 6334 C CA . VAL C 1 192 ? 21.676 5.659 18.166 1.00 51.52 192 VAL C CA 1
ATOM 6335 C C . VAL C 1 192 ? 21.001 5.518 19.527 1.00 54.19 192 VAL C C 1
ATOM 6336 O O . VAL C 1 192 ? 19.783 5.321 19.612 1.00 54.26 192 VAL C O 1
ATOM 6340 N N . VAL C 1 193 ? 21.771 5.631 20.610 1.00 54.20 193 VAL C N 1
ATOM 6341 C CA . VAL C 1 193 ? 21.232 5.363 21.942 1.00 52.56 193 VAL C CA 1
ATOM 6342 C C . VAL C 1 193 ? 20.672 6.607 22.635 1.00 48.06 193 VAL C C 1
ATOM 6343 O O . VAL C 1 193 ? 19.754 6.492 23.454 1.00 45.07 193 VAL C O 1
ATOM 6347 N N . GLY C 1 194 ? 21.198 7.796 22.323 1.00 47.63 194 GLY C N 1
ATOM 6348 C CA . GLY C 1 194 ? 20.815 9.019 22.997 1.00 42.70 194 GLY C CA 1
ATOM 6349 C C . GLY C 1 194 ? 19.318 9.238 23.147 1.00 42.99 194 GLY C C 1
ATOM 6350 O O . GLY C 1 194 ? 18.823 9.525 24.247 1.00 42.65 194 GLY C O 1
ATOM 6351 N N . PRO C 1 195 ? 18.552 9.075 22.062 1.00 46.66 195 PRO C N 1
ATOM 6352 C CA . PRO C 1 195 ? 17.099 9.300 22.184 1.00 42.21 195 PRO C CA 1
ATOM 6353 C C . PRO C 1 195 ? 16.412 8.409 23.216 1.00 47.16 195 PRO C C 1
ATOM 6354 O O . PRO C 1 195 ? 15.551 8.930 23.947 1.00 42.36 195 PRO C O 1
ATOM 6358 N N . GLN C 1 196 ? 16.728 7.090 23.288 1.00 46.95 196 GLN C N 1
ATOM 6359 C CA . GLN C 1 196 ? 16.163 6.244 24.353 1.00 39.93 196 GLN C CA 1
ATOM 6360 C C . GLN C 1 196 ? 16.639 6.700 25.717 1.00 37.36 196 GLN C C 1
ATOM 6361 O O . GLN C 1 196 ? 15.889 6.679 26.697 1.00 38.13 196 GLN C O 1
ATOM 6367 N N . PHE C 1 197 ? 17.911 7.065 25.794 1.00 41.27 197 PHE C N 1
ATOM 6368 C CA . PHE C 1 197 ? 18.513 7.485 27.047 1.00 42.14 197 PHE C CA 1
ATOM 6369 C C . PHE C 1 197 ? 17.743 8.660 27.643 1.00 44.85 197 PHE C C 1
ATOM 6370 O O . PHE C 1 197 ? 17.256 8.576 28.776 1.00 43.13 197 PHE C O 1
ATOM 6378 N N . LEU C 1 198 ? 17.542 9.727 26.847 1.00 41.71 198 LEU C N 1
ATOM 6379 C CA . LEU C 1 198 ? 16.768 10.896 27.283 1.00 42.87 198 LEU C CA 1
ATOM 6380 C C . LEU C 1 198 ? 15.302 10.549 27.534 1.00 44.99 198 LEU C C 1
ATOM 6381 O O . LEU C 1 198 ? 14.698 11.048 28.493 1.00 43.97 198 LEU C O 1
ATOM 6386 N N . GLN C 1 199 ? 14.697 9.738 26.661 1.00 41.55 199 GLN C N 1
ATOM 6387 C CA . GLN C 1 199 ? 13.336 9.278 26.913 1.00 46.27 199 GLN C CA 1
ATOM 6388 C C . GLN C 1 199 ? 13.262 8.489 28.212 1.00 52.35 199 GLN C C 1
ATOM 6389 O O . GLN C 1 199 ? 12.225 8.494 28.889 1.00 53.20 199 GLN C O 1
ATOM 6395 N N . GLY C 1 200 ? 14.331 7.762 28.542 1.00 48.72 200 GLY C N 1
ATOM 6396 C CA . GLY C 1 200 ? 14.366 7.035 29.800 1.00 53.15 200 GLY C CA 1
ATOM 6397 C C . GLY C 1 200 ? 14.325 7.954 31.005 1.00 51.63 200 GLY C C 1
ATOM 6398 O O . GLY C 1 200 ? 13.725 7.621 32.031 1.00 45.47 200 GLY C O 1
ATOM 6399 N N . ILE C 1 201 ? 14.993 9.110 30.911 1.00 49.24 201 ILE C N 1
ATOM 6400 C CA . ILE C 1 201 ? 14.882 10.118 31.965 1.00 46.50 201 ILE C CA 1
ATOM 6401 C C . ILE C 1 201 ? 13.453 10.626 32.067 1.00 48.02 201 ILE C C 1
ATOM 6402 O O . ILE C 1 201 ? 12.914 10.805 33.163 1.00 53.04 201 ILE C O 1
ATOM 6407 N N . LEU C 1 202 ? 12.838 10.919 30.927 1.00 53.84 202 LEU C N 1
ATOM 6408 C CA . LEU C 1 202 ? 11.493 11.490 30.953 1.00 57.65 202 LEU C CA 1
ATOM 6409 C C . LEU C 1 202 ? 10.476 10.479 31.461 1.00 51.88 202 LEU C C 1
ATOM 6410 O O . LEU C 1 202 ? 9.593 10.826 32.251 1.00 56.05 202 LEU C O 1
ATOM 6415 N N . ASN C 1 203 ? 10.606 9.218 31.047 1.00 53.02 203 ASN C N 1
ATOM 6416 C CA . ASN C 1 203 ? 9.718 8.176 31.559 1.00 54.37 203 ASN C CA 1
ATOM 6417 C C . ASN C 1 203 ? 9.822 8.056 33.076 1.00 55.98 203 ASN C C 1
ATOM 6418 O O . ASN C 1 203 ? 8.821 7.800 33.755 1.00 61.88 203 ASN C O 1
ATOM 6423 N N . TRP C 1 204 ? 11.027 8.224 33.631 1.00 59.61 204 TRP C N 1
ATOM 6424 C CA . TRP C 1 204 ? 11.170 8.180 35.086 1.00 58.08 204 TRP C CA 1
ATOM 6425 C C . TRP C 1 204 ? 10.456 9.354 35.741 1.00 59.18 204 TRP C C 1
ATOM 6426 O O . TRP C 1 204 ? 9.867 9.202 36.815 1.00 59.93 204 TRP C O 1
ATOM 6437 N N . VAL C 1 205 ? 10.518 10.541 35.125 1.00 60.15 205 VAL C N 1
ATOM 6438 C CA . VAL C 1 205 ? 9.819 11.697 35.679 1.00 58.04 205 VAL C CA 1
ATOM 6439 C C . VAL C 1 205 ? 8.325 11.414 35.774 1.00 61.84 205 VAL C C 1
ATOM 6440 O O . VAL C 1 205 ? 7.682 11.747 36.775 1.00 71.58 205 VAL C O 1
ATOM 6444 N N . GLU C 1 206 ? 7.749 10.798 34.738 1.00 56.82 206 GLU C N 1
ATOM 6445 C CA . GLU C 1 206 ? 6.337 10.425 34.790 1.00 68.50 206 GLU C CA 1
ATOM 6446 C C . GLU C 1 206 ? 6.055 9.426 35.913 1.00 71.57 206 GLU C C 1
ATOM 6447 O O . GLU C 1 206 ? 5.037 9.540 36.606 1.00 72.69 206 GLU C O 1
ATOM 6453 N N . HIS C 1 207 ? 6.925 8.430 36.066 1.00 73.62 207 HIS C N 1
ATOM 6454 C CA . HIS C 1 207 ? 6.720 7.411 37.126 1.00 74.40 207 HIS C CA 1
ATOM 6455 C C . HIS C 1 207 ? 6.743 8.102 38.491 1.00 79.98 207 HIS C C 1
ATOM 6456 O O . HIS C 1 207 ? 5.948 7.713 39.362 1.00 84.03 207 HIS C O 1
ATOM 6463 N N . THR C 1 208 ? 7.620 9.093 38.658 1.00 80.51 208 THR C N 1
ATOM 6464 C CA . THR C 1 208 ? 7.751 9.784 39.966 1.00 83.11 208 THR C CA 1
ATOM 6465 C C . THR C 1 208 ? 6.412 10.441 40.301 1.00 85.90 208 THR C C 1
ATOM 6466 O O . THR C 1 208 ? 6.095 10.558 41.497 1.00 91.83 208 THR C O 1
ATOM 6470 N N . ARG C 1 209 ? 5.661 10.842 39.273 1.00 84.94 209 ARG C N 1
ATOM 6471 C CA . ARG C 1 209 ? 4.338 11.479 39.493 1.00 90.49 209 ARG C CA 1
ATOM 6472 C C . ARG C 1 209 ? 3.410 10.472 40.179 1.00 97.18 209 ARG C C 1
ATOM 6473 O O . ARG C 1 209 ? 2.667 10.880 41.090 1.00 100.17 209 ARG C O 1
ATOM 6475 N N . PRO C 1 213 ? -1.937 4.031 47.244 1.00 107.24 213 PRO C N 1
ATOM 6476 C CA . PRO C 1 213 ? -0.572 3.726 47.683 1.00 101.88 213 PRO C CA 1
ATOM 6477 C C . PRO C 1 213 ? -0.304 4.273 49.090 1.00 97.51 213 PRO C C 1
ATOM 6478 O O . PRO C 1 213 ? 0.701 3.915 49.671 1.00 95.48 213 PRO C O 1
ATOM 6482 N N . ALA C 1 214 ? -1.215 5.099 49.608 1.00 96.31 214 ALA C N 1
ATOM 6483 C CA . ALA C 1 214 ? -0.984 5.720 50.930 1.00 92.00 214 ALA C CA 1
ATOM 6484 C C . ALA C 1 214 ? -0.900 4.590 51.949 1.00 92.06 214 ALA C C 1
ATOM 6485 O O . ALA C 1 214 ? -0.037 4.661 52.841 1.00 95.22 214 ALA C O 1
ATOM 6487 N N . SER C 1 215 ? -1.765 3.587 51.811 1.00 93.23 215 SER C N 1
ATOM 6488 C CA . SER C 1 215 ? -1.641 2.400 52.688 1.00 92.50 215 SER C CA 1
ATOM 6489 C C . SER C 1 215 ? -1.267 1.221 51.793 1.00 90.39 215 SER C C 1
ATOM 6490 O O . SER C 1 215 ? -2.006 0.955 50.830 1.00 87.20 215 SER C O 1
ATOM 6493 N N . MET C 1 216 ? -0.157 0.553 52.100 1.00 90.18 216 MET C N 1
ATOM 6494 C CA . MET C 1 216 ? 0.294 -0.555 51.225 1.00 90.26 216 MET C CA 1
ATOM 6495 C C . MET C 1 216 ? 0.460 -1.829 52.047 1.00 84.77 216 MET C C 1
ATOM 6496 O O . MET C 1 216 ? 1.114 -1.764 53.101 1.00 88.89 216 MET C O 1
ATOM 6501 N N . THR C 1 217 ? -0.123 -2.934 51.592 1.00 79.35 217 THR C N 1
ATOM 6502 C CA . THR C 1 217 ? 0.117 -4.230 52.271 1.00 74.56 217 THR C CA 1
ATOM 6503 C C . THR C 1 217 ? 0.635 -5.203 51.212 1.00 76.57 217 THR C C 1
ATOM 6504 O O . THR C 1 217 ? 0.016 -5.275 50.137 1.00 77.64 217 THR C O 1
ATOM 6508 N N . PHE C 1 218 ? 1.725 -5.912 51.502 1.00 74.73 218 PHE C N 1
ATOM 6509 C CA . PHE C 1 218 ? 2.313 -6.826 50.492 1.00 72.91 218 PHE C CA 1
ATOM 6510 C C . PHE C 1 218 ? 2.139 -8.270 50.968 1.00 73.39 218 PHE C C 1
ATOM 6511 O O . PHE C 1 218 ? 2.951 -8.733 51.785 1.00 71.72 218 PHE C O 1
ATOM 6519 N N . ARG C 1 219 ? 1.101 -8.950 50.476 1.00 73.92 219 ARG C N 1
ATOM 6520 C CA . ARG C 1 219 ? 0.840 -10.334 50.949 1.00 76.85 219 ARG C CA 1
ATOM 6521 C C . ARG C 1 219 ? 2.118 -11.169 50.866 1.00 70.49 219 ARG C C 1
ATOM 6522 O O . ARG C 1 219 ? 2.362 -11.962 51.791 1.00 76.88 219 ARG C O 1
ATOM 6524 N N . SER C 1 220 ? 2.896 -10.997 49.795 1.00 68.22 220 SER C N 1
ATOM 6525 C CA . SER C 1 220 ? 4.084 -11.861 49.578 1.00 64.15 220 SER C CA 1
ATOM 6526 C C . SER C 1 220 ? 5.323 -11.028 49.246 1.00 66.12 220 SER C C 1
ATOM 6527 O O . SER C 1 220 ? 5.165 -9.921 48.699 1.00 68.89 220 SER C O 1
ATOM 6530 N N . PHE C 1 221 ? 6.508 -11.563 49.546 1.00 56.85 221 PHE C N 1
ATOM 6531 C CA . PHE C 1 221 ? 7.780 -10.861 49.238 1.00 59.13 221 PHE C CA 1
ATOM 6532 C C . PHE C 1 221 ? 7.875 -10.692 47.723 1.00 60.06 221 PHE C C 1
ATOM 6533 O O . PHE C 1 221 ? 8.335 -9.637 47.261 1.00 60.52 221 PHE C O 1
ATOM 6541 N N . ASN C 1 222 ? 7.462 -11.722 46.983 1.00 57.83 222 ASN C N 1
ATOM 6542 C CA . ASN C 1 222 ? 7.536 -11.677 45.502 1.00 63.00 222 ASN C CA 1
ATOM 6543 C C . ASN C 1 222 ? 6.706 -10.491 45.004 1.00 67.67 222 ASN C C 1
ATOM 6544 O O . ASN C 1 222 ? 7.178 -9.771 44.108 1.00 67.37 222 ASN C O 1
ATOM 6549 N N . GLU C 1 223 ? 5.524 -10.293 45.586 1.00 65.32 223 GLU C N 1
ATOM 6550 C CA . GLU C 1 223 ? 4.647 -9.164 45.183 1.00 65.19 223 GLU C CA 1
ATOM 6551 C C . GLU C 1 223 ? 5.363 -7.839 45.465 1.00 66.90 223 GLU C C 1
ATOM 6552 O O . GLU C 1 223 ? 5.273 -6.932 44.618 1.00 65.36 223 GLU C O 1
ATOM 6558 N N . TYR C 1 224 ? 6.056 -7.738 46.601 1.00 64.58 224 TYR C N 1
ATOM 6559 C CA . TYR C 1 224 ? 6.827 -6.505 46.902 1.00 65.27 224 TYR C CA 1
ATOM 6560 C C . TYR C 1 224 ? 7.924 -6.330 45.854 1.00 64.47 224 TYR C C 1
ATOM 6561 O O . TYR C 1 224 ? 8.168 -5.193 45.430 1.00 67.86 224 TYR C O 1
ATOM 6570 N N . ILE C 1 225 ? 8.571 -7.430 45.471 1.00 65.67 225 ILE C N 1
ATOM 6571 C CA . ILE C 1 225 ? 9.677 -7.361 44.476 1.00 63.90 225 ILE C CA 1
ATOM 6572 C C . ILE C 1 225 ? 9.092 -6.852 43.159 1.00 63.94 225 ILE C C 1
ATOM 6573 O O . ILE C 1 225 ? 9.742 -6.018 42.512 1.00 58.84 225 ILE C O 1
ATOM 6578 N N . ASP C 1 226 ? 7.896 -7.324 42.802 1.00 64.96 226 ASP C N 1
ATOM 6579 C CA . ASP C 1 226 ? 7.226 -6.851 41.563 1.00 66.28 226 ASP C CA 1
ATOM 6580 C C . ASP C 1 226 ? 6.956 -5.355 41.715 1.00 61.49 226 ASP C C 1
ATOM 6581 O O . ASP C 1 226 ? 7.146 -4.620 40.734 1.00 56.81 226 ASP C O 1
ATOM 6586 N N . TYR C 1 227 ? 6.538 -4.931 42.908 1.00 64.26 227 TYR C N 1
ATOM 6587 C CA . TYR C 1 227 ? 6.332 -3.485 43.169 1.00 66.97 227 TYR C CA 1
ATOM 6588 C C . TYR C 1 227 ? 7.685 -2.774 43.125 1.00 68.06 227 TYR C C 1
ATOM 6589 O O . TYR C 1 227 ? 7.795 -1.737 42.448 1.00 70.84 227 TYR C O 1
ATOM 6598 N N . ARG C 1 228 ? 8.680 -3.319 43.831 1.00 67.54 228 ARG C N 1
ATOM 6599 C CA . ARG C 1 228 ? 9.995 -2.677 43.876 1.00 67.98 228 ARG C CA 1
ATOM 6600 C C . ARG C 1 228 ? 10.613 -2.554 42.482 1.00 63.97 228 ARG C C 1
ATOM 6601 O O . ARG C 1 228 ? 11.268 -1.555 42.167 1.00 67.22 228 ARG C O 1
ATOM 6609 N N . ILE C 1 229 ? 10.409 -3.562 41.636 1.00 60.55 229 ILE C N 1
ATOM 6610 C CA . ILE C 1 229 ? 10.843 -3.503 40.244 1.00 65.30 229 ILE C CA 1
ATOM 6611 C C . ILE C 1 229 ? 10.272 -2.290 39.520 1.00 68.80 229 ILE C C 1
ATOM 6612 O O . ILE C 1 229 ? 10.947 -1.692 38.676 1.00 73.74 229 ILE C O 1
ATOM 6617 N N . GLY C 1 230 ? 9.044 -1.889 39.841 1.00 69.63 230 GLY C N 1
ATOM 6618 C CA . GLY C 1 230 ? 8.459 -0.736 39.170 1.00 69.12 230 GLY C CA 1
ATOM 6619 C C . GLY C 1 230 ? 9.190 0.558 39.465 1.00 74.91 230 GLY C C 1
ATOM 6620 O O . GLY C 1 230 ? 9.416 1.369 38.569 1.00 80.02 230 GLY C O 1
ATOM 6621 N N . ASP C 1 231 ? 9.661 0.740 40.695 1.00 74.84 231 ASP C N 1
ATOM 6622 C CA . ASP C 1 231 ? 10.438 1.971 41.010 1.00 77.78 231 ASP C CA 1
ATOM 6623 C C . ASP C 1 231 ? 11.839 1.910 40.379 1.00 73.63 231 ASP C C 1
ATOM 6624 O O . ASP C 1 231 ? 12.658 2.787 40.706 1.00 78.21 231 ASP C O 1
ATOM 6629 N N . PHE C 1 232 ? 12.110 0.920 39.524 1.00 72.64 232 PHE C N 1
ATOM 6630 C CA . PHE C 1 232 ? 13.464 0.722 38.923 1.00 74.04 232 PHE C CA 1
ATOM 6631 C C . PHE C 1 232 ? 13.962 1.847 38.001 1.00 70.45 232 PHE C C 1
ATOM 6632 O O . PHE C 1 232 ? 15.177 2.105 38.068 1.00 74.29 232 PHE C O 1
ATOM 6640 N N . ALA C 1 233 ? 13.113 2.477 37.178 1.00 65.15 233 ALA C N 1
ATOM 6641 C CA . ALA C 1 233 ? 13.615 3.423 36.143 1.00 65.12 233 ALA C CA 1
ATOM 6642 C C . ALA C 1 233 ? 14.533 2.669 35.176 1.00 56.69 233 ALA C C 1
ATOM 6643 O O . ALA C 1 233 ? 15.567 3.233 34.775 1.00 58.73 233 ALA C O 1
ATOM 6645 N N . VAL C 1 234 ? 14.165 1.436 34.824 1.00 55.59 234 VAL C N 1
ATOM 6646 C CA . VAL C 1 234 ? 15.029 0.569 33.968 1.00 59.23 234 VAL C CA 1
ATOM 6647 C C . VAL C 1 234 ? 15.260 1.174 32.579 1.00 53.73 234 VAL C C 1
ATOM 6648 O O . VAL C 1 234 ? 16.402 1.091 32.108 1.00 54.36 234 VAL C O 1
ATOM 6652 N N . ASP C 1 235 ? 14.239 1.751 31.942 1.00 52.49 235 ASP C N 1
ATOM 6653 C CA . ASP C 1 235 ? 14.437 2.247 30.553 1.00 53.18 235 ASP C CA 1
ATOM 6654 C C . ASP C 1 235 ? 15.720 3.077 30.539 1.00 46.59 235 ASP C C 1
ATOM 6655 O O . ASP C 1 235 ? 16.527 2.916 29.615 1.00 40.78 235 ASP C O 1
ATOM 6660 N N . PHE C 1 236 ? 15.899 3.914 31.554 1.00 44.12 236 PHE C N 1
ATOM 6661 C CA . PHE C 1 236 ? 17.106 4.721 31.674 1.00 43.54 236 PHE C CA 1
ATOM 6662 C C . PHE C 1 236 ? 18.332 3.845 31.910 1.00 44.76 236 PHE C C 1
ATOM 6663 O O . PHE C 1 236 ? 19.368 4.014 31.249 1.00 42.65 236 PHE C O 1
ATOM 6671 N N . CYS C 1 237 ? 18.246 2.933 32.885 1.00 46.91 237 CYS C N 1
ATOM 6672 C CA . CYS C 1 237 ? 19.383 2.075 33.215 1.00 45.61 237 CYS C CA 1
ATOM 6673 C C . CYS C 1 237 ? 19.734 1.167 32.049 1.00 44.91 237 CYS C C 1
ATOM 6674 O O . CYS C 1 237 ? 20.917 0.936 31.759 1.00 42.51 237 CYS C O 1
ATOM 6677 N N . ASP C 1 238 ? 18.724 0.636 31.363 1.00 42.54 238 ASP C N 1
ATOM 6678 C CA . ASP C 1 238 ? 19.042 -0.132 30.168 1.00 48.15 238 ASP C CA 1
ATOM 6679 C C . ASP C 1 238 ? 19.723 0.751 29.129 1.00 45.96 238 ASP C C 1
ATOM 6680 O O . ASP C 1 238 ? 20.747 0.364 28.552 1.00 42.34 238 ASP C O 1
ATOM 6685 N N . ALA C 1 239 ? 19.212 1.968 28.921 1.00 40.47 239 ALA C N 1
ATOM 6686 C CA . ALA C 1 239 ? 19.863 2.841 27.951 1.00 40.18 239 ALA C CA 1
ATOM 6687 C C . ALA C 1 239 ? 21.268 3.224 28.409 1.00 37.48 239 ALA C C 1
ATOM 6688 O O . ALA C 1 239 ? 22.206 3.229 27.603 1.00 39.15 239 ALA C O 1
ATOM 6690 N N . ALA C 1 240 ? 21.448 3.481 29.709 1.00 36.72 240 ALA C N 1
ATOM 6691 C CA . ALA C 1 240 ? 22.754 3.907 30.209 1.00 36.78 240 ALA C CA 1
ATOM 6692 C C . ALA C 1 240 ? 23.813 2.834 29.998 1.00 43.67 240 ALA C C 1
ATOM 6693 O O . ALA C 1 240 ? 24.983 3.148 29.743 1.00 45.71 240 ALA C O 1
ATOM 6695 N N . ILE C 1 241 ? 23.426 1.559 30.115 1.00 40.42 241 ILE C N 1
ATOM 6696 C CA . ILE C 1 241 ? 24.337 0.457 29.797 1.00 41.87 241 ILE C CA 1
ATOM 6697 C C . ILE C 1 241 ? 24.736 0.501 28.327 1.00 40.00 241 ILE C C 1
ATOM 6698 O O . ILE C 1 241 ? 25.916 0.357 27.975 1.00 41.69 241 ILE C O 1
ATOM 6703 N N . LEU C 1 242 ? 23.740 0.645 27.443 1.00 38.80 242 LEU C N 1
ATOM 6704 C CA . LEU C 1 242 ? 24.014 0.700 26.013 1.00 45.17 242 LEU C CA 1
ATOM 6705 C C . LEU C 1 242 ? 24.951 1.853 25.700 1.00 45.07 242 LEU C C 1
ATOM 6706 O O . LEU C 1 242 ? 25.912 1.692 24.939 1.00 46.73 242 LEU C O 1
ATOM 671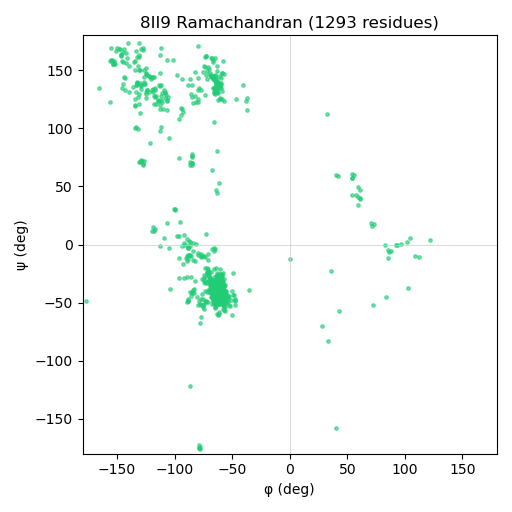1 N N . LEU C 1 243 ? 24.710 3.010 26.321 1.00 41.22 243 LEU C N 1
ATOM 6712 C CA . LEU C 1 243 ? 25.546 4.178 26.080 1.00 41.80 243 LEU C CA 1
ATOM 6713 C C . LEU C 1 243 ? 26.976 3.949 26.561 1.00 46.08 243 LEU C C 1
ATOM 6714 O O . LEU C 1 243 ? 27.938 4.159 25.806 1.00 45.90 243 LEU C O 1
ATOM 6719 N N . THR C 1 244 ? 27.137 3.550 27.828 1.00 40.32 244 THR C N 1
ATOM 6720 C CA . THR C 1 244 ? 28.477 3.411 28.392 1.00 38.69 244 THR C CA 1
ATOM 6721 C C . THR C 1 244 ? 29.242 2.266 27.747 1.00 45.89 244 THR C C 1
ATOM 6722 O O . THR C 1 244 ? 30.458 2.372 27.542 1.00 51.67 244 THR C O 1
ATOM 6726 N N . CYS C 1 245 ? 28.565 1.162 27.433 1.00 42.69 245 CYS C N 1
ATOM 6727 C CA . CYS C 1 245 ? 29.225 0.043 26.766 1.00 45.49 245 CYS C CA 1
ATOM 6728 C C . CYS C 1 245 ? 29.388 0.276 25.276 1.00 48.39 245 CYS C C 1
ATOM 6729 O O . CYS C 1 245 ? 30.043 -0.533 24.607 1.00 50.43 245 CYS C O 1
ATOM 6732 N N . GLU C 1 246 ? 28.778 1.334 24.749 1.00 45.95 246 GLU C N 1
ATOM 6733 C CA . GLU C 1 246 ? 28.913 1.699 23.341 1.00 50.51 246 GLU C CA 1
ATOM 6734 C C . GLU C 1 246 ? 28.396 0.576 22.452 1.00 47.45 246 GLU C C 1
ATOM 6735 O O . GLU C 1 246 ? 29.048 0.143 21.505 1.00 51.94 246 GLU C O 1
ATOM 6741 N N . ILE C 1 247 ? 27.223 0.068 22.799 1.00 45.62 247 ILE C N 1
ATOM 6742 C CA . ILE C 1 247 ? 26.552 -0.958 22.025 1.00 49.86 247 ILE C CA 1
ATOM 6743 C C . ILE C 1 247 ? 25.116 -0.505 21.832 1.00 46.58 247 ILE C C 1
ATOM 6744 O O . ILE C 1 247 ? 24.637 0.408 22.502 1.00 48.99 247 ILE C O 1
ATOM 6749 N N . PHE C 1 248 ? 24.445 -1.126 20.871 1.00 49.44 248 PHE C N 1
ATOM 6750 C CA . PHE C 1 248 ? 23.018 -0.933 20.687 1.00 53.81 248 PHE C CA 1
ATOM 6751 C C . PHE C 1 248 ? 22.310 -2.285 20.677 1.00 47.69 248 PHE C C 1
ATOM 6752 O O . PHE C 1 248 ? 22.826 -3.273 20.148 1.00 51.31 248 PHE C O 1
ATOM 6760 N N . LEU C 1 249 ? 21.156 -2.341 21.314 1.00 43.73 249 LEU C N 1
ATOM 6761 C CA . LEU C 1 249 ? 20.329 -3.535 21.278 1.00 55.86 249 LEU C CA 1
ATOM 6762 C C . LEU C 1 249 ? 18.910 -3.113 20.924 1.00 53.33 249 LEU C C 1
ATOM 6763 O O . LEU C 1 249 ? 18.364 -2.189 21.536 1.00 55.77 249 LEU C O 1
ATOM 6768 N N . THR C 1 250 ? 18.323 -3.780 19.938 1.00 50.74 250 THR C N 1
ATOM 6769 C CA . THR C 1 250 ? 16.915 -3.610 19.655 1.00 51.06 250 THR C CA 1
ATOM 6770 C C . THR C 1 250 ? 16.101 -4.302 20.746 1.00 53.22 250 THR C C 1
ATOM 6771 O O . THR C 1 250 ? 16.640 -5.107 21.508 1.00 57.18 250 THR C O 1
ATOM 6775 N N . PRO C 1 251 ? 14.810 -3.973 20.877 1.00 55.51 251 PRO C N 1
ATOM 6776 C CA . PRO C 1 251 ? 13.995 -4.676 21.893 1.00 55.91 251 PRO C CA 1
ATOM 6777 C C . PRO C 1 251 ? 13.946 -6.184 21.701 1.00 52.61 251 PRO C C 1
ATOM 6778 O O . PRO C 1 251 ? 13.980 -6.930 22.686 1.00 57.64 251 PRO C O 1
ATOM 6782 N N . ALA C 1 252 ? 13.917 -6.651 20.449 1.00 53.17 252 ALA C N 1
ATOM 6783 C CA . ALA C 1 252 ? 13.969 -8.083 20.175 1.00 53.96 252 ALA C CA 1
ATOM 6784 C C . ALA C 1 252 ? 15.289 -8.685 20.629 1.00 59.79 252 ALA C C 1
ATOM 6785 O O . ALA C 1 252 ? 15.322 -9.824 21.111 1.00 59.01 252 ALA C O 1
ATOM 6787 N N . ASP C 1 253 ? 16.391 -7.946 20.447 1.00 56.43 253 ASP C N 1
ATOM 6788 C CA . ASP C 1 253 ? 17.684 -8.389 20.958 1.00 56.54 253 ASP C CA 1
ATOM 6789 C C . ASP C 1 253 ? 17.664 -8.552 22.468 1.00 58.21 253 ASP C C 1
ATOM 6790 O O . ASP C 1 253 ? 18.452 -9.331 23.016 1.00 55.22 253 ASP C O 1
ATOM 6795 N N . MET C 1 254 ? 16.724 -7.895 23.147 1.00 58.95 254 MET C N 1
ATOM 6796 C CA . MET C 1 254 ? 16.726 -7.929 24.636 1.00 61.38 254 MET C CA 1
ATOM 6797 C C . MET C 1 254 ? 15.892 -9.096 25.182 1.00 56.01 254 MET C C 1
ATOM 6798 O O . MET C 1 254 ? 16.023 -9.385 26.381 1.00 53.96 254 MET C O 1
ATOM 6803 N N . GLU C 1 255 ? 15.101 -9.764 24.341 1.00 59.68 255 GLU C N 1
ATOM 6804 C CA . GLU C 1 255 ? 14.179 -10.835 24.824 1.00 68.64 255 GLU C CA 1
ATOM 6805 C C . GLU C 1 255 ? 14.931 -12.022 25.455 1.00 64.21 255 GLU C C 1
ATOM 6806 O O . GLU C 1 255 ? 14.463 -12.516 26.495 1.00 59.47 255 GLU C O 1
ATOM 6812 N N . PRO C 1 256 ? 16.076 -12.485 24.906 1.00 63.38 256 PRO C N 1
ATOM 6813 C CA . PRO C 1 256 ? 16.855 -13.588 25.488 1.00 53.34 256 PRO C CA 1
ATOM 6814 C C . PRO C 1 256 ? 17.368 -13.229 26.888 1.00 51.97 256 PRO C C 1
ATOM 6815 O O . PRO C 1 256 ? 17.413 -14.111 27.718 1.00 62.64 256 PRO C O 1
ATOM 6819 N N . LEU C 1 257 ? 17.755 -11.975 27.109 1.00 53.54 257 LEU C N 1
ATOM 6820 C CA . LEU C 1 257 ? 18.386 -11.538 28.386 1.00 49.80 257 LEU C CA 1
ATOM 6821 C C . LEU C 1 257 ? 17.331 -11.155 29.429 1.00 46.74 257 LEU C C 1
ATOM 6822 O O . LEU C 1 257 ? 17.733 -10.719 30.521 1.00 45.80 257 LEU C O 1
ATOM 6827 N N . ARG C 1 258 ? 16.043 -11.292 29.121 1.00 50.21 258 ARG C N 1
ATOM 6828 C CA . ARG C 1 258 ? 14.981 -10.790 30.038 1.00 50.97 258 ARG C CA 1
ATOM 6829 C C . ARG C 1 258 ? 15.038 -11.479 31.412 1.00 52.27 258 ARG C C 1
ATOM 6830 O O . ARG C 1 258 ? 14.844 -10.769 32.415 1.00 50.72 258 ARG C O 1
ATOM 6838 N N . LYS C 1 259 ? 15.293 -12.786 31.477 1.00 46.46 259 LYS C N 1
ATOM 6839 C CA . LYS C 1 259 ? 15.438 -13.449 32.803 1.00 49.39 259 LYS C CA 1
ATOM 6840 C C . LYS C 1 259 ? 16.545 -12.764 33.612 1.00 46.48 259 LYS C C 1
ATOM 6841 O O . LYS C 1 259 ? 16.255 -12.311 34.734 1.00 46.33 259 LYS C O 1
ATOM 6847 N N . LEU C 1 260 ? 17.760 -12.697 33.065 1.00 45.75 260 LEU C N 1
ATOM 6848 C CA . LEU C 1 260 ? 18.909 -12.063 33.758 1.00 42.91 260 LEU C CA 1
ATOM 6849 C C . LEU C 1 260 ? 18.531 -10.622 34.101 1.00 47.79 260 LEU C C 1
ATOM 6850 O O . LEU C 1 260 ? 18.887 -10.170 35.202 1.00 46.27 260 LEU C O 1
ATOM 6855 N N . HIS C 1 261 ? 17.837 -9.936 33.192 1.00 47.16 261 HIS C N 1
ATOM 6856 C CA . HIS C 1 261 ? 17.500 -8.508 33.420 1.00 45.97 261 HIS C CA 1
ATOM 6857 C C . HIS C 1 261 ? 16.609 -8.372 34.656 1.00 50.42 261 HIS C C 1
ATOM 6858 O O . HIS C 1 261 ? 16.861 -7.464 35.463 1.00 45.95 261 HIS C O 1
ATOM 6865 N N . ARG C 1 262 ? 15.638 -9.273 34.815 1.00 50.32 262 ARG C N 1
ATOM 6866 C CA . ARG C 1 262 ? 14.759 -9.234 36.009 1.00 49.05 262 ARG C CA 1
ATOM 6867 C C . ARG C 1 262 ? 15.598 -9.473 37.266 1.00 45.50 262 ARG C C 1
ATOM 6868 O O . ARG C 1 262 ? 15.383 -8.767 38.265 1.00 42.04 262 ARG C O 1
ATOM 6876 N N . LEU C 1 263 ? 16.534 -10.420 37.193 1.00 40.9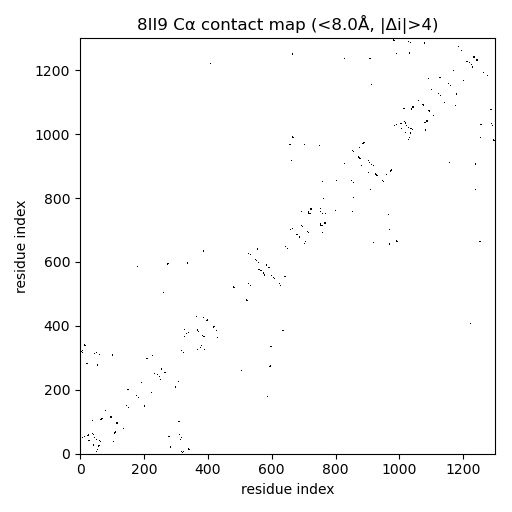2 263 LEU C N 1
ATOM 6877 C CA . LEU C 1 263 ? 17.394 -10.715 38.365 1.00 45.31 263 LEU C CA 1
ATOM 6878 C C . LEU C 1 263 ? 18.227 -9.476 38.688 1.00 42.72 263 LEU C C 1
ATOM 6879 O O . LEU C 1 263 ? 18.366 -9.149 39.879 1.00 42.19 263 LEU C O 1
ATOM 6884 N N . TYR C 1 264 ? 18.754 -8.818 37.655 1.00 46.49 264 TYR C N 1
ATOM 6885 C CA . TYR C 1 264 ? 19.619 -7.636 37.891 1.00 42.47 264 TYR C CA 1
ATOM 6886 C C . TYR C 1 264 ? 18.802 -6.527 38.560 1.00 40.82 264 TYR C C 1
ATOM 6887 O O . TYR C 1 264 ? 19.288 -5.921 39.528 1.00 37.34 264 TYR C O 1
ATOM 6896 N N . MET C 1 265 ? 17.576 -6.314 38.080 1.00 42.66 265 MET C N 1
ATOM 6897 C CA . MET C 1 265 ? 16.710 -5.271 38.681 1.00 48.51 265 MET C CA 1
ATOM 6898 C C . MET C 1 265 ? 16.395 -5.649 40.129 1.00 45.83 265 MET C C 1
ATOM 6899 O O . MET C 1 265 ? 16.441 -4.761 40.997 1.00 46.34 265 MET C O 1
ATOM 6904 N N . THR C 1 266 ? 16.095 -6.927 40.363 1.00 41.72 266 THR C N 1
ATOM 6905 C CA . THR C 1 266 ? 15.736 -7.356 41.735 1.00 42.26 266 THR C CA 1
ATOM 6906 C C . THR C 1 266 ? 16.935 -7.159 42.662 1.00 44.28 266 THR C C 1
ATOM 6907 O O . THR C 1 266 ? 16.753 -6.609 43.761 1.00 36.60 266 THR C O 1
ATOM 6911 N N . HIS C 1 267 ? 18.124 -7.547 42.194 1.00 41.46 267 HIS C N 1
ATOM 6912 C CA . HIS C 1 267 ? 19.322 -7.429 43.060 1.00 39.72 267 HIS C CA 1
ATOM 6913 C C . HIS C 1 267 ? 19.596 -5.956 43.356 1.00 41.05 267 HIS C C 1
ATOM 6914 O O . HIS C 1 267 ? 19.855 -5.624 44.520 1.00 38.00 267 HIS C O 1
ATOM 6921 N N . PHE C 1 268 ? 19.502 -5.112 42.325 1.00 44.48 268 PHE C N 1
ATOM 6922 C CA . PHE C 1 268 ? 19.826 -3.682 42.529 1.00 42.38 268 PHE C CA 1
ATOM 6923 C C . PHE C 1 268 ? 18.837 -3.044 43.502 1.00 42.89 268 PHE C C 1
ATOM 6924 O O . PHE C 1 268 ? 19.273 -2.337 44.424 1.00 41.43 268 PHE C O 1
ATOM 6932 N N . SER C 1 269 ? 17.545 -3.324 43.306 1.00 43.24 269 SER C N 1
ATOM 6933 C CA . SER C 1 269 ? 16.510 -2.732 44.190 1.00 47.31 269 SER C CA 1
ATOM 6934 C C . SER C 1 269 ? 16.635 -3.256 45.623 1.00 48.57 269 SER C C 1
ATOM 6935 O O . SER C 1 269 ? 16.580 -2.441 46.560 1.00 49.03 269 SER C O 1
ATOM 6938 N N . LEU C 1 270 ? 16.833 -4.568 45.768 1.00 38.66 270 LEU C N 1
ATOM 6939 C CA . LEU C 1 270 ? 16.980 -5.179 47.114 1.00 41.83 270 LEU C CA 1
ATOM 6940 C C . LEU C 1 270 ? 18.255 -4.648 47.765 1.00 43.91 270 LEU C C 1
ATOM 6941 O O . LEU C 1 270 ? 18.225 -4.335 48.967 1.00 44.69 270 LEU C O 1
ATOM 6946 N N . THR C 1 271 ? 19.322 -4.537 46.971 1.00 40.89 271 THR C N 1
ATOM 6947 C CA . THR C 1 271 ? 20.599 -4.006 47.502 1.00 41.33 271 THR C CA 1
ATOM 6948 C C . THR C 1 271 ? 20.341 -2.567 47.953 1.00 43.88 271 THR C C 1
ATOM 6949 O O . THR C 1 271 ? 20.791 -2.201 49.053 1.00 39.52 271 THR C O 1
ATOM 6953 N N . ASN C 1 272 ? 19.612 -1.803 47.136 1.00 41.18 272 ASN C N 1
ATOM 6954 C CA . ASN C 1 272 ? 19.358 -0.419 47.516 1.00 43.81 272 ASN C CA 1
ATOM 6955 C C . ASN C 1 272 ? 18.521 -0.333 48.789 1.00 47.63 272 ASN C C 1
ATOM 6956 O O . ASN C 1 272 ? 18.779 0.523 49.646 1.00 45.49 272 ASN C O 1
ATOM 6961 N N . ASP C 1 273 ? 17.502 -1.201 48.924 1.00 49.55 273 ASP C N 1
ATOM 6962 C CA . ASP C 1 273 ? 16.678 -1.232 50.138 1.00 47.23 273 ASP C CA 1
ATOM 6963 C C . ASP C 1 273 ? 17.507 -1.549 51.380 1.00 46.06 273 ASP C C 1
ATOM 6964 O O . ASP C 1 273 ? 17.414 -0.850 52.399 1.00 45.23 273 ASP C O 1
ATOM 6969 N N . LEU C 1 274 ? 18.328 -2.604 51.311 1.00 46.46 274 LEU C N 1
ATOM 6970 C CA . LEU C 1 274 ? 19.111 -3.046 52.470 1.00 44.67 274 LEU C CA 1
ATOM 6971 C C . LEU C 1 274 ? 20.065 -1.961 52.957 1.00 48.85 274 LEU C C 1
ATOM 6972 O O . LEU C 1 274 ? 20.224 -1.757 54.166 1.00 45.24 274 LEU C O 1
ATOM 6977 N N . TYR C 1 275 ? 20.782 -1.316 52.031 1.00 47.45 275 TYR C N 1
ATOM 6978 C CA . TYR C 1 275 ? 21.768 -0.312 52.426 1.00 49.58 275 TYR C CA 1
ATOM 6979 C C . TYR C 1 275 ? 21.125 1.004 52.831 1.00 50.03 275 TYR C C 1
ATOM 6980 O O . TYR C 1 275 ? 21.707 1.762 53.617 1.00 55.46 275 TYR C O 1
ATOM 6989 N N . SER C 1 276 ? 19.978 1.330 52.255 1.00 51.91 276 SER C N 1
ATOM 6990 C CA . SER C 1 276 ? 19.291 2.570 52.578 1.00 53.33 276 SER C CA 1
ATOM 6991 C C . SER C 1 276 ? 18.358 2.441 53.774 1.00 58.40 276 SER C C 1
ATOM 6992 O O . SER C 1 276 ? 17.825 3.461 54.226 1.00 62.47 276 SER C O 1
ATOM 6995 N N . PHE C 1 277 ? 18.118 1.221 54.272 1.00 53.33 277 PHE C N 1
ATOM 6996 C CA . PHE C 1 277 ? 17.079 1.021 55.277 1.00 57.51 277 PHE C CA 1
ATOM 6997 C C . PHE C 1 277 ? 17.285 1.915 56.492 1.00 61.33 277 PHE C C 1
ATOM 6998 O O . PHE C 1 277 ? 16.364 2.611 56.927 1.00 70.51 277 PHE C O 1
ATOM 7006 N N . ASN C 1 278 ? 18.498 1.928 57.041 1.00 64.01 278 ASN C N 1
ATOM 7007 C CA . ASN C 1 278 ? 18.740 2.686 58.267 1.00 70.56 278 ASN C CA 1
ATOM 7008 C C . ASN C 1 278 ? 18.482 4.178 58.064 1.00 76.20 278 ASN C C 1
ATOM 7009 O O . ASN C 1 278 ? 17.962 4.851 58.962 1.00 77.20 278 ASN C O 1
ATOM 7014 N N . LYS C 1 279 ? 18.852 4.717 56.897 1.00 72.00 279 LYS C N 1
ATOM 7015 C CA . LYS C 1 279 ? 18.552 6.117 56.607 1.00 74.44 279 LYS C CA 1
ATOM 7016 C C . LYS C 1 279 ? 17.051 6.381 56.631 1.00 75.89 279 LYS C C 1
ATOM 7017 O O . LYS C 1 279 ? 16.599 7.383 57.196 1.00 76.11 279 LYS C O 1
ATOM 7023 N N . GLU C 1 280 ? 16.295 5.496 55.982 1.00 74.88 280 GLU C N 1
ATOM 7024 C CA . GLU C 1 280 ? 14.826 5.688 55.895 1.00 78.94 280 GLU C CA 1
ATOM 7025 C C . GLU C 1 280 ? 14.243 5.732 57.305 1.00 79.90 280 GLU C C 1
ATOM 7026 O O . GLU C 1 280 ? 13.480 6.665 57.594 1.00 84.64 280 GLU C O 1
ATOM 7032 N N . VAL C 1 281 ? 14.591 4.755 58.141 1.00 78.04 281 VAL C N 1
ATOM 7033 C CA . VAL C 1 281 ? 13.983 4.684 59.499 1.00 78.94 281 VAL C CA 1
ATOM 7034 C C . VAL C 1 281 ? 14.372 5.936 60.285 1.00 81.77 281 VAL C C 1
ATOM 7035 O O . VAL C 1 281 ? 13.505 6.491 60.979 1.00 85.93 281 VAL C O 1
ATOM 7039 N N . VAL C 1 282 ? 15.631 6.359 60.166 1.00 84.71 282 VAL C N 1
ATOM 7040 C CA . VAL C 1 282 ? 16.091 7.561 60.914 1.00 84.37 282 VAL C CA 1
ATOM 7041 C C . VAL C 1 282 ? 15.284 8.754 60.406 1.00 87.34 282 VAL C C 1
ATOM 7042 O O . VAL C 1 282 ? 14.798 9.545 61.237 1.00 91.51 282 VAL C O 1
ATOM 7046 N N . ALA C 1 283 ? 15.098 8.831 59.087 1.00 85.47 283 ALA C N 1
ATOM 7047 C CA . ALA C 1 283 ? 14.280 9.921 58.518 1.00 87.95 283 ALA C CA 1
ATOM 7048 C C . ALA C 1 283 ? 12.854 9.767 59.031 1.00 93.23 283 ALA C C 1
ATOM 7049 O O . ALA C 1 283 ? 12.231 10.781 59.390 1.00 98.19 283 ALA C O 1
ATOM 7051 N N . GLU C 1 284 ? 12.371 8.528 59.074 1.00 92.63 284 GLU C N 1
ATOM 7052 C CA . GLU C 1 284 ? 10.965 8.314 59.476 1.00 93.81 284 GLU C CA 1
ATOM 7053 C C . GLU C 1 284 ? 10.777 8.783 60.916 1.00 97.79 284 GLU C C 1
ATOM 7054 O O . GLU C 1 284 ? 9.767 9.441 61.179 1.00 101.22 284 GLU C O 1
ATOM 7060 N N . GLN C 1 285 ? 11.708 8.471 61.817 1.00 97.76 285 GLN C N 1
ATOM 7061 C CA . GLN C 1 285 ? 11.477 8.993 63.182 1.00 102.36 285 GLN C CA 1
ATOM 7062 C C . GLN C 1 285 ? 11.522 10.522 63.167 1.00 103.91 285 GLN C C 1
ATOM 7063 O O . GLN C 1 285 ? 10.629 11.146 63.770 1.00 106.43 285 GLN C O 1
ATOM 7069 N N . GLU C 1 286 ? 12.519 11.093 62.485 1.00 103.56 286 GLU C N 1
ATOM 7070 C CA . GLU C 1 286 ? 12.667 12.573 62.484 1.00 105.94 286 GLU C CA 1
ATOM 7071 C C . GLU C 1 286 ? 11.509 13.277 61.773 1.00 107.66 286 GLU C C 1
ATOM 7072 O O . GLU C 1 286 ? 11.020 14.286 62.312 1.00 112.87 286 GLU C O 1
ATOM 7078 N N . THR C 1 287 ? 11.097 12.769 60.608 1.00 105.86 287 THR C N 1
ATOM 7079 C CA . THR C 1 287 ? 10.050 13.471 59.819 1.00 103.54 287 THR C CA 1
ATOM 7080 C C . THR C 1 287 ? 8.697 12.767 59.903 1.00 104.71 287 THR C C 1
ATOM 7081 O O . THR C 1 287 ? 7.743 13.278 59.290 1.00 107.26 287 THR C O 1
ATOM 7085 N N . GLY C 1 288 ? 8.617 11.629 60.593 1.00 103.23 288 GLY C N 1
ATOM 7086 C CA . GLY C 1 288 ? 7.350 10.870 60.570 1.00 102.28 288 GLY C CA 1
ATOM 7087 C C . GLY C 1 288 ? 7.200 10.242 59.196 1.00 102.10 288 GLY C C 1
ATOM 7088 O O . GLY C 1 288 ? 6.080 9.812 58.865 1.00 94.99 288 GLY C O 1
ATOM 7089 N N . SER C 1 289 ? 8.292 10.187 58.425 1.00 106.92 289 SER C N 1
ATOM 7090 C CA . SER C 1 289 ? 8.230 9.690 57.023 1.00 100.37 289 SER C CA 1
ATOM 7091 C C . SER C 1 289 ? 7.848 8.210 56.964 1.00 98.02 289 SER C C 1
ATOM 7092 O O . SER C 1 289 ? 8.300 7.447 57.828 1.00 92.95 289 SER C O 1
ATOM 7095 N N . ALA C 1 290 ? 7.029 7.827 55.984 1.00 93.67 290 ALA C N 1
ATOM 7096 C CA . ALA C 1 290 ? 6.716 6.393 55.808 1.00 92.46 290 ALA C CA 1
ATOM 7097 C C . ALA C 1 290 ? 7.993 5.678 55.369 1.00 92.68 290 ALA C C 1
ATOM 7098 O O . ALA C 1 290 ? 8.760 6.277 54.593 1.00 94.56 290 ALA C O 1
ATOM 7100 N N . VAL C 1 291 ? 8.221 4.453 55.846 1.00 89.27 291 VAL C N 1
ATOM 7101 C CA . VAL C 1 291 ? 9.399 3.699 55.333 1.00 85.25 291 VAL C CA 1
ATOM 7102 C C . VAL C 1 291 ? 8.888 2.490 54.558 1.00 76.80 291 VAL C C 1
ATOM 7103 O O . VAL C 1 291 ? 8.150 1.684 55.149 1.00 82.33 291 VAL C O 1
ATOM 7107 N N . ILE C 1 292 ? 9.281 2.362 53.291 1.00 72.63 292 ILE C N 1
ATOM 7108 C CA . ILE C 1 292 ? 8.928 1.120 52.554 1.00 73.66 292 ILE C CA 1
ATOM 7109 C C . ILE C 1 292 ? 10.265 0.459 52.234 1.00 70.03 292 ILE C C 1
ATOM 7110 O O . ILE C 1 292 ? 11.088 1.093 51.553 1.00 72.10 292 ILE C O 1
ATOM 7115 N N . ASN C 1 293 ? 10.462 -0.765 52.711 1.00 62.18 293 ASN C N 1
ATOM 7116 C CA . ASN C 1 293 ? 11.754 -1.457 52.492 1.00 61.87 293 ASN C CA 1
ATOM 7117 C C . ASN C 1 293 ? 11.497 -2.959 52.482 1.00 60.86 293 ASN C C 1
ATOM 7118 O O . ASN C 1 293 ? 10.520 -3.385 53.120 1.00 51.71 293 ASN C O 1
ATOM 7123 N N . ALA C 1 294 ? 12.364 -3.729 51.832 1.00 54.60 294 ALA C N 1
ATOM 7124 C CA . ALA C 1 294 ? 12.217 -5.196 51.915 1.00 56.64 294 ALA C CA 1
ATOM 7125 C C . ALA C 1 294 ? 12.412 -5.581 53.383 1.00 53.70 294 ALA C C 1
ATOM 7126 O O . ALA C 1 294 ? 11.678 -6.451 53.868 1.00 47.62 294 ALA C O 1
ATOM 7128 N N . VAL C 1 295 ? 13.371 -4.937 54.053 1.00 57.21 295 VAL C N 1
ATOM 7129 C CA . VAL C 1 295 ? 13.624 -5.214 55.497 1.00 56.97 295 VAL C CA 1
ATOM 7130 C C . VAL C 1 295 ? 12.290 -5.139 56.239 1.00 54.04 295 VAL C C 1
ATOM 7131 O O . VAL C 1 295 ? 11.890 -6.158 56.829 1.00 55.14 295 VAL C O 1
ATOM 7135 N N . ARG C 1 296 ? 11.630 -3.979 56.208 1.00 56.67 296 ARG C N 1
ATOM 7136 C CA . ARG C 1 296 ? 10.398 -3.867 56.983 1.00 59.28 296 ARG C CA 1
ATOM 7137 C C . ARG C 1 296 ? 9.355 -4.865 56.505 1.00 57.23 296 ARG C C 1
ATOM 7138 O O . ARG C 1 296 ? 8.587 -5.402 57.315 1.00 55.97 296 ARG C O 1
ATOM 7146 N N . VAL C 1 297 ? 9.282 -5.092 55.191 1.00 49.72 297 VAL C N 1
ATOM 7147 C CA . VAL C 1 297 ? 8.346 -6.081 54.662 1.00 51.94 297 VAL C CA 1
ATOM 7148 C C . VAL C 1 297 ? 8.670 -7.471 55.205 1.00 57.70 297 VAL C C 1
ATOM 7149 O O . VAL C 1 297 ? 7.783 -8.196 55.670 1.00 53.90 297 VAL C O 1
ATOM 7153 N N . LEU C 1 298 ? 9.951 -7.866 55.146 1.00 55.65 298 LEU C N 1
ATOM 7154 C CA . LEU C 1 298 ? 10.342 -9.188 55.629 1.00 53.38 298 LEU C CA 1
ATOM 7155 C C . LEU C 1 298 ? 10.081 -9.338 57.117 1.00 56.09 298 LEU C C 1
ATOM 7156 O O . LEU C 1 298 ? 9.588 -10.381 57.561 1.00 57.83 298 LEU C O 1
ATOM 7161 N N . GLU C 1 299 ? 10.402 -8.308 57.902 1.00 53.12 299 GLU C N 1
ATOM 7162 C CA . GLU C 1 299 ? 10.166 -8.379 59.338 1.00 55.80 299 GLU C CA 1
ATOM 7163 C C . GLU C 1 299 ? 8.695 -8.646 59.641 1.00 62.97 299 GLU C C 1
ATOM 7164 O O . GLU C 1 299 ? 8.371 -9.424 60.547 1.00 63.44 299 GLU C O 1
ATOM 7170 N N . GLN C 1 300 ? 7.787 -8.019 58.887 1.00 62.20 300 GLN C N 1
ATOM 7171 C CA . GLN C 1 300 ? 6.360 -8.264 59.085 1.00 63.12 300 GLN C CA 1
ATOM 7172 C C . GLN C 1 300 ? 5.947 -9.640 58.566 1.00 59.42 300 GLN C C 1
ATOM 7173 O O . GLN C 1 300 ? 5.264 -10.395 59.266 1.00 62.13 300 GLN C O 1
ATOM 7179 N N . LEU C 1 301 ? 6.347 -9.980 57.337 1.00 59.77 301 LEU C N 1
ATOM 7180 C CA . LEU C 1 301 ? 5.917 -11.238 56.726 1.00 55.22 301 LEU C CA 1
ATOM 7181 C C . LEU C 1 301 ? 6.487 -12.448 57.454 1.00 60.53 301 LEU C C 1
ATOM 7182 O O . LEU C 1 301 ? 5.773 -13.432 57.678 1.00 66.42 301 LEU C O 1
ATOM 7187 N N . VAL C 1 302 ? 7.771 -12.403 57.828 1.00 59.62 302 VAL C N 1
ATOM 7188 C CA . VAL C 1 302 ? 8.400 -13.524 58.526 1.00 59.30 302 VAL C CA 1
ATOM 7189 C C . VAL C 1 302 ? 8.227 -13.436 60.038 1.00 65.46 302 VAL C C 1
ATOM 7190 O O . VAL C 1 302 ? 8.411 -14.451 60.730 1.00 58.03 302 VAL C O 1
ATOM 7194 N N . ASP C 1 303 ? 7.776 -12.291 60.555 1.00 65.72 303 ASP C N 1
ATOM 7195 C CA . ASP C 1 303 ? 7.606 -12.047 61.992 1.00 70.50 303 ASP C CA 1
ATOM 7196 C C . ASP C 1 303 ? 8.912 -12.279 62.747 1.00 66.17 303 ASP C C 1
ATOM 7197 O O . ASP C 1 303 ? 9.030 -13.155 63.604 1.00 71.83 303 ASP C O 1
ATOM 7202 N N . THR C 1 304 ? 9.922 -11.508 62.370 1.00 68.15 304 THR C N 1
ATOM 7203 C CA . THR C 1 304 ? 11.241 -11.621 62.964 1.00 61.44 304 THR C CA 1
ATOM 7204 C C . THR C 1 304 ? 11.703 -10.240 63.402 1.00 64.87 304 THR C C 1
ATOM 7205 O O . THR C 1 304 ? 11.099 -9.220 63.055 1.00 73.39 304 THR C O 1
ATOM 7209 N N . SER C 1 305 ? 12.777 -10.209 64.185 1.00 58.94 305 SER C N 1
ATOM 7210 C CA . SER C 1 305 ? 13.366 -8.929 64.545 1.00 58.74 305 SER C CA 1
ATOM 7211 C C . SER C 1 305 ? 13.956 -8.254 63.301 1.00 55.98 305 SER C C 1
ATOM 7212 O O . SER C 1 305 ? 14.227 -8.897 62.281 1.00 56.69 305 SER C O 1
ATOM 7215 N N . THR C 1 306 ? 14.127 -6.931 63.380 1.00 60.01 306 THR C N 1
ATOM 7216 C CA . THR C 1 306 ? 14.636 -6.200 62.217 1.00 59.76 306 THR C CA 1
ATOM 7217 C C . THR C 1 306 ? 16.066 -6.620 61.874 1.00 54.36 306 THR C C 1
ATOM 7218 O O . THR C 1 306 ? 16.395 -6.806 60.696 1.00 52.84 306 THR C O 1
ATOM 7222 N N . ARG C 1 307 ? 16.924 -6.803 62.881 1.00 46.92 307 ARG C N 1
ATOM 7223 C CA . ARG C 1 307 ? 18.286 -7.221 62.574 1.00 51.72 307 ARG C CA 1
ATOM 7224 C C . ARG C 1 307 ? 18.291 -8.550 61.827 1.00 56.07 307 ARG C C 1
ATOM 7225 O O . ARG C 1 307 ? 19.024 -8.724 60.841 1.00 53.14 307 ARG C O 1
ATOM 7233 N N . SER C 1 308 ? 17.442 -9.482 62.259 1.00 51.87 308 SER C N 1
ATOM 7234 C CA . SER C 1 308 ? 17.340 -10.774 61.595 1.00 52.61 308 SER C CA 1
ATOM 7235 C C . SER C 1 308 ? 16.736 -10.623 60.193 1.00 51.51 308 SER C C 1
ATOM 7236 O O . SER C 1 308 ? 17.139 -11.328 59.255 1.00 49.31 308 SER C O 1
ATOM 7239 N N . ALA C 1 309 ? 15.766 -9.712 60.030 1.00 54.04 309 ALA C N 1
ATOM 7240 C CA . ALA C 1 309 ? 15.200 -9.447 58.704 1.00 49.92 309 ALA C CA 1
ATOM 7241 C C . ALA C 1 309 ? 16.269 -8.948 57.740 1.00 47.21 309 ALA C C 1
ATOM 7242 O O . ALA C 1 309 ? 16.287 -9.330 56.562 1.00 42.10 309 ALA C O 1
ATOM 7244 N N . LYS C 1 310 ? 17.163 -8.084 58.219 1.00 43.73 310 LYS C N 1
ATOM 7245 C CA . LYS C 1 310 ? 18.274 -7.643 57.381 1.00 47.30 310 LYS C CA 1
ATOM 7246 C C . LYS C 1 310 ? 19.151 -8.816 56.983 1.00 45.94 310 LYS C C 1
ATOM 7247 O O . LYS C 1 310 ? 19.572 -8.915 55.824 1.00 42.78 310 LYS C O 1
ATOM 7253 N N . VAL C 1 311 ? 19.402 -9.740 57.917 1.00 43.96 311 VAL C N 1
ATOM 7254 C CA . VAL C 1 311 ? 20.222 -10.900 57.584 1.00 39.62 311 VAL C CA 1
ATOM 7255 C C . VAL C 1 311 ? 19.555 -11.720 56.488 1.00 40.96 311 VAL C C 1
ATOM 7256 O O . VAL C 1 311 ? 20.197 -12.109 55.505 1.00 42.61 311 VAL C O 1
ATOM 7260 N N . LEU C 1 312 ? 18.244 -11.944 56.612 1.00 44.61 312 LEU C N 1
ATOM 7261 C CA . LEU C 1 312 ? 17.505 -12.666 55.581 1.00 40.14 312 LEU C CA 1
ATOM 7262 C C . LEU C 1 312 ? 17.548 -11.930 54.239 1.00 40.41 312 LEU C C 1
ATOM 7263 O O . LEU C 1 312 ? 17.710 -12.554 53.182 1.00 43.91 312 LEU C O 1
ATOM 7268 N N . LEU C 1 313 ? 17.420 -10.605 54.249 1.00 42.90 313 LEU C N 1
ATOM 7269 C CA . LEU C 1 313 ? 17.511 -9.881 52.984 1.00 42.51 313 LEU C CA 1
ATOM 7270 C C . LEU C 1 313 ? 18.890 -10.069 52.354 1.00 43.62 313 LEU C C 1
ATOM 7271 O O . LEU C 1 313 ? 18.995 -10.407 51.165 1.00 42.96 313 LEU C O 1
ATOM 7276 N N . ARG C 1 314 ? 19.954 -9.958 53.159 1.00 44.18 314 ARG C N 1
ATOM 7277 C CA . ARG C 1 314 ? 21.308 -10.183 52.643 1.00 39.24 314 ARG C CA 1
ATOM 7278 C C . ARG C 1 314 ? 21.452 -11.569 52.019 1.00 41.81 314 ARG C C 1
ATOM 7279 O O . ARG C 1 314 ? 22.023 -11.706 50.929 1.00 39.77 314 ARG C O 1
ATOM 7287 N N . ALA C 1 315 ? 20.901 -12.606 52.677 1.00 40.91 315 ALA C N 1
ATOM 7288 C CA . ALA C 1 315 ? 20.990 -13.973 52.169 1.00 34.54 315 ALA C CA 1
ATOM 7289 C C . ALA C 1 315 ? 20.160 -14.157 50.907 1.00 35.46 315 ALA C C 1
ATOM 7290 O O . ALA C 1 315 ? 20.541 -14.913 49.998 1.00 34.82 315 ALA C O 1
ATOM 7292 N N . PHE C 1 316 ? 18.981 -13.535 50.871 1.00 39.18 316 PHE C N 1
ATOM 7293 C CA . PHE C 1 316 ? 18.188 -13.528 49.654 1.00 41.20 316 PHE C CA 1
ATOM 7294 C C . PHE C 1 316 ? 19.010 -12.961 48.499 1.00 40.90 316 PHE C C 1
ATOM 7295 O O . PHE C 1 316 ? 19.026 -13.525 47.394 1.00 39.36 316 PHE C O 1
ATOM 7303 N N . LEU C 1 317 ? 19.788 -11.910 48.772 1.00 38.44 317 LEU C N 1
ATOM 7304 C CA . LEU C 1 317 ? 20.641 -11.317 47.743 1.00 44.12 317 LEU C CA 1
ATOM 7305 C C . LEU C 1 317 ? 21.743 -12.274 47.303 1.00 44.56 317 LEU C C 1
ATOM 7306 O O . LEU C 1 317 ? 22.034 -12.372 46.102 1.00 38.25 317 LEU C O 1
ATOM 7311 N N . TRP C 1 318 ? 22.357 -13.004 48.253 1.00 44.65 318 TRP C N 1
ATOM 7312 C CA . TRP C 1 318 ? 23.402 -13.965 47.874 1.00 39.97 318 TRP C CA 1
ATOM 7313 C C . TRP C 1 318 ? 22.852 -15.017 46.925 1.00 43.38 318 TRP C C 1
ATOM 7314 O O . TRP C 1 318 ? 23.512 -15.390 45.945 1.00 41.89 318 TRP C O 1
ATOM 7325 N N . ASP C 1 319 ? 21.649 -15.524 47.216 1.00 49.10 319 ASP C N 1
ATOM 7326 C CA . ASP C 1 319 ? 21.019 -16.484 46.319 1.00 49.32 319 ASP C CA 1
ATOM 7327 C C . ASP C 1 319 ? 20.669 -15.848 44.975 1.00 41.48 319 ASP C C 1
ATOM 7328 O O . ASP C 1 319 ? 20.761 -16.503 43.930 1.00 43.04 319 ASP C O 1
ATOM 7333 N N . LEU C 1 320 ? 20.246 -14.579 44.976 1.00 46.82 320 LEU C N 1
ATOM 7334 C CA . LEU C 1 320 ? 20.034 -13.896 43.701 1.00 43.23 320 LEU C CA 1
ATOM 7335 C C . LEU C 1 320 ? 21.309 -13.879 42.884 1.00 40.22 320 LEU C C 1
ATOM 7336 O O . LEU C 1 320 ? 21.275 -14.128 41.671 1.00 39.35 320 LEU C O 1
ATOM 7341 N N . GLU C 1 321 ? 22.452 -13.645 43.544 1.00 40.27 321 GLU C N 1
ATOM 7342 C CA . GLU C 1 321 ? 23.744 -13.676 42.848 1.00 45.59 321 GLU C CA 1
ATOM 7343 C C . GLU C 1 321 ? 24.023 -15.049 42.239 1.00 46.20 321 GLU C C 1
ATOM 7344 O O . GLU C 1 321 ? 24.608 -15.148 41.149 1.00 43.44 321 GLU C O 1
ATOM 7350 N N . LEU C 1 322 ? 23.642 -16.123 42.942 1.00 38.44 322 LEU C N 1
ATOM 7351 C CA . LEU C 1 322 ? 23.809 -17.454 42.370 1.00 40.08 322 LEU C CA 1
ATOM 7352 C C . LEU C 1 322 ? 22.877 -17.658 41.178 1.00 41.01 322 LEU C C 1
ATOM 7353 O O . LEU C 1 322 ? 23.284 -18.235 40.161 1.00 41.30 322 LEU C O 1
ATOM 7358 N N . GLN C 1 323 ? 21.619 -17.204 41.282 1.00 38.40 323 GLN C N 1
ATOM 7359 C CA . GLN C 1 323 ? 20.719 -17.315 40.133 1.00 42.11 323 GLN C CA 1
ATOM 7360 C C . GLN C 1 323 ? 21.262 -16.538 38.934 1.00 42.97 323 GLN C C 1
ATOM 7361 O O . GLN C 1 323 ? 21.201 -17.020 37.792 1.00 43.02 323 GLN C O 1
ATOM 7367 N N . ILE C 1 324 ? 21.820 -15.345 39.174 1.00 39.34 324 ILE C N 1
ATOM 7368 C CA . ILE C 1 324 ? 22.440 -14.586 38.084 1.00 42.64 324 ILE C CA 1
ATOM 7369 C C . ILE C 1 324 ? 23.567 -15.396 37.462 1.00 45.45 324 ILE C C 1
ATOM 7370 O O . ILE C 1 324 ? 23.654 -15.532 36.231 1.00 42.92 324 ILE C O 1
ATOM 7375 N N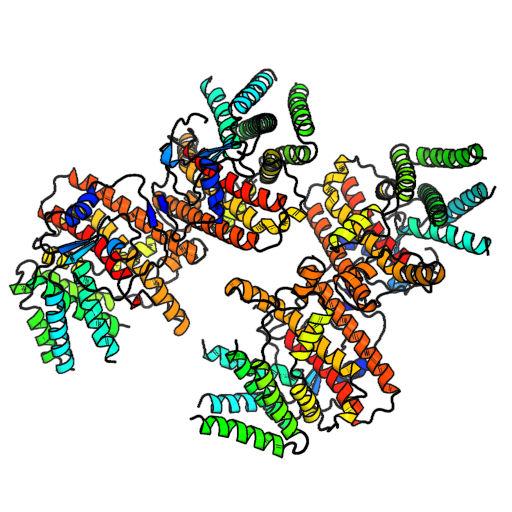 . HIS C 1 325 ? 24.404 -16.012 38.303 1.00 40.93 325 HIS C N 1
ATOM 7376 C CA . HIS C 1 325 ? 25.514 -16.791 37.771 1.00 45.61 325 HIS C CA 1
ATOM 7377 C C . HIS C 1 325 ? 25.035 -17.991 36.953 1.00 49.08 325 HIS C C 1
ATOM 7378 O O . HIS C 1 325 ? 25.614 -18.303 35.904 1.00 49.69 325 HIS C O 1
ATOM 7385 N N . ASP C 1 326 ? 23.988 -18.685 37.416 1.00 46.10 326 ASP C N 1
ATOM 7386 C CA . ASP C 1 326 ? 23.480 -19.829 36.663 1.00 46.66 326 ASP C CA 1
ATOM 7387 C C . ASP C 1 326 ? 22.942 -19.409 35.298 1.00 49.36 326 ASP C C 1
ATOM 7388 O O . ASP C 1 326 ? 23.217 -20.067 34.284 1.00 48.06 326 ASP C O 1
ATOM 7393 N N . GLU C 1 327 ? 22.167 -18.317 35.256 1.00 51.63 327 GLU C N 1
ATOM 7394 C CA . GLU C 1 327 ? 21.611 -17.830 33.995 1.00 53.91 327 GLU C CA 1
ATOM 7395 C C . GLU C 1 327 ? 22.717 -17.439 33.022 1.00 49.94 327 GLU C C 1
ATOM 7396 O O . GLU C 1 327 ? 22.633 -17.737 31.824 1.00 52.92 327 GLU C O 1
ATOM 7402 N N . LEU C 1 328 ? 23.777 -16.801 33.521 1.00 47.74 328 LEU C N 1
ATOM 7403 C CA . LEU C 1 328 ? 24.912 -16.488 32.658 1.00 50.42 328 LEU C CA 1
ATOM 7404 C C . LEU C 1 328 ? 25.535 -17.751 32.078 1.00 55.49 328 LEU C C 1
ATOM 7405 O O . LEU C 1 328 ? 25.904 -17.781 30.897 1.00 57.91 328 LEU C O 1
ATOM 7410 N N . THR C 1 329 ? 25.668 -18.801 32.898 1.00 55.71 329 THR C N 1
ATOM 7411 C CA . THR C 1 329 ? 26.183 -20.084 32.417 1.00 58.92 329 THR C CA 1
ATOM 7412 C C . THR C 1 329 ? 25.271 -20.677 31.353 1.00 57.40 329 THR C C 1
ATOM 7413 O O . THR C 1 329 ? 25.739 -21.180 30.324 1.00 63.13 329 THR C O 1
ATOM 7417 N N . ARG C 1 330 ? 23.962 -20.654 31.599 1.00 52.05 330 ARG C N 1
ATOM 7418 C CA . ARG C 1 330 ? 23.014 -21.107 30.589 1.00 53.65 330 ARG C CA 1
ATOM 7419 C C . ARG C 1 330 ? 23.054 -20.211 29.345 1.00 63.06 330 ARG C C 1
ATOM 7420 O O . ARG C 1 330 ? 22.998 -20.705 28.210 1.00 64.26 330 ARG C O 1
ATOM 7428 N N . LEU C 1 331 ? 23.177 -18.891 29.533 1.00 57.72 331 LEU C N 1
ATOM 7429 C CA . LEU C 1 331 ? 23.229 -17.986 28.384 1.00 64.28 331 LEU C CA 1
ATOM 7430 C C . LEU C 1 331 ? 24.450 -18.251 27.511 1.00 65.50 331 LEU C C 1
ATOM 7431 O O . LEU C 1 331 ? 24.363 -18.138 26.283 1.00 64.50 331 LEU C O 1
ATOM 7436 N N . LYS C 1 332 ? 25.581 -18.636 28.118 1.00 67.59 332 LYS C N 1
ATOM 7437 C CA . LYS C 1 332 ? 26.795 -18.895 27.346 1.00 66.76 332 LYS C CA 1
ATOM 7438 C C . LYS C 1 332 ? 26.589 -20.023 26.344 1.00 69.01 332 LYS C C 1
ATOM 7439 O O . LYS C 1 332 ? 27.201 -20.022 25.270 1.00 73.94 332 LYS C O 1
ATOM 7445 N N . GLY C 1 333 ? 25.757 -21.005 26.684 1.00 67.91 333 GLY C N 1
ATOM 7446 C CA . GLY C 1 333 ? 25.409 -22.039 25.720 1.00 71.19 333 GLY C CA 1
ATOM 7447 C C . GLY C 1 333 ? 24.633 -21.528 24.517 1.00 75.94 333 GLY C C 1
ATOM 7448 O O . GLY C 1 333 ? 24.913 -21.917 23.378 1.00 80.32 333 GLY C O 1
ATOM 7449 N N . THR C 1 334 ? 23.632 -20.689 24.791 1.00 75.67 334 THR C N 1
ATOM 7450 C CA . THR C 1 334 ? 22.752 -20.169 23.717 1.00 69.04 334 THR C CA 1
ATOM 7451 C C . THR C 1 334 ? 23.554 -19.330 22.729 1.00 73.52 334 THR C C 1
ATOM 7452 O O . THR C 1 334 ? 24.540 -18.700 23.155 1.00 72.13 334 THR C O 1
ATOM 7456 N N . ASP C 1 335 ? 23.136 -19.316 21.463 1.00 78.08 335 ASP C N 1
ATOM 7457 C CA . ASP C 1 335 ? 23.816 -18.419 20.499 1.00 81.71 335 ASP C CA 1
ATOM 7458 C C . ASP C 1 335 ? 23.549 -16.999 20.986 1.00 76.92 335 ASP C C 1
ATOM 7459 O O . ASP C 1 335 ? 22.396 -16.716 21.352 1.00 69.17 335 ASP C O 1
ATOM 7464 N N . LEU C 1 336 ? 24.561 -16.137 20.954 1.00 70.61 336 LEU C N 1
ATOM 7465 C CA . LEU C 1 336 ? 24.390 -14.773 21.511 1.00 61.43 336 LEU C CA 1
ATOM 7466 C C . LEU C 1 336 ? 25.409 -13.844 20.859 1.00 59.68 336 LEU C C 1
ATOM 7467 O O . LEU C 1 336 ? 26.615 -14.135 20.942 1.00 57.42 336 LEU C O 1
ATOM 7472 N N . THR C 1 337 ? 24.931 -12.778 20.229 1.00 57.48 337 THR C N 1
ATOM 7473 C CA . THR C 1 337 ? 25.802 -11.786 19.596 1.00 52.72 337 THR C CA 1
ATOM 7474 C C . THR C 1 337 ? 26.776 -11.172 20.613 1.00 50.21 337 THR C C 1
ATOM 7475 O O . THR C 1 337 ? 26.556 -11.255 21.826 1.00 50.51 337 THR C O 1
ATOM 7479 N N . PRO C 1 338 ? 27.907 -10.616 20.146 1.00 49.57 338 PRO C N 1
ATOM 7480 C CA . PRO C 1 338 ? 28.813 -9.937 21.098 1.00 50.72 338 PRO C CA 1
ATOM 7481 C C . PRO C 1 338 ? 28.156 -8.793 21.860 1.00 48.02 338 PRO C C 1
ATOM 7482 O O . PRO C 1 338 ? 28.443 -8.605 23.051 1.00 49.19 338 PRO C O 1
ATOM 7486 N N . SER C 1 339 ? 27.272 -8.023 21.212 1.00 51.19 339 SER C N 1
ATOM 7487 C CA . SER C 1 339 ? 26.558 -6.959 21.919 1.00 52.56 339 SER C CA 1
ATOM 7488 C C . SER C 1 339 ? 25.632 -7.513 23.001 1.00 42.97 339 SER C C 1
ATOM 7489 O O . SER C 1 339 ? 25.544 -6.943 24.094 1.00 42.31 339 SER C O 1
ATOM 7492 N N . GLN C 1 340 ? 24.920 -8.605 22.716 1.00 44.55 340 GLN C N 1
ATOM 7493 C CA . GLN C 1 340 ? 24.055 -9.217 23.736 1.00 48.74 340 GLN C CA 1
ATOM 7494 C C . GLN C 1 340 ? 24.858 -9.732 24.930 1.00 47.94 340 GLN C C 1
ATOM 7495 O O . GLN C 1 340 ? 24.449 -9.569 26.090 1.00 42.16 340 GLN C O 1
ATOM 7501 N N . TRP C 1 341 ? 25.991 -10.385 24.664 1.00 46.65 341 TRP C N 1
ATOM 7502 C CA . TRP C 1 341 ? 26.854 -10.815 25.754 1.00 46.70 341 TRP C CA 1
ATOM 7503 C C . TRP C 1 341 ? 27.390 -9.618 26.522 1.00 46.24 341 TRP C C 1
ATOM 7504 O O . TRP C 1 341 ? 27.415 -9.623 27.759 1.00 43.18 341 TRP C O 1
ATOM 7515 N N . ARG C 1 342 ? 27.765 -8.556 25.799 1.00 47.07 342 ARG C N 1
ATOM 7516 C CA . ARG C 1 342 ? 28.263 -7.344 26.438 1.00 45.14 342 ARG C CA 1
ATOM 7517 C C . ARG C 1 342 ? 27.206 -6.707 27.324 1.00 42.71 342 ARG C C 1
ATOM 7518 O O . ARG C 1 342 ? 27.518 -6.211 28.411 1.00 47.78 342 ARG C O 1
ATOM 7526 N N . PHE C 1 343 ? 25.950 -6.690 26.872 1.00 39.93 343 PHE C N 1
ATOM 7527 C CA . PHE C 1 343 ? 24.872 -6.188 27.717 1.00 40.75 343 PHE C CA 1
ATOM 7528 C C . PHE C 1 343 ? 24.678 -7.083 28.934 1.00 47.60 343 PHE C C 1
ATOM 7529 O O . PHE C 1 343 ? 24.513 -6.589 30.059 1.00 46.27 343 PHE C O 1
ATOM 7537 N N . ALA C 1 344 ? 24.709 -8.408 28.733 1.00 39.64 344 ALA C N 1
ATOM 7538 C CA . ALA C 1 344 ? 24.579 -9.317 29.866 1.00 45.59 344 ALA C CA 1
ATOM 7539 C C . ALA C 1 344 ? 25.627 -9.006 30.928 1.00 51.09 344 ALA C C 1
ATOM 7540 O O . ALA C 1 344 ? 25.305 -8.896 32.120 1.00 48.23 344 ALA C O 1
ATOM 7542 N N . ARG C 1 345 ? 26.887 -8.803 30.500 1.00 48.60 345 ARG C N 1
ATOM 7543 C CA . ARG C 1 345 ? 27.959 -8.503 31.446 1.00 48.49 345 ARG C CA 1
ATOM 7544 C C . ARG C 1 345 ? 27.788 -7.125 32.070 1.00 45.77 345 ARG C C 1
ATOM 7545 O O . ARG C 1 345 ? 28.158 -6.926 33.236 1.00 43.36 345 ARG C O 1
ATOM 7553 N N . GLY C 1 346 ? 27.248 -6.163 31.309 1.00 47.25 346 GLY C N 1
ATOM 7554 C CA . GLY C 1 346 ? 27.000 -4.833 31.855 1.00 47.94 346 GLY C CA 1
ATOM 7555 C C . GLY C 1 346 ? 26.004 -4.835 33.003 1.00 47.25 346 GLY C C 1
ATOM 7556 O O . GLY C 1 346 ? 26.137 -4.063 33.960 1.00 41.04 346 GLY C O 1
ATOM 7557 N N . MET C 1 347 ? 24.983 -5.693 32.922 1.00 45.46 347 MET C N 1
ATOM 7558 C CA . MET C 1 347 ? 24.057 -5.824 34.044 1.00 44.07 347 MET C CA 1
ATOM 7559 C C . MET C 1 347 ? 24.778 -6.325 35.290 1.00 41.53 347 MET C C 1
ATOM 7560 O O . MET C 1 347 ? 24.618 -5.756 36.378 1.00 34.91 347 MET C O 1
ATOM 7565 N N . VAL C 1 348 ? 25.660 -7.317 35.136 1.00 43.72 348 VAL C N 1
ATOM 7566 C CA . VAL C 1 348 ? 26.451 -7.769 36.282 1.00 42.26 348 VAL C CA 1
ATOM 7567 C C . VAL C 1 348 ? 27.259 -6.606 36.854 1.00 44.87 348 VAL C C 1
ATOM 7568 O O . VAL C 1 348 ? 27.296 -6.401 38.078 1.00 42.74 348 VAL C O 1
ATOM 7572 N N . GLU C 1 349 ? 27.872 -5.795 35.976 1.00 41.92 349 GLU C N 1
ATOM 7573 C CA . GLU C 1 349 ? 28.675 -4.668 36.438 1.00 42.65 349 GLU C CA 1
ATOM 7574 C C . GLU C 1 349 ? 27.825 -3.625 37.168 1.00 41.21 349 GLU C C 1
ATOM 7575 O O . GLU C 1 349 ? 28.268 -3.056 38.179 1.00 43.24 349 GLU C O 1
ATOM 7581 N N . VAL C 1 350 ? 26.591 -3.384 36.707 1.00 37.25 350 VAL C N 1
ATOM 7582 C CA . VAL C 1 350 ? 25.712 -2.468 37.434 1.00 37.68 350 VAL C CA 1
ATOM 7583 C C . VAL C 1 350 ? 25.474 -2.986 38.848 1.00 40.25 350 VAL C C 1
ATOM 7584 O O . VAL C 1 350 ? 25.663 -2.260 39.833 1.00 39.62 350 VAL C O 1
ATOM 7588 N N . CYS C 1 351 ? 25.131 -4.274 38.973 1.00 41.15 351 CYS C N 1
ATOM 7589 C CA . CYS C 1 351 ? 24.853 -4.854 40.290 1.00 40.90 351 CYS C CA 1
ATOM 7590 C C . CYS C 1 351 ? 26.049 -4.730 41.221 1.00 38.15 351 CYS C C 1
ATOM 7591 O O . CYS C 1 351 ? 25.916 -4.271 42.363 1.00 42.81 351 CYS C O 1
ATOM 7594 N N . ALA C 1 352 ? 27.236 -5.126 40.749 1.00 39.56 352 ALA C N 1
ATOM 7595 C CA . ALA C 1 352 ? 28.423 -5.034 41.598 1.00 37.25 352 ALA C CA 1
ATOM 7596 C C . ALA C 1 352 ? 28.733 -3.584 41.961 1.00 41.83 352 ALA C C 1
ATOM 7597 O O . ALA C 1 352 ? 29.061 -3.281 43.117 1.00 40.49 352 ALA C O 1
ATOM 7599 N N . GLY C 1 353 ? 28.639 -2.675 40.981 1.00 39.85 353 GLY C N 1
ATOM 7600 C CA . GLY C 1 353 ? 28.891 -1.264 41.243 1.00 39.76 353 GLY C CA 1
ATOM 7601 C C . GLY C 1 353 ? 27.895 -0.636 42.195 1.00 39.23 353 GLY C C 1
ATOM 7602 O O . GLY C 1 353 ? 28.232 0.280 42.957 1.00 37.13 353 GLY C O 1
ATOM 7603 N N . ASN C 1 354 ? 26.636 -1.072 42.122 1.00 41.47 354 ASN C N 1
ATOM 7604 C CA . ASN C 1 354 ? 25.637 -0.573 43.056 1.00 43.24 354 ASN C CA 1
ATOM 7605 C C . ASN C 1 354 ? 25.997 -0.939 44.498 1.00 41.32 354 ASN C C 1
ATOM 7606 O O . ASN C 1 354 ? 25.886 -0.103 45.403 1.00 43.58 354 ASN C O 1
ATOM 7611 N N . ILE C 1 355 ? 26.453 -2.174 44.729 1.00 33.97 355 ILE C N 1
ATOM 7612 C CA . ILE C 1 355 ? 26.914 -2.545 46.069 1.00 47.84 355 ILE C CA 1
ATOM 7613 C C . ILE C 1 355 ? 28.051 -1.637 46.504 1.00 44.02 355 ILE C C 1
ATOM 7614 O O . ILE C 1 355 ? 28.040 -1.086 47.614 1.00 44.87 355 ILE C O 1
ATOM 7619 N N . PHE C 1 356 ? 29.060 -1.477 45.645 1.00 43.34 356 PHE C N 1
ATOM 7620 C CA . PHE C 1 356 ? 30.176 -0.623 46.029 1.00 45.06 356 PHE C CA 1
ATOM 7621 C C . PHE C 1 356 ? 29.707 0.798 46.287 1.00 43.95 356 PHE C C 1
ATOM 7622 O O . PHE C 1 356 ? 30.085 1.402 47.293 1.00 43.14 356 PHE C O 1
ATOM 7630 N N . TYR C 1 357 ? 28.844 1.331 45.417 1.00 46.83 357 TYR C N 1
ATOM 7631 C CA . TYR C 1 357 ? 28.303 2.668 45.646 1.00 44.12 357 TYR C CA 1
ATOM 7632 C C . TYR C 1 357 ? 27.586 2.754 46.988 1.00 47.88 357 TYR C C 1
ATOM 7633 O O . TYR C 1 357 ? 27.850 3.664 47.788 1.00 44.88 357 TYR C O 1
ATOM 7642 N N . SER C 1 358 ? 26.691 1.794 47.263 1.00 45.27 358 SER C N 1
ATOM 7643 C CA . SER C 1 358 ? 25.916 1.837 48.505 1.00 47.86 358 SER C CA 1
ATOM 7644 C C . SER C 1 358 ? 26.806 1.689 49.730 1.00 44.23 358 SER C C 1
ATOM 7645 O O . SER C 1 358 ? 26.625 2.388 50.732 1.00 45.60 358 SER C O 1
ATOM 7648 N N . ALA C 1 359 ? 27.758 0.771 49.673 1.00 46.11 359 ALA C N 1
ATOM 7649 C CA . ALA C 1 359 ? 28.689 0.603 50.781 1.00 54.12 359 ALA C CA 1
ATOM 7650 C C . ALA C 1 359 ? 29.512 1.859 51.016 1.00 58.47 359 ALA C C 1
ATOM 7651 O O . ALA C 1 359 ? 29.924 2.121 52.151 1.00 62.24 359 ALA C O 1
ATOM 7653 N N . THR C 1 360 ? 29.773 2.613 49.952 1.00 57.28 360 THR C N 1
ATOM 7654 C CA . THR C 1 360 ? 30.647 3.803 50.092 1.00 58.90 360 THR C CA 1
ATOM 7655 C C . THR C 1 360 ? 29.796 5.061 50.272 1.00 66.05 360 THR C C 1
ATOM 7656 O O . THR C 1 360 ? 30.380 6.103 50.620 1.00 64.30 360 THR C O 1
ATOM 7660 N N . CYS C 1 361 ? 28.481 4.977 50.039 1.00 61.33 361 CYS C N 1
ATOM 7661 C CA . CYS C 1 361 ? 27.677 6.223 50.105 1.00 65.51 361 CYS C CA 1
ATOM 7662 C C . CYS C 1 361 ? 27.700 6.761 51.535 1.00 71.68 361 CYS C C 1
ATOM 7663 O O . CYS C 1 361 ? 27.452 5.974 52.466 1.00 76.07 361 CYS C O 1
ATOM 7666 N N . LEU C 1 362 ? 27.959 8.060 51.689 1.00 76.85 362 LEU C N 1
ATOM 7667 C CA . LEU C 1 362 ? 27.939 8.696 53.031 1.00 83.19 362 LEU C CA 1
ATOM 7668 C C . LEU C 1 362 ? 26.527 8.661 53.617 1.00 83.05 362 LEU C C 1
ATOM 7669 O O . LEU C 1 362 ? 26.410 8.420 54.817 1.00 83.33 362 LEU C O 1
ATOM 7674 N N . ARG C 1 363 ? 25.505 8.923 52.799 1.00 78.33 363 ARG C N 1
ATOM 7675 C CA . ARG C 1 363 ? 24.127 9.031 53.351 1.00 79.83 363 ARG C CA 1
ATOM 7676 C C . ARG C 1 363 ? 23.664 7.702 53.958 1.00 81.08 363 ARG C C 1
ATOM 7677 O O . ARG C 1 363 ? 23.064 7.735 55.047 1.00 83.30 363 ARG C O 1
ATOM 7679 N N . TYR C 1 364 ? 23.937 6.581 53.284 1.00 78.20 364 TYR C N 1
ATOM 7680 C CA . TYR C 1 364 ? 23.563 5.261 53.850 1.00 74.70 364 TYR C CA 1
ATOM 7681 C C . TYR C 1 364 ? 24.345 5.025 55.142 1.00 78.15 364 TYR C C 1
ATOM 7682 O O . TYR C 1 364 ? 23.754 4.539 56.119 1.00 79.96 364 TYR C O 1
ATOM 7691 N N . ALA C 1 365 ? 25.637 5.359 55.137 1.00 78.71 365 ALA C N 1
ATOM 7692 C CA . ALA C 1 365 ? 26.467 5.230 56.357 1.00 79.20 365 ALA C CA 1
ATOM 7693 C C . ALA C 1 365 ? 26.089 6.320 57.361 1.00 92.23 365 ALA C C 1
ATOM 7694 O O . ALA C 1 365 ? 25.673 7.400 56.922 1.00 99.55 365 ALA C O 1
ATOM 7696 N N . LYS C 1 366 ? 26.150 6.038 58.661 1.00 94.22 366 LYS C N 1
ATOM 7697 C CA . LYS C 1 366 ? 25.924 7.138 59.638 1.00 96.98 366 LYS C CA 1
ATOM 7698 C C . LYS C 1 366 ? 24.586 7.837 59.364 1.00 97.17 366 LYS C C 1
ATOM 7699 O O . LYS C 1 366 ? 24.573 9.080 59.399 1.00 92.56 366 LYS C O 1
ATOM 7701 N N . PRO C 1 367 ? 23.470 7.134 59.062 1.00 98.06 367 PRO C N 1
ATOM 7702 C CA . PRO C 1 367 ? 22.220 7.809 58.704 1.00 95.35 367 PRO C CA 1
ATOM 7703 C C . PRO C 1 367 ? 21.870 8.915 59.710 1.00 95.84 367 PRO C C 1
ATOM 7704 O O . PRO C 1 367 ? 21.107 9.784 59.329 1.00 91.11 367 PRO C O 1
ATOM 7708 N N . MET D 1 1 ? 41.763 -39.405 67.645 1.00 64.27 1 MET D N 1
ATOM 7709 C CA . MET D 1 1 ? 40.562 -38.724 67.165 1.00 65.37 1 MET D CA 1
ATOM 7710 C C . MET D 1 1 ? 39.627 -39.704 66.438 1.00 60.82 1 MET D C 1
ATOM 7711 O O . MET D 1 1 ? 40.075 -40.548 65.668 1.00 59.36 1 MET D O 1
ATOM 7716 N N . ARG D 1 2 ? 38.323 -39.566 66.665 1.00 64.89 2 ARG D N 1
ATOM 7717 C CA . ARG D 1 2 ? 37.365 -40.556 66.172 1.00 65.27 2 ARG D CA 1
ATOM 7718 C C . ARG D 1 2 ? 37.312 -40.565 64.642 1.00 63.62 2 ARG D C 1
ATOM 7719 O O . ARG D 1 2 ? 37.199 -39.500 64.023 1.00 56.55 2 ARG D O 1
ATOM 7727 N N . PRO D 1 3 ? 37.400 -41.735 63.964 1.00 65.39 3 PRO D N 1
ATOM 7728 C CA . PRO D 1 3 ? 37.280 -41.783 62.503 1.00 66.95 3 PRO D CA 1
ATOM 7729 C C . PRO D 1 3 ? 35.953 -41.178 62.028 1.00 69.83 3 PRO D C 1
ATOM 7730 O O . PRO D 1 3 ? 34.978 -41.314 62.737 1.00 72.74 3 PRO D O 1
ATOM 7734 N N . ILE D 1 4 ? 35.945 -40.539 60.852 1.00 73.50 4 ILE D N 1
ATOM 7735 C CA . ILE D 1 4 ? 34.664 -40.000 60.311 1.00 74.69 4 ILE D CA 1
ATOM 7736 C C . ILE D 1 4 ? 34.262 -40.779 59.057 1.00 76.58 4 ILE D C 1
ATOM 7737 O O . ILE D 1 4 ? 35.051 -40.791 58.095 1.00 74.46 4 ILE D O 1
ATOM 7742 N N . THR D 1 5 ? 33.092 -41.421 59.076 1.00 80.40 5 THR D N 1
ATOM 7743 C CA . THR D 1 5 ? 32.571 -42.112 57.867 1.00 81.74 5 THR D CA 1
ATOM 7744 C C . THR D 1 5 ? 32.231 -41.142 56.731 1.00 82.68 5 THR D C 1
ATOM 7745 O O . THR D 1 5 ? 32.550 -41.473 55.577 1.00 84.90 5 THR D O 1
ATOM 7749 N N . CYS D 1 6 ? 31.608 -39.997 57.040 1.00 82.29 6 CYS D N 1
ATOM 7750 C CA . CYS D 1 6 ? 31.110 -39.103 55.956 1.00 75.74 6 CYS D CA 1
ATOM 7751 C C . CYS D 1 6 ? 31.233 -37.616 56.299 1.00 73.83 6 CYS D C 1
ATOM 7752 O O . CYS D 1 6 ? 31.266 -37.288 57.498 1.00 71.98 6 CYS D O 1
ATOM 7755 N N . SER D 1 7 ? 31.273 -36.756 55.278 1.00 68.59 7 SER D N 1
ATOM 7756 C CA . SER D 1 7 ? 31.305 -35.287 55.499 1.00 66.48 7 SER D CA 1
ATOM 7757 C C . SER D 1 7 ? 30.402 -34.614 54.460 1.00 61.98 7 SER D C 1
ATOM 7758 O O . SER D 1 7 ? 30.539 -34.947 53.271 1.00 62.84 7 SER D O 1
ATOM 7761 N N . PHE D 1 8 ? 29.514 -33.712 54.889 1.00 56.78 8 PHE D N 1
ATOM 7762 C CA . PHE D 1 8 ? 28.661 -33.005 53.935 1.00 60.58 8 PHE D CA 1
ATOM 7763 C C . PHE D 1 8 ? 28.208 -31.654 54.491 1.00 57.77 8 PHE D C 1
ATOM 7764 O O . PHE D 1 8 ? 28.248 -31.409 55.697 1.00 55.14 8 PHE D O 1
ATOM 7772 N N . ASP D 1 9 ? 27.818 -30.763 53.579 1.00 59.93 9 ASP D N 1
ATOM 7773 C CA . ASP D 1 9 ? 27.205 -29.477 53.924 1.00 57.30 9 ASP D CA 1
ATOM 7774 C C . ASP D 1 9 ? 25.949 -29.330 53.078 1.00 60.38 9 ASP D C 1
ATOM 7775 O O . ASP D 1 9 ? 26.038 -29.357 51.831 1.00 59.97 9 ASP D O 1
ATOM 7780 N N . PRO D 1 10 ? 24.772 -29.189 53.692 1.00 57.54 10 PRO D N 1
ATOM 7781 C CA . PRO D 1 10 ? 23.545 -29.009 52.888 1.00 60.59 10 PRO D CA 1
ATOM 7782 C C . PRO D 1 10 ? 23.568 -27.754 52.014 1.00 58.54 10 PRO D C 1
ATOM 7783 O O . PRO D 1 10 ? 23.192 -27.817 50.837 1.00 61.80 10 PRO D O 1
ATOM 7787 N N . VAL D 1 11 ? 23.947 -26.604 52.560 1.00 55.66 11 VAL D N 1
ATOM 7788 C CA . VAL D 1 11 ? 23.946 -25.369 51.773 1.00 58.67 11 VAL D CA 1
ATOM 7789 C C . VAL D 1 11 ? 25.165 -25.315 50.862 1.00 54.69 11 VAL D C 1
ATOM 7790 O O . VAL D 1 11 ? 25.047 -25.478 49.643 1.00 62.46 11 VAL D O 1
ATOM 7794 N N . GLY D 1 12 ? 26.349 -25.198 51.464 1.00 56.24 12 GLY D N 1
ATOM 7795 C CA . GLY D 1 12 ? 27.624 -25.174 50.769 1.00 57.43 12 GLY D CA 1
ATOM 7796 C C . GLY D 1 12 ? 28.334 -23.831 50.738 1.00 59.45 12 GLY D C 1
ATOM 7797 O O . GLY D 1 12 ? 29.537 -23.794 50.447 1.00 60.47 12 GLY D O 1
ATOM 7798 N N . ILE D 1 13 ? 27.681 -22.746 51.148 1.00 53.76 13 ILE D N 1
ATOM 7799 C CA . ILE D 1 13 ? 28.385 -21.468 51.178 1.00 53.65 13 ILE D CA 1
ATOM 7800 C C . ILE D 1 13 ? 29.242 -21.423 52.440 1.00 54.29 13 ILE D C 1
ATOM 7801 O O . ILE D 1 13 ? 28.874 -21.968 53.489 1.00 54.55 13 ILE D O 1
ATOM 7806 N N . SER D 1 14 ? 30.422 -20.819 52.333 1.00 49.37 14 SER D N 1
ATOM 7807 C CA . SER D 1 14 ? 31.322 -20.771 53.475 1.00 46.70 14 SER D CA 1
ATOM 7808 C C . SER D 1 14 ? 31.249 -19.410 54.145 1.00 52.45 14 SER D C 1
ATOM 7809 O O . SER D 1 14 ? 30.805 -18.421 53.553 1.00 50.56 14 SER D O 1
ATOM 7812 N N . PHE D 1 15 ? 31.660 -19.376 55.407 1.00 50.71 15 PHE D N 1
ATOM 7813 C CA . PHE D 1 15 ? 31.618 -18.125 56.142 1.00 50.95 15 PHE D CA 1
ATOM 7814 C C . PHE D 1 15 ? 32.859 -17.320 55.789 1.00 55.46 15 PHE D C 1
ATOM 7815 O O . PHE D 1 15 ? 33.924 -17.881 55.516 1.00 54.97 15 PHE D O 1
ATOM 7823 N N . GLN D 1 16 ? 32.724 -15.997 55.792 1.00 52.83 16 GLN D N 1
ATOM 7824 C CA . GLN D 1 16 ? 33.874 -15.127 55.610 1.00 56.08 16 GLN D CA 1
ATOM 7825 C C . GLN D 1 16 ? 33.803 -14.016 56.639 1.00 60.12 16 GLN D C 1
ATOM 7826 O O . GLN D 1 16 ? 32.808 -13.288 56.702 1.00 57.80 16 GLN D O 1
ATOM 7832 N N . THR D 1 17 ? 34.865 -13.861 57.418 1.00 62.59 17 THR D N 1
ATOM 7833 C CA . THR D 1 17 ? 34.837 -12.899 58.508 1.00 68.22 17 THR D CA 1
ATOM 7834 C C . THR D 1 17 ? 35.192 -11.506 58.024 1.00 72.00 17 THR D C 1
ATOM 7835 O O . THR D 1 17 ? 36.061 -11.324 57.167 1.00 73.99 17 THR D O 1
ATOM 7839 N N . GLU D 1 18 ? 34.433 -10.529 58.525 1.00 75.13 18 GLU D N 1
ATOM 7840 C CA . GLU D 1 18 ? 34.751 -9.110 58.240 1.00 79.40 18 GLU D CA 1
ATOM 7841 C C . GLU D 1 18 ? 35.380 -8.601 59.535 1.00 86.33 18 GLU D C 1
ATOM 7842 O O . GLU D 1 18 ? 36.349 -7.826 59.458 1.00 87.42 18 GLU D O 1
ATOM 7848 N N . SER D 1 19 ? 34.847 -9.041 60.680 1.00 98.18 19 SER D N 1
ATOM 7849 C CA . SER D 1 19 ? 35.464 -8.699 61.988 1.00 92.61 19 SER D CA 1
ATOM 7850 C C . SER D 1 19 ? 35.904 -9.998 62.668 1.00 92.25 19 SER D C 1
ATOM 7851 O O . SER D 1 19 ? 35.066 -10.905 62.800 1.00 96.26 19 SER D O 1
ATOM 7854 N N . LYS D 1 20 ? 37.165 -10.073 63.094 1.00 87.94 20 LYS D N 1
ATOM 7855 C CA . LYS D 1 20 ? 37.692 -11.285 63.775 1.00 89.48 20 LYS D CA 1
ATOM 7856 C C . LYS D 1 20 ? 37.043 -11.410 65.158 1.00 91.72 20 LYS D C 1
ATOM 7857 O O . LYS D 1 20 ? 36.721 -10.359 65.743 1.00 92.83 20 LYS D O 1
ATOM 7863 N N . GLN D 1 21 ? 36.831 -12.635 65.654 1.00 89.00 21 GLN D N 1
ATOM 7864 C CA . GLN D 1 21 ? 36.131 -12.742 66.957 1.00 83.83 21 GLN D CA 1
ATOM 7865 C C . GLN D 1 21 ? 37.131 -13.139 68.048 1.00 81.63 21 GLN D C 1
ATOM 7866 O O . GLN D 1 21 ? 37.671 -14.258 67.978 1.00 77.72 21 GLN D O 1
ATOM 7872 N N . GLU D 1 22 ? 37.349 -12.254 69.024 1.00 79.67 22 GLU D N 1
ATOM 7873 C CA . GLU D 1 22 ? 38.248 -12.544 70.175 1.00 74.88 22 GLU D CA 1
ATOM 7874 C C . GLU D 1 22 ? 37.691 -13.674 71.043 1.00 78.57 22 GLU D C 1
ATOM 7875 O O . GLU D 1 22 ? 38.488 -14.497 71.516 1.00 76.43 22 GLU D O 1
ATOM 7881 N N . ASN D 1 23 ? 36.377 -13.690 71.269 1.00 76.52 23 ASN D N 1
ATOM 7882 C CA . ASN D 1 23 ? 35.782 -14.667 72.219 1.00 72.73 23 ASN D CA 1
ATOM 7883 C C . ASN D 1 23 ? 35.941 -16.096 71.697 1.00 73.65 23 ASN D C 1
ATOM 7884 O O . ASN D 1 23 ? 36.150 -16.995 72.524 1.00 76.27 23 ASN D O 1
ATOM 7889 N N . PHE D 1 24 ? 35.844 -16.293 70.385 1.00 72.25 24 PHE D N 1
ATOM 7890 C CA . PHE D 1 24 ? 35.918 -17.645 69.815 1.00 68.08 24 PHE D CA 1
ATOM 7891 C C . PHE D 1 24 ? 37.356 -18.101 69.596 1.00 64.85 24 PHE D C 1
ATOM 7892 O O . PHE D 1 24 ? 37.600 -19.246 69.215 1.00 60.60 24 PHE D O 1
ATOM 7900 N N . GLU D 1 25 ? 38.288 -17.184 69.844 1.00 71.11 25 GLU D N 1
ATOM 7901 C CA . GLU D 1 25 ? 39.720 -17.385 69.680 1.00 75.99 25 GLU D CA 1
ATOM 7902 C C . GLU D 1 25 ? 40.246 -18.539 70.544 1.00 73.23 25 GLU D C 1
ATOM 7903 O O . GLU D 1 25 ? 41.186 -19.256 70.141 1.00 70.93 25 GLU D O 1
ATOM 7909 N N . PHE D 1 26 ? 39.633 -18.783 71.704 1.00 73.74 26 PHE D N 1
ATOM 7910 C CA . PHE D 1 26 ? 40.097 -19.856 72.590 1.00 70.24 26 PHE D CA 1
ATOM 7911 C C . PHE D 1 26 ? 39.997 -21.225 71.933 1.00 67.47 26 PHE D C 1
ATOM 7912 O O . PHE D 1 26 ? 40.834 -22.086 72.188 1.00 64.94 26 PHE D O 1
ATOM 7920 N N . LEU D 1 27 ? 38.973 -21.456 71.102 1.00 66.57 27 LEU D N 1
ATOM 7921 C CA . LEU D 1 27 ? 38.903 -22.721 70.369 1.00 64.26 27 LEU D CA 1
ATOM 7922 C C . LEU D 1 27 ? 40.095 -22.874 69.441 1.00 67.40 27 LEU D C 1
ATOM 7923 O O . LEU D 1 27 ? 40.689 -23.957 69.327 1.00 65.90 27 LEU D O 1
ATOM 7928 N N . ARG D 1 28 ? 40.430 -21.778 68.754 1.00 67.32 28 ARG D N 1
ATOM 7929 C CA . ARG D 1 28 ? 41.554 -21.802 67.782 1.00 67.95 28 ARG D CA 1
ATOM 7930 C C . ARG D 1 28 ? 42.869 -22.059 68.526 1.00 70.45 28 ARG D C 1
ATOM 7931 O O . ARG D 1 28 ? 43.660 -22.898 68.063 1.00 66.94 28 ARG D O 1
ATOM 7939 N N . GLU D 1 29 ? 43.086 -21.356 69.637 1.00 67.80 29 GLU D N 1
ATOM 7940 C CA . GLU D 1 29 ? 44.360 -21.525 70.381 1.00 67.46 29 GLU D CA 1
ATOM 7941 C C . GLU D 1 29 ? 44.461 -22.966 70.888 1.00 70.20 29 GLU D C 1
ATOM 7942 O O . GLU D 1 29 ? 45.595 -23.458 71.034 1.00 67.04 29 GLU D O 1
ATOM 7948 N N . ALA D 1 30 ? 43.321 -23.616 71.138 1.00 63.83 30 ALA D N 1
ATOM 7949 C CA . ALA D 1 30 ? 43.339 -24.965 71.687 1.00 69.22 30 ALA D CA 1
ATOM 7950 C C . ALA D 1 30 ? 43.942 -25.976 70.717 1.00 68.86 30 ALA D C 1
ATOM 7951 O O . ALA D 1 30 ? 44.480 -26.998 71.162 1.00 71.07 30 ALA D O 1
ATOM 7953 N N . ILE D 1 31 ? 43.842 -25.737 69.402 1.00 64.60 31 ILE D N 1
ATOM 7954 C CA . ILE D 1 31 ? 44.433 -26.667 68.434 1.00 65.93 31 ILE D CA 1
ATOM 7955 C C . ILE D 1 31 ? 45.941 -26.770 68.629 1.00 66.62 31 ILE D C 1
ATOM 7956 O O . ILE D 1 31 ? 46.507 -27.870 68.666 1.00 75.65 31 ILE D O 1
ATOM 7961 N N . SER D 1 32 ? 46.612 -25.625 68.749 1.00 69.05 32 SER D N 1
ATOM 7962 C CA . SER D 1 32 ? 48.069 -25.613 68.833 1.00 71.77 32 SER D CA 1
ATOM 7963 C C . SER D 1 32 ? 48.544 -25.877 70.253 1.00 73.54 32 SER D C 1
ATOM 7964 O O . SER D 1 32 ? 49.552 -26.560 70.456 1.00 79.21 32 SER D O 1
ATOM 7967 N N . ARG D 1 33 ? 47.837 -25.343 71.243 1.00 71.41 33 ARG D N 1
ATOM 7968 C CA . ARG D 1 33 ? 48.307 -25.370 72.616 1.00 73.53 33 ARG D CA 1
ATOM 7969 C C . ARG D 1 33 ? 47.164 -25.769 73.537 1.00 81.71 33 ARG D C 1
ATOM 7970 O O . ARG D 1 33 ? 45.987 -25.640 73.194 1.00 78.15 33 ARG D O 1
ATOM 7978 N N . SER D 1 34 ? 47.528 -26.288 74.708 1.00 85.85 34 SER D N 1
ATOM 7979 C CA . SER D 1 34 ? 46.539 -26.625 75.724 1.00 88.28 34 SER D CA 1
ATOM 7980 C C . SER D 1 34 ? 45.850 -25.363 76.230 1.00 84.33 34 SER D C 1
ATOM 7981 O O . SER D 1 34 ? 46.505 -24.357 76.524 1.00 83.83 34 SER D O 1
ATOM 7984 N N . VAL D 1 35 ? 44.526 -25.423 76.334 1.00 81.29 35 VAL D N 1
ATOM 7985 C CA . VAL D 1 35 ? 43.697 -24.288 76.738 1.00 79.33 35 VAL D CA 1
ATOM 7986 C C . VAL D 1 35 ? 42.829 -24.761 77.903 1.00 80.24 35 VAL D C 1
ATOM 7987 O O . VAL D 1 35 ? 42.415 -25.930 77.918 1.00 76.57 35 VAL D O 1
ATOM 7991 N N . PRO D 1 36 ? 42.540 -23.911 78.895 1.00 80.21 36 PRO D N 1
ATOM 7992 C CA . PRO D 1 36 ? 41.775 -24.371 80.067 1.00 78.52 36 PRO D CA 1
ATOM 7993 C C . PRO D 1 36 ? 40.392 -24.887 79.689 1.00 79.19 36 PRO D C 1
ATOM 7994 O O . PRO D 1 36 ? 39.676 -24.275 78.894 1.00 85.76 36 PRO D O 1
ATOM 7998 N N . GLY D 1 37 ? 40.014 -26.023 80.278 1.00 72.96 37 GLY D N 1
ATOM 7999 C CA . GLY D 1 37 ? 38.741 -26.642 79.976 1.00 72.66 37 GLY D CA 1
ATOM 8000 C C . GLY D 1 37 ? 38.731 -27.558 78.771 1.00 74.19 37 GLY D C 1
ATOM 8001 O O . GLY D 1 37 ? 37.700 -28.190 78.503 1.00 73.28 37 GLY D O 1
ATOM 8002 N N . LEU D 1 38 ? 39.839 -27.660 78.038 1.00 72.26 38 LEU D N 1
ATOM 8003 C CA . LEU D 1 38 ? 39.916 -28.508 76.855 1.00 68.54 38 LEU D CA 1
ATOM 8004 C C . LEU D 1 38 ? 40.953 -29.610 77.030 1.00 65.56 38 LEU D C 1
ATOM 8005 O O . LEU D 1 38 ? 41.283 -30.309 76.061 1.00 62.20 38 LEU D O 1
ATOM 8010 N N . GLU D 1 39 ? 41.440 -29.804 78.260 1.00 71.20 39 GLU D N 1
ATOM 8011 C CA . GLU D 1 39 ? 42.458 -30.814 78.546 1.00 66.04 39 GLU D CA 1
ATOM 8012 C C . GLU D 1 39 ? 41.994 -32.213 78.191 1.00 64.52 39 GLU D C 1
ATOM 8013 O O . GLU D 1 39 ? 42.821 -33.126 78.105 1.00 67.45 39 GLU D O 1
ATOM 8019 N N . ASN D 1 40 ? 40.682 -32.439 78.183 1.00 64.76 40 ASN D N 1
ATOM 8020 C CA . ASN D 1 40 ? 40.092 -33.731 77.863 1.00 65.55 40 ASN D CA 1
ATOM 8021 C C . ASN D 1 40 ? 39.704 -33.876 76.400 1.00 66.99 40 ASN D C 1
ATOM 8022 O O . ASN D 1 40 ? 39.180 -34.928 76.014 1.00 62.82 40 ASN D O 1
ATOM 8027 N N . CYS D 1 41 ? 39.910 -32.846 75.584 1.00 68.00 41 CYS D N 1
ATOM 8028 C CA . CYS D 1 41 ? 39.393 -32.825 74.224 1.00 65.86 41 CYS D CA 1
ATOM 8029 C C . CYS D 1 41 ? 40.539 -32.685 73.235 1.00 66.41 41 CYS D C 1
ATOM 8030 O O . CYS D 1 41 ? 41.522 -31.982 73.501 1.00 61.63 41 CYS D O 1
ATOM 8033 N N . ASN D 1 42 ? 40.405 -33.378 72.106 1.00 62.68 42 ASN D N 1
ATOM 8034 C CA . ASN D 1 42 ? 41.151 -33.046 70.906 1.00 62.23 42 ASN D CA 1
ATOM 8035 C C . ASN D 1 42 ? 40.440 -31.902 70.197 1.00 64.41 42 ASN D C 1
ATOM 8036 O O . ASN D 1 42 ? 39.255 -32.012 69.853 1.00 58.17 42 ASN D O 1
ATOM 8041 N N . VAL D 1 43 ? 41.158 -30.808 69.978 1.00 61.70 43 VAL D N 1
ATOM 8042 C CA . VAL D 1 43 ? 40.623 -29.640 69.299 1.00 58.71 43 VAL D CA 1
ATOM 8043 C C . VAL D 1 43 ? 41.271 -29.560 67.930 1.00 62.04 43 VAL D C 1
ATOM 8044 O O . VAL D 1 43 ? 42.495 -29.672 67.804 1.00 70.61 43 VAL D O 1
ATOM 8048 N N . PHE D 1 44 ? 40.447 -29.391 66.908 1.00 59.99 44 PHE D N 1
ATOM 8049 C CA . PHE D 1 44 ? 40.906 -29.473 65.537 1.00 62.15 44 PHE D CA 1
ATOM 8050 C C . PHE D 1 44 ? 40.098 -28.504 64.689 1.00 63.87 44 PHE D C 1
ATOM 8051 O O . PHE D 1 44 ? 39.053 -27.997 65.112 1.00 57.42 44 PHE D O 1
ATOM 8059 N N . ASP D 1 45 ? 40.621 -28.220 63.500 1.00 61.78 45 ASP D N 1
ATOM 8060 C CA . ASP D 1 45 ? 39.853 -27.529 62.483 1.00 56.79 45 ASP D CA 1
ATOM 8061 C C . ASP D 1 45 ? 39.217 -28.575 61.581 1.00 60.00 45 ASP D C 1
ATOM 8062 O O . ASP D 1 45 ? 39.944 -29.347 60.942 1.00 62.06 45 ASP D O 1
ATOM 8067 N N . PRO D 1 46 ? 37.885 -28.656 61.520 1.00 60.61 46 PRO D N 1
ATOM 8068 C CA . PRO D 1 46 ? 37.239 -29.712 60.716 1.00 55.37 46 PRO D CA 1
ATOM 8069 C C . PRO D 1 46 ? 37.611 -29.671 59.243 1.00 63.39 46 PRO D C 1
ATOM 8070 O O . PRO D 1 46 ? 37.530 -30.701 58.561 1.00 62.24 46 PRO D O 1
ATOM 8074 N N . ARG D 1 47 ? 37.981 -28.494 58.721 1.00 63.20 47 ARG D N 1
ATOM 8075 C CA . ARG D 1 47 ? 38.401 -28.396 57.326 1.00 65.52 47 ARG D CA 1
ATOM 8076 C C . ARG D 1 47 ? 39.670 -29.198 57.067 1.00 69.22 47 ARG D C 1
ATOM 8077 O O . ARG D 1 47 ? 39.816 -29.791 55.990 1.00 71.05 47 ARG D O 1
ATOM 8085 N N . SER D 1 48 ? 40.587 -29.240 58.045 1.00 71.26 48 SER D N 1
ATOM 8086 C CA . SER D 1 48 ? 41.821 -30.013 57.897 1.00 72.60 48 SER D CA 1
ATOM 8087 C C . SER D 1 48 ? 41.541 -31.484 57.609 1.00 71.52 48 SER D C 1
ATOM 8088 O O . SER D 1 48 ? 42.282 -32.126 56.855 1.00 76.39 48 SER D O 1
ATOM 8091 N N . LEU D 1 49 ? 40.496 -32.043 58.215 1.00 67.74 49 LEU D N 1
ATOM 8092 C CA . LEU D 1 49 ? 40.093 -33.410 57.907 1.00 67.51 49 LEU D CA 1
ATOM 8093 C C . LEU D 1 49 ? 39.340 -33.540 56.589 1.00 68.68 49 LEU D C 1
ATOM 8094 O O . LEU D 1 49 ? 39.072 -34.666 56.159 1.00 72.31 49 LEU D O 1
ATOM 8099 N N . GLY D 1 50 ? 38.952 -32.434 55.961 1.00 70.51 50 GLY D N 1
ATOM 8100 C CA . GLY D 1 50 ? 38.138 -32.490 54.764 1.00 69.12 50 GLY D CA 1
ATOM 8101 C C . GLY D 1 50 ? 36.653 -32.321 54.994 1.00 69.13 50 GLY D C 1
ATOM 8102 O O . GLY D 1 50 ? 35.877 -32.415 54.033 1.00 71.14 50 GLY D O 1
ATOM 8103 N N . VAL D 1 51 ? 36.227 -32.130 56.233 1.00 67.19 51 VAL D N 1
ATOM 8104 C CA . VAL D 1 51 ? 34.811 -31.901 56.519 1.00 63.73 51 VAL D CA 1
ATOM 8105 C C . VAL D 1 51 ? 34.479 -30.443 56.209 1.00 58.09 51 VAL D C 1
ATOM 8106 O O . VAL D 1 51 ? 35.211 -29.547 56.658 1.00 62.23 51 VAL D O 1
ATOM 8110 N N . PRO D 1 52 ? 33.390 -30.161 55.489 1.00 53.81 52 PRO D N 1
ATOM 8111 C CA . PRO D 1 52 ? 32.996 -28.760 55.268 1.00 56.57 52 PRO D CA 1
ATOM 8112 C C . PRO D 1 52 ? 32.674 -28.075 56.586 1.00 55.79 52 PRO D C 1
ATOM 8113 O O . PRO D 1 52 ? 31.999 -28.643 57.451 1.00 58.77 52 PRO D O 1
ATOM 8117 N N . TRP D 1 53 ? 33.165 -26.844 56.741 1.00 50.99 53 TRP D N 1
ATOM 8118 C CA . TRP D 1 53 ? 33.100 -26.123 58.016 1.00 53.55 53 TRP D CA 1
ATOM 8119 C C . TRP D 1 53 ? 32.524 -24.727 57.815 1.00 51.26 53 TRP D C 1
ATOM 8120 O O . TRP D 1 53 ? 33.233 -23.721 57.946 1.00 56.16 53 TRP D O 1
ATOM 8131 N N . PRO D 1 54 ? 31.210 -24.629 57.538 1.00 51.20 54 PRO D N 1
ATOM 8132 C CA . PRO D 1 54 ? 30.546 -23.333 57.279 1.00 41.49 54 PRO D CA 1
ATOM 8133 C C . PRO D 1 54 ? 30.064 -22.611 58.532 1.00 44.36 54 PRO D C 1
ATOM 8134 O O . PRO D 1 54 ? 28.855 -22.488 58.780 1.00 46.61 54 PRO D O 1
ATOM 8138 N N . THR D 1 55 ? 31.000 -22.097 59.328 1.00 41.89 55 THR D N 1
ATOM 8139 C CA . THR D 1 55 ? 30.645 -21.460 60.590 1.00 46.64 55 THR D CA 1
ATOM 8140 C C . THR D 1 55 ? 31.710 -20.433 60.964 1.00 45.80 55 THR D C 1
ATOM 8141 O O . THR D 1 55 ? 32.859 -20.509 60.526 1.00 45.81 55 THR D O 1
ATOM 8145 N N . SER D 1 56 ? 31.319 -19.469 61.796 1.00 43.66 56 SER D N 1
ATOM 8146 C CA . SER D 1 56 ? 32.313 -18.568 62.362 1.00 43.77 56 SER D CA 1
ATOM 8147 C C . SER D 1 56 ? 33.194 -19.267 63.395 1.00 46.46 56 SER D C 1
ATOM 8148 O O . SER D 1 56 ? 34.299 -18.791 63.666 1.00 54.56 56 SER D O 1
ATOM 8151 N N . PHE D 1 57 ? 32.715 -20.360 64.019 1.00 51.20 57 PHE D N 1
ATOM 8152 C CA . PHE D 1 57 ? 33.504 -21.066 65.031 1.00 46.47 57 PHE D CA 1
ATOM 8153 C C . PHE D 1 57 ? 34.819 -21.544 64.420 1.00 47.10 57 PHE D C 1
ATOM 8154 O O . PHE D 1 57 ? 34.800 -22.302 63.436 1.00 47.13 57 PHE D O 1
ATOM 8162 N N . PRO D 1 58 ? 35.968 -21.189 65.002 1.00 50.85 58 PRO D N 1
ATOM 8163 C CA . PRO D 1 58 ? 37.246 -21.565 64.373 1.00 44.69 58 PRO D CA 1
ATOM 8164 C C . PRO D 1 58 ? 37.585 -23.032 64.474 1.00 52.06 58 PRO D C 1
ATOM 8165 O O . PRO D 1 58 ? 38.278 -23.548 63.588 1.00 55.03 58 PRO D O 1
ATOM 8169 N N . ALA D 1 59 ? 37.093 -23.738 65.491 1.00 53.00 59 ALA D N 1
ATOM 8170 C CA . ALA D 1 59 ? 37.449 -25.137 65.677 1.00 53.27 59 ALA D CA 1
ATOM 8171 C C . ALA D 1 59 ? 36.276 -25.887 66.292 1.00 49.93 59 ALA D C 1
ATOM 8172 O O . ALA D 1 59 ? 35.288 -25.291 66.727 1.00 47.33 59 ALA D O 1
ATOM 8174 N N . ALA D 1 60 ? 36.394 -27.218 66.280 1.00 49.34 60 ALA D N 1
ATOM 8175 C CA . ALA D 1 60 ? 35.511 -28.134 66.989 1.00 50.98 60 ALA D CA 1
ATOM 8176 C C . ALA D 1 60 ? 36.340 -28.955 67.961 1.00 51.44 60 ALA D C 1
ATOM 8177 O O . ALA D 1 60 ? 37.494 -29.289 67.677 1.00 52.81 60 ALA D O 1
ATOM 8179 N N . ALA D 1 61 ? 35.757 -29.255 69.109 1.00 47.37 61 ALA D N 1
ATOM 8180 C CA . ALA D 1 61 ? 36.403 -30.048 70.144 1.00 51.40 61 ALA D CA 1
ATOM 8181 C C . ALA D 1 61 ? 35.658 -31.367 70.264 1.00 52.57 61 ALA D C 1
ATOM 8182 O O . ALA D 1 61 ? 34.423 -31.395 70.181 1.00 50.35 61 ALA D O 1
ATOM 8184 N N . GLN D 1 62 ? 36.408 -32.463 70.369 1.00 53.77 62 GLN D N 1
ATOM 8185 C CA . GLN D 1 62 ? 35.835 -33.790 70.554 1.00 51.11 62 GLN D CA 1
ATOM 8186 C C . GLN D 1 62 ? 36.577 -34.494 71.677 1.00 55.32 62 GLN D C 1
ATOM 8187 O O . GLN D 1 62 ? 37.798 -34.398 71.776 1.00 57.65 62 GLN D O 1
ATOM 8193 N N . SER D 1 63 ? 35.843 -35.214 72.522 1.00 57.80 63 SER D N 1
ATOM 8194 C CA . SER D 1 63 ? 36.461 -35.810 73.704 1.00 56.57 63 SER D CA 1
ATOM 8195 C C . SER D 1 63 ? 37.587 -36.774 73.326 1.00 53.49 63 SER D C 1
ATOM 8196 O O . SER D 1 63 ? 37.477 -37.533 72.358 1.00 51.89 63 SER D O 1
ATOM 8199 N N . LYS D 1 64 ? 38.656 -36.813 74.121 1.00 58.16 64 LYS D N 1
ATOM 8200 C CA . LYS D 1 64 ? 39.744 -37.793 73.847 1.00 64.92 64 LYS D CA 1
ATOM 8201 C C . LYS D 1 64 ? 39.378 -39.169 74.412 1.00 65.67 64 LYS D C 1
ATOM 8202 O O . LYS D 1 64 ? 40.191 -40.094 74.251 1.00 65.42 64 LYS D O 1
ATOM 8208 N N . TYR D 1 65 ? 38.204 -39.307 75.027 1.00 62.23 65 TYR D N 1
ATOM 8209 C CA . TYR D 1 65 ? 37.803 -40.567 75.717 1.00 63.88 65 TYR D CA 1
ATOM 8210 C C . TYR D 1 65 ? 36.745 -41.324 74.904 1.00 65.67 65 TYR D C 1
ATOM 8211 O O . TYR D 1 65 ? 36.074 -42.197 75.482 1.00 58.25 65 TYR D O 1
ATOM 8220 N N . TRP D 1 66 ? 36.610 -41.017 73.614 1.00 62.15 66 TRP D N 1
ATOM 8221 C CA . TRP D 1 66 ? 35.523 -41.606 72.785 1.00 62.21 66 TRP D CA 1
ATOM 8222 C C . TRP D 1 66 ? 35.641 -43.134 72.741 1.00 59.33 66 TRP D C 1
ATOM 8223 O O . TRP D 1 66 ? 34.593 -43.795 72.724 1.00 55.04 66 TRP D O 1
ATOM 8234 N N . LYS D 1 67 ? 36.855 -43.673 72.679 1.00 64.52 67 LYS D N 1
ATOM 8235 C CA . LYS D 1 67 ? 37.004 -45.146 72.566 1.00 72.18 67 LYS D CA 1
ATOM 8236 C C . LYS D 1 67 ? 36.384 -45.787 73.814 1.00 68.76 67 LYS D C 1
ATOM 8237 O O . LYS D 1 67 ? 35.699 -46.813 73.664 1.00 65.07 67 LYS D O 1
ATOM 8239 N N . ASP D 1 68 ? 36.588 -45.184 74.989 1.00 66.85 68 ASP D N 1
ATOM 8240 C CA . ASP D 1 68 ? 35.963 -45.700 76.235 1.00 68.33 68 ASP D CA 1
ATOM 8241 C C . ASP D 1 68 ? 34.442 -45.621 76.100 1.00 69.38 68 ASP D C 1
ATOM 8242 O O . ASP D 1 68 ? 33.760 -46.567 76.535 1.00 70.41 68 ASP D O 1
ATOM 8247 N N . ALA D 1 69 ? 33.939 -44.534 75.515 1.00 63.37 69 ALA D N 1
ATOM 8248 C CA . ALA D 1 69 ? 32.480 -44.356 75.361 1.00 59.50 69 ALA D CA 1
ATOM 8249 C C . ALA D 1 69 ? 31.931 -45.470 74.471 1.00 62.19 69 ALA D C 1
ATOM 8250 O O . ALA D 1 69 ? 30.858 -46.008 74.790 1.00 66.42 69 ALA D O 1
ATOM 8252 N N . GLU D 1 70 ? 32.658 -45.813 73.408 1.00 58.68 70 GLU D N 1
ATOM 8253 C CA . GLU D 1 70 ? 32.221 -46.926 72.529 1.00 65.79 70 GLU D CA 1
ATOM 8254 C C . GLU D 1 70 ? 32.138 -48.203 73.367 1.00 66.06 70 GLU D C 1
ATOM 8255 O O . GLU D 1 70 ? 31.168 -48.960 73.192 1.00 66.04 70 GLU D O 1
ATOM 8261 N N . GLU D 1 71 ? 33.121 -48.419 74.243 1.00 64.41 71 GLU D N 1
ATOM 8262 C CA . GLU D 1 71 ? 33.107 -49.615 75.121 1.00 71.08 71 GLU D CA 1
ATOM 8263 C C . GLU D 1 71 ? 31.841 -49.572 75.973 1.00 68.68 71 GLU D C 1
ATOM 8264 O O . GLU D 1 71 ? 31.120 -50.584 76.018 1.00 65.93 71 GLU D O 1
ATOM 8266 N N . ALA D 1 72 ? 31.578 -48.428 76.605 1.00 67.06 72 ALA D N 1
ATOM 8267 C CA . ALA D 1 72 ? 30.425 -48.334 77.492 1.00 64.11 72 ALA D CA 1
ATOM 8268 C C . ALA D 1 72 ? 29.119 -48.532 76.728 1.00 64.19 72 ALA D C 1
ATOM 8269 O O . ALA D 1 72 ? 28.257 -49.318 77.142 1.00 61.82 72 ALA D O 1
ATOM 8271 N N . ALA D 1 73 ? 28.972 -47.856 75.587 1.00 59.42 73 ALA D N 1
ATOM 8272 C CA . ALA D 1 73 ? 27.743 -47.984 74.813 1.00 60.80 73 ALA D CA 1
ATOM 8273 C C . ALA D 1 73 ? 27.530 -49.419 74.347 1.00 55.73 73 ALA D C 1
ATOM 8274 O O . ALA D 1 73 ? 26.396 -49.906 74.308 1.00 51.41 73 ALA D O 1
ATOM 8276 N N . ALA D 1 74 ? 28.606 -50.103 73.966 1.00 57.94 74 ALA D N 1
ATOM 8277 C CA . ALA D 1 74 ? 28.483 -51.497 73.557 1.00 60.98 74 ALA D CA 1
ATOM 8278 C C . ALA D 1 74 ? 28.023 -52.384 74.713 1.00 63.35 74 ALA D C 1
ATOM 8279 O O . ALA D 1 74 ? 27.183 -53.272 74.525 1.00 60.17 74 ALA D O 1
ATOM 8281 N N . GLU D 1 75 ? 28.565 -52.160 75.917 1.00 64.85 75 GLU D N 1
ATOM 8282 C CA . GLU D 1 75 ? 28.134 -52.925 77.087 1.00 62.97 75 GLU D CA 1
ATOM 8283 C C . GLU D 1 75 ? 26.650 -52.740 77.344 1.00 63.59 75 GLU D C 1
ATOM 8284 O O . GLU D 1 75 ? 25.915 -53.718 77.516 1.00 65.75 75 GLU D O 1
ATOM 8290 N N . LEU D 1 76 ? 26.186 -51.485 77.356 1.00 61.87 76 LEU D N 1
ATOM 8291 C CA . LEU D 1 76 ? 24.779 -51.225 77.646 1.00 57.16 76 LEU D CA 1
ATOM 8292 C C . LEU D 1 76 ? 23.869 -51.873 76.612 1.00 58.21 76 LEU D C 1
ATOM 8293 O O . LEU D 1 76 ? 22.846 -52.471 76.971 1.00 56.31 76 LEU D O 1
ATOM 8298 N N . MET D 1 77 ? 24.236 -51.794 75.327 1.00 56.41 77 MET D N 1
ATOM 8299 C CA . MET D 1 77 ? 23.435 -52.454 74.299 1.00 60.16 77 MET D CA 1
ATOM 8300 C C . MET D 1 77 ? 23.333 -53.958 74.550 1.00 64.57 77 MET D C 1
ATOM 8301 O O . MET D 1 77 ? 22.281 -54.567 74.318 1.00 62.26 77 MET D O 1
ATOM 8306 N N . ASP D 1 78 ? 24.431 -54.582 74.985 1.00 64.38 78 ASP D N 1
ATOM 8307 C CA . ASP D 1 78 ? 24.424 -56.023 75.221 1.00 69.34 78 ASP D CA 1
ATOM 8308 C C . ASP D 1 78 ? 23.495 -56.404 76.372 1.00 69.30 78 ASP D C 1
ATOM 8309 O O . ASP D 1 78 ? 22.788 -57.419 76.296 1.00 67.71 78 ASP D O 1
ATOM 8314 N N . GLN D 1 79 ? 23.481 -55.610 77.451 1.00 62.66 79 GLN D N 1
ATOM 8315 C CA . GLN D 1 79 ? 22.511 -55.863 78.511 1.00 65.07 79 GLN D CA 1
ATOM 8316 C C . GLN D 1 79 ? 21.090 -55.728 77.987 1.00 64.43 79 GLN D C 1
ATOM 8317 O O . GLN D 1 79 ? 20.209 -56.515 78.342 1.00 72.71 79 GLN D O 1
ATOM 8323 N N . ILE D 1 80 ? 20.842 -54.721 77.160 1.00 61.70 80 ILE D N 1
ATOM 8324 C CA . ILE D 1 80 ? 19.489 -54.479 76.678 1.00 65.03 80 ILE D CA 1
ATOM 8325 C C . ILE D 1 80 ? 19.013 -55.612 75.775 1.00 67.50 80 ILE D C 1
ATOM 8326 O O . ILE D 1 80 ? 17.863 -56.053 75.873 1.00 73.08 80 ILE D O 1
ATOM 8331 N N . VAL D 1 81 ? 19.864 -56.084 74.865 1.00 66.70 81 VAL D N 1
ATOM 8332 C CA . VAL D 1 81 ? 19.439 -57.168 73.983 1.00 70.75 81 VAL D CA 1
ATOM 8333 C C . VAL D 1 81 ? 19.209 -58.449 74.773 1.00 71.77 81 VAL D C 1
ATOM 8334 O O . VAL D 1 81 ? 18.335 -59.253 74.427 1.00 77.30 81 VAL D O 1
ATOM 8338 N N . ALA D 1 82 ? 20.003 -58.679 75.824 1.00 72.47 82 ALA D N 1
ATOM 8339 C CA . ALA D 1 82 ? 19.805 -59.869 76.653 1.00 79.22 82 ALA D CA 1
ATOM 8340 C C . ALA D 1 82 ? 18.441 -59.841 77.335 1.00 77.59 82 ALA D C 1
ATOM 8341 O O . ALA D 1 82 ? 17.705 -60.835 77.321 1.00 82.15 82 ALA D O 1
ATOM 8343 N N . ALA D 1 83 ? 18.079 -58.694 77.919 1.00 76.09 83 ALA D N 1
ATOM 8344 C CA . ALA D 1 83 ? 16.809 -58.529 78.617 1.00 79.59 83 ALA D CA 1
ATOM 8345 C C . ALA D 1 83 ? 15.597 -58.498 77.683 1.00 83.86 83 ALA D C 1
ATOM 8346 O O . ALA D 1 83 ? 14.457 -58.536 78.167 1.00 92.06 83 ALA D O 1
ATOM 8348 N N . ALA D 1 84 ? 15.808 -58.456 76.370 1.00 79.39 84 ALA D N 1
ATOM 8349 C CA . ALA D 1 84 ? 14.705 -58.400 75.414 1.00 81.69 84 ALA D CA 1
ATOM 8350 C C . ALA D 1 84 ? 14.190 -59.799 75.060 1.00 77.22 84 ALA D C 1
ATOM 8351 O O . ALA D 1 84 ? 12.978 -60.041 75.028 1.00 77.34 84 ALA D O 1
ATOM 8353 N N . LYS D 1 101 ? 17.842 -55.596 60.516 1.00 88.00 101 LYS D N 1
ATOM 8354 C CA . LYS D 1 101 ? 17.597 -55.134 61.881 1.00 84.35 101 LYS D CA 1
ATOM 8355 C C . LYS D 1 101 ? 18.900 -54.825 62.602 1.00 83.76 101 LYS D C 1
ATOM 8356 O O . LYS D 1 101 ? 18.983 -53.865 63.370 1.00 84.04 101 LYS D O 1
ATOM 8362 N N . ALA D 1 102 ? 19.921 -55.645 62.329 1.00 86.27 102 ALA D N 1
ATOM 8363 C CA . ALA D 1 102 ? 21.244 -55.423 62.907 1.00 87.35 102 ALA D CA 1
ATOM 8364 C C . ALA D 1 102 ? 21.821 -54.078 62.476 1.00 88.35 102 ALA D C 1
ATOM 8365 O O . ALA D 1 102 ? 22.650 -53.500 63.192 1.00 90.57 102 ALA D O 1
ATOM 8367 N N . ALA D 1 103 ? 21.415 -53.580 61.303 1.00 84.71 103 ALA D N 1
ATOM 8368 C CA . ALA D 1 103 ? 21.906 -52.290 60.829 1.00 86.06 103 ALA D CA 1
ATOM 8369 C C . ALA D 1 103 ? 21.517 -51.164 61.779 1.00 84.29 103 ALA D C 1
ATOM 8370 O O . ALA D 1 103 ? 22.300 -50.232 62.000 1.00 81.80 103 ALA D O 1
ATOM 8372 N N . LYS D 1 104 ? 20.308 -51.225 62.346 1.00 84.89 104 LYS D N 1
ATOM 8373 C CA . LYS D 1 104 ? 19.897 -50.200 63.301 1.00 81.99 104 LYS D CA 1
ATOM 8374 C C . LYS D 1 104 ? 20.773 -50.213 64.547 1.00 81.80 104 LYS D C 1
ATOM 8375 O O . LYS D 1 104 ? 21.133 -49.148 65.064 1.00 78.33 104 LYS D O 1
ATOM 8381 N N . ARG D 1 105 ? 21.128 -51.402 65.050 1.00 78.93 105 ARG D N 1
ATOM 8382 C CA . ARG D 1 105 ? 21.909 -51.460 66.285 1.00 79.64 105 ARG D CA 1
ATOM 8383 C C . ARG D 1 105 ? 23.294 -50.869 66.104 1.00 76.22 105 ARG D C 1
ATOM 8384 O O . ARG D 1 105 ? 23.755 -50.070 66.924 1.00 75.41 105 ARG D O 1
ATOM 8392 N N . ARG D 1 106 ? 23.972 -51.237 65.028 1.00 80.13 106 ARG D N 1
ATOM 8393 C CA . ARG D 1 106 ? 25.290 -50.656 64.803 1.00 77.10 106 ARG D CA 1
ATOM 8394 C C . ARG D 1 106 ? 25.211 -49.150 64.579 1.00 75.29 106 ARG D C 1
ATOM 8395 O O . ARG D 1 106 ? 26.093 -48.415 65.032 1.00 70.56 106 ARG D O 1
ATOM 8403 N N . GLU D 1 107 ? 24.197 -48.676 63.855 1.00 74.43 107 GLU D N 1
ATOM 8404 C CA . GLU D 1 107 ? 24.052 -47.213 63.632 1.00 75.75 107 GLU D CA 1
ATOM 8405 C C . GLU D 1 107 ? 23.821 -46.536 64.979 1.00 74.91 107 GLU D C 1
ATOM 8406 O O . GLU D 1 107 ? 24.435 -45.485 65.232 1.00 70.52 107 GLU D O 1
ATOM 8412 N N . LEU D 1 108 ? 22.971 -47.129 65.808 1.00 74.94 108 LEU D N 1
ATOM 8413 C CA . LEU D 1 108 ? 22.627 -46.591 67.121 1.00 67.92 108 LEU D CA 1
ATOM 8414 C C . LEU D 1 108 ? 23.865 -46.461 67.987 1.00 67.25 108 LEU D C 1
ATOM 8415 O O . LEU D 1 108 ? 24.036 -45.456 68.684 1.00 67.47 108 LEU D O 1
ATOM 8420 N N . LEU D 1 109 ? 24.736 -47.465 67.969 1.00 65.25 109 LEU D N 1
ATOM 8421 C CA . LEU D 1 109 ? 25.968 -47.346 68.735 1.00 65.36 109 LEU D CA 1
ATOM 8422 C C . LEU D 1 109 ? 26.807 -46.192 68.203 1.00 63.34 109 LEU D C 1
ATOM 8423 O O . LEU D 1 109 ? 27.428 -45.453 68.977 1.00 60.26 109 LEU D O 1
ATOM 8428 N N . ASP D 1 110 ? 26.811 -46.007 66.878 1.00 66.02 110 ASP D N 1
ATOM 8429 C CA . ASP D 1 110 ? 27.582 -44.923 66.272 1.00 68.43 110 ASP D CA 1
ATOM 8430 C C . ASP D 1 110 ? 27.042 -43.550 66.676 1.00 62.81 110 ASP D C 1
ATOM 8431 O O . ASP D 1 110 ? 27.793 -42.707 67.178 1.00 58.91 110 ASP D O 1
ATOM 8436 N N . THR D 1 111 ? 25.731 -43.324 66.531 1.00 63.59 111 THR D N 1
ATOM 8437 C CA . THR D 1 111 ? 25.177 -42.028 66.922 1.00 61.66 111 THR D CA 1
ATOM 8438 C C . THR D 1 111 ? 25.321 -41.801 68.426 1.00 62.12 111 THR D C 1
ATOM 8439 O O . THR D 1 111 ? 25.646 -40.689 68.860 1.00 58.55 111 THR D O 1
ATOM 8443 N N . SER D 1 112 ? 25.157 -42.859 69.232 1.00 62.52 112 SER D N 1
ATOM 8444 C CA . SER D 1 112 ? 25.283 -42.722 70.683 1.00 61.18 112 SER D CA 1
ATOM 8445 C C . SER D 1 112 ? 26.676 -42.270 71.103 1.00 58.04 112 SER D C 1
ATOM 8446 O O . SER D 1 112 ? 26.829 -41.671 72.171 1.00 58.08 112 SER D O 1
ATOM 8449 N N . VAL D 1 113 ? 27.705 -42.592 70.327 1.00 58.22 113 VAL D N 1
ATOM 8450 C CA . VAL D 1 113 ? 29.050 -42.116 70.644 1.00 59.83 113 VAL D CA 1
ATOM 8451 C C . VAL D 1 113 ? 29.326 -40.751 70.019 1.00 53.97 113 VAL D C 1
ATOM 8452 O O . VAL D 1 113 ? 29.797 -39.828 70.691 1.00 48.64 113 VAL D O 1
ATOM 8456 N N . SER D 1 114 ? 29.036 -40.600 68.729 1.00 54.95 114 SER D N 1
ATOM 8457 C CA . SER D 1 114 ? 29.461 -39.396 68.017 1.00 58.09 114 SER D CA 1
ATOM 8458 C C . SER D 1 114 ? 28.835 -38.140 68.623 1.00 52.77 114 SER D C 1
ATOM 8459 O O . SER D 1 114 ? 29.534 -37.151 68.860 1.00 50.37 114 SER D O 1
ATOM 8462 N N . ALA D 1 115 ? 27.532 -38.176 68.933 1.00 50.64 115 ALA D N 1
ATOM 8463 C CA . ALA D 1 115 ? 26.863 -36.985 69.456 1.00 44.93 115 ALA D CA 1
ATOM 8464 C C . ALA D 1 115 ? 27.443 -36.489 70.781 1.00 45.36 115 ALA D C 1
ATOM 8465 O O . ALA D 1 115 ? 27.885 -35.329 70.842 1.00 53.57 115 ALA D O 1
ATOM 8467 N N . PRO D 1 116 ? 27.459 -37.267 71.872 1.00 49.94 116 PRO D N 1
ATOM 8468 C CA . PRO D 1 116 ? 27.990 -36.686 73.122 1.00 45.94 116 PRO D CA 1
ATOM 8469 C C . PRO D 1 116 ? 29.488 -36.383 73.083 1.00 44.08 116 PRO D C 1
ATOM 8470 O O . PRO D 1 116 ? 29.929 -35.418 73.723 1.00 43.65 116 PRO D O 1
ATOM 8474 N N . MET D 1 117 ? 30.297 -37.196 72.396 1.00 38.18 117 MET D N 1
ATOM 8475 C CA . MET D 1 117 ? 31.734 -36.914 72.341 1.00 48.77 117 MET D CA 1
ATOM 8476 C C . MET D 1 117 ? 32.025 -35.561 71.668 1.00 49.57 117 MET D C 1
ATOM 8477 O O . MET D 1 117 ? 32.963 -34.852 72.059 1.00 47.64 117 MET D O 1
ATOM 8482 N N . ASN D 1 118 ? 31.245 -35.195 70.642 1.00 45.40 118 ASN D N 1
ATOM 8483 C CA . ASN D 1 118 ? 31.413 -33.899 69.976 1.00 45.29 118 ASN D CA 1
ATOM 8484 C C . ASN D 1 118 ? 30.687 -32.781 70.713 1.00 47.47 118 ASN D C 1
ATOM 8485 O O . ASN D 1 118 ? 31.239 -31.686 70.877 1.00 42.31 118 ASN D O 1
ATOM 8490 N N . MET D 1 119 ? 29.463 -33.050 71.187 1.00 47.85 119 MET D N 1
ATOM 8491 C CA . MET D 1 119 ? 28.654 -32.024 71.839 1.00 47.61 119 MET D CA 1
ATOM 8492 C C . MET D 1 119 ? 29.192 -31.653 73.215 1.00 47.96 119 MET D C 1
ATOM 8493 O O . MET D 1 119 ? 29.032 -30.509 73.658 1.00 46.78 119 MET D O 1
ATOM 8498 N N . PHE D 1 120 ? 29.773 -32.617 73.925 1.00 46.66 120 PHE D N 1
ATOM 8499 C CA . PHE D 1 120 ? 30.261 -32.435 75.293 1.00 50.08 120 PHE D CA 1
ATOM 8500 C C . PHE D 1 120 ? 31.699 -32.918 75.362 1.00 51.64 120 PHE D C 1
ATOM 8501 O O . PHE D 1 120 ? 31.997 -33.969 75.951 1.00 49.95 120 PHE D O 1
ATOM 8509 N N . PRO D 1 121 ? 32.620 -32.157 74.765 1.00 52.42 121 PRO D N 1
ATOM 8510 C CA . PRO D 1 121 ? 33.981 -32.672 74.536 1.00 51.70 121 PRO D CA 1
ATOM 8511 C C . PRO D 1 121 ? 34.827 -32.803 75.784 1.00 53.48 121 PRO D C 1
ATOM 8512 O O . PRO D 1 121 ? 35.810 -33.555 75.765 1.00 55.74 121 PRO D O 1
ATOM 8516 N N . ALA D 1 122 ? 34.532 -32.038 76.835 1.00 48.96 122 ALA D N 1
ATOM 8517 C CA . ALA D 1 122 ? 35.356 -32.015 78.037 1.00 56.43 122 ALA D CA 1
ATOM 8518 C C . ALA D 1 122 ? 35.336 -33.324 78.830 1.00 57.43 122 ALA D C 1
ATOM 8519 O O . ALA D 1 122 ? 36.043 -33.414 79.834 1.00 58.93 122 ALA D O 1
ATOM 8521 N N . ALA D 1 123 ? 34.541 -34.314 78.430 1.00 54.43 123 ALA D N 1
ATOM 8522 C CA . ALA D 1 123 ? 34.334 -35.507 79.250 1.00 57.74 123 ALA D CA 1
ATOM 8523 C C . ALA D 1 123 ? 35.626 -36.299 79.447 1.00 64.22 123 ALA D C 1
ATOM 8524 O O . ALA D 1 123 ? 36.336 -36.605 78.481 1.00 64.33 123 ALA D O 1
ATOM 8526 N N . ASN D 1 124 ? 35.919 -36.661 80.701 1.00 62.33 124 ASN D N 1
ATOM 8527 C CA . ASN D 1 124 ? 37.027 -37.572 80.960 1.00 63.15 124 ASN D CA 1
ATOM 8528 C C . ASN D 1 124 ? 36.598 -39.006 80.639 1.00 63.95 124 ASN D C 1
ATOM 8529 O O . ASN D 1 124 ? 35.503 -39.250 80.122 1.00 61.29 124 ASN D O 1
ATOM 8534 N N . ALA D 1 125 ? 37.466 -39.972 80.941 1.00 65.17 125 ALA D N 1
ATOM 8535 C CA . ALA D 1 125 ? 37.148 -41.364 80.621 1.00 66.51 125 ALA D CA 1
ATOM 8536 C C . ALA D 1 125 ? 35.905 -41.879 81.345 1.00 64.56 125 ALA D C 1
ATOM 8537 O O . ALA D 1 125 ? 35.028 -42.454 80.675 1.00 63.41 125 ALA D O 1
ATOM 8539 N N . PRO D 1 126 ? 35.758 -41.739 82.674 1.00 65.73 126 PRO D N 1
ATOM 8540 C CA . PRO D 1 126 ? 34.510 -42.224 83.302 1.00 62.64 126 PRO D CA 1
ATOM 8541 C C . PRO D 1 126 ? 33.276 -41.458 82.843 1.00 63.49 126 PRO D C 1
ATOM 8542 O O . PRO D 1 126 ? 32.231 -42.065 82.553 1.00 58.25 126 PRO D O 1
ATOM 8546 N N . ARG D 1 127 ? 33.367 -40.129 82.762 1.00 59.93 127 ARG D N 1
ATOM 8547 C CA . ARG D 1 127 ? 32.206 -39.353 82.349 1.00 58.37 127 ARG D CA 1
ATOM 8548 C C . ARG D 1 127 ? 31.867 -39.578 80.875 1.00 56.02 127 ARG D C 1
ATOM 8549 O O . ARG D 1 127 ? 30.702 -39.444 80.488 1.00 58.73 127 ARG D O 1
ATOM 8557 N N . ALA D 1 128 ? 32.855 -39.894 80.032 1.00 59.32 128 ALA D N 1
ATOM 8558 C CA . ALA D 1 128 ? 32.547 -40.253 78.647 1.00 55.54 128 ALA D CA 1
ATOM 8559 C C . ALA D 1 128 ? 31.684 -41.500 78.586 1.00 50.56 128 ALA D C 1
ATOM 8560 O O . ALA D 1 128 ? 30.775 -41.599 77.757 1.00 52.45 128 ALA D O 1
ATOM 8562 N N . ARG D 1 129 ? 31.992 -42.490 79.420 1.00 56.27 129 ARG D N 1
ATOM 8563 C CA . ARG D 1 129 ? 31.177 -43.699 79.459 1.00 54.77 129 ARG D CA 1
ATOM 8564 C C . ARG D 1 129 ? 29.746 -43.381 79.873 1.00 47.94 129 ARG D C 1
ATOM 8565 O O . ARG D 1 129 ? 28.788 -43.850 79.243 1.00 47.60 129 ARG D O 1
ATOM 8573 N N . ILE D 1 130 ? 29.584 -42.516 80.872 1.00 44.04 130 ILE D N 1
ATOM 8574 C CA . ILE D 1 130 ? 28.253 -42.117 81.316 1.00 50.54 130 ILE D CA 1
ATOM 8575 C C . ILE D 1 130 ? 27.473 -41.480 80.173 1.00 49.17 130 ILE D C 1
ATOM 8576 O O . ILE D 1 130 ? 26.294 -41.792 79.950 1.00 43.79 130 ILE D O 1
ATOM 8581 N N . MET D 1 131 ? 28.118 -40.577 79.430 1.00 45.81 131 MET D N 1
ATOM 8582 C CA . MET D 1 131 ? 27.415 -39.886 78.359 1.00 43.46 131 MET D CA 1
ATOM 8583 C C . MET D 1 131 ? 26.966 -40.853 77.268 1.00 43.09 131 MET D C 1
ATOM 8584 O O . MET D 1 131 ? 25.813 -40.800 76.821 1.00 45.67 131 MET D O 1
ATOM 8589 N N . ALA D 1 132 ? 27.829 -41.796 76.883 1.00 40.02 132 ALA D N 1
ATOM 8590 C CA . ALA D 1 132 ? 27.469 -42.725 75.811 1.00 47.80 132 ALA D CA 1
ATOM 8591 C C . ALA D 1 132 ? 26.265 -43.587 76.190 1.00 50.22 132 ALA D C 1
ATOM 8592 O O . ALA D 1 132 ? 25.381 -43.837 75.354 1.00 47.48 132 ALA D O 1
ATOM 8594 N N . LYS D 1 133 ? 26.230 -44.076 77.434 1.00 46.04 133 LYS D N 1
ATOM 8595 C CA . LYS D 1 133 ? 25.081 -44.846 77.904 1.00 49.80 133 LYS D CA 1
ATOM 8596 C C . LYS D 1 133 ? 23.824 -43.981 77.951 1.00 50.86 133 LYS D C 1
ATOM 8597 O O . LYS D 1 133 ? 22.754 -44.384 77.467 1.00 47.53 133 LYS D O 1
ATOM 8603 N N . ALA D 1 134 ? 23.940 -42.771 78.510 1.00 47.32 134 ALA D N 1
ATOM 8604 C CA . ALA D 1 134 ? 22.782 -41.893 78.547 1.00 45.51 134 ALA D CA 1
ATOM 8605 C C . ALA D 1 134 ? 22.290 -41.597 77.139 1.00 48.33 134 ALA D C 1
ATOM 8606 O O . ALA D 1 134 ? 21.089 -41.719 76.858 1.00 46.80 134 ALA D O 1
ATOM 8608 N N . ALA D 1 135 ? 23.215 -41.288 76.222 1.00 45.06 135 ALA D N 1
ATOM 8609 C CA . ALA D 1 135 ? 22.840 -41.011 74.836 1.00 49.22 135 ALA D CA 1
ATOM 8610 C C . ALA D 1 135 ? 22.190 -42.226 74.198 1.00 48.18 135 ALA D C 1
ATOM 8611 O O . ALA D 1 135 ? 21.209 -42.100 73.452 1.00 49.09 135 ALA D O 1
ATOM 8613 N N . LEU D 1 136 ? 22.726 -43.415 74.473 1.00 45.54 136 LEU D N 1
ATOM 8614 C CA . LEU D 1 136 ? 22.131 -44.621 73.918 1.00 48.23 136 LEU D CA 1
ATOM 8615 C C . LEU D 1 136 ? 20.690 -44.767 74.386 1.00 49.59 136 LEU D C 1
ATOM 8616 O O . LEU D 1 136 ? 19.786 -45.021 73.580 1.00 49.06 136 LEU D O 1
ATOM 8621 N N . LEU D 1 137 ? 20.445 -44.560 75.684 1.00 48.10 137 LEU D N 1
ATOM 8622 C CA . LEU D 1 137 ? 19.081 -44.671 76.199 1.00 53.13 137 LEU D CA 1
ATOM 8623 C C . LEU D 1 137 ? 18.157 -43.679 75.507 1.00 51.93 137 LEU D C 1
ATOM 8624 O O . LEU D 1 137 ? 17.062 -44.035 75.059 1.00 53.94 137 LEU D O 1
ATOM 8629 N N . ILE D 1 138 ? 18.624 -42.443 75.354 1.00 52.56 138 ILE D N 1
ATOM 8630 C CA . ILE D 1 138 ? 17.792 -41.398 74.691 1.00 46.61 138 ILE D CA 1
ATOM 8631 C C . ILE D 1 138 ? 17.533 -41.796 73.234 1.00 51.06 138 ILE D C 1
ATOM 8632 O O . ILE D 1 138 ? 16.355 -41.814 72.837 1.00 54.62 138 ILE D O 1
ATOM 8637 N N . PHE D 1 139 ? 18.577 -42.141 72.480 1.00 47.21 139 PHE D N 1
ATOM 8638 C CA . PHE D 1 139 ? 18.397 -42.407 71.027 1.00 50.86 139 PHE D CA 1
ATOM 8639 C C . PHE D 1 139 ? 17.468 -43.601 70.794 1.00 53.34 139 PHE D C 1
ATOM 8640 O O . PHE D 1 139 ? 16.632 -43.539 69.877 1.00 56.28 139 PHE D O 1
ATOM 8648 N N . MET D 1 140 ? 17.618 -44.656 71.591 1.00 53.97 140 MET D N 1
ATOM 8649 C CA . MET D 1 140 ? 16.784 -45.866 71.387 1.00 59.36 140 MET D CA 1
ATOM 8650 C C . MET D 1 140 ? 15.315 -45.500 71.620 1.00 62.44 140 MET D C 1
ATOM 8651 O O . MET D 1 140 ? 14.461 -45.945 70.834 1.00 66.06 140 MET D O 1
ATOM 8656 N N . HIS D 1 141 ? 15.046 -44.691 72.644 1.00 57.26 141 HIS D N 1
ATOM 8657 C CA . HIS D 1 141 ? 13.655 -44.263 72.938 1.00 63.12 141 HIS D CA 1
ATOM 8658 C C . HIS D 1 141 ? 13.111 -43.443 71.767 1.00 68.92 141 HIS D C 1
ATOM 8659 O O . HIS D 1 141 ? 11.937 -43.639 71.405 1.00 69.04 141 HIS D O 1
ATOM 8666 N N . ASP D 1 142 ? 13.940 -42.564 71.201 1.00 69.58 142 ASP D N 1
ATOM 8667 C CA . ASP D 1 142 ? 13.498 -41.710 70.068 1.00 76.99 142 ASP D CA 1
ATOM 8668 C C . ASP D 1 142 ? 13.146 -42.585 68.862 1.00 75.64 142 ASP D C 1
ATOM 8669 O O . ASP D 1 142 ? 12.124 -42.309 68.207 1.00 81.83 142 ASP D O 1
ATOM 8674 N N . ASP D 1 143 ? 13.952 -43.613 68.597 1.00 74.66 143 ASP D N 1
ATOM 8675 C CA . ASP D 1 143 ? 13.648 -44.536 67.475 1.00 82.04 143 ASP D CA 1
ATOM 8676 C C . ASP D 1 143 ? 12.323 -45.244 67.763 1.00 87.21 143 ASP D C 1
ATOM 8677 O O . ASP D 1 143 ? 11.517 -45.392 66.828 1.00 95.01 143 ASP D O 1
ATOM 8682 N N . VAL D 1 144 ? 12.112 -45.653 69.016 1.00 86.92 144 VAL D N 1
ATOM 8683 C CA . VAL D 1 144 ? 10.860 -46.369 69.399 1.00 90.31 144 VAL D CA 1
ATOM 8684 C C . VAL D 1 144 ? 9.673 -45.428 69.183 1.00 90.72 144 VAL D C 1
ATOM 8685 O O . VAL D 1 144 ? 8.639 -45.887 68.666 1.00 93.89 144 VAL D O 1
ATOM 8689 N N . CYS D 1 145 ? 9.839 -44.153 69.535 1.00 87.07 145 CYS D N 1
ATOM 8690 C CA . CYS D 1 145 ? 8.725 -43.183 69.405 1.00 89.70 145 CYS D CA 1
ATOM 8691 C C . CYS D 1 145 ? 8.363 -43.085 67.925 1.00 95.52 145 CYS D C 1
ATOM 8692 O O . CYS D 1 145 ? 7.159 -43.021 67.618 1.00 99.20 145 CYS D O 1
ATOM 8695 N N . GLU D 1 146 ? 9.370 -43.080 67.051 1.00 96.27 146 GLU D N 1
ATOM 8696 C CA . GLU D 1 146 ? 9.102 -43.059 65.589 1.00 100.29 146 GLU D CA 1
ATOM 8697 C C . GLU D 1 146 ? 8.071 -44.143 65.257 1.00 103.65 146 GLU D C 1
ATOM 8698 O O . GLU D 1 146 ? 8.368 -45.319 65.543 1.00 104.98 146 GLU D O 1
ATOM 8704 N N . ASP D 1 171 ? 11.437 -59.499 83.918 1.00 62.47 171 ASP D N 1
ATOM 8705 C CA . ASP D 1 171 ? 11.382 -58.793 82.610 1.00 65.56 171 ASP D CA 1
ATOM 8706 C C . ASP D 1 171 ? 11.483 -57.288 82.860 1.00 58.73 171 ASP D C 1
ATOM 8707 O O . ASP D 1 171 ? 12.594 -56.756 82.753 1.00 57.29 171 ASP D O 1
ATOM 8712 N N . ILE D 1 172 ? 10.360 -56.640 83.182 1.00 55.76 172 ILE D N 1
ATOM 8713 C CA . ILE D 1 172 ? 10.362 -55.171 83.453 1.00 59.16 172 ILE D CA 1
ATOM 8714 C C . ILE D 1 172 ? 11.363 -54.887 84.577 1.00 57.77 172 ILE D C 1
ATOM 8715 O O . ILE D 1 172 ? 12.123 -53.911 84.456 1.00 52.71 172 ILE D O 1
ATOM 8720 N N . LEU D 1 173 ? 11.362 -55.719 85.620 1.00 53.72 173 LEU D N 1
ATOM 8721 C CA . LEU D 1 173 ? 12.279 -55.507 86.767 1.00 51.68 173 LEU D CA 1
ATOM 8722 C C . LEU D 1 173 ? 13.728 -55.598 86.277 1.00 49.27 173 LEU D C 1
ATOM 8723 O O . LEU D 1 173 ? 14.552 -54.796 86.734 1.00 48.90 173 LEU D O 1
ATOM 8728 N N . TRP D 1 174 ? 14.019 -56.545 85.383 1.00 51.58 174 TRP D N 1
ATOM 8729 C CA . TRP D 1 174 ? 15.393 -56.668 84.836 1.00 60.68 174 TRP D CA 1
ATOM 8730 C C . TRP D 1 174 ? 15.767 -55.404 84.057 1.00 63.00 174 TRP D C 1
ATOM 8731 O O . TRP D 1 174 ? 16.876 -54.886 84.278 1.00 62.49 174 TRP D O 1
ATOM 8742 N N . GLN D 1 175 ? 14.847 -54.882 83.244 1.00 61.21 175 GLN D N 1
ATOM 8743 C CA . GLN D 1 175 ? 15.118 -53.620 82.508 1.00 61.36 175 GLN D CA 1
ATOM 8744 C C . GLN D 1 175 ? 15.304 -52.499 83.527 1.00 57.37 175 GLN D C 1
ATOM 8745 O O . GLN D 1 175 ? 16.210 -51.670 83.343 1.00 58.70 175 GLN D O 1
ATOM 8751 N N . ASN D 1 176 ? 14.477 -52.500 84.571 1.00 55.11 176 ASN D N 1
ATOM 8752 C CA . ASN D 1 176 ? 14.539 -51.424 85.590 1.00 54.40 176 ASN D CA 1
ATOM 8753 C C . ASN D 1 176 ? 15.913 -51.479 86.253 1.00 57.29 176 ASN D C 1
ATOM 8754 O O . ASN D 1 176 ? 16.491 -50.409 86.512 1.00 58.30 176 ASN D O 1
ATOM 8759 N N . ARG D 1 177 ? 16.408 -52.691 86.507 1.00 58.13 177 ARG D N 1
ATOM 8760 C CA . ARG D 1 177 ? 17.716 -52.831 87.186 1.00 61.77 177 ARG D CA 1
ATOM 8761 C C . ARG D 1 177 ? 18.781 -52.202 86.292 1.00 57.49 177 ARG D C 1
ATOM 8762 O O . ARG D 1 177 ? 19.601 -51.440 86.814 1.00 60.60 177 ARG D O 1
ATOM 8764 N N . ILE D 1 178 ? 18.693 -52.438 84.982 1.00 57.90 178 ILE D N 1
ATOM 8765 C CA . ILE D 1 178 ? 19.713 -51.893 84.040 1.00 55.48 178 ILE D CA 1
ATOM 8766 C C . ILE D 1 178 ? 19.784 -50.372 84.225 1.00 55.34 178 ILE D C 1
ATOM 8767 O O . ILE D 1 178 ? 20.906 -49.847 84.334 1.00 56.29 178 ILE D O 1
ATOM 8772 N N . PHE D 1 179 ? 18.631 -49.700 84.287 1.00 55.15 179 PHE D N 1
ATOM 8773 C CA . PHE D 1 179 ? 18.646 -48.251 84.499 1.00 55.23 179 PHE D CA 1
ATOM 8774 C C . PHE D 1 179 ? 19.120 -47.893 85.902 1.00 58.45 179 PHE D C 1
ATOM 8775 O O . PHE D 1 179 ? 19.859 -46.921 86.085 1.00 58.84 179 PHE D O 1
ATOM 8783 N N . LYS D 1 180 ? 18.682 -48.653 86.908 1.00 59.35 180 LYS D N 1
ATOM 8784 C CA . LYS D 1 180 ? 19.106 -48.392 88.280 1.00 61.29 180 LYS D CA 1
ATOM 8785 C C . LYS D 1 180 ? 20.614 -48.555 88.419 1.00 56.71 180 LYS D C 1
ATOM 8786 O O . LYS D 1 180 ? 21.268 -47.778 89.124 1.00 56.51 180 LYS D O 1
ATOM 8792 N N . GLU D 1 181 ? 21.183 -49.565 87.752 1.00 58.61 181 GLU D N 1
ATOM 8793 C CA . GLU D 1 181 ? 22.633 -49.728 87.749 1.00 61.78 181 GLU D CA 1
ATOM 8794 C C . GLU D 1 181 ? 23.304 -48.569 87.024 1.00 57.95 181 GLU D C 1
ATOM 8795 O O . GLU D 1 181 ? 24.406 -48.156 87.396 1.00 54.62 181 GLU D O 1
ATOM 8801 N N . PHE D 1 182 ? 22.690 -48.083 85.944 1.00 59.39 182 PHE D N 1
ATOM 8802 C CA . PHE D 1 182 ? 23.175 -46.864 85.306 1.00 55.84 182 PHE D CA 1
ATOM 8803 C C . PHE D 1 182 ? 23.013 -45.656 86.216 1.00 54.85 182 PHE D C 1
ATOM 8804 O O . PHE D 1 182 ? 23.912 -44.812 86.288 1.00 56.45 182 PHE D O 1
ATOM 8812 N N . SER D 1 183 ? 21.871 -45.544 86.911 1.00 56.32 183 SER D N 1
ATOM 8813 C CA . SER D 1 183 ? 21.664 -44.398 87.796 1.00 56.15 183 SER D CA 1
ATOM 8814 C C . SER D 1 183 ? 22.667 -44.421 88.940 1.00 60.48 183 SER D C 1
ATOM 8815 O O . SER D 1 183 ? 23.272 -43.394 89.271 1.00 61.51 183 SER D O 1
ATOM 8818 N N . GLU D 1 184 ? 22.842 -45.586 89.563 1.00 61.17 184 GLU D N 1
ATOM 8819 C CA . GLU D 1 184 ? 24.003 -45.782 90.408 1.00 65.66 184 GLU D CA 1
ATOM 8820 C C . GLU D 1 184 ? 25.201 -45.676 89.491 1.00 64.91 184 GLU D C 1
ATOM 8821 O O . GLU D 1 184 ? 25.087 -45.931 88.298 1.00 73.26 184 GLU D O 1
ATOM 8827 N N . GLU D 1 185 ? 26.340 -45.281 90.036 1.00 61.62 185 GLU D N 1
ATOM 8828 C CA . GLU D 1 185 ? 27.569 -45.090 89.260 1.00 72.48 185 GLU D CA 1
ATOM 8829 C C . GLU D 1 185 ? 27.538 -43.703 88.642 1.00 67.37 185 GLU D C 1
ATOM 8830 O O . GLU D 1 185 ? 28.542 -42.995 88.695 1.00 70.44 185 GLU D O 1
ATOM 8836 N N . THR D 1 186 ? 26.407 -43.291 88.060 1.00 66.56 186 THR D N 1
ATOM 8837 C CA . THR D 1 186 ? 26.317 -41.904 87.625 1.00 64.65 186 THR D CA 1
ATOM 8838 C C . THR D 1 186 ? 26.351 -41.005 88.847 1.00 70.28 186 THR D C 1
ATOM 8839 O O . THR D 1 186 ? 27.127 -40.042 88.913 1.00 67.81 186 THR D O 1
ATOM 8843 N N . ASN D 1 187 ? 25.536 -41.350 89.850 1.00 70.33 187 ASN D N 1
ATOM 8844 C CA . ASN D 1 187 ? 25.530 -40.620 91.110 1.00 68.88 187 ASN D CA 1
ATOM 8845 C C . ASN D 1 187 ? 26.841 -40.825 91.867 1.00 71.87 187 ASN D C 1
ATOM 8846 O O . ASN D 1 187 ? 27.309 -39.917 92.562 1.00 72.45 187 ASN D O 1
ATOM 8851 N N . ARG D 1 188 ? 27.441 -42.017 91.770 1.00 62.88 188 ARG D N 1
ATOM 8852 C CA . ARG D 1 188 ? 28.718 -42.218 92.448 1.00 69.73 188 ARG D CA 1
ATOM 8853 C C . ARG D 1 188 ? 29.821 -41.410 91.772 1.00 74.87 188 ARG D C 1
ATOM 8854 O O . ARG D 1 188 ? 30.688 -40.845 92.450 1.00 79.81 188 ARG D O 1
ATOM 8862 N N . GLU D 1 189 ? 29.800 -41.335 90.437 1.00 76.58 189 GLU D N 1
ATOM 8863 C CA . GLU D 1 189 ? 30.797 -40.555 89.706 1.00 73.95 189 GLU D CA 1
ATOM 8864 C C . GLU D 1 189 ? 30.697 -39.077 90.060 1.00 74.20 189 GLU D C 1
ATOM 8865 O O . GLU D 1 189 ? 31.698 -38.436 90.401 1.00 72.84 189 GLU D O 1
ATOM 8871 N N . ASP D 1 190 ? 29.489 -38.525 90.007 1.00 72.16 190 ASP D N 1
ATOM 8872 C CA . ASP D 1 190 ? 29.255 -37.137 90.389 1.00 71.54 190 ASP D CA 1
ATOM 8873 C C . ASP D 1 190 ? 28.057 -37.123 91.328 1.00 71.89 190 ASP D C 1
ATOM 8874 O O . ASP D 1 190 ? 26.902 -37.180 90.869 1.00 67.78 190 ASP D O 1
ATOM 8879 N N . PRO D 1 191 ? 28.288 -37.054 92.643 1.00 77.02 191 PRO D N 1
ATOM 8880 C CA . PRO D 1 191 ? 27.155 -37.034 93.582 1.00 73.78 191 PRO D CA 1
ATOM 8881 C C . PRO D 1 191 ? 26.289 -35.788 93.488 1.00 74.85 191 PRO D C 1
ATOM 8882 O O . PRO D 1 191 ? 25.082 -35.874 93.751 1.00 69.20 191 PRO D O 1
ATOM 8886 N N . VAL D 1 192 ? 26.866 -34.627 93.169 1.00 72.86 192 VAL D N 1
ATOM 8887 C CA . VAL D 1 192 ? 26.076 -33.400 93.106 1.00 71.75 192 VAL D CA 1
ATOM 8888 C C . VAL D 1 192 ? 25.323 -33.299 91.780 1.00 69.09 192 VAL D C 1
ATOM 8889 O O . VAL D 1 192 ? 24.141 -32.939 91.749 1.00 68.31 192 VAL D O 1
ATOM 8893 N N . VAL D 1 193 ? 25.994 -33.593 90.664 1.00 67.73 193 VAL D N 1
ATOM 8894 C CA . VAL D 1 193 ? 25.402 -33.365 89.346 1.00 66.83 193 VAL D CA 1
ATOM 8895 C C . VAL D 1 193 ? 24.532 -34.542 88.897 1.00 65.97 193 VAL D C 1
ATOM 8896 O O . VAL D 1 193 ? 23.543 -34.342 88.179 1.00 61.74 193 VAL D O 1
ATOM 8900 N N . GLY D 1 194 ? 24.840 -35.748 89.369 1.00 67.08 194 GLY D N 1
ATOM 8901 C CA . GLY D 1 194 ? 24.144 -36.951 88.984 1.00 60.50 194 GLY D CA 1
ATOM 8902 C C . GLY D 1 194 ? 22.623 -36.891 89.021 1.00 59.48 194 GLY D C 1
ATOM 8903 O O . GLY D 1 194 ? 21.965 -37.346 88.083 1.00 56.30 194 GLY D O 1
ATOM 8904 N N . PRO D 1 195 ? 22.025 -36.361 90.099 1.00 63.83 195 PRO D N 1
ATOM 8905 C CA . PRO D 1 195 ? 20.545 -36.378 90.175 1.00 59.03 195 PRO D CA 1
ATOM 8906 C C . PRO D 1 195 ? 19.796 -35.626 89.087 1.00 56.80 195 PRO D C 1
ATOM 8907 O O . PRO D 1 195 ? 18.907 -36.219 88.456 1.00 46.89 195 PRO D O 1
ATOM 8911 N N . GLN D 1 196 ? 20.122 -34.352 88.826 1.00 59.82 196 GLN D N 1
ATOM 8912 C CA . GLN D 1 196 ? 19.499 -33.666 87.696 1.00 58.47 196 GLN D CA 1
ATOM 8913 C C . GLN D 1 196 ? 19.901 -34.279 86.356 1.00 51.28 196 GLN D C 1
ATOM 8914 O O . GLN D 1 196 ? 19.114 -34.246 85.405 1.00 49.45 196 GLN D O 1
ATOM 8920 N N . PHE D 1 197 ? 21.118 -34.834 86.244 1.00 54.46 197 PHE D N 1
ATOM 8921 C CA . PHE D 1 197 ? 21.507 -35.483 84.991 1.00 51.24 197 PHE D CA 1
ATOM 8922 C C . PHE D 1 197 ? 20.527 -36.597 84.651 1.00 50.44 197 PHE D C 1
ATOM 8923 O O . PHE D 1 197 ? 19.892 -36.571 83.593 1.00 50.25 197 PHE D O 1
ATOM 8931 N N . LEU D 1 198 ? 20.329 -37.542 85.585 1.00 54.95 198 LEU D N 1
ATOM 8932 C CA . LEU D 1 198 ? 19.375 -38.627 85.372 1.00 52.04 198 LEU D CA 1
ATOM 8933 C C . LEU D 1 198 ? 17.945 -38.104 85.287 1.00 52.20 198 LEU D C 1
ATOM 8934 O O . LEU D 1 198 ? 17.158 -38.567 84.450 1.00 50.73 198 LEU D O 1
ATOM 8939 N N . GLN D 1 199 ? 17.587 -37.152 86.156 1.00 46.00 199 GLN D N 1
ATOM 8940 C CA . GLN D 1 199 ? 16.260 -36.550 86.076 1.00 52.95 199 GLN D CA 1
ATOM 8941 C C . GLN D 1 199 ? 16.042 -35.872 84.729 1.00 56.78 199 GLN D C 1
ATOM 8942 O O . GLN D 1 199 ? 14.917 -35.861 84.210 1.00 52.95 199 GLN D O 1
ATOM 8948 N N . GLY D 1 200 ? 17.105 -35.305 84.151 1.00 56.29 200 GLY D N 1
ATOM 8949 C CA . GLY D 1 200 ? 16.984 -34.703 82.831 1.00 54.18 200 GLY D CA 1
ATOM 8950 C C . GLY D 1 200 ? 16.614 -35.711 81.757 1.00 50.81 200 GLY D C 1
ATOM 8951 O O . GLY D 1 200 ? 15.841 -35.407 80.847 1.00 52.87 200 GLY D O 1
ATOM 8952 N N . ILE D 1 201 ? 17.152 -36.927 81.847 1.00 51.08 201 ILE D N 1
ATOM 8953 C CA . ILE D 1 201 ? 16.724 -37.974 80.920 1.00 54.00 201 ILE D CA 1
ATOM 8954 C C . ILE D 1 201 ? 15.232 -38.252 81.082 1.00 55.72 201 ILE D C 1
ATOM 8955 O O . ILE D 1 201 ? 14.483 -38.326 80.100 1.00 52.53 201 ILE D O 1
ATOM 8960 N N . LEU D 1 202 ? 14.778 -38.401 82.325 1.00 56.09 202 LEU D N 1
ATOM 8961 C CA . LEU D 1 202 ? 13.376 -38.727 82.550 1.00 57.18 202 LEU D CA 1
ATOM 8962 C C . LEU D 1 202 ? 12.473 -37.578 82.120 1.00 60.54 202 LEU D C 1
ATOM 8963 O O . LEU D 1 202 ? 11.441 -37.804 81.475 1.00 63.17 202 LEU D O 1
ATOM 8968 N N . ASN D 1 203 ? 12.878 -36.338 82.411 1.00 56.22 203 ASN D N 1
ATOM 8969 C CA . ASN D 1 203 ? 12.097 -35.186 81.970 1.00 63.31 203 ASN D CA 1
ATOM 8970 C C . ASN D 1 203 ? 11.937 -35.182 80.458 1.00 63.55 203 ASN D C 1
ATOM 8971 O O . ASN D 1 203 ? 10.883 -34.809 79.936 1.00 66.05 203 ASN D O 1
ATOM 8976 N N . TRP D 1 204 ? 12.970 -35.596 79.733 1.00 62.06 204 TRP D N 1
ATOM 8977 C CA . TRP D 1 204 ? 12.825 -35.662 78.286 1.00 65.06 204 TRP D CA 1
ATOM 8978 C C . TRP D 1 204 ? 11.817 -36.740 77.871 1.00 65.08 204 TRP D C 1
ATOM 8979 O O . TRP D 1 204 ? 10.978 -36.490 76.999 1.00 70.09 204 TRP D O 1
ATOM 8990 N N . VAL D 1 205 ? 11.832 -37.916 78.526 1.00 64.27 205 VAL D N 1
ATOM 8991 C CA . VAL D 1 205 ? 10.956 -39.029 78.122 1.00 67.39 205 VAL D CA 1
ATOM 8992 C C . VAL D 1 205 ? 9.487 -38.622 78.165 1.00 70.40 205 VAL D C 1
ATOM 8993 O O . VAL D 1 205 ? 8.726 -38.860 77.215 1.00 71.85 205 VAL D O 1
ATOM 8997 N N . GLU D 1 206 ? 9.092 -37.975 79.262 1.00 64.21 206 GLU D N 1
ATOM 8998 C CA . GLU D 1 206 ? 7.775 -37.364 79.437 1.00 78.57 206 GLU D CA 1
ATOM 8999 C C . GLU D 1 206 ? 7.458 -36.318 78.366 1.00 87.09 206 GLU D C 1
ATOM 9000 O O . GLU D 1 206 ? 6.350 -36.306 77.810 1.00 90.06 206 GLU D O 1
ATOM 9006 N N . HIS D 1 207 ? 8.417 -35.435 78.056 1.00 84.38 207 HIS D N 1
ATOM 9007 C CA . HIS D 1 207 ? 8.174 -34.416 77.034 1.00 87.31 207 HIS D CA 1
ATOM 9008 C C . HIS D 1 207 ? 7.899 -35.052 75.675 1.00 90.83 207 HIS D C 1
ATOM 9009 O O . HIS D 1 207 ? 7.068 -34.545 74.908 1.00 96.28 207 HIS D O 1
ATOM 9016 N N . THR D 1 208 ? 8.661 -36.096 75.342 1.00 89.67 208 THR D N 1
ATOM 9017 C CA . THR D 1 208 ? 8.417 -36.803 74.061 1.00 91.16 208 THR D CA 1
ATOM 9018 C C . THR D 1 208 ? 6.938 -37.181 74.027 1.00 100.20 208 THR D C 1
ATOM 9019 O O . THR D 1 208 ? 6.308 -37.007 72.973 1.00 104.78 208 THR D O 1
ATOM 9023 N N . ARG D 1 209 ? 6.418 -37.688 75.147 1.00 101.33 209 ARG D N 1
ATOM 9024 C CA . ARG D 1 209 ? 4.972 -38.016 75.220 1.00 103.13 209 ARG D CA 1
ATOM 9025 C C . ARG D 1 209 ? 4.168 -36.726 75.055 1.00 107.98 209 ARG D C 1
ATOM 9026 O O . ARG D 1 209 ? 3.159 -36.755 74.327 1.00 111.89 209 ARG D O 1
ATOM 9028 N N . LYS D 1 210 ? 4.619 -35.633 75.681 1.00 108.40 210 LYS D N 1
ATOM 9029 C CA . LYS D 1 210 ? 3.923 -34.333 75.497 1.00 114.16 210 LYS D CA 1
ATOM 9030 C C . LYS D 1 210 ? 4.465 -33.688 74.222 1.00 122.62 210 LYS D C 1
ATOM 9031 O O . LYS D 1 210 ? 5.147 -32.651 74.323 1.00 120.25 210 LYS D O 1
ATOM 9033 N N . ALA D 1 211 ? 4.155 -34.282 73.070 1.00 129.04 211 ALA D N 1
ATOM 9034 C CA . ALA D 1 211 ? 4.604 -33.737 71.772 1.00 116.71 211 ALA D CA 1
ATOM 9035 C C . ALA D 1 211 ? 3.369 -33.515 70.900 1.00 115.40 211 ALA D C 1
ATOM 9036 O O . ALA D 1 211 ? 2.530 -34.433 70.836 1.00 110.11 211 ALA D O 1
ATOM 9038 N N . LEU D 1 212 ? 3.260 -32.352 70.256 1.00 117.05 212 LEU D N 1
ATOM 9039 C CA . LEU D 1 212 ? 2.027 -32.092 69.478 1.00 110.30 212 LEU D CA 1
ATOM 9040 C C . LEU D 1 212 ? 1.974 -33.136 68.364 1.00 113.75 212 LEU D C 1
ATOM 9041 O O . LEU D 1 212 ? 3.034 -33.421 67.774 1.00 112.75 212 LEU D O 1
ATOM 9043 N N . PRO D 1 213 ? 0.798 -33.723 68.058 1.00 115.08 213 PRO D N 1
ATOM 9044 C CA . PRO D 1 213 ? 0.722 -34.772 67.046 1.00 118.05 213 PRO D CA 1
ATOM 9045 C C . PRO D 1 213 ? 1.131 -34.192 65.688 1.00 119.22 213 PRO D C 1
ATOM 9046 O O . PRO D 1 213 ? 1.854 -34.853 64.968 1.00 118.82 213 PRO D O 1
ATOM 9050 N N . ALA D 1 214 ? 0.676 -32.974 65.387 1.00 116.79 214 ALA D N 1
ATOM 9051 C CA . ALA D 1 214 ? 1.041 -32.305 64.118 1.00 112.38 214 ALA D CA 1
ATOM 9052 C C . ALA D 1 214 ? 1.310 -30.827 64.399 1.00 113.61 214 ALA D C 1
ATOM 9053 O O . ALA D 1 214 ? 0.739 -30.307 65.378 1.00 107.02 214 ALA D O 1
ATOM 9055 N N . SER D 1 215 ? 2.136 -30.173 63.582 1.00 114.14 215 SER D N 1
ATOM 9056 C CA . SER D 1 215 ? 2.318 -28.709 63.764 1.00 112.87 215 SER D CA 1
ATOM 9057 C C . SER D 1 215 ? 1.803 -27.981 62.520 1.00 107.49 215 SER D C 1
ATOM 9058 O O . SER D 1 215 ? 2.226 -28.340 61.405 1.00 103.36 215 SER D O 1
ATOM 9061 N N . MET D 1 216 ? 0.922 -26.998 62.715 1.00 106.45 216 MET D N 1
ATOM 9062 C CA . MET D 1 216 ? 0.330 -26.252 61.573 1.00 103.28 216 MET D CA 1
ATOM 9063 C C . MET D 1 216 ? 1.412 -25.410 60.896 1.00 96.65 216 MET D C 1
ATOM 9064 O O . MET D 1 216 ? 2.300 -24.918 61.616 1.00 92.81 216 MET D O 1
ATOM 9066 N N . THR D 1 217 ? 1.349 -25.266 59.570 1.00 92.29 217 THR D N 1
ATOM 9067 C CA . THR D 1 217 ? 2.308 -24.366 58.883 1.00 85.55 217 THR D CA 1
ATOM 9068 C C . THR D 1 217 ? 2.507 -23.150 59.788 1.00 82.27 217 THR D C 1
ATOM 9069 O O . THR D 1 217 ? 1.492 -22.514 60.128 1.00 82.77 217 THR D O 1
ATOM 9073 N N . PHE D 1 218 ? 3.748 -22.840 60.174 1.00 74.98 218 PHE D N 1
ATOM 9074 C CA . PHE D 1 218 ? 3.938 -21.744 61.158 1.00 74.29 218 PHE D CA 1
ATOM 9075 C C . PHE D 1 218 ? 3.703 -20.378 60.518 1.00 70.76 218 PHE D C 1
ATOM 9076 O O . PHE D 1 218 ? 4.281 -20.098 59.455 1.00 69.42 218 PHE D O 1
ATOM 9084 N N . ARG D 1 219 ? 2.858 -19.566 61.149 1.00 72.91 219 ARG D N 1
ATOM 9085 C CA . ARG D 1 219 ? 2.653 -18.170 60.691 1.00 73.39 219 ARG D CA 1
ATOM 9086 C C . ARG D 1 219 ? 3.956 -17.391 60.872 1.00 71.09 219 ARG D C 1
ATOM 9087 O O . ARG D 1 219 ? 4.276 -16.569 59.997 1.00 70.56 219 ARG D O 1
ATOM 9089 N N . SER D 1 220 ? 4.663 -17.631 61.979 1.00 65.94 220 SER D N 1
ATOM 9090 C CA . SER D 1 220 ? 5.852 -16.799 62.292 1.00 60.51 220 SER D CA 1
ATOM 9091 C C . SER D 1 220 ? 7.125 -17.614 62.498 1.00 62.39 220 SER D C 1
ATOM 9092 O O . SER D 1 220 ? 7.040 -18.734 63.032 1.00 59.12 220 SER D O 1
ATOM 9095 N N . PHE D 1 221 ? 8.265 -17.042 62.113 1.00 56.70 221 PHE D N 1
ATOM 9096 C CA . PHE D 1 221 ? 9.555 -17.683 62.366 1.00 54.74 221 PHE D CA 1
ATOM 9097 C C . PHE D 1 221 ? 9.925 -17.590 63.839 1.00 53.51 221 PHE D C 1
ATOM 9098 O O . PHE D 1 221 ? 10.523 -18.521 64.392 1.00 53.35 221 PHE D O 1
ATOM 9106 N N . ASN D 1 222 ? 9.649 -16.443 64.472 1.00 49.37 222 ASN D N 1
ATOM 9107 C CA . ASN D 1 222 ? 9.869 -16.340 65.911 1.00 56.76 222 ASN D CA 1
ATOM 9108 C C . ASN D 1 222 ? 9.019 -17.356 66.659 1.00 57.94 222 ASN D C 1
ATOM 9109 O O . ASN D 1 222 ? 9.478 -17.964 67.635 1.00 54.66 222 ASN D O 1
ATOM 9114 N N . GLU D 1 223 ? 7.780 -17.556 66.204 1.00 59.37 223 GLU D N 1
ATOM 9115 C CA . GLU D 1 223 ? 6.916 -18.566 66.800 1.00 63.22 223 GLU D CA 1
ATOM 9116 C C . GLU D 1 223 ? 7.497 -19.953 66.601 1.00 57.07 223 GLU D C 1
ATOM 9117 O O . GLU D 1 223 ? 7.494 -20.773 67.523 1.00 52.04 223 GLU D O 1
ATOM 9123 N N . TYR D 1 224 ? 8.028 -20.222 65.407 1.00 55.36 224 TYR D N 1
ATOM 9124 C CA . TYR D 1 224 ? 8.668 -21.505 65.170 1.00 58.89 224 TYR D CA 1
ATOM 9125 C C . TYR D 1 224 ? 9.882 -21.671 66.074 1.00 56.52 224 TYR D C 1
ATOM 9126 O O . TYR D 1 224 ? 10.124 -22.756 66.611 1.00 56.52 224 TYR D O 1
ATOM 9135 N N . ILE D 1 225 ? 10.653 -20.602 66.245 1.00 55.38 225 ILE D N 1
ATOM 9136 C CA . ILE D 1 225 ? 11.896 -20.733 67.056 1.00 57.65 225 ILE D CA 1
ATOM 9137 C C . ILE D 1 225 ? 11.482 -21.132 68.475 1.00 54.48 225 ILE D C 1
ATOM 9138 O O . ILE D 1 225 ? 12.123 -22.033 69.044 1.00 54.90 225 ILE D O 1
ATOM 9143 N N . ASP D 1 226 ? 10.429 -20.504 69.005 1.00 55.60 226 ASP D N 1
ATOM 9144 C CA . ASP D 1 226 ? 10.017 -20.777 70.407 1.00 58.70 226 ASP D CA 1
ATOM 9145 C C . ASP D 1 226 ? 9.598 -22.244 70.557 1.00 53.78 226 ASP D C 1
ATOM 9146 O O . ASP D 1 226 ? 9.976 -22.866 71.565 1.00 52.67 226 ASP D O 1
ATOM 9151 N N . TYR D 1 227 ? 8.859 -22.774 69.581 1.00 51.11 227 TYR D N 1
ATOM 9152 C CA . TYR D 1 227 ? 8.422 -24.191 69.642 1.00 52.82 227 TYR D CA 1
ATOM 9153 C C . TYR D 1 227 ? 9.635 -25.125 69.608 1.00 54.23 227 TYR D C 1
ATOM 9154 O O . TYR D 1 227 ? 9.672 -26.088 70.392 1.00 57.90 227 TYR D O 1
ATOM 9163 N N . ARG D 1 228 ? 10.609 -24.826 68.746 1.00 54.30 228 ARG D N 1
ATOM 9164 C CA . ARG D 1 228 ? 11.828 -25.668 68.630 1.00 55.40 228 ARG D CA 1
ATOM 9165 C C . ARG D 1 228 ? 12.601 -25.625 69.948 1.00 60.11 228 ARG D C 1
ATOM 9166 O O . ARG D 1 228 ? 13.087 -26.684 70.388 1.00 66.64 228 ARG D O 1
ATOM 9174 N N . ILE D 1 229 ? 12.683 -24.442 70.557 1.00 55.68 229 ILE D N 1
ATOM 9175 C CA . ILE D 1 229 ? 13.429 -24.276 71.837 1.00 59.88 229 ILE D CA 1
ATOM 9176 C C . ILE D 1 229 ? 12.745 -25.135 72.901 1.00 64.96 229 ILE D C 1
ATOM 9177 O O . ILE D 1 229 ? 13.457 -25.772 73.695 1.00 72.08 229 ILE D O 1
ATOM 9182 N N . GLY D 1 230 ? 11.411 -25.166 72.894 1.00 67.30 230 GLY D N 1
ATOM 9183 C CA . GLY D 1 230 ? 10.661 -25.926 73.910 1.00 66.98 230 GLY D CA 1
ATOM 9184 C C . GLY D 1 230 ? 10.986 -27.402 73.819 1.00 69.32 230 GLY D C 1
ATOM 9185 O O . GLY D 1 230 ? 11.123 -28.046 74.873 1.00 79.08 230 GLY D O 1
ATOM 9186 N N . ASP D 1 231 ? 11.117 -27.916 72.598 1.00 68.70 231 ASP D N 1
ATOM 9187 C CA . ASP D 1 231 ? 11.476 -29.344 72.420 1.00 72.70 231 ASP D CA 1
ATOM 9188 C C . ASP D 1 231 ? 12.857 -29.587 73.032 1.00 74.85 231 ASP D C 1
ATOM 9189 O O . ASP D 1 231 ? 13.016 -30.597 73.709 1.00 70.70 231 ASP D O 1
ATOM 9194 N N . PHE D 1 232 ? 13.801 -28.665 72.851 1.00 72.92 232 PHE D N 1
ATOM 9195 C CA . PHE D 1 232 ? 15.195 -28.883 73.329 1.00 75.63 232 PHE D CA 1
ATOM 9196 C C . PHE D 1 232 ? 15.253 -29.624 74.674 1.00 67.73 232 PHE D C 1
ATOM 9197 O O . PHE D 1 232 ? 14.602 -29.164 75.629 1.00 63.49 232 PHE D O 1
ATOM 9205 N N . ALA D 1 233 ? 16.000 -30.734 74.743 1.00 66.40 233 ALA D N 1
ATOM 9206 C CA . ALA D 1 233 ? 16.229 -31.466 75.984 1.00 62.73 233 ALA D CA 1
ATOM 9207 C C . ALA D 1 233 ? 17.083 -30.620 76.923 1.00 60.22 233 ALA D C 1
ATOM 9208 O O . ALA D 1 233 ? 18.210 -31.002 77.262 1.00 57.25 233 ALA D O 1
ATOM 9210 N N . VAL D 1 234 ? 16.543 -29.480 77.360 1.00 59.25 234 VAL D N 1
ATOM 9211 C CA . VAL D 1 234 ? 17.346 -28.474 78.049 1.00 59.69 234 VAL D CA 1
ATOM 9212 C C . VAL D 1 234 ? 17.906 -29.022 79.355 1.00 56.14 234 VAL D C 1
ATOM 9213 O O . VAL D 1 234 ? 19.087 -28.833 79.672 1.00 53.93 234 VAL D O 1
ATOM 9217 N N . ASP D 1 235 ? 17.064 -29.696 80.136 1.00 59.97 235 ASP D N 1
ATOM 9218 C CA . ASP D 1 235 ? 17.488 -30.186 81.445 1.00 55.16 235 ASP D CA 1
ATOM 9219 C C . ASP D 1 235 ? 18.661 -31.142 81.327 1.00 46.77 235 ASP D C 1
ATOM 9220 O O . ASP D 1 235 ? 19.600 -31.081 82.121 1.00 47.49 235 ASP D O 1
ATOM 9225 N N . PHE D 1 236 ? 18.619 -32.040 80.346 1.00 44.25 236 PHE D N 1
ATOM 9226 C CA . PHE D 1 236 ? 19.716 -32.980 80.151 1.00 47.25 236 PHE D CA 1
ATOM 9227 C C . PHE D 1 236 ? 20.995 -32.281 79.687 1.00 53.56 236 PHE D C 1
ATOM 9228 O O . PHE D 1 236 ? 22.077 -32.496 80.257 1.00 42.04 236 PHE D O 1
ATOM 9236 N N . CYS D 1 237 ? 20.893 -31.457 78.631 1.00 53.06 237 CYS D N 1
ATOM 9237 C CA . CYS D 1 237 ? 22.084 -30.844 78.049 1.00 45.74 237 CYS D CA 1
ATOM 9238 C C . CYS D 1 237 ? 22.766 -29.918 79.044 1.00 44.28 237 CYS D C 1
ATOM 9239 O O . CYS D 1 237 ? 23.996 -29.927 79.171 1.00 46.92 237 CYS D O 1
ATOM 9242 N N . ASP D 1 238 ? 21.987 -29.162 79.810 1.00 43.45 238 ASP D N 1
ATOM 9243 C CA . ASP D 1 238 ? 22.600 -28.343 80.848 1.00 48.83 238 ASP D CA 1
ATOM 9244 C C . ASP D 1 238 ? 23.354 -29.207 81.849 1.00 54.78 238 ASP D C 1
ATOM 9245 O O . ASP D 1 238 ? 24.489 -28.884 82.220 1.00 56.54 238 ASP D O 1
ATOM 9250 N N . ALA D 1 239 ? 22.750 -30.332 82.269 1.00 52.86 239 ALA D N 1
ATOM 9251 C CA . ALA D 1 239 ? 23.410 -31.246 83.204 1.00 52.43 239 ALA D CA 1
ATOM 9252 C C . ALA D 1 239 ? 24.625 -31.928 82.579 1.00 48.34 239 ALA D C 1
ATOM 9253 O O . ALA D 1 239 ? 25.626 -32.180 83.263 1.00 47.19 239 ALA D O 1
ATOM 9255 N N . ALA D 1 240 ? 24.535 -32.285 81.295 1.00 47.63 240 ALA D N 1
ATOM 9256 C CA . ALA D 1 240 ? 25.663 -32.922 80.627 1.00 48.50 240 ALA D CA 1
ATOM 9257 C C . ALA D 1 240 ? 26.859 -31.974 80.548 1.00 51.70 240 ALA D C 1
ATOM 9258 O O . ALA D 1 240 ? 28.013 -32.410 80.635 1.00 54.74 240 ALA D O 1
ATOM 9260 N N . ILE D 1 241 ? 26.605 -30.675 80.368 1.00 48.61 241 ILE D N 1
ATOM 9261 C CA . ILE D 1 241 ? 27.686 -29.693 80.419 1.00 55.47 241 ILE D CA 1
ATOM 9262 C C . ILE D 1 241 ? 28.307 -29.663 81.809 1.00 56.80 241 ILE D C 1
ATOM 9263 O O . ILE D 1 241 ? 29.534 -29.764 81.967 1.00 52.96 241 ILE D O 1
ATOM 9268 N N . LEU D 1 242 ? 27.461 -29.547 82.839 1.00 58.66 242 LEU D N 1
ATOM 9269 C CA . LEU D 1 242 ? 27.949 -29.545 84.215 1.00 56.18 242 LEU D CA 1
ATOM 9270 C C . LEU D 1 242 ? 28.737 -30.812 84.510 1.00 60.26 242 LEU D C 1
ATOM 9271 O O . LEU D 1 242 ? 29.811 -30.760 85.122 1.00 63.07 242 LEU D O 1
ATOM 9276 N N . LEU D 1 243 ? 28.224 -31.963 84.062 1.00 61.21 243 LEU D N 1
ATOM 9277 C CA . LEU D 1 243 ? 28.902 -33.229 84.316 1.00 56.97 243 LEU D CA 1
ATOM 9278 C C . LEU D 1 243 ? 30.261 -33.277 83.618 1.00 59.71 243 LEU D C 1
ATOM 9279 O O . LEU D 1 243 ? 31.290 -33.551 84.247 1.00 56.68 243 LEU D O 1
ATOM 9284 N N . THR D 1 244 ? 30.278 -33.018 82.309 1.00 59.52 244 THR D N 1
ATOM 9285 C CA . THR D 1 244 ? 31.518 -33.105 81.538 1.00 60.93 244 THR D CA 1
ATOM 9286 C C . THR D 1 244 ? 32.527 -32.045 81.966 1.00 59.47 244 THR D C 1
ATOM 9287 O O . THR D 1 244 ? 33.734 -32.313 82.031 1.00 56.61 244 THR D O 1
ATOM 9291 N N . CYS D 1 245 ? 32.056 -30.840 82.267 1.00 58.77 245 CYS D N 1
ATOM 9292 C CA . CYS D 1 245 ? 32.976 -29.796 82.693 1.00 63.07 245 CYS D CA 1
ATOM 9293 C C . CYS D 1 245 ? 33.422 -29.961 84.139 1.00 67.47 245 CYS D C 1
ATOM 9294 O O . CYS D 1 245 ? 34.314 -29.230 84.580 1.00 72.20 245 CYS D O 1
ATOM 9297 N N . GLU D 1 246 ? 32.809 -30.897 84.872 1.00 66.20 246 GLU D N 1
ATOM 9298 C CA . GLU D 1 246 ? 33.124 -31.152 86.273 1.00 65.62 246 GLU D CA 1
ATOM 9299 C C . GLU D 1 246 ? 32.935 -29.866 87.061 1.00 63.90 246 GLU D C 1
ATOM 9300 O O . GLU D 1 246 ? 33.758 -29.502 87.902 1.00 69.43 246 GLU D O 1
ATOM 9306 N N . ILE D 1 247 ? 31.853 -29.146 86.766 1.00 62.25 247 ILE D N 1
ATOM 9307 C CA . ILE D 1 247 ? 31.538 -27.946 87.522 1.00 64.15 247 ILE D CA 1
ATOM 9308 C C . ILE D 1 247 ? 30.069 -28.084 87.911 1.00 63.48 247 ILE D C 1
ATOM 9309 O O . ILE D 1 247 ? 29.356 -28.953 87.406 1.00 63.22 247 ILE D O 1
ATOM 9314 N N . PHE D 1 248 ? 29.651 -27.323 88.915 1.00 61.57 248 PHE D N 1
ATOM 9315 C CA . PHE D 1 248 ? 28.246 -27.337 89.303 1.00 63.78 248 PHE D CA 1
ATOM 9316 C C . PHE D 1 248 ? 27.731 -25.914 89.372 1.00 63.43 248 PHE D C 1
ATOM 9317 O O . PHE D 1 248 ? 28.407 -25.020 89.888 1.00 65.03 248 PHE D O 1
ATOM 9325 N N . LEU D 1 249 ? 26.526 -25.707 88.854 1.00 61.90 249 LEU D N 1
ATOM 9326 C CA . LEU D 1 249 ? 25.906 -24.394 88.881 1.00 64.39 249 LEU D CA 1
ATOM 9327 C C . LEU D 1 249 ? 24.503 -24.522 89.436 1.00 68.38 249 LEU D C 1
ATOM 9328 O O . LEU D 1 249 ? 23.716 -25.350 88.966 1.00 68.10 249 LEU D O 1
ATOM 9333 N N . THR D 1 250 ? 24.160 -23.624 90.357 1.00 73.96 250 THR D N 1
ATOM 9334 C CA . THR D 1 250 ? 22.774 -23.585 90.884 1.00 73.28 250 THR D CA 1
ATOM 9335 C C . THR D 1 250 ? 21.905 -22.857 89.849 1.00 73.57 250 THR D C 1
ATOM 9336 O O . THR D 1 250 ? 22.476 -22.258 88.919 1.00 76.01 250 THR D O 1
ATOM 9340 N N . PRO D 1 251 ? 20.563 -22.847 89.982 1.00 75.00 251 PRO D N 1
ATOM 9341 C CA . PRO D 1 251 ? 19.684 -22.148 89.045 1.00 72.32 251 PRO D CA 1
ATOM 9342 C C . PRO D 1 251 ? 19.986 -20.644 89.063 1.00 76.91 251 PRO D C 1
ATOM 9343 O O . PRO D 1 251 ? 19.944 -20.029 88.015 1.00 82.93 251 PRO D O 1
ATOM 9347 N N . ALA D 1 252 ? 20.287 -20.098 90.243 1.00 77.95 252 ALA D N 1
ATOM 9348 C CA . ALA D 1 252 ? 20.618 -18.659 90.359 1.00 79.67 252 ALA D CA 1
ATOM 9349 C C . ALA D 1 252 ? 21.884 -18.365 89.553 1.00 77.35 252 ALA D C 1
ATOM 9350 O O . ALA D 1 252 ? 21.943 -17.299 88.918 1.00 80.17 252 ALA D O 1
ATOM 9352 N N . ASP D 1 253 ? 22.845 -19.287 89.569 1.00 73.94 253 ASP D N 1
ATOM 9353 C CA . ASP D 1 253 ? 24.087 -19.132 88.768 1.00 75.83 253 ASP D CA 1
ATOM 9354 C C . ASP D 1 253 ? 23.697 -19.106 87.290 1.00 79.12 253 ASP D C 1
ATOM 9355 O O . ASP D 1 253 ? 24.346 -18.371 86.528 1.00 80.17 253 ASP D O 1
ATOM 9360 N N . MET D 1 254 ? 22.593 -19.747 86.914 1.00 75.05 254 MET D N 1
ATOM 9361 C CA . MET D 1 254 ? 22.247 -19.826 85.467 1.00 76.18 254 MET D CA 1
ATOM 9362 C C . MET D 1 254 ? 21.537 -18.552 84.987 1.00 76.21 254 MET D C 1
ATOM 9363 O O . MET D 1 254 ? 21.469 -18.361 83.759 1.00 74.10 254 MET D O 1
ATOM 9368 N N . GLU D 1 255 ? 21.058 -17.700 85.898 1.00 83.20 255 GLU D N 1
ATOM 9369 C CA . GLU D 1 255 ? 20.252 -16.511 85.490 1.00 85.02 255 GLU D CA 1
ATOM 9370 C C . GLU D 1 255 ? 21.058 -15.535 84.615 1.00 78.97 255 GLU D C 1
ATOM 9371 O O . GLU D 1 255 ? 20.493 -15.046 83.623 1.00 73.55 255 GLU D O 1
ATOM 9377 N N . PRO D 1 256 ? 22.346 -15.250 84.902 1.00 71.45 256 PRO D N 1
ATOM 9378 C CA . PRO D 1 256 ? 23.171 -14.366 84.065 1.00 72.94 256 PRO D CA 1
ATOM 9379 C C . PRO D 1 256 ? 23.363 -14.916 82.646 1.00 71.88 256 PRO D C 1
ATOM 9380 O O . PRO D 1 256 ? 23.377 -14.123 81.728 1.00 75.47 256 PRO D O 1
ATOM 9384 N N . LEU D 1 257 ? 23.509 -16.230 82.496 1.00 68.40 257 LEU D N 1
ATOM 9385 C CA . LEU D 1 257 ? 23.845 -16.859 81.188 1.00 64.41 257 LEU D CA 1
ATOM 9386 C C . LEU D 1 257 ? 22.585 -17.156 80.367 1.00 61.37 257 LEU D C 1
ATOM 9387 O O . LEU D 1 257 ? 22.728 -17.744 79.281 1.00 59.41 257 LEU D O 1
ATOM 9392 N N . ARG D 1 258 ? 21.403 -16.777 80.849 1.00 68.24 258 ARG D N 1
ATOM 9393 C CA . ARG D 1 258 ? 20.141 -17.168 80.162 1.00 65.63 258 ARG D CA 1
ATOM 9394 C C . ARG D 1 258 ? 20.079 -16.621 78.730 1.00 63.45 258 ARG D C 1
ATOM 9395 O O . ARG D 1 258 ? 19.617 -17.378 77.856 1.00 63.24 258 ARG D O 1
ATOM 9397 N N . LYS D 1 259 ? 20.513 -15.388 78.469 1.00 62.32 259 LYS D N 1
ATOM 9398 C CA . LYS D 1 259 ? 20.454 -14.926 77.057 1.00 60.06 259 LYS D CA 1
ATOM 9399 C C . LYS D 1 259 ? 21.356 -15.807 76.184 1.00 57.14 259 LYS D C 1
ATOM 9400 O O . LYS D 1 259 ? 20.922 -16.171 75.077 1.00 54.42 259 LYS D O 1
ATOM 9406 N N . LEU D 1 260 ? 22.547 -16.155 76.674 1.00 58.76 260 LEU D N 1
ATOM 9407 C CA . LEU D 1 260 ? 23.453 -17.055 75.914 1.00 55.37 260 LEU D CA 1
ATOM 9408 C C . LEU D 1 260 ? 22.781 -18.419 75.755 1.00 54.18 260 LEU D C 1
ATOM 9409 O O . LEU D 1 260 ? 22.857 -18.990 74.656 1.00 48.07 260 LEU D O 1
ATOM 9414 N N . HIS D 1 261 ? 22.126 -18.897 76.813 1.00 55.88 261 HIS D N 1
ATOM 9415 C CA . HIS D 1 261 ? 21.466 -20.227 76.775 1.00 55.05 261 HIS D CA 1
ATOM 9416 C C . HIS D 1 261 ? 20.417 -20.237 75.662 1.00 53.40 261 HIS D C 1
ATOM 9417 O O . HIS D 1 261 ? 20.360 -21.225 74.914 1.00 48.76 261 HIS D O 1
ATOM 9424 N N . ARG D 1 262 ? 19.633 -19.164 75.563 1.00 53.73 262 ARG D N 1
ATOM 9425 C CA . ARG D 1 262 ? 18.580 -19.081 74.520 1.00 55.27 262 ARG D CA 1
ATOM 9426 C C . ARG D 1 262 ? 19.227 -19.085 73.133 1.00 55.24 262 ARG D C 1
ATOM 9427 O O . ARG D 1 262 ? 18.712 -19.782 72.245 1.00 50.53 262 ARG D O 1
ATOM 9435 N N . LEU D 1 263 ? 20.332 -18.355 72.980 1.00 47.94 263 LEU D N 1
ATOM 9436 C CA . LEU D 1 263 ? 21.039 -18.306 71.677 1.00 47.55 263 LEU D CA 1
ATOM 9437 C C . LEU D 1 263 ? 21.566 -19.706 71.375 1.00 43.96 263 LEU D C 1
ATOM 9438 O O . LEU D 1 263 ? 21.407 -20.166 70.231 1.00 43.16 263 LEU D O 1
ATOM 9443 N N . TYR D 1 264 ? 22.153 -20.357 72.379 1.00 46.64 264 TYR D N 1
ATOM 9444 C CA . TYR D 1 264 ? 22.710 -21.688 72.181 1.00 46.48 264 TYR D CA 1
ATOM 9445 C C . TYR D 1 264 ? 21.619 -22.691 71.834 1.00 45.51 264 TYR D C 1
ATOM 9446 O O . TYR D 1 264 ? 21.766 -23.471 70.884 1.00 45.00 264 TYR D O 1
ATOM 9455 N N . MET D 1 265 ? 20.483 -22.631 72.526 1.00 48.17 265 MET D N 1
ATOM 9456 C CA . MET D 1 265 ? 19.377 -23.526 72.187 1.00 48.08 265 MET D CA 1
ATOM 9457 C C . MET D 1 265 ? 18.902 -23.288 70.760 1.00 47.36 265 MET D C 1
ATOM 9458 O O . MET D 1 265 ? 18.634 -24.241 70.014 1.00 44.72 265 MET D O 1
ATOM 9463 N N . THR D 1 266 ? 18.794 -22.018 70.362 1.00 45.39 266 THR D N 1
ATOM 9464 C CA . THR D 1 266 ? 18.364 -21.698 69.007 1.00 45.23 266 THR D CA 1
ATOM 9465 C C . THR D 1 266 ? 19.359 -22.199 67.969 1.00 42.98 266 THR D C 1
ATOM 9466 O O . THR D 1 266 ? 18.970 -22.840 66.981 1.00 39.04 266 THR D O 1
ATOM 9470 N N . HIS D 1 267 ? 20.651 -21.905 68.171 1.00 41.95 267 HIS D N 1
ATOM 9471 C CA . HIS D 1 267 ? 21.668 -22.359 67.227 1.00 44.30 267 HIS D CA 1
ATOM 9472 C C . HIS D 1 267 ? 21.682 -23.877 67.139 1.00 43.85 267 HIS D C 1
ATOM 9473 O O . HIS D 1 267 ? 21.744 -24.448 66.036 1.00 39.24 267 HIS D O 1
ATOM 9480 N N . PHE D 1 268 ? 21.607 -24.550 68.292 1.00 42.47 268 PHE D N 1
ATOM 9481 C CA . PHE D 1 268 ? 21.568 -26.004 68.288 1.00 38.64 268 PHE D CA 1
ATOM 9482 C C . PHE D 1 268 ? 20.382 -26.505 67.472 1.00 40.79 268 PHE D C 1
ATOM 9483 O O . PHE D 1 268 ? 20.548 -27.285 66.522 1.00 39.34 268 PHE D O 1
ATOM 9491 N N . SER D 1 269 ? 19.184 -26.000 67.775 1.00 42.43 269 SER D N 1
ATOM 9492 C CA . SER D 1 269 ? 17.977 -26.508 67.122 1.00 46.46 269 SER D CA 1
ATOM 9493 C C . SER D 1 269 ? 17.953 -26.184 65.631 1.00 47.03 269 SER D C 1
ATOM 9494 O O . SER D 1 269 ? 17.622 -27.047 64.802 1.00 44.30 269 SER D O 1
ATOM 9497 N N . LEU D 1 270 ? 18.273 -24.936 65.268 1.00 40.95 270 LEU D N 1
ATOM 9498 C CA . LEU D 1 270 ? 18.267 -24.576 63.858 1.00 41.71 270 LEU D CA 1
ATOM 9499 C C . LEU D 1 270 ? 19.345 -25.337 63.095 1.00 42.89 270 LEU D C 1
ATOM 9500 O O . LEU D 1 270 ? 19.108 -25.779 61.958 1.00 41.72 270 LEU D O 1
ATOM 9505 N N . THR D 1 271 ? 20.527 -25.528 63.712 1.00 41.79 271 THR D N 1
ATOM 9506 C CA . THR D 1 271 ? 21.556 -26.348 63.074 1.00 37.13 271 THR D CA 1
ATOM 9507 C C . THR D 1 271 ? 21.037 -27.750 62.807 1.00 41.23 271 THR D C 1
ATOM 9508 O O . THR D 1 271 ? 21.247 -28.300 61.719 1.00 42.42 271 THR D O 1
ATOM 9512 N N . ASN D 1 272 ? 20.344 -28.343 63.790 1.00 39.91 272 ASN D N 1
ATOM 9513 C CA . ASN D 1 272 ? 19.757 -29.667 63.583 1.00 43.90 272 ASN D CA 1
ATOM 9514 C C . ASN D 1 272 ? 18.729 -29.637 62.457 1.00 45.82 272 ASN D C 1
ATOM 9515 O O . ASN D 1 272 ? 18.710 -30.538 61.606 1.00 41.68 272 ASN D O 1
ATOM 9520 N N . ASP D 1 273 ? 17.892 -28.588 62.413 1.00 42.98 273 ASP D N 1
ATOM 9521 C CA . ASP D 1 273 ? 16.928 -28.450 61.322 1.00 43.98 273 ASP D CA 1
ATOM 9522 C C . ASP D 1 273 ? 17.623 -28.427 59.968 1.00 47.73 273 ASP D C 1
ATOM 9523 O O . ASP D 1 273 ? 17.241 -29.168 59.052 1.00 44.72 273 ASP D O 1
ATOM 9528 N N . LEU D 1 274 ? 18.667 -27.594 59.833 1.00 48.39 274 LEU D N 1
ATOM 9529 C CA . LEU D 1 274 ? 19.337 -27.420 58.547 1.00 45.78 274 LEU D CA 1
ATOM 9530 C C . LEU D 1 274 ? 19.924 -28.735 58.048 1.00 48.40 274 LEU D C 1
ATOM 9531 O O . LEU D 1 274 ? 19.706 -29.141 56.899 1.00 49.13 274 LEU D O 1
ATOM 9536 N N . TYR D 1 275 ? 20.657 -29.429 58.905 1.00 47.02 275 TYR D N 1
ATOM 9537 C CA . TYR D 1 275 ? 21.295 -30.660 58.462 1.00 49.52 275 TYR D CA 1
ATOM 9538 C C . TYR D 1 275 ? 20.307 -31.818 58.312 1.00 54.85 275 TYR D C 1
ATOM 9539 O O . TYR D 1 275 ? 20.587 -32.769 57.570 1.00 56.87 275 TYR D O 1
ATOM 9548 N N . SER D 1 276 ? 19.189 -31.808 59.038 1.00 49.25 276 SER D N 1
ATOM 9549 C CA . SER D 1 276 ? 18.257 -32.929 58.912 1.00 56.17 276 SER D CA 1
ATOM 9550 C C . SER D 1 276 ? 17.276 -32.770 57.758 1.00 58.77 276 SER D C 1
ATOM 9551 O O . SER D 1 276 ? 16.563 -33.730 57.447 1.00 61.01 276 SER D O 1
ATOM 9554 N N . PHE D 1 277 ? 17.215 -31.590 57.135 1.00 50.67 277 PHE D N 1
ATOM 9555 C CA . PHE D 1 277 ? 16.178 -31.296 56.150 1.00 53.26 277 PHE D CA 1
ATOM 9556 C C . PHE D 1 277 ? 16.156 -32.323 55.021 1.00 56.46 277 PHE D C 1
ATOM 9557 O O . PHE D 1 277 ? 15.082 -32.756 54.589 1.00 62.24 277 PHE D O 1
ATOM 9565 N N . ASN D 1 278 ? 17.327 -32.663 54.468 1.00 58.81 278 ASN D N 1
ATOM 9566 C CA . ASN D 1 278 ? 17.357 -33.634 53.374 1.00 60.39 278 ASN D CA 1
ATOM 9567 C C . ASN D 1 278 ? 16.848 -34.986 53.841 1.00 67.49 278 ASN D C 1
ATOM 9568 O O . ASN D 1 278 ? 16.152 -35.689 53.100 1.00 70.34 278 ASN D O 1
ATOM 9573 N N . LYS D 1 279 ? 17.198 -35.368 55.070 1.00 70.82 279 LYS D N 1
ATOM 9574 C CA . LYS D 1 279 ? 16.677 -36.600 55.653 1.00 71.53 279 LYS D CA 1
ATOM 9575 C C . LYS D 1 279 ? 15.155 -36.565 55.748 1.00 71.08 279 LYS D C 1
ATOM 9576 O O . LYS D 1 279 ? 14.482 -37.556 55.440 1.00 75.72 279 LYS D O 1
ATOM 9582 N N . GLU D 1 280 ? 14.596 -35.435 56.192 1.00 68.11 280 GLU D N 1
ATOM 9583 C CA . GLU D 1 280 ? 13.147 -35.334 56.357 1.00 70.01 280 GLU D CA 1
ATOM 9584 C C . GLU D 1 280 ? 12.417 -35.260 55.020 1.00 75.70 280 GLU D C 1
ATOM 9585 O O . GLU D 1 280 ? 11.327 -35.825 54.875 1.00 78.39 280 GLU D O 1
ATOM 9591 N N . VAL D 1 281 ? 12.977 -34.510 54.070 1.00 73.77 281 VAL D N 1
ATOM 9592 C CA . VAL D 1 281 ? 12.244 -34.302 52.787 1.00 74.72 281 VAL D CA 1
ATOM 9593 C C . VAL D 1 281 ? 12.129 -35.640 52.059 1.00 75.72 281 VAL D C 1
ATOM 9594 O O . VAL D 1 281 ? 11.012 -35.983 51.653 1.00 82.61 281 VAL D O 1
ATOM 9598 N N . VAL D 1 282 ? 13.234 -36.376 51.940 1.00 74.94 282 VAL D N 1
ATOM 9599 C CA . VAL D 1 282 ? 13.206 -37.648 51.163 1.00 80.26 282 VAL D CA 1
ATOM 9600 C C . VAL D 1 282 ? 12.233 -38.600 51.857 1.00 83.30 282 VAL D C 1
ATOM 9601 O O . VAL D 1 282 ? 11.443 -39.258 51.155 1.00 88.91 282 VAL D O 1
ATOM 9605 N N . ALA D 1 283 ? 12.260 -38.627 53.190 1.00 79.33 283 ALA D N 1
ATOM 9606 C CA . ALA D 1 283 ? 11.313 -39.479 53.934 1.00 81.26 283 ALA D CA 1
ATOM 9607 C C . ALA D 1 283 ? 9.904 -38.984 53.628 1.00 89.04 283 ALA D C 1
ATOM 9608 O O . ALA D 1 283 ? 9.007 -39.817 53.411 1.00 91.06 283 ALA D O 1
ATOM 9610 N N . GLU D 1 284 ? 9.738 -37.663 53.588 1.00 87.09 284 GLU D N 1
ATOM 9611 C CA . GLU D 1 284 ? 8.389 -37.105 53.349 1.00 87.81 284 GLU D CA 1
ATOM 9612 C C . GLU D 1 284 ? 7.918 -37.542 51.963 1.00 91.94 284 GLU D C 1
ATOM 9613 O O . GLU D 1 284 ? 6.748 -37.909 51.845 1.00 92.97 284 GLU D O 1
ATOM 9619 N N . GLN D 1 285 ? 8.782 -37.510 50.947 1.00 93.32 285 GLN D N 1
ATOM 9620 C CA . GLN D 1 285 ? 8.239 -37.942 49.637 1.00 92.81 285 GLN D CA 1
ATOM 9621 C C . GLN D 1 285 ? 7.837 -39.416 49.704 1.00 97.87 285 GLN D C 1
ATOM 9622 O O . GLN D 1 285 ? 6.741 -39.748 49.217 1.00 98.10 285 GLN D O 1
ATOM 9628 N N . GLU D 1 286 ? 8.688 -40.261 50.296 1.00 100.08 286 GLU D N 1
ATOM 9629 C CA . GLU D 1 286 ? 8.384 -41.718 50.302 1.00 102.70 286 GLU D CA 1
ATOM 9630 C C . GLU D 1 286 ? 7.132 -42.044 51.125 1.00 101.32 286 GLU D C 1
ATOM 9631 O O . GLU D 1 286 ? 6.299 -42.828 50.635 1.00 101.74 286 GLU D O 1
ATOM 9633 N N . THR D 1 287 ? 6.997 -41.451 52.314 1.00 98.88 287 THR D N 1
ATOM 9634 C CA . THR D 1 287 ? 5.859 -41.806 53.209 1.00 97.47 287 THR D CA 1
ATOM 9635 C C . THR D 1 287 ? 4.840 -40.673 53.310 1.00 96.16 287 THR D C 1
ATOM 9636 O O . THR D 1 287 ? 3.915 -40.801 54.134 1.00 97.10 287 THR D O 1
ATOM 9640 N N . GLY D 1 288 ? 5.003 -39.603 52.535 1.00 94.96 288 GLY D N 1
ATOM 9641 C CA . GLY D 1 288 ? 4.112 -38.442 52.721 1.00 94.22 288 GLY D CA 1
ATOM 9642 C C . GLY D 1 288 ? 4.271 -37.952 54.148 1.00 96.65 288 GLY D C 1
ATOM 9643 O O . GLY D 1 288 ? 3.273 -37.488 54.728 1.00 92.91 288 GLY D O 1
ATOM 9644 N N . SER D 1 289 ? 5.487 -38.059 54.694 1.00 94.74 289 SER D N 1
ATOM 9645 C CA . SER D 1 289 ? 5.746 -37.663 56.104 1.00 92.53 289 SER D CA 1
ATOM 9646 C C . SER D 1 289 ? 5.629 -36.146 56.272 1.00 93.42 289 SER D C 1
ATOM 9647 O O . SER D 1 289 ? 6.007 -35.419 55.337 1.00 91.70 289 SER D O 1
ATOM 9650 N N . ALA D 1 290 ? 5.119 -35.695 57.420 1.00 89.83 290 ALA D N 1
ATOM 9651 C CA . ALA D 1 290 ? 5.042 -34.242 57.699 1.00 87.90 290 ALA D CA 1
ATOM 9652 C C . ALA D 1 290 ? 6.456 -33.675 57.831 1.00 87.71 290 ALA D C 1
ATOM 9653 O O . ALA D 1 290 ? 7.322 -34.379 58.382 1.00 81.99 290 ALA D O 1
ATOM 9655 N N . VAL D 1 291 ? 6.680 -32.450 57.351 1.00 83.74 291 VAL D N 1
ATOM 9656 C CA . VAL D 1 291 ? 8.017 -31.827 57.568 1.00 73.94 291 VAL D CA 1
ATOM 9657 C C . VAL D 1 291 ? 7.845 -30.655 58.535 1.00 69.44 291 VAL D C 1
ATOM 9658 O O . VAL D 1 291 ? 7.032 -29.763 58.239 1.00 71.70 291 VAL D O 1
ATOM 9662 N N . ILE D 1 292 ? 8.593 -30.662 59.638 1.00 66.69 292 ILE D N 1
ATOM 9663 C CA . ILE D 1 292 ? 8.567 -29.545 60.624 1.00 58.42 292 ILE D CA 1
ATOM 9664 C C . ILE D 1 292 ? 10.009 -29.065 60.676 1.00 61.96 292 ILE D C 1
ATOM 9665 O O . ILE D 1 292 ? 10.773 -29.566 61.518 1.00 52.28 292 ILE D O 1
ATOM 9670 N N . ASN D 1 293 ? 10.365 -28.152 59.780 1.00 59.03 293 ASN D N 1
ATOM 9671 C CA . ASN D 1 293 ? 11.758 -27.733 59.655 1.00 55.06 293 ASN D CA 1
ATOM 9672 C C . ASN D 1 293 ? 11.817 -26.246 59.323 1.00 51.95 293 ASN D C 1
ATOM 9673 O O . ASN D 1 293 ? 10.993 -25.734 58.561 1.00 49.91 293 ASN D O 1
ATOM 9678 N N . ALA D 1 294 ? 12.829 -25.568 59.868 1.00 54.27 294 ALA D N 1
ATOM 9679 C CA . ALA D 1 294 ? 13.009 -24.141 59.608 1.00 48.48 294 ALA D CA 1
ATOM 9680 C C . ALA D 1 294 ? 13.168 -23.851 58.122 1.00 46.24 294 ALA D C 1
ATOM 9681 O O . ALA D 1 294 ? 12.715 -22.803 57.642 1.00 46.89 294 ALA D O 1
ATOM 9683 N N . VAL D 1 295 ? 13.799 -24.766 57.383 1.00 44.82 295 VAL D N 1
ATOM 9684 C CA . VAL D 1 295 ? 13.967 -24.590 55.944 1.00 50.03 295 VAL D CA 1
ATOM 9685 C C . VAL D 1 295 ? 12.613 -24.462 55.263 1.00 51.33 295 VAL D C 1
ATOM 9686 O O . VAL D 1 295 ? 12.379 -23.538 54.475 1.00 48.00 295 VAL D O 1
ATOM 9690 N N . ARG D 1 296 ? 11.693 -25.369 55.587 1.00 51.19 296 ARG D N 1
ATOM 9691 C CA . ARG D 1 296 ? 10.350 -25.328 55.013 1.00 56.01 296 ARG D CA 1
ATOM 9692 C C . ARG D 1 296 ? 9.582 -24.087 55.452 1.00 52.00 296 ARG D C 1
ATOM 9693 O O . ARG D 1 296 ? 8.845 -23.495 54.654 1.00 49.04 296 ARG D O 1
ATOM 9701 N N . VAL D 1 297 ? 9.726 -23.693 56.718 1.00 45.13 297 VAL D N 1
ATOM 9702 C CA . VAL D 1 297 ? 9.018 -22.520 57.223 1.00 45.85 297 VAL D CA 1
ATOM 9703 C C . VAL D 1 297 ? 9.425 -21.265 56.457 1.00 56.69 297 VAL D C 1
ATOM 9704 O O . VAL D 1 297 ? 8.572 -20.490 56.008 1.00 58.34 297 VAL D O 1
ATOM 9708 N N . LEU D 1 298 ? 10.738 -21.038 56.307 1.00 51.83 298 LEU D N 1
ATOM 9709 C CA . LEU D 1 298 ? 11.203 -19.853 55.586 1.00 54.15 298 LEU D CA 1
ATOM 9710 C C . LEU D 1 298 ? 10.772 -19.888 54.133 1.00 53.20 298 LEU D C 1
ATOM 9711 O O . LEU D 1 298 ? 10.334 -18.870 53.582 1.00 51.85 298 LEU D O 1
ATOM 9716 N N . GLU D 1 299 ? 10.893 -21.052 53.494 1.00 52.76 299 GLU D N 1
ATOM 9717 C CA . GLU D 1 299 ? 10.453 -21.183 52.110 1.00 56.70 299 GLU D CA 1
ATOM 9718 C C . GLU D 1 299 ? 8.972 -20.833 51.972 1.00 60.39 299 GLU D C 1
ATOM 9719 O O . GLU D 1 299 ? 8.556 -20.259 50.958 1.00 59.39 299 GLU D O 1
ATOM 9725 N N . GLN D 1 300 ? 8.157 -21.180 52.976 1.00 54.88 300 GLN D N 1
ATOM 9726 C CA . GLN D 1 300 ? 6.744 -20.813 52.947 1.00 55.72 300 GLN D CA 1
ATOM 9727 C C . GLN D 1 300 ? 6.543 -19.322 53.222 1.00 57.71 300 GLN D C 1
ATOM 9728 O O . GLN D 1 300 ? 5.791 -18.648 52.510 1.00 63.57 300 GLN D O 1
ATOM 9734 N N . LEU D 1 301 ? 7.179 -18.797 54.274 1.00 52.49 301 LEU D N 1
ATOM 9735 C CA . LEU D 1 301 ? 6.964 -17.403 54.664 1.00 54.73 301 LEU D CA 1
ATOM 9736 C C . LEU D 1 301 ? 7.518 -16.420 53.625 1.00 61.02 301 LEU D C 1
ATOM 9737 O O . LEU D 1 301 ? 6.900 -15.385 53.346 1.00 61.74 301 LEU D O 1
ATOM 9742 N N . VAL D 1 302 ? 8.700 -16.703 53.071 1.00 58.03 302 VAL D N 1
ATOM 9743 C CA . VAL D 1 302 ? 9.284 -15.838 52.050 1.00 60.69 302 VAL D CA 1
ATOM 9744 C C . VAL D 1 302 ? 8.822 -16.228 50.652 1.00 60.44 302 VAL D C 1
ATOM 9745 O O . VAL D 1 302 ? 9.080 -15.480 49.699 1.00 59.45 302 VAL D O 1
ATOM 9749 N N . ASP D 1 303 ? 8.136 -17.363 50.499 1.00 61.80 303 ASP D N 1
ATOM 9750 C CA . ASP D 1 303 ? 7.700 -17.858 49.192 1.00 62.56 303 ASP D CA 1
ATOM 9751 C C . ASP D 1 303 ? 8.896 -17.945 48.242 1.00 64.49 303 ASP D C 1
ATOM 9752 O O . ASP D 1 303 ? 8.912 -17.372 47.151 1.00 65.48 303 ASP D O 1
ATOM 9757 N N . THR D 1 304 ? 9.903 -18.705 48.677 1.00 59.16 304 THR D N 1
ATOM 9758 C CA . THR D 1 304 ? 11.188 -18.779 47.997 1.00 57.79 304 THR D CA 1
ATOM 9759 C C . THR D 1 304 ? 11.558 -20.231 47.719 1.00 58.66 304 THR D C 1
ATOM 9760 O O . THR D 1 304 ? 10.946 -21.163 48.244 1.00 62.38 304 THR D O 1
ATOM 9764 N N . SER D 1 305 ? 12.576 -20.414 46.880 1.00 58.46 305 SER D N 1
ATOM 9765 C CA . SER D 1 305 ? 13.081 -21.744 46.552 1.00 56.36 305 SER D CA 1
ATOM 9766 C C . SER D 1 305 ? 13.749 -22.406 47.758 1.00 57.04 305 SER D C 1
ATOM 9767 O O . SER D 1 305 ? 14.143 -21.753 48.732 1.00 58.30 305 SER D O 1
ATOM 9770 N N . THR D 1 306 ? 13.863 -23.735 47.684 1.00 54.86 306 THR D N 1
ATOM 9771 C CA . THR D 1 306 ? 14.500 -24.485 48.761 1.00 59.36 306 THR D CA 1
ATOM 9772 C C . THR D 1 306 ? 15.960 -24.082 48.896 1.00 54.81 306 THR D C 1
ATOM 9773 O O . THR D 1 306 ? 16.468 -23.903 50.016 1.00 50.48 306 THR D O 1
ATOM 9777 N N . ARG D 1 307 ? 16.643 -23.910 47.761 1.00 51.54 307 ARG D N 1
ATOM 9778 C CA . ARG D 1 307 ? 18.040 -23.494 47.799 1.00 54.69 307 ARG D CA 1
ATOM 9779 C C . ARG D 1 307 ? 18.195 -22.162 48.523 1.00 52.30 307 ARG D C 1
ATOM 9780 O O . ARG D 1 307 ? 19.120 -21.989 49.327 1.00 53.50 307 ARG D O 1
ATOM 9788 N N . SER D 1 308 ? 17.301 -21.209 48.253 1.00 49.41 308 SER D N 1
ATOM 9789 C CA . SER D 1 308 ? 17.382 -19.919 48.930 1.00 50.46 308 SER D CA 1
ATOM 9790 C C . SER D 1 308 ? 16.985 -20.041 50.399 1.00 46.56 308 SER D C 1
ATOM 9791 O O . SER D 1 308 ? 17.606 -19.415 51.275 1.00 38.43 308 SER D O 1
ATOM 9794 N N . ALA D 1 309 ? 15.962 -20.848 50.700 1.00 44.48 309 ALA D N 1
ATOM 9795 C CA . ALA D 1 309 ? 15.604 -21.044 52.106 1.00 47.31 309 ALA D CA 1
ATOM 9796 C C . ALA D 1 309 ? 16.789 -21.590 52.901 1.00 40.08 309 ALA D C 1
ATOM 9797 O O . ALA D 1 309 ? 17.113 -21.062 53.975 1.00 37.90 309 ALA D O 1
ATOM 9799 N N . LYS D 1 310 ? 17.514 -22.568 52.338 1.00 39.73 310 LYS D N 1
ATOM 9800 C CA . LYS D 1 310 ? 18.710 -23.099 53.002 1.00 47.96 310 LYS D CA 1
ATOM 9801 C C . LYS D 1 310 ? 19.788 -22.036 53.197 1.00 47.10 310 LYS D C 1
ATOM 9802 O O . LYS D 1 310 ? 20.429 -21.985 54.256 1.00 45.17 310 LYS D O 1
ATOM 9808 N N . VAL D 1 311 ? 20.019 -21.192 52.186 1.00 47.22 311 VAL D N 1
ATOM 9809 C CA . VAL D 1 311 ? 20.982 -20.102 52.341 1.00 45.89 311 VAL D CA 1
ATOM 9810 C C . VAL D 1 311 ? 20.508 -19.128 53.412 1.00 42.56 311 VAL D C 1
ATOM 9811 O O . VAL D 1 311 ? 21.297 -18.664 54.251 1.00 41.05 311 VAL D O 1
ATOM 9815 N N . LEU D 1 312 ? 19.204 -18.825 53.415 1.00 42.47 312 LEU D N 1
ATOM 9816 C CA . LEU D 1 312 ? 18.636 -17.923 54.415 1.00 38.39 312 LEU D CA 1
ATOM 9817 C C . LEU D 1 312 ? 18.812 -18.463 55.834 1.00 48.35 312 LEU D C 1
ATOM 9818 O O . LEU D 1 312 ? 19.133 -17.705 56.760 1.00 47.94 312 LEU D O 1
ATOM 9823 N N . LEU D 1 313 ? 18.568 -19.761 56.043 1.00 39.81 313 LEU D N 1
ATOM 9824 C CA . LEU D 1 313 ? 18.794 -20.302 57.377 1.00 43.48 313 LEU D CA 1
ATOM 9825 C C . LEU D 1 313 ? 20.284 -20.299 57.724 1.00 42.46 313 LEU D C 1
ATOM 9826 O O . LEU D 1 313 ? 20.665 -19.917 58.841 1.00 39.79 313 LEU D O 1
ATOM 9831 N N . ARG D 1 314 ? 21.145 -20.681 56.767 1.00 39.88 314 ARG D N 1
ATOM 9832 C CA . ARG D 1 314 ? 22.589 -20.675 57.027 1.00 43.28 314 ARG D CA 1
ATOM 9833 C C . ARG D 1 314 ? 23.069 -19.308 57.490 1.00 40.93 314 ARG D C 1
ATOM 9834 O O . ARG D 1 314 ? 23.885 -19.211 58.417 1.00 41.35 314 ARG D O 1
ATOM 9842 N N . ALA D 1 315 ? 22.571 -18.240 56.864 1.00 40.24 315 ALA D N 1
ATOM 9843 C CA . ALA D 1 315 ? 22.952 -16.895 57.278 1.00 41.53 315 ALA D CA 1
ATOM 9844 C C . ALA D 1 315 ? 22.367 -16.542 58.645 1.00 43.19 315 ALA D C 1
ATOM 9845 O O . ALA D 1 315 ? 23.024 -15.886 59.471 1.00 39.84 315 ALA D O 1
ATOM 9847 N N . PHE D 1 316 ? 21.119 -16.941 58.890 1.00 44.26 316 PHE D N 1
ATOM 9848 C CA . PHE D 1 316 ? 20.530 -16.734 60.207 1.00 44.67 316 PHE D CA 1
ATOM 9849 C C . PHE D 1 316 ? 21.396 -17.378 61.281 1.00 40.95 316 PHE D C 1
ATOM 9850 O O . PHE D 1 316 ? 21.625 -16.786 62.344 1.00 40.01 316 PHE D O 1
ATOM 9858 N N . LEU D 1 317 ? 21.935 -18.564 60.987 1.00 36.89 317 LEU D N 1
ATOM 9859 C CA . LEU D 1 317 ? 22.813 -19.249 61.934 1.00 42.70 317 LEU D CA 1
ATOM 9860 C C . LEU D 1 317 ? 24.110 -18.482 62.170 1.00 44.17 317 LEU D C 1
ATOM 9861 O O . LEU D 1 317 ? 24.593 -18.396 63.307 1.00 42.64 317 LEU D O 1
ATOM 9866 N N . TRP D 1 318 ? 24.697 -17.925 61.109 1.00 45.10 318 TRP D N 1
ATOM 9867 C CA . TRP D 1 318 ? 25.897 -17.103 61.283 1.00 42.20 318 TRP D CA 1
ATOM 9868 C C . TRP D 1 318 ? 25.603 -15.883 62.141 1.00 40.60 318 TRP D C 1
ATOM 9869 O O . TRP D 1 318 ? 26.444 -15.470 62.949 1.00 37.03 318 TRP D O 1
ATOM 9880 N N . ASP D 1 319 ? 24.432 -15.265 61.944 1.00 38.26 319 ASP D N 1
ATOM 9881 C CA . ASP D 1 319 ? 24.053 -14.125 62.774 1.00 41.32 319 ASP D CA 1
ATOM 9882 C C . ASP D 1 319 ? 23.852 -14.533 64.232 1.00 44.53 319 ASP D C 1
ATOM 9883 O O . ASP D 1 319 ? 24.111 -13.738 65.146 1.00 43.07 319 ASP D O 1
ATOM 9888 N N . LEU D 1 320 ? 23.335 -15.746 64.469 1.00 43.61 320 LEU D N 1
ATOM 9889 C CA . LEU D 1 320 ? 23.271 -16.270 65.835 1.00 45.62 320 LEU D CA 1
ATOM 9890 C C . LEU D 1 320 ? 24.668 -16.419 66.429 1.00 43.28 320 LEU D C 1
ATOM 9891 O O . LEU D 1 320 ? 24.909 -16.041 67.584 1.00 43.63 320 LEU D O 1
ATOM 9896 N N . GLU D 1 321 ? 25.613 -16.941 65.646 1.00 39.55 321 GLU D N 1
ATOM 9897 C CA . GLU D 1 321 ? 26.981 -17.053 66.143 1.00 44.11 321 GLU D CA 1
ATOM 9898 C C . GLU D 1 321 ? 27.559 -15.680 66.472 1.00 47.76 321 GLU D C 1
ATOM 9899 O O . GLU D 1 321 ? 28.268 -15.526 67.472 1.00 48.45 321 GLU D O 1
ATOM 9905 N N . LEU D 1 322 ? 27.237 -14.662 65.663 1.00 44.89 322 LEU D N 1
ATOM 9906 C CA . LEU D 1 322 ? 27.715 -13.312 65.960 1.00 47.23 322 LEU D CA 1
ATOM 9907 C C . LEU D 1 322 ? 27.116 -12.792 67.262 1.00 50.04 322 LEU D C 1
ATOM 9908 O O . LEU D 1 322 ? 27.829 -12.228 68.103 1.00 48.09 322 LEU D O 1
ATOM 9913 N N . GLN D 1 323 ? 25.810 -13.009 67.461 1.00 49.23 323 GLN D N 1
ATOM 9914 C CA . GLN D 1 323 ? 25.168 -12.636 68.720 1.00 53.71 323 GLN D CA 1
ATOM 9915 C C . GLN D 1 323 ? 25.755 -13.407 69.893 1.00 49.72 323 GLN D C 1
ATOM 9916 O O . GLN D 1 323 ? 25.869 -12.868 71.001 1.00 53.98 323 GLN D O 1
ATOM 9922 N N . ILE D 1 324 ? 26.091 -14.682 69.684 1.00 46.16 324 ILE D N 1
ATOM 9923 C CA . ILE D 1 324 ? 26.742 -15.450 70.744 1.00 53.09 324 ILE D CA 1
ATOM 9924 C C . ILE D 1 324 ? 28.056 -14.785 71.129 1.00 55.74 324 ILE D C 1
ATOM 9925 O O . ILE D 1 324 ? 28.337 -14.553 72.313 1.00 57.92 324 ILE D O 1
ATOM 9930 N N . HIS D 1 325 ? 28.850 -14.414 70.122 1.00 58.15 325 HIS D N 1
ATOM 9931 C CA . HIS D 1 325 ? 30.126 -13.746 70.367 1.00 61.55 325 HIS D CA 1
ATOM 9932 C C . HIS D 1 325 ? 29.924 -12.394 71.044 1.00 63.28 325 HIS D C 1
ATOM 9933 O O . HIS D 1 325 ? 30.691 -12.017 71.938 1.00 63.67 325 HIS D O 1
ATOM 9940 N N . ASP D 1 326 ? 28.903 -11.644 70.625 1.00 59.62 326 ASP D N 1
ATOM 9941 C CA . ASP D 1 326 ? 28.633 -10.361 71.261 1.00 58.69 326 ASP D CA 1
ATOM 9942 C C . ASP D 1 326 ? 28.241 -10.537 72.722 1.00 63.34 326 ASP D C 1
ATOM 9943 O O . ASP D 1 326 ? 28.707 -9.791 73.591 1.00 63.70 326 ASP D O 1
ATOM 9948 N N . GLU D 1 327 ? 27.380 -11.516 73.016 1.00 66.64 327 GLU D N 1
ATOM 9949 C CA . GLU D 1 327 ? 26.998 -11.764 74.402 1.00 66.28 327 GLU D CA 1
ATOM 9950 C C . GLU D 1 327 ? 28.203 -12.184 75.236 1.00 65.08 327 GLU D C 1
ATOM 9951 O O . GLU D 1 327 ? 28.342 -11.762 76.390 1.00 69.10 327 GLU D O 1
ATOM 9957 N N . LEU D 1 328 ? 29.095 -12.999 74.661 1.00 63.27 328 LEU D N 1
ATOM 9958 C CA . LEU D 1 328 ? 30.317 -13.390 75.369 1.00 68.02 328 LEU D CA 1
ATOM 9959 C C . LEU D 1 328 ? 31.168 -12.181 75.737 1.00 71.71 328 LEU D C 1
ATOM 9960 O O . LEU D 1 328 ? 31.761 -12.140 76.821 1.00 73.05 328 LEU D O 1
ATOM 9965 N N . THR D 1 329 ? 31.223 -11.191 74.849 1.00 74.01 329 THR D N 1
ATOM 9966 C CA . THR D 1 329 ? 31.969 -9.951 75.187 1.00 74.06 329 THR D CA 1
ATOM 9967 C C . THR D 1 329 ? 31.285 -9.276 76.381 1.00 71.40 329 THR D C 1
ATOM 9968 O O . THR D 1 329 ? 31.992 -8.926 77.350 1.00 74.93 329 THR D O 1
ATOM 9972 N N . ARG D 1 330 ? 29.959 -9.137 76.330 1.00 69.63 330 ARG D N 1
ATOM 9973 C CA . ARG D 1 330 ? 29.215 -8.434 77.409 1.00 71.39 330 ARG D CA 1
ATOM 9974 C C . ARG D 1 330 ? 29.376 -9.182 78.734 1.00 76.35 330 ARG D C 1
ATOM 9975 O O . ARG D 1 330 ? 29.593 -8.514 79.761 1.00 77.05 330 ARG D O 1
ATOM 9983 N N . LEU D 1 331 ? 29.319 -10.514 78.700 1.00 74.55 331 LEU D N 1
ATOM 9984 C CA . LEU D 1 331 ? 29.404 -11.329 79.940 1.00 78.56 331 LEU D CA 1
ATOM 9985 C C . LEU D 1 331 ? 30.763 -11.104 80.600 1.00 81.97 331 LEU D C 1
ATOM 9986 O O . LEU D 1 331 ? 30.803 -11.002 81.838 1.00 81.60 331 LEU D O 1
ATOM 9991 N N . LYS D 1 332 ? 31.828 -11.011 79.803 1.00 84.12 332 LYS D N 1
ATOM 9992 C CA . LYS D 1 332 ? 33.193 -10.898 80.379 1.00 85.03 332 LYS D CA 1
ATOM 9993 C C . LYS D 1 332 ? 33.286 -9.611 81.204 1.00 85.74 332 LYS D C 1
ATOM 9994 O O . LYS D 1 332 ? 33.896 -9.651 82.288 1.00 87.82 332 LYS D O 1
ATOM 9996 N N . GLY D 1 333 ? 32.689 -8.521 80.719 1.00 84.21 333 GLY D N 1
ATOM 9997 C CA . GLY D 1 333 ? 32.698 -7.272 81.502 1.00 91.51 333 GLY D CA 1
ATOM 9998 C C . GLY D 1 333 ? 31.972 -7.441 82.826 1.00 95.33 333 GLY D C 1
ATOM 9999 O O . GLY D 1 333 ? 32.480 -6.925 83.838 1.00 95.57 333 GLY D O 1
ATOM 10000 N N . THR D 1 334 ? 30.836 -8.143 82.831 1.00 98.57 334 THR D N 1
ATOM 10001 C CA . THR D 1 334 ? 30.130 -8.430 84.108 1.00 94.48 334 THR D CA 1
ATOM 10002 C C . THR D 1 334 ? 30.990 -9.376 84.947 1.00 93.99 334 THR D C 1
ATOM 10003 O O . THR D 1 334 ? 31.634 -10.260 84.354 1.00 91.63 334 THR D O 1
ATOM 10007 N N . ASP D 1 335 ? 30.989 -9.211 86.272 1.00 97.00 335 ASP D N 1
ATOM 10008 C CA . ASP D 1 335 ? 31.728 -10.182 87.118 1.00 99.40 335 ASP D CA 1
ATOM 10009 C C . ASP D 1 335 ? 31.051 -11.537 86.935 1.00 95.24 335 ASP D C 1
ATOM 10010 O O . ASP D 1 335 ? 29.808 -11.565 86.883 1.00 92.69 335 ASP D O 1
ATOM 10012 N N . LEU D 1 336 ? 31.831 -12.615 86.847 1.00 94.05 336 LEU D N 1
ATOM 10013 C CA . LEU D 1 336 ? 31.221 -13.939 86.558 1.00 83.99 336 LEU D CA 1
ATOM 10014 C C . LEU D 1 336 ? 31.983 -15.032 87.302 1.00 81.47 336 LEU D C 1
ATOM 10015 O O . LEU D 1 336 ? 33.227 -14.985 87.321 1.00 82.28 336 LEU D O 1
ATOM 10020 N N . THR D 1 337 ? 31.250 -15.984 87.877 1.00 75.90 337 THR D N 1
ATOM 10021 C CA . THR D 1 337 ? 31.895 -17.104 88.604 1.00 73.04 337 THR D CA 1
ATOM 10022 C C . THR D 1 337 ? 32.709 -17.910 87.587 1.00 70.97 337 THR D C 1
ATOM 10023 O O . THR D 1 337 ? 32.277 -18.001 86.427 1.00 70.87 337 THR D O 1
ATOM 10027 N N . PRO D 1 338 ? 33.874 -18.475 87.959 1.00 72.03 338 PRO D N 1
ATOM 10028 C CA . PRO D 1 338 ? 34.694 -19.209 87.008 1.00 67.95 338 PRO D CA 1
ATOM 10029 C C . PRO D 1 338 ? 33.893 -20.414 86.501 1.00 71.87 338 PRO D C 1
ATOM 10030 O O . PRO D 1 338 ? 33.957 -20.694 85.321 1.00 71.90 338 PRO D O 1
ATOM 10034 N N . SER D 1 339 ? 33.161 -21.086 87.391 1.00 71.25 339 SER D N 1
ATOM 10035 C CA . SER D 1 339 ? 32.285 -22.200 86.950 1.00 71.37 339 SER D CA 1
ATOM 10036 C C . SER D 1 339 ? 31.247 -21.643 85.976 1.00 70.05 339 SER D C 1
ATOM 10037 O O . SER D 1 339 ? 31.019 -22.275 84.928 1.00 68.25 339 SER D O 1
ATOM 10040 N N . GLN D 1 340 ? 30.654 -20.497 86.312 1.00 65.52 340 GLN D N 1
ATOM 10041 C CA . GLN D 1 340 ? 29.674 -19.855 85.403 1.00 69.55 340 GLN D CA 1
ATOM 10042 C C . GLN D 1 340 ? 30.349 -19.678 84.047 1.00 66.66 340 GLN D C 1
ATOM 10043 O O . GLN D 1 340 ? 29.757 -20.076 83.028 1.00 62.21 340 GLN D O 1
ATOM 10049 N N . TRP D 1 341 ? 31.552 -19.106 84.051 1.00 68.13 341 TRP D N 1
ATOM 10050 C CA . TRP D 1 341 ? 32.272 -18.892 82.812 1.00 70.49 341 TRP D CA 1
ATOM 10051 C C . TRP D 1 341 ? 32.571 -20.211 82.096 1.00 69.35 341 TRP D C 1
ATOM 10052 O O . TRP D 1 341 ? 32.532 -20.260 80.864 1.00 67.25 341 TRP D O 1
ATOM 10063 N N . ARG D 1 342 ? 32.880 -21.285 82.846 1.00 69.53 342 ARG D N 1
ATOM 10064 C CA . ARG D 1 342 ? 33.055 -22.614 82.249 1.00 67.36 342 ARG D CA 1
ATOM 10065 C C . ARG D 1 342 ? 31.765 -23.103 81.588 1.00 64.82 342 ARG D C 1
ATOM 10066 O O . ARG D 1 342 ? 31.808 -23.823 80.585 1.00 62.01 342 ARG D O 1
ATOM 10074 N N . PHE D 1 343 ? 30.609 -22.795 82.187 1.00 62.92 343 PHE D N 1
ATOM 10075 C CA . PHE D 1 343 ? 29.328 -23.134 81.564 1.00 63.76 343 PHE D CA 1
ATOM 10076 C C . PHE D 1 343 ? 29.084 -22.326 80.290 1.00 56.98 343 PHE D C 1
ATOM 10077 O O . PHE D 1 343 ? 28.650 -22.880 79.267 1.00 48.87 343 PHE D O 1
ATOM 10085 N N . ALA D 1 344 ? 29.344 -21.015 80.338 1.00 62.30 344 ALA D N 1
ATOM 10086 C CA . ALA D 1 344 ? 29.177 -20.168 79.154 1.00 59.14 344 ALA D CA 1
ATOM 10087 C C . ALA D 1 344 ? 30.001 -20.702 77.994 1.00 57.34 344 ALA D C 1
ATOM 10088 O O . ALA D 1 344 ? 29.521 -20.830 76.862 1.00 55.36 344 ALA D O 1
ATOM 10090 N N . ARG D 1 345 ? 31.242 -21.053 78.285 1.00 58.37 345 ARG D N 1
ATOM 10091 C CA . ARG D 1 345 ? 32.135 -21.640 77.308 1.00 56.71 345 ARG D CA 1
ATOM 10092 C C . ARG D 1 345 ? 31.711 -23.038 76.890 1.00 58.92 345 ARG D C 1
ATOM 10093 O O . ARG D 1 345 ? 31.854 -23.394 75.713 1.00 53.39 345 ARG D O 1
ATOM 10101 N N . GLY D 1 346 ? 31.167 -23.832 77.817 1.00 62.12 346 GLY D N 1
ATOM 10102 C CA . GLY D 1 346 ? 30.683 -25.157 77.455 1.00 55.48 346 GLY D CA 1
ATOM 10103 C C . GLY D 1 346 ? 29.535 -25.101 76.465 1.00 52.99 346 GLY D C 1
ATOM 10104 O O . GLY D 1 346 ? 29.452 -25.920 75.546 1.00 47.69 346 GLY D O 1
ATOM 10105 N N . MET D 1 347 ? 28.654 -24.110 76.612 1.00 48.30 347 MET D N 1
ATOM 10106 C CA . MET D 1 347 ? 27.569 -23.956 75.649 1.00 51.88 347 MET D CA 1
ATOM 10107 C C . MET D 1 347 ? 28.105 -23.697 74.243 1.00 51.64 347 MET D C 1
ATOM 10108 O O . MET D 1 347 ? 27.592 -24.255 73.263 1.00 53.31 347 MET D O 1
ATOM 10113 N N . VAL D 1 348 ? 29.153 -22.882 74.119 1.00 48.53 348 VAL D N 1
ATOM 10114 C CA . VAL D 1 348 ? 29.752 -22.673 72.801 1.00 52.41 348 VAL D CA 1
ATOM 10115 C C . VAL D 1 348 ? 30.276 -23.990 72.232 1.00 49.30 348 VAL D C 1
ATOM 10116 O O . VAL D 1 348 ? 30.058 -24.300 71.051 1.00 45.91 348 VAL D O 1
ATOM 10120 N N . GLU D 1 349 ? 30.928 -24.808 73.068 1.00 49.01 349 GLU D N 1
ATOM 10121 C CA . GLU D 1 349 ? 31.465 -26.075 72.581 1.00 47.63 349 GLU D CA 1
ATOM 10122 C C . GLU D 1 349 ? 30.371 -27.018 72.099 1.00 45.41 349 GLU D C 1
ATOM 10123 O O . GLU D 1 349 ? 30.602 -27.790 71.157 1.00 44.34 349 GLU D O 1
ATOM 10129 N N . VAL D 1 350 ? 29.191 -26.988 72.731 1.00 44.35 350 VAL D N 1
ATOM 10130 C CA . VAL D 1 350 ? 28.057 -27.780 72.245 1.00 48.91 350 VAL D CA 1
ATOM 10131 C C . VAL D 1 350 ? 27.649 -27.331 70.849 1.00 45.05 350 VAL D C 1
ATOM 10132 O O . VAL D 1 350 ? 27.389 -28.151 69.957 1.00 44.04 350 VAL D O 1
ATOM 10136 N N . CYS D 1 351 ? 27.533 -26.019 70.656 1.00 45.51 351 CYS D N 1
ATOM 10137 C CA . CYS D 1 351 ? 27.144 -25.494 69.349 1.00 47.71 351 CYS D CA 1
ATOM 10138 C C . CYS D 1 351 ? 28.127 -25.921 68.263 1.00 45.32 351 CYS D C 1
ATOM 10139 O O . CYS D 1 351 ? 27.722 -26.445 67.218 1.00 43.54 351 CYS D O 1
ATOM 10142 N N . ALA D 1 352 ? 29.427 -25.718 68.493 1.00 46.92 352 ALA D N 1
ATOM 10143 C CA . ALA D 1 352 ? 30.408 -26.122 67.492 1.00 45.09 352 ALA D CA 1
ATOM 10144 C C . ALA D 1 352 ? 30.420 -27.632 67.316 1.00 48.81 352 ALA D C 1
ATOM 10145 O O . ALA D 1 352 ? 30.471 -28.133 66.183 1.00 52.31 352 ALA D O 1
ATOM 10147 N N . GLY D 1 353 ? 30.334 -28.360 68.430 1.00 49.50 353 GLY D N 1
ATOM 10148 C CA . GLY D 1 353 ? 30.314 -29.833 68.366 1.00 40.80 353 GLY D CA 1
ATOM 10149 C C . GLY D 1 353 ? 29.118 -30.339 67.586 1.00 43.72 353 GLY D C 1
ATOM 10150 O O . GLY D 1 353 ? 29.280 -31.300 66.813 1.00 38.60 353 GLY D O 1
ATOM 10151 N N . ASN D 1 354 ? 27.959 -29.706 67.778 1.00 42.38 354 ASN D N 1
ATOM 10152 C CA . ASN D 1 354 ? 26.726 -30.157 67.085 1.00 40.14 354 ASN D CA 1
ATOM 10153 C C . ASN D 1 354 ? 26.924 -30.007 65.575 1.00 41.67 354 ASN D C 1
ATOM 10154 O O . ASN D 1 354 ? 26.520 -30.918 64.836 1.00 42.40 354 ASN D O 1
ATOM 10159 N N . ILE D 1 355 ? 27.497 -28.882 65.148 1.00 44.44 355 ILE D N 1
ATOM 10160 C CA . ILE D 1 355 ? 27.749 -28.651 63.697 1.00 42.88 355 ILE D CA 1
ATOM 10161 C C . ILE D 1 355 ? 28.608 -29.804 63.181 1.00 40.99 355 ILE D C 1
ATOM 10162 O O . ILE D 1 355 ? 28.221 -30.427 62.177 1.00 40.99 355 ILE D O 1
ATOM 10167 N N . PHE D 1 356 ? 29.719 -30.085 63.863 1.00 42.39 356 PHE D N 1
ATOM 10168 C CA . PHE D 1 356 ? 30.638 -31.131 63.357 1.00 42.51 356 PHE D CA 1
ATOM 10169 C C . PHE D 1 356 ? 29.918 -32.480 63.338 1.00 50.99 356 PHE D C 1
ATOM 10170 O O . PHE D 1 356 ? 30.033 -33.209 62.340 1.00 53.75 356 PHE D O 1
ATOM 10178 N N . TYR D 1 357 ? 29.158 -32.771 64.394 1.00 45.67 357 TYR D N 1
ATOM 10179 C CA . TYR D 1 357 ? 28.432 -34.061 64.451 1.00 46.51 357 TYR D CA 1
ATOM 10180 C C . TYR D 1 357 ? 27.411 -34.120 63.317 1.00 50.14 357 TYR D C 1
ATOM 10181 O O . TYR D 1 357 ? 27.295 -35.174 62.672 1.00 54.62 357 TYR D O 1
ATOM 10190 N N . SER D 1 358 ? 26.696 -33.018 63.087 1.00 42.04 358 SER D N 1
ATOM 10191 C CA . SER D 1 358 ? 25.634 -33.037 62.051 1.00 49.96 358 SER D CA 1
ATOM 10192 C C . SER D 1 358 ? 26.235 -33.268 60.661 1.00 52.52 358 SER D C 1
ATOM 10193 O O . SER D 1 358 ? 25.672 -34.078 59.907 1.00 55.17 358 SER D O 1
ATOM 10196 N N . ALA D 1 359 ? 27.343 -32.594 60.347 1.00 50.10 359 ALA D N 1
ATOM 10197 C CA . ALA D 1 359 ? 28.031 -32.815 59.054 1.00 55.32 359 ALA D CA 1
ATOM 10198 C C . ALA D 1 359 ? 28.567 -34.245 59.000 1.00 61.21 359 ALA D C 1
ATOM 10199 O O . ALA D 1 359 ? 28.487 -34.871 57.929 1.00 62.29 359 ALA D O 1
ATOM 10201 N N . THR D 1 360 ? 29.127 -34.714 60.114 1.00 66.01 360 THR D N 1
ATOM 10202 C CA . THR D 1 360 ? 29.693 -36.086 60.209 1.00 67.94 360 THR D CA 1
ATOM 10203 C C . THR D 1 360 ? 28.631 -37.180 60.050 1.00 69.70 360 THR D C 1
ATOM 10204 O O . THR D 1 360 ? 28.947 -38.191 59.398 1.00 75.47 360 THR D O 1
ATOM 10208 N N . CYS D 1 361 ? 27.430 -37.006 60.615 1.00 66.88 361 CYS D N 1
ATOM 10209 C CA . CYS D 1 361 ? 26.461 -38.140 60.631 1.00 73.54 361 CYS D CA 1
ATOM 10210 C C . CYS D 1 361 ? 26.054 -38.569 59.218 1.00 80.01 361 CYS D C 1
ATOM 10211 O O . CYS D 1 361 ? 25.727 -37.688 58.401 1.00 79.66 361 CYS D O 1
ATOM 10214 N N . LEU D 1 362 ? 26.062 -39.883 58.965 1.00 83.20 362 LEU D N 1
ATOM 10215 C CA . LEU D 1 362 ? 25.663 -40.450 57.645 1.00 86.20 362 LEU D CA 1
ATOM 10216 C C . LEU D 1 362 ? 24.185 -40.190 57.354 1.00 84.31 362 LEU D C 1
ATOM 10217 O O . LEU D 1 362 ? 23.866 -39.908 56.194 1.00 86.52 362 LEU D O 1
ATOM 10222 N N . ARG D 1 363 ? 23.322 -40.314 58.363 1.00 83.12 363 ARG D N 1
ATOM 10223 C CA . ARG D 1 363 ? 21.859 -40.196 58.125 1.00 84.81 363 ARG D CA 1
ATOM 10224 C C . ARG D 1 363 ? 21.545 -38.793 57.601 1.00 83.20 363 ARG D C 1
ATOM 10225 O O . ARG D 1 363 ? 20.699 -38.680 56.697 1.00 81.81 363 ARG D O 1
ATOM 10233 N N . TYR D 1 364 ? 22.195 -37.771 58.156 1.00 80.11 364 TYR D N 1
ATOM 10234 C CA . TYR D 1 364 ? 21.998 -36.396 57.635 1.00 78.84 364 TYR D CA 1
ATOM 10235 C C . TYR D 1 364 ? 22.434 -36.395 56.169 1.00 80.60 364 TYR D C 1
ATOM 10236 O O . TYR D 1 364 ? 21.710 -35.827 55.330 1.00 75.12 364 TYR D O 1
ATOM 10245 N N . ALA D 1 365 ? 23.566 -37.035 55.870 1.00 81.20 365 ALA D N 1
ATOM 10246 C CA . ALA D 1 365 ? 23.993 -37.162 54.485 1.00 83.06 365 ALA D CA 1
ATOM 10247 C C . ALA D 1 365 ? 23.185 -38.275 53.810 1.00 95.26 365 ALA D C 1
ATOM 10248 O O . ALA D 1 365 ? 22.284 -38.872 54.405 1.00 97.86 365 ALA D O 1
ATOM 10250 N N . LYS D 1 366 ? 23.528 -38.564 52.557 1.00 93.76 366 LYS D N 1
ATOM 10251 C CA . LYS D 1 366 ? 22.837 -39.549 51.708 1.00 94.80 366 LYS D CA 1
ATOM 10252 C C . LYS D 1 366 ? 21.294 -39.435 51.736 1.00 95.09 366 LYS D C 1
ATOM 10253 O O . LYS D 1 366 ? 20.603 -39.814 52.689 1.00 92.31 366 LYS D O 1
#

Solvent-accessible surface area: 55258 Å² total; per-residue (Å²): 94,36,108,67,89,25,45,33,21,21,20,21,1,3,10,107,31,122,66,190,24,78,25,1,71,26,2,127,12,14,73,100,144,96,6,96,17,9,102,31,9,46,14,10,28,0,135,94,70,54,2,30,10,0,11,16,1,37,0,0,3,3,0,82,72,24,123,38,0,62,90,0,0,41,83,4,12,81,84,42,94,76,194,184,48,28,99,76,138,50,18,25,55,3,0,1,15,3,3,0,5,18,8,2,5,0,30,26,63,20,0,56,1,1,0,19,0,7,0,34,28,48,46,38,76,57,114,52,195,124,131,138,106,100,94,128,16,58,113,83,6,14,62,44,0,48,168,53,12,100,86,2,0,71,75,0,16,93,2,9,72,57,37,26,103,71,32,161,81,93,48,86,109,105,72,92,30,196,33,0,67,69,0,18,109,62,26,30,41,36,16,20,44,72,12,10,18,2,0,2,6,0,3,19,89,28,86,5,56,109,77,51,36,84,42,0,135,85,1,22,108,0,2,18,2,1,24,0,1,1,38,3,0,0,7,7,44,70,50,38,70,35,54,146,154,108,58,36,76,21,82,0,0,0,60,10,1,41,118,35,0,69,12,53,48,100,8,0,27,3,0,0,5,0,19,1,7,5,5,2,54,54,2,19,62,4,1,78,124,2,132,71,56,153,34,62,114,35,19,63,25,0,0,28,2,0,3,4,1,0,0,0,3,2,4,12,1,0,14,11,85,69,9,4,192,80,96,29,102,55,96,25,52,28,21,22,17,13,15,43,36,48,78,64,57,148,22,62,19,2,48,17,0,114,52,14,74,94,126,108,12,106,21,7,110,36,7,50,14,8,40,0,123,95,74,53,1,47,8,2,6,13,1,28,0,1,3,2,0,89,74,42,131,37,0,61,79,0,1,38,89,2,7,71,63,42,95,89,181,88,43,40,115,80,153,62,14,28,54,6,0,2,12,3,4,0,4,22,8,3,8,0,29,29,56,21,0,56,1,1,0,17,0,8,0,38,24,31,51,55,67,54,103,73,180,136,130,151,166,90,94,39,11,57,119,98,4,18,87,60,0,49,209,67,14,95,88,2,0,67,60,0,15,83,1,6,71,58,32,46,105,70,33,90,73,76,75,124,60,46,87,106,27,80,3,0,57,91,0,15,94,69,38,30,43,59,19,30,46,71,17,13,19,2,0,3,3,0,4,19,90,25,96,10,52,104,69,36,39,112,58,2,133,91,1,28,64,0,2,17,2,1,28,1,0,2,34,1,0,0,6,4,42,74,52,29,59,37,39,125,137,100,63,38,79,21,39,0,0,0,51,5,0,28,76,33,0,83,26,63,47,97,2,0,32,10,1,0,4,1,11,1,0,2,4,2,21,39,2,17,72,5,1,77,120,1,128,74,48,138,33,69,119,35,13,54,29,2,0,33,3,0,2,4,1,0,1,0,3,3,3,11,1,0,14,9,73,73,22,11,153,76,101,36,106,70,94,32,47,38,22,27,22,27,1,3,8,106,24,130,66,91,10,76,21,0,60,21,1,84,74,11,74,101,57,90,20,96,17,4,91,33,9,52,14,14,50,0,63,90,64,52,2,32,22,1,11,18,1,15,0,0,3,2,0,98,67,37,102,38,0,45,65,0,0,27,79,2,13,68,67,45,105,61,12,100,186,93,45,123,97,142,71,32,21,29,18,0,2,14,4,4,0,3,18,9,2,4,0,30,27,62,19,0,71,2,1,0,25,0,10,0,34,28,51,47,56,78,115,126,99,114,126,145,112,66,82,153,15,60,116,75,6,18,85,43,0,50,170,52,12,94,89,2,0,70,75,0,14,83,0,6,71,59,35,53,121,88,38,122,159,108,104,92,119,18,86,30,0,53,67,0,10,72,79,29,34,39,47,14,21,41,59,14,13,20,0,0,2,5,0,3,19,92,27,77,7,53,105,73,46,30,111,56,0,155,77,1,26,110,16,2,10,6,1,31,1,0,1,35,3,1,1,10,7,52,74,42,36,74,40,38,141,147,112,66,42,88,22,74,0,0,0,66,13,1,44,128,47,0,66,8,58,54,102,6,0,17,2,0,0,4,0,21,1,6,7,8,2,48,60,2,20,61,4,1,76,125,1,128,66,54,143,42,71,118,37,14,50,18,0,0,33,3,0,3,5,2,0,1,0,2,2,6,13,0,0,14,14,89,28,26,8,98,52,100,30,103,49,102,20,51,33,29,18,25,12,18,48,41,73,54,60,74,129,29,98,26,2,60,31,0,127,50,13,76,104,142,90,12,92,19,9,100,30,7,44,17,10,39,0,121,95,76,54,4,46,9,3,4,9,0,24,0,0,2,3,0,94,59,43,58,51,0,59,44,0,0,41,100,2,12,83,68,36,63,65,7,118,192,55,59,102,92,152,69,18,44,55,10,0,3,4,3,4,1,2,18,8,3,6,0,28,29,61,16,0,75,6,2,0,27,0,6,0,40,25,46,37,49,53,62,113,76,187,128,127,139,125,63,82,33,12,56,91,95,4,19,97,42,0,54,188,57,10,97,82,0,0,70,85,0,14,91,2,6,80,58,44,56,132,55,25,89,77,56,72,146,75,34,88,110,35,79,3,0,58,96,0,19,95,76,41,26,45,51,16,27,49,69,14,12,22,2,0,2,0,0,3,16,89,34,80,5,52,108,73,40,42,127,52,2,53,98,1,27,92,0,2,18,4,0,31,1,1,2,36,1,0,1,8,5,54,90,54,26,87,37,33,120,85,112,66,39,86,25,49,1,0,0,51,7,0,27,80,32,1,82,27,65,55,104,0,0,26,10,0,0,5,0,12,2,1,2,5,2,39,44,3,18,70,6,3,63,119,1,63,72,49,107,40,59,111,32,20,56,22,2,0,58,3,0,3,3,1,0,0,0,3,2,2,15,0,0,11,10,70,65,24,13,196

B-factor: mean 57.77, std 16.33, range [26.48, 150.72]

Radius of gyration: 39.49 Å; Cα contacts (8 Å, |Δi|>4): 1958; chains: 4; bounding box: 75×100×120 Å

Foldseek 3Di:
DDDFDFFDALQPDADEDPDQLVVLVQLVVVCPDPDPLQPQWNKAQVVVVVHDDRAHRRIFIFGPQLVLLLVLLVVLVVLVVCVVVVVVVLLSVQLRLQCRGLQVLAHNLLSSLSSNLSSVLSVLVVVVCVVVSVVVSVVVSLVSQCVLPVPLSVLLVVLSVVLSVLSPDDDDPPDDAQDLVSLLVVLLSNDSLSNSLSSNCSSSVHDDDVVLCVLCVVLVSLLSSLLRLLCLLLCQVLQVVVCVPVVHDRSGQLVNQCVNVVDDSSVSSVVSSVVSRVSSVVSSVSLVVVVVDDHDPRSNSSSVSSVNSSSSSNVSSRSRVSRPPD/DDDFDAFDALLPDADDDPDQFPLLCLLVVVQPDPHPLQVQWHKAQVVVVVHHQRASRRIFIFGPQLVLLLVLLVVLVVLVVCVVVVVSVLLSVLLSLQLRRQQVLAHNLLSNLSSNLSSVLSVLVVVVCVVVSVVVSVVVSLVSQCVLPVPLSVQLSVLSVVLVVVVVVDDDDDLADQDLVVLLVVLLSNDSLSNSLSSNCSSSVHDDDVVLCVLCVVLSSLLSSLLSQLCQLLCVVLQVVCCVVPVDRRRGQLSNQCVNVVDDSSVSSVVSSVVSNVSVVVLSVSLVVVVVVPRDPRSNSSSVSSVNSSSSSNVSSRRRPSSPPD/DDDFDFFDDLQPDADEDPDQFPLLVVLVVCCVHPDQLQVQWNKDAVVVVVHDDRASRRIFTFGPQLVLQLVLLVVLVVLVVVAVPPVVVVLLSVLLSLQCRRLQVLAHNLLSSLSSNLSSVLSVLVVVLVCVSVVVSVVVSLVSQCVLPVQLSVLLVVLSVVLVVLSVCPDDAQLDLVSVLVVLLSNQSVSNVLSSNCSSSVHDADPVLCVLCVVLVSLLSSLLSLLCQLLQVVLQVVVCVVVVHDRDGSLVNQCVNVVHDSSVSSVVSSVVSRVSSVVSSVSLVVVVPPDHDPRSNSSSVSSVNSSSSSNVSSRRRVSSPPD/DDDFPFADALQPDADDDPDQFPLLVQLVVVQVDPGPLQPQWHKDAVVVVVHDDRASRRIFTFGPQLVLLLVLLVVLVVLVVVLDPVVVVVLLSVLLRLQCRRLLVLAHNLLSNLSSNLSSVLVVLVVVLCVVVSVVVSVVVSLPSLCVLPVVLSPLLSVLSVVLSVVSVVDDPADDLDPDPVVLLVNLLVNPSLSNSLSSNCSSSVHDDDVVLCVLCVVLSSLLSSLLSLLLLLLCVVLQVVVCVVVVDDRSGQLVSCCVNVVHDSSVSSVVSSVVSNVSVVVLSVSSVVVVVPDHDVSSVSSSVSSVNSSSSSNRSSSRRCSSPD

Secondary structure (DSSP, 8-state):
---------SS--EEE-SS--GGGHHHHHHHHS--TT-TTEEEE-TTTTT----SS---EEEETTHHHHHHHHHHHHHHHH--HHHHHHHHHHHHHHHHHHHSTT--HHHHHHHHHHHHHHHHHHHH---HHHHHHHHHHHHHHHHHH-TTTHHHHHHHHHHHHHHHHS---SS---SSHHHHHHHHHHHS-HHHHHHHHHHHHT----HHHHSTTHHHHHHHHHHHHHHHHHHHHHHHHHHHHHH------HHHHHHHHHT--HHHHHHHHHHHHHHHHHHHHHHHHHHHHS---HHHHHHHHHHHHHHHHHHHHHHT-TTTS--/---------SS--EEE-SS--HHHHHHHHHHHS--TT-TTEEEE-TTTTT----SS---EEEETTHHHHHHHHHHHHHHHH--HHHHHHHHHHHHHHHHHHHSTT--HHHHHHHHHHHHHHHHHHHHH--HHHHHHHHHHHHHHHHHH-TTTHHHHHHHHHHHHHHHHS-PPP-S--S-HHHHHHHHHHHS-HHHHHHHHHHHHT----HHHHGGGHHHHHHHHHHHHHHHHHHHHHHHHHHHHHH------HHHHHHHHHT--HHHHHHHHHHHHHHHHHHHHHHHHHHHTTT--HHHHHHHHHHHHHHHHHHHHHHT-TTTS--/---------SS--EEE-SS--GGGHHHHHHHHS--TT-TTEEEE-HHHHT----SS-S-EEEETTHHHHHHHHHHHHHHHHH---HHHHHHHHHHHHHHHHHHSTT--HHHHHHHHHHHHHHHHHHHH---HHHHHHHHHHHHHHHHH-TTTHHHHHHHHHHHHHHH---S---SSHHHHHHHHHHTT-HHHHHHHHHHHHT----HHHHSTTHHHHHHHHHHHHHHHHHHHHHHHHHHHHHH------HHHHHHHHHT--HHHHHHHHHHHHHHHHHHHHHHHHHHHHS---HHHHHHHHHHHHHHHHHHHHHHH-TTTS--/----S----SS-PEEE-SS--STTHHHHHHHHS--TT-TTEEEE-TTTTT----SS---EEEETTHHHHHHHHHHHHHHHHHH--HHHHHHHHHHHHHHHHHHSTT--HHHHHHHHHHHHHHHHHHHHH--HHHHHHHHHHHHHHHHHH-TTTHHHHHHHHHHHHHHHHS--S-----S-HHHHHHHHHHHS-HHHHHHHHHHHHT----HHHHSTTHHHHHHHHHHHHHHHHHHHHHHHHHHHHHH------HHHHHHHHHT--HHHHHHHHHHHHHHHHHHHHHHHHHHHHS---HHHHHHHHHHHHHHHHHHHHHHH-TTT--

Sequence (1301 aa):
MRPITCSFDPVGISFQTESKQENFEFLREAISRSVPGLENCNVFDPRSLGVPWPTSFPAAAQSKYWKDAEEAAAELMDQIVAKKAAKRRELLDTSVSAPMNMFPAANAPRARIMAKAALLIFMHDDVCEDILWQNRIFKEFSEETNREDPVVGPQFLQGILNWVEHTRKALPASMTFRSFNEYIDYRIGDFAVDFCDAAILLTCEIFLTPADMEPLRKLHRLYMTHFSLTNDLYSFNKEVVAEQETGSAVINAVRVLEQLVDTSTRSAKVLLRAFLWDLELQIHDELTRLKGTDLTPSQWRFARGMVEVCAGNIFYSATCLRYAKPMRPITCSFDPVGISFQTESKQENFEFLREAISRSVPGLENCNVFDPRSLGVPWPTSFPAAAQSKYWKDAEEAAAELMDQIVAKKAAKRRELLDTSVSAPMNMFPAANAPRARIMAKAALLIFMHDDVCEDILWQNRIFKEFSEETNREDPVVGPQFLQGILNWVEHTRKALPASMTFRSFNEYIDYRIGDFAVDFCDAAILLTCEIFLTPADMEPLRKLHRLYMTHFSLTNDLYSFNKEVVAEQETGSAVINAVRVLEQLVDTSTRSAKVLLRAFLWDLELQIHDELTRLKGTDLTPSQWRFARGMVEVCAGNIFYSATCLRYAKPMRPITCSFDPVGISFQTESKQENFEFLREAISRSVPGLENCNVFDPRSLGVPWPTSFPAAAQSKYWKDAEEAAAELMDQIVAAAKAAKRRELLDTSVSAPMNMFPAANAPRARIMAKAALLIFMHDDVCDILWQNRIFKEFSEETNREDPVVGPQFLQGILNWVEHTRPASMTFRSFNEYIDYRIGDFAVDFCDAAILLTCEIFLTPADMEPLRKLHRLYMTHFSLTNDLYSFNKEVVAEQETGSAVINAVRVLEQLVDTSTRSAKVLLRAFLWDLELQIHDELTRLKGTDLTPSQWRFARGMVEVCAGNIFYSATCLRYAKPMRPITCSFDPVGISFQTESKQENFEFLREAISRSVPGLENCNVFDPRSLGVPWPTSFPAAAQSKYWKDAEEAAAELMDQIVAAAKAAKRRELLDTSVSAPMNMFPAANAPRARIMAKAALLIFMHDDVCEDILWQNRIFKEFSEETNREDPVVGPQFLQGILNWVEHTRKALPASMTFRSFNEYIDYRIGDFAVDFCDAAILLTCEIFLTPADMEPLRKLHRLYMTHFSLTNDLYSFNKEVVAEQETGSAVINAVRVLEQLVDTSTRSAKVLLRAFLWDLELQIHDELTRLKGTDLTPSQWRFARGMVEVCAGNIFYSATCLRYAK